Protein 5DKV (pdb70)

Foldseek 3Di:
DVPADEFEEEEEELADPALLVVLLVVLLVVLNVVRHYHYHYDYDHANDQVRGLVRLVVVLVVVGQEYEYAHSAQASCLVSVVVSVVVVHAYEYEAFHHDVLDEPPPDDRRRRHQAYEHAPLLVVLLVLLVQLCVLLVLADEEEEAEADPRGGRLVSSPNSNVVNNVVRVRYHYDYYHHQNLALCSLLVVLVVVCVVPVRAAEYEYSADSNQNSNLVNCVVVVNQQRHEYEYEAAAPCVQVCQQSRSYFKYKFWQSSVRSNVRNVCSSCVSVPHRDDRYDHGYIQIDHNPCCPVVVRVVRHGDD/DPEFEEEEEELADPALLVVLLVVLLVVLSVVVRYHYHYDYHHARDCVRRLVRLVVVLVVVGQAYEYARSFQASCLVSVVVSVVVVHAYEYFAFHHFLLDEPPPDDSRRRHQAYEHAPQLVLLLVLLVQLCVLLVLAFEEEEAEADPGTGRLVSSRVSVVVNNVVRVRYHYDYYHHQNLALCSLLVVLLVVCVVPVRAAEYEYSAQSNQNSNLVNCVVVVNQQRHEYEYEAAAPCVQVCQQSNSYFKYKFWQSSVRSNVRNVCSVCVSVPHRDDRYHHGYIDIDHNPCCPVVVRVVRRGDD/DFEEEEEELADVDLLVVLLVVLLVVLCVVVPYHYHYWYHHARDLVGGLVRLVVVLVVVGQAYEYARSFQASCLVSVVVSVVVVHAYEYFAFHHFLLAEPPPDDSRRRHQAYEHAPLLVLLLVLQVQLCVLLVLAFEEEEAFADPGTGRLVSSRVSVVVNNVVRVRYDYDYYHHQNLALCSLLVVLVVVCVVPVRAAEYEYSAASNQNSNLVNCVVVVNQQRHEYEYEAAAPCVQVCQQRNSYFKYKHWQSSVRSNVRNVQSVCVSVPHRDDRYHHGYIQIDHSVCCPPCVRVVRHGDD/DAEEEEEELADVDLLVVLLVVLLVVLCVVVPYHYHYWYHHARDCVGGLVRLVVVLVVPGQAYEYARSFQASCLVSVVVSVVVVHAYEYFAFHHWLLDEPPPDTSRRRHQAYEHAPQLVLLLVLLVQLCVLQVLAFEEEEAEADPGTGRLVSSRVSVVVNNVVRVRYDYDYYHHQNLALCSLLVVLVVVCVVPVGAAEYEYSADSNQNSNLVNCVVVVNQQRHEYEYEAAAPCVQVCQQSRSYFKYKHWQSSVRSNVRNVQSVCVSVPHRDDRYDHGYIQIDHNVCCPPCVRVVRHGDD

Radius of gyration: 38.74 Å; Cα contacts (8 Å, |Δi|>4): 2913; chains: 4; bounding box: 72×79×130 Å

Solvent-accessible surface area: 44404 Å² total; per-residue (Å²): 43,68,30,9,40,122,8,86,0,0,0,0,2,1,12,37,101,14,10,8,7,49,15,1,41,134,1,0,76,48,0,2,77,17,0,19,15,116,17,24,64,59,18,4,101,56,26,39,27,117,48,1,33,79,18,0,62,40,0,34,80,94,166,6,35,3,0,0,0,0,2,7,42,31,72,110,0,6,117,19,0,77,137,0,31,104,70,63,18,28,3,2,0,0,7,2,26,0,27,100,2,66,4,92,87,74,76,65,103,4,20,46,0,29,0,26,0,3,8,74,3,55,65,0,0,48,33,0,0,109,13,0,4,134,21,21,54,76,145,26,57,0,1,0,1,0,6,60,93,43,10,9,6,4,49,55,6,16,117,0,0,78,60,17,3,89,158,32,109,29,2,23,46,42,109,11,32,74,2,100,28,71,20,122,104,0,18,55,23,0,57,38,5,50,82,161,19,104,91,7,18,0,0,0,0,0,18,12,35,0,1,53,0,0,1,67,0,0,96,147,26,60,37,40,30,89,1,54,0,0,7,1,4,0,19,43,46,5,49,105,26,1,78,76,22,6,5,39,32,0,0,0,3,20,3,25,1,0,0,5,0,0,0,0,0,2,4,0,59,14,32,35,24,18,19,2,49,98,3,43,4,30,37,19,51,0,43,116,94,40,5,107,67,106,53,16,37,140,32,36,9,20,174,125,134,161,10,77,0,0,0,0,1,1,10,37,95,11,5,8,6,52,14,1,41,134,5,0,75,55,0,2,85,70,25,34,16,105,18,12,64,68,18,3,104,55,43,40,23,117,48,0,34,78,15,0,60,42,0,30,77,100,166,7,42,4,0,0,0,0,2,3,22,10,101,109,0,16,107,20,0,80,122,0,35,106,64,62,15,32,3,2,0,0,6,0,2,0,20,56,2,46,3,93,88,72,75,64,119,6,20,51,0,30,0,22,0,2,6,73,3,17,64,0,0,14,31,0,0,100,11,0,4,141,22,21,54,75,145,24,58,0,1,0,2,0,7,106,82,20,7,1,6,3,26,23,7,18,56,0,0,68,7,16,3,51,136,38,111,26,14,29,52,40,117,12,28,73,2,100,23,66,24,118,103,1,8,60,22,0,62,41,3,54,79,154,19,105,89,7,19,0,0,0,0,0,19,12,34,0,0,52,0,0,0,54,0,0,89,123,28,62,38,41,32,88,1,54,0,0,7,1,4,0,13,36,46,5,43,105,25,1,90,73,23,5,6,41,43,0,0,0,4,23,3,38,60,0,0,83,102,0,0,52,7,2,37,19,63,47,72,74,106,96,30,74,52,100,40,64,5,32,39,19,52,0,45,121,93,39,4,94,63,110,52,17,36,174,47,38,10,34,161,170,56,73,0,0,0,0,1,1,12,35,105,10,18,8,4,63,19,0,44,94,2,0,74,52,0,3,79,7,14,48,13,87,24,29,59,52,16,1,106,57,39,42,21,111,47,1,35,78,20,0,59,44,0,28,78,100,162,6,50,4,0,0,0,0,1,3,14,26,102,97,0,14,111,22,0,83,120,0,36,104,66,60,16,32,4,3,0,0,7,0,20,0,33,101,1,66,4,91,87,76,74,64,121,6,21,51,0,33,0,21,0,1,5,71,3,37,65,0,0,43,29,0,0,98,9,0,3,138,20,23,61,74,132,18,56,0,1,0,2,0,6,116,85,20,8,3,6,3,51,51,6,22,92,0,0,84,48,17,6,88,150,32,134,18,16,69,51,31,117,20,27,71,1,103,21,69,21,121,104,0,16,52,23,0,62,40,4,51,81,150,22,102,90,8,18,0,0,0,0,0,20,11,41,0,0,53,0,0,1,68,0,0,100,144,33,61,41,44,28,90,0,55,0,0,8,1,4,0,21,13,47,4,47,107,26,0,98,77,23,10,6,39,34,0,0,0,4,19,3,25,1,0,0,5,0,0,0,1,0,2,35,0,64,45,66,59,24,21,22,2,50,94,4,41,5,30,37,19,51,0,41,134,100,38,4,93,68,41,55,19,31,121,34,32,4,25,198,160,62,74,0,0,0,0,1,1,11,34,103,10,17,8,5,59,19,1,43,89,5,0,75,53,0,2,88,69,50,39,8,84,24,38,60,47,20,4,104,59,38,46,20,115,46,2,35,76,24,0,56,47,0,21,85,98,97,4,47,3,0,0,0,0,1,2,16,26,100,100,0,11,106,18,0,88,119,0,35,110,45,61,5,31,4,2,0,0,6,0,20,0,31,98,1,64,4,91,89,72,76,69,114,5,21,48,0,32,0,21,0,2,6,74,3,39,64,0,0,43,29,0,0,104,12,0,3,139,20,24,59,73,129,18,54,0,0,0,2,0,8,105,82,19,7,3,5,3,53,42,6,23,105,0,0,85,58,17,6,86,152,36,135,18,15,69,53,41,142,10,33,68,0,84,21,67,22,117,91,0,6,71,28,0,59,38,3,54,81,150,22,106,88,9,19,0,0,0,0,0,19,12,42,0,0,50,0,0,0,54,0,0,107,107,29,63,38,56,30,86,1,54,0,0,4,1,5,0,19,15,47,3,37,104,23,1,104,82,23,13,5,39,32,0,0,0,3,21,2,43,61,0,0,83,99,0,0,52,6,3,66,18,65,45,74,75,105,99,29,75,50,106,38,64,5,32,40,19,52,0,41,135,107,36,4,96,65,35,59,18,29,109,72,33,3,24,194

Organism: Allorhizobium ampelinum (strain ATCC BAA-846 / DSM 112012 / S4) (NCBI:txid311402)

Sequence (1199 aa):
SMENKKFRIALIPGLTTDAFYITMHKGAEAAAAAIGAQIIFQGAPDFNPVTQVPVLDAVIAKKPDAILIAPTDTTQLVQPLKKAADAGIPMITVDTFIGTGDYQTGAGDGDFPLSYIASDNVLGGEIAARSLALAIGDKGKVYVSNVKPGVSTTDQREQGFKSEMAKHPGITVLETQFNDNDANKAASQLQAVYARNPDLAGVFGANLFSGLGSANGVQQAGQSGTIKVVAFDAPGSVVDNLKKSGLIDFAIAQHPAEIGYYGVISAYAHLTGQSIPTKIGTGFTVINKSNVTDPAVARFIYAENKKFRIALIPGLTTDAFYITMHKGAEAAAAAIGAQIIFQGAPDFNPVTQVPVLDAVIAKKPDAILIAPTDTTQLVQPLKKAADAGIPMITVDTFIGTGDYQTGAGDGDFPLSYIASDNVLGGEIAARSLALAIGDKGKVYVSNVKPGVSTTDQREQGFKSEMAKHPGITVLETQFNDNDANKAASQLQAVYARNPDLAGVFGANLFSGLGSANGVQQQAGQSGTIKVVAFDAPGSVVDNLKSGLIDFAIAQHPAEIGYYGVISAYAHLTGQSIPTKIGTGFTVINKSNVTDPAVARFIYAEKFRIALIPGLTTDAFYITMHKGAEAAAAAIGAQIIFQQGAPDFNPVTQVPVLDAVIAKKPDAILIAPTDTTQLVQPLKKAADAGIPMITVDTFIGTGDYQTGAGDGDFPLSYIASDNVLGGEIAARSLALAIGDKGKVYVSNVKPGVSTTDQREQGFKSEMAKHPGITVLETQFNDNDANKAASQLQAVYARNPDLAGVFGANLFSGLGSANGVQQAGQSGTIKVVAFDAPGSVVDNLKSGLIDFAIAQHPAEIGYYGVISAYAHLTGQSIPTKIGTGFTVINKSNVTDPAVARFIYAEKFRIALIPGLTTDAFYITMHKGAEAAAAAIGAQIIFQGAPDFNPVTQVPVLDAVIAKKKPDAILIAPTDTTQLVQPLKKAADAGIPMITVDTFIGTGDYQTGAGDGDFPLSYIASDNVLGGEIAARSLALAIGDKKGKVYVSNVKPGVSTTDQREQGFKSEMAKHPGITVLETQFNDNDANKAASQLQAVYARNPDLAGVFGANLFSGLGSANGVQQAGQSGTIKVVAFDAPGSVVDNLKSGLIDFAIAQHPAEIGYYGVISAYAHLTGQSIPTKIGTGFTVINKSNVTDPAVARRFIYAE

B-factor: mean 18.14, std 10.36, range [5.8, 79.11]

Structure (mmCIF, N/CA/C/O backbone):
data_5DKV
#
_entry.id   5DKV
#
_cell.length_a   56.181
_cell.length_b   65.887
_cell.length_c   79.660
_cell.angle_alpha   87.410
_cell.angle_beta   90.260
_cell.angle_gamma   82.230
#
_symmetry.space_group_name_H-M   'P 1'
#
loop_
_entity.id
_entity.type
_entity.pdbx_description
1 polymer 'ABC transporter substrate binding protein (Ribose)'
2 non-polymer alpha-D-tagatopyranose
3 water water
#
loop_
_atom_site.group_PDB
_atom_site.id
_atom_site.type_symbol
_atom_site.label_atom_id
_atom_site.label_alt_id
_atom_site.label_comp_id
_atom_site.label_asym_id
_atom_site.label_entity_id
_atom_site.label_seq_id
_atom_site.pdbx_PDB_ins_code
_atom_site.Cartn_x
_atom_site.Cartn_y
_atom_site.Cartn_z
_atom_site.occupancy
_atom_site.B_iso_or_equiv
_atom_site.auth_seq_id
_atom_site.auth_comp_id
_atom_site.auth_asym_id
_atom_site.auth_atom_id
_atom_site.pdbx_PDB_model_num
ATOM 1 N N . SER A 1 22 ? 52.140 29.765 64.117 1.00 53.42 27 SER A N 1
ATOM 2 C CA . SER A 1 22 ? 53.440 29.805 64.756 1.00 48.73 27 SER A CA 1
ATOM 3 C C . SER A 1 22 ? 53.268 30.374 66.141 1.00 61.70 27 SER A C 1
ATOM 4 O O . SER A 1 22 ? 53.366 29.657 67.136 1.00 68.07 27 SER A O 1
ATOM 7 N N . MET A 1 23 ? 53.012 31.676 66.203 1.00 59.94 28 MET A N 1
ATOM 8 C CA . MET A 1 23 ? 52.578 32.270 67.446 1.00 59.34 28 MET A CA 1
ATOM 9 C C . MET A 1 23 ? 51.074 32.089 67.569 1.00 54.14 28 MET A C 1
ATOM 10 O O . MET A 1 23 ? 50.620 31.131 68.182 1.00 52.17 28 MET A O 1
ATOM 15 N N . GLU A 1 24 ? 50.302 32.992 66.968 1.00 51.88 29 GLU A N 1
ATOM 16 C CA . GLU A 1 24 ? 48.845 32.939 67.106 1.00 55.44 29 GLU A CA 1
ATOM 17 C C . GLU A 1 24 ? 48.162 32.172 65.964 1.00 35.43 29 GLU A C 1
ATOM 18 O O . GLU A 1 24 ? 46.911 32.096 65.910 1.00 25.57 29 GLU A O 1
ATOM 24 N N . ASN A 1 25 ? 48.978 31.613 65.060 1.00 22.53 30 ASN A N 1
ATOM 25 C CA . ASN A 1 25 ? 48.464 30.814 63.960 1.00 19.44 30 ASN A CA 1
ATOM 26 C C . ASN A 1 25 ? 47.838 29.518 64.443 1.00 22.93 30 ASN A C 1
ATOM 27 O O . ASN A 1 25 ? 48.361 28.868 65.348 1.00 23.83 30 ASN A O 1
ATOM 32 N N . LYS A 1 26 ? 46.748 29.125 63.796 1.00 23.74 31 LYS A N 1
ATOM 33 C CA . LYS A 1 26 ? 46.315 27.737 63.840 1.00 24.33 31 LYS A CA 1
ATOM 34 C C . LYS A 1 26 ? 47.466 26.852 63.349 1.00 27.33 31 LYS A C 1
ATOM 35 O O . LYS A 1 26 ? 48.093 27.151 62.324 1.00 22.87 31 LYS A O 1
ATOM 41 N N . LYS A 1 27 ? 47.760 25.785 64.093 1.00 22.06 32 LYS A N 1
ATOM 42 C CA . LYS A 1 27 ? 48.848 24.874 63.741 1.00 23.88 32 LYS A CA 1
ATOM 43 C C . LYS A 1 27 ? 48.325 23.701 62.922 1.00 16.32 32 LYS A C 1
ATOM 44 O O . LYS A 1 27 ? 47.480 22.920 63.379 1.00 19.44 32 LYS A O 1
ATOM 63 N N . PHE A 1 28 ? 48.854 23.596 61.715 1.00 15.42 33 PHE A N 1
ATOM 64 C CA . PHE A 1 28 ? 48.366 22.653 60.725 1.00 14.68 33 PHE A CA 1
ATOM 65 C C . PHE A 1 28 ? 49.274 21.453 60.573 1.00 16.11 33 PHE A C 1
ATOM 66 O O . PHE A 1 28 ? 50.460 21.516 60.890 1.00 16.91 33 PHE A O 1
ATOM 83 N N . ARG A 1 29 ? 48.693 20.365 60.088 1.00 13.76 34 ARG A N 1
ATOM 84 C CA . ARG A 1 29 ? 49.447 19.186 59.681 1.00 13.22 34 ARG A CA 1
ATOM 85 C C . ARG A 1 29 ? 49.365 19.053 58.166 1.00 12.42 34 ARG A C 1
ATOM 86 O O . ARG A 1 29 ? 48.302 18.805 57.612 1.00 13.18 34 ARG A O 1
ATOM 107 N N . ILE A 1 30 ? 50.495 19.269 57.504 1.00 11.98 35 ILE A N 1
ATOM 108 C CA . ILE A 1 30 ? 50.555 19.284 56.046 1.00 11.30 35 ILE A CA 1
ATOM 109 C C . ILE A 1 30 ? 51.394 18.108 55.574 1.00 12.47 35 ILE A C 1
ATOM 110 O O . ILE A 1 30 ? 52.542 17.948 55.990 1.00 12.57 35 ILE A O 1
ATOM 126 N N . ALA A 1 31 ? 50.812 17.258 54.736 1.00 10.52 36 ALA A N 1
ATOM 127 C CA . ALA A 1 31 ? 51.508 16.073 54.256 1.00 11.41 36 ALA A CA 1
ATOM 128 C C . ALA A 1 31 ? 52.332 16.381 53.015 1.00 9.71 36 ALA A C 1
ATOM 129 O O . ALA A 1 31 ? 51.947 17.228 52.210 1.00 10.05 36 ALA A O 1
ATOM 136 N N . LEU A 1 32 ? 53.469 15.711 52.890 1.00 9.61 37 LEU A N 1
ATOM 137 C CA . LEU A 1 32 ? 54.312 15.799 51.699 1.00 9.23 37 LEU A CA 1
ATOM 138 C C . LEU A 1 32 ? 54.647 14.392 51.257 1.00 9.94 37 LEU A C 1
ATOM 139 O O . LEU A 1 32 ? 55.238 13.630 52.005 1.00 9.35 37 LEU A O 1
ATOM 155 N N . ILE A 1 33 ? 54.218 14.062 50.040 1.00 8.79 38 ILE A N 1
ATOM 156 C CA . ILE A 1 33 ? 54.430 12.769 49.431 1.00 8.70 38 ILE A CA 1
ATOM 157 C C . ILE A 1 33 ? 55.338 12.950 48.196 1.00 10.94 38 ILE A C 1
ATOM 158 O O . ILE A 1 33 ? 54.910 13.455 47.169 1.00 10.58 38 ILE A O 1
ATOM 174 N N . PRO A 1 34 ? 56.609 12.563 48.307 1.00 9.18 39 PRO A N 1
ATOM 175 C CA . PRO A 1 34 ? 57.547 12.768 47.188 1.00 9.81 39 PRO A CA 1
ATOM 176 C C . PRO A 1 34 ? 57.316 11.740 46.089 1.00 12.05 39 PRO A C 1
ATOM 177 O O . PRO A 1 34 ? 56.557 10.782 46.276 1.00 11.01 39 PRO A O 1
ATOM 188 N N . GLY A 1 35 ? 57.992 11.920 44.965 1.00 9.48 40 GLY A N 1
ATOM 189 C CA . GLY A 1 35 ? 57.968 10.908 43.932 1.00 10.91 40 GLY A CA 1
ATOM 190 C C . GLY A 1 35 ? 58.792 9.676 44.280 1.00 11.80 40 GLY A C 1
ATOM 191 O O . GLY A 1 35 ? 58.488 8.572 43.818 1.00 13.30 40 GLY A O 1
ATOM 195 N N . LEU A 1 36 ? 59.842 9.882 45.069 1.00 8.95 41 LEU A N 1
ATOM 196 C CA . LEU A 1 36 ? 60.826 8.867 45.418 1.00 9.78 41 LEU A CA 1
ATOM 197 C C . LEU A 1 36 ? 61.534 9.366 46.672 1.00 13.14 41 LEU A C 1
ATOM 198 O O . LEU A 1 36 ? 61.960 10.509 46.706 1.00 13.36 41 LEU A O 1
ATOM 214 N N . THR A 1 37 ? 61.681 8.529 47.693 1.00 10.84 42 THR A N 1
ATOM 215 C CA . THR A 1 37 ? 62.296 8.966 48.950 1.00 10.16 42 THR A CA 1
ATOM 216 C C . THR A 1 37 ? 63.800 9.205 48.873 1.00 12.22 42 THR A C 1
ATOM 217 O O . THR A 1 37 ? 64.298 10.155 49.475 1.00 14.15 42 THR A O 1
ATOM 228 N N . THR A 1 38 ? 64.511 8.319 48.169 1.00 11.10 43 THR A N 1
ATOM 229 C CA . THR A 1 38 ? 65.970 8.330 48.075 1.00 11.77 43 THR A CA 1
ATOM 230 C C . THR A 1 38 ? 66.431 9.054 46.815 1.00 21.10 43 THR A C 1
ATOM 231 O O . THR A 1 38 ? 67.036 8.474 45.886 1.00 23.38 43 THR A O 1
ATOM 242 N N . ASP A 1 39 ? 66.083 10.321 46.769 1.00 15.23 44 ASP A N 1
ATOM 243 C CA . ASP A 1 39 ? 66.265 11.140 45.590 1.00 11.01 44 ASP A CA 1
ATOM 244 C C . ASP A 1 39 ? 66.557 12.521 46.142 1.00 10.98 44 ASP A C 1
ATOM 245 O O . ASP A 1 39 ? 65.736 13.107 46.833 1.00 12.16 44 ASP A O 1
ATOM 254 N N . ALA A 1 40 ? 67.753 13.020 45.865 1.00 8.50 45 ALA A N 1
ATOM 255 C CA . ALA A 1 40 ? 68.211 14.279 46.435 1.00 9.15 45 ALA A CA 1
ATOM 256 C C . ALA A 1 40 ? 67.284 15.446 46.086 1.00 8.03 45 ALA A C 1
ATOM 257 O O . ALA A 1 40 ? 67.166 16.389 46.860 1.00 10.93 45 ALA A O 1
ATOM 264 N N . PHE A 1 41 ? 66.598 15.356 44.956 1.00 8.03 46 PHE A N 1
ATOM 265 C CA . PHE A 1 41 ? 65.641 16.392 44.584 1.00 7.94 46 PHE A CA 1
ATOM 266 C C . PHE A 1 41 ? 64.518 16.464 45.613 1.00 8.96 46 PHE A C 1
ATOM 267 O O . PHE A 1 41 ? 64.185 17.538 46.138 1.00 9.41 46 PHE A O 1
ATOM 284 N N . TYR A 1 42 ? 63.934 15.316 45.922 1.00 8.57 47 TYR A N 1
ATOM 285 C CA . TYR A 1 42 ? 62.811 15.307 46.852 1.00 9.35 47 TYR A CA 1
ATOM 286 C C . TYR A 1 42 ? 63.284 15.534 48.288 1.00 10.57 47 TYR A C 1
ATOM 287 O O . TYR A 1 42 ? 62.556 16.077 49.117 1.00 9.82 47 TYR A O 1
ATOM 305 N N . ILE A 1 43 ? 64.494 15.098 48.591 1.00 9.74 48 ILE A N 1
ATOM 306 C CA . ILE A 1 43 ? 65.048 15.314 49.925 1.00 9.21 48 ILE A CA 1
ATOM 307 C C . ILE A 1 43 ? 65.217 16.797 50.158 1.00 9.28 48 ILE A C 1
ATOM 308 O O . ILE A 1 43 ? 64.909 17.301 51.242 1.00 12.43 48 ILE A O 1
ATOM 324 N N . THR A 1 44 ? 65.694 17.509 49.141 1.00 8.77 49 THR A N 1
ATOM 325 C CA . THR A 1 44 ? 65.889 18.952 49.241 1.00 8.93 49 THR A CA 1
ATOM 326 C C . THR A 1 44 ? 64.548 19.692 49.236 1.00 8.32 49 THR A C 1
ATOM 327 O O . THR A 1 44 ? 64.381 20.664 49.967 1.00 10.46 49 THR A O 1
ATOM 338 N N . MET A 1 45 ? 63.571 19.196 48.472 1.00 8.81 50 MET A N 1
ATOM 339 C CA . MET A 1 45 ? 62.211 19.749 48.518 1.00 11.10 50 MET A CA 1
ATOM 340 C C . MET A 1 45 ? 61.635 19.634 49.925 1.00 9.46 50 MET A C 1
ATOM 341 O O . MET A 1 45 ? 61.065 20.566 50.462 1.00 9.42 50 MET A O 1
ATOM 355 N N . HIS A 1 46 ? 61.839 18.489 50.536 1.00 7.43 51 HIS A N 1
ATOM 356 C CA . HIS A 1 46 ? 61.410 18.281 51.903 1.00 8.62 51 HIS A CA 1
ATOM 357 C C . HIS A 1 46 ? 62.080 19.280 52.868 1.00 9.47 51 HIS A C 1
ATOM 358 O O . HIS A 1 46 ? 61.443 19.818 53.777 1.00 10.80 51 HIS A O 1
ATOM 372 N N . LYS A 1 47 ? 63.367 19.553 52.662 1.00 8.61 52 LYS A N 1
ATOM 373 C CA . LYS A 1 47 ? 64.065 20.520 53.500 1.00 10.84 52 LYS A CA 1
ATOM 374 C C . LYS A 1 47 ? 63.383 21.899 53.433 1.00 11.28 52 LYS A C 1
ATOM 375 O O . LYS A 1 47 ? 63.129 22.551 54.458 1.00 10.23 52 LYS A O 1
ATOM 394 N N . GLY A 1 48 ? 63.082 22.331 52.216 1.00 8.59 53 GLY A N 1
ATOM 395 C CA . GLY A 1 48 ? 62.373 23.588 52.006 1.00 7.77 53 GLY A CA 1
ATOM 396 C C . GLY A 1 48 ? 61.004 23.585 52.669 1.00 7.44 53 GLY A C 1
ATOM 397 O O . GLY A 1 48 ? 60.579 24.545 53.282 1.00 8.68 53 GLY A O 1
ATOM 401 N N . ALA A 1 49 ? 60.300 22.474 52.542 1.00 8.44 54 ALA A N 1
ATOM 402 C CA . ALA A 1 49 ? 58.993 22.348 53.168 1.00 7.96 54 ALA A CA 1
ATOM 403 C C . ALA A 1 49 ? 59.095 22.452 54.706 1.00 8.84 54 ALA A C 1
ATOM 404 O O . ALA A 1 49 ? 58.245 23.060 55.347 1.00 8.72 54 ALA A O 1
ATOM 411 N N . GLU A 1 50 ? 60.115 21.839 55.312 1.00 9.68 55 GLU A N 1
ATOM 412 C CA . GLU A 1 50 ? 60.254 21.922 56.779 1.00 9.67 55 GLU A CA 1
ATOM 413 C C . GLU A 1 50 ? 60.581 23.347 57.202 1.00 12.12 55 GLU A C 1
ATOM 414 O O . GLU A 1 50 ? 60.141 23.809 58.261 1.00 12.26 55 GLU A O 1
ATOM 426 N N . ALA A 1 51 ? 61.334 24.062 56.385 1.00 10.06 56 ALA A N 1
ATOM 427 C CA . ALA A 1 51 ? 61.691 25.431 56.717 1.00 9.22 56 ALA A CA 1
ATOM 428 C C . ALA A 1 51 ? 60.433 26.317 56.698 1.00 9.33 56 ALA A C 1
ATOM 429 O O . ALA A 1 51 ? 60.232 27.137 57.611 1.00 10.72 56 ALA A O 1
ATOM 436 N N . ALA A 1 52 ? 59.593 26.154 55.681 1.00 11.69 57 ALA A N 1
ATOM 437 C CA . ALA A 1 52 ? 58.342 26.911 55.606 1.00 11.17 57 ALA A CA 1
ATOM 438 C C . ALA A 1 52 ? 57.416 26.507 56.755 1.00 9.06 57 ALA A C 1
ATOM 439 O O . ALA A 1 52 ? 56.774 27.353 57.370 1.00 10.59 57 ALA A O 1
ATOM 446 N N . ALA A 1 53 ? 57.385 25.213 57.080 1.00 8.31 58 ALA A N 1
ATOM 447 C CA . ALA A 1 53 ? 56.504 24.747 58.144 1.00 12.88 58 ALA A CA 1
ATOM 448 C C . ALA A 1 53 ? 56.891 25.392 59.478 1.00 16.26 58 ALA A C 1
ATOM 449 O O . ALA A 1 53 ? 56.027 25.815 60.262 1.00 13.97 58 ALA A O 1
ATOM 456 N N . ALA A 1 54 ? 58.191 25.470 59.738 1.00 11.48 59 ALA A N 1
ATOM 457 C CA . ALA A 1 54 ? 58.660 26.094 60.978 1.00 10.06 59 ALA A CA 1
ATOM 458 C C . ALA A 1 54 ? 58.245 27.561 61.026 1.00 10.96 59 ALA A C 1
ATOM 459 O O . ALA A 1 54 ? 57.934 28.096 62.101 1.00 14.18 59 ALA A O 1
ATOM 466 N N . ALA A 1 55 ? 58.221 28.202 59.873 1.00 11.67 60 ALA A N 1
ATOM 467 C CA . ALA A 1 55 ? 57.937 29.620 59.804 1.00 12.68 60 ALA A CA 1
ATOM 468 C C . ALA A 1 55 ? 56.478 29.953 60.109 1.00 16.69 60 ALA A C 1
ATOM 469 O O . ALA A 1 55 ? 56.203 31.006 60.694 1.00 18.87 60 ALA A O 1
ATOM 476 N N . ILE A 1 56 ? 55.546 29.075 59.738 1.00 12.90 61 ILE A N 1
ATOM 477 C CA . ILE A 1 56 ? 54.127 29.364 59.960 1.00 13.48 61 ILE A CA 1
ATOM 478 C C . ILE A 1 56 ? 53.475 28.402 60.948 1.00 14.76 61 ILE A C 1
ATOM 479 O O . ILE A 1 56 ? 52.254 28.424 61.124 1.00 19.80 61 ILE A O 1
ATOM 495 N N . GLY A 1 57 ? 54.289 27.605 61.638 1.00 13.53 62 GLY A N 1
ATOM 496 C CA . GLY A 1 57 ? 53.832 26.844 62.788 1.00 14.63 62 GLY A CA 1
ATOM 497 C C . GLY A 1 57 ? 53.222 25.478 62.518 1.00 19.85 62 GLY A C 1
ATOM 498 O O . GLY A 1 57 ? 52.526 24.936 63.384 1.00 16.89 62 GLY A O 1
ATOM 502 N N . ALA A 1 58 ? 53.508 24.912 61.341 1.00 15.17 63 ALA A N 1
ATOM 503 C CA . ALA A 1 58 ? 52.917 23.655 60.930 1.00 13.68 63 ALA A CA 1
ATOM 504 C C . ALA A 1 58 ? 53.860 22.477 61.172 1.00 11.84 63 ALA A C 1
ATOM 505 O O . ALA A 1 58 ? 55.042 22.661 61.444 1.00 14.21 63 ALA A O 1
ATOM 512 N N . GLN A 1 59 ? 53.295 21.281 61.127 1.00 13.33 64 GLN A N 1
ATOM 513 C CA . GLN A 1 59 ? 54.079 20.048 61.141 1.00 14.61 64 GLN A CA 1
ATOM 514 C C . GLN A 1 59 ? 53.959 19.382 59.789 1.00 16.65 64 GLN A C 1
ATOM 515 O O . GLN A 1 59 ? 52.872 19.370 59.195 1.00 13.78 64 GLN A O 1
ATOM 529 N N . ILE A 1 60 ? 55.072 18.839 59.307 1.00 11.52 65 ILE A N 1
ATOM 530 C CA . ILE A 1 60 ? 55.057 18.083 58.054 1.00 9.06 65 ILE A CA 1
ATOM 531 C C . ILE A 1 60 ? 54.890 16.612 58.347 1.00 10.50 65 ILE A C 1
ATOM 532 O O . ILE A 1 60 ? 55.615 16.028 59.188 1.00 10.84 65 ILE A O 1
ATOM 548 N N . ILE A 1 61 ? 53.923 16.007 57.654 1.00 10.74 66 ILE A N 1
ATOM 549 C CA . ILE A 1 61 ? 53.777 14.557 57.619 1.00 12.71 66 ILE A CA 1
ATOM 550 C C . ILE A 1 61 ? 54.409 14.093 56.311 1.00 13.14 66 ILE A C 1
ATOM 551 O O . ILE A 1 61 ? 53.863 14.355 55.246 1.00 14.44 66 ILE A O 1
ATOM 567 N N . PHE A 1 62 ? 55.550 13.422 56.393 1.00 10.18 67 PHE A N 1
ATOM 568 C CA . PHE A 1 62 ? 56.300 13.050 55.196 1.00 9.00 67 PHE A CA 1
ATOM 569 C C . PHE A 1 62 ? 56.327 11.550 55.023 1.00 10.68 67 PHE A C 1
ATOM 570 O O . PHE A 1 62 ? 56.692 10.811 55.931 1.00 11.98 67 PHE A O 1
ATOM 587 N N . GLN A 1 63 ? 55.913 11.085 53.847 1.00 9.83 68 GLN A N 1
ATOM 588 C CA . GLN A 1 63 ? 55.944 9.644 53.576 1.00 8.78 68 GLN A CA 1
ATOM 589 C C . GLN A 1 63 ? 55.996 9.433 52.083 1.00 8.62 68 GLN A C 1
ATOM 590 O O . GLN A 1 63 ? 55.277 10.085 51.336 1.00 8.49 68 GLN A O 1
ATOM 604 N N . GLY A 1 64 ? 56.872 8.539 51.659 1.00 8.70 69 GLY A N 1
ATOM 605 C CA . GLY A 1 64 ? 57.017 8.229 50.250 1.00 12.53 69 GLY A CA 1
ATOM 606 C C . GLY A 1 64 ? 57.354 6.774 50.014 1.00 13.81 69 GLY A C 1
ATOM 607 O O . GLY A 1 64 ? 57.671 6.019 50.955 1.00 13.48 69 GLY A O 1
ATOM 611 N N . ALA A 1 65 ? 57.278 6.375 48.748 1.00 8.96 70 ALA A N 1
ATOM 612 C CA . ALA A 1 65 ? 57.722 5.052 48.320 1.00 10.57 70 ALA A CA 1
ATOM 613 C C . ALA A 1 65 ? 59.179 5.090 47.848 1.00 11.62 70 ALA A C 1
ATOM 614 O O . ALA A 1 65 ? 59.707 6.166 47.542 1.00 11.31 70 ALA A O 1
ATOM 621 N N . PRO A 1 66 ? 59.841 3.919 47.795 1.00 16.51 71 PRO A N 1
ATOM 622 C CA . PRO A 1 66 ? 61.255 3.848 47.413 1.00 16.53 71 PRO A CA 1
ATOM 623 C C . PRO A 1 66 ? 61.486 3.787 45.911 1.00 15.85 71 PRO A C 1
ATOM 624 O O . PRO A 1 66 ? 62.648 3.721 45.511 1.00 20.28 71 PRO A O 1
ATOM 635 N N . ASP A 1 67 ? 60.419 3.772 45.109 1.00 11.06 72 ASP A N 1
ATOM 636 C CA . ASP A 1 67 ? 60.529 3.861 43.654 1.00 14.03 72 ASP A CA 1
ATOM 637 C C . ASP A 1 67 ? 59.465 4.810 43.088 1.00 16.65 72 ASP A C 1
ATOM 638 O O . ASP A 1 67 ? 58.397 4.986 43.671 1.00 16.49 72 ASP A O 1
ATOM 647 N N . PHE A 1 68 ? 59.799 5.441 41.966 1.00 11.55 73 PHE A N 1
ATOM 648 C CA . PHE A 1 68 ? 58.921 6.374 41.249 1.00 12.20 73 PHE A CA 1
ATOM 649 C C . PHE A 1 68 ? 57.935 5.522 40.469 1.00 14.61 73 PHE A C 1
ATOM 650 O O . PHE A 1 68 ? 58.223 5.062 39.357 1.00 15.16 73 PHE A O 1
ATOM 667 N N . ASN A 1 69 ? 56.794 5.250 41.090 1.00 9.97 74 ASN A N 1
ATOM 668 C CA . ASN A 1 69 ? 55.926 4.186 40.637 1.00 12.31 74 ASN A CA 1
ATOM 669 C C . ASN A 1 69 ? 54.541 4.348 41.233 1.00 10.96 74 ASN A C 1
ATOM 670 O O . ASN A 1 69 ? 54.401 4.314 42.457 1.00 12.47 74 ASN A O 1
ATOM 681 N N . PRO A 1 70 ? 53.509 4.543 40.391 1.00 14.61 75 PRO A N 1
ATOM 682 C CA . PRO A 1 70 ? 52.184 4.718 40.996 1.00 9.49 75 PRO A CA 1
ATOM 683 C C . PRO A 1 70 ? 51.670 3.516 41.778 1.00 13.30 75 PRO A C 1
ATOM 684 O O . PRO A 1 70 ? 50.833 3.704 42.656 1.00 11.81 75 PRO A O 1
ATOM 695 N N . VAL A 1 71 ? 52.142 2.312 41.473 1.00 14.32 76 VAL A N 1
ATOM 696 C CA . VAL A 1 71 ? 51.664 1.138 42.182 1.00 14.97 76 VAL A CA 1
ATOM 697 C C . VAL A 1 71 ? 52.062 1.217 43.661 1.00 12.09 76 VAL A C 1
ATOM 698 O O . VAL A 1 71 ? 51.268 0.855 44.538 1.00 11.97 76 VAL A O 1
ATOM 711 N N . THR A 1 72 ? 53.271 1.704 43.947 1.00 9.52 77 THR A N 1
ATOM 712 C CA . THR A 1 72 ? 53.708 1.830 45.343 1.00 9.41 77 THR A CA 1
ATOM 713 C C . THR A 1 72 ? 53.359 3.199 45.946 1.00 9.29 77 THR A C 1
ATOM 714 O O . THR A 1 72 ? 53.178 3.310 47.166 1.00 11.89 77 THR A O 1
ATOM 725 N N . GLN A 1 73 ? 53.220 4.237 45.125 1.00 10.07 78 GLN A N 1
ATOM 726 C CA . GLN A 1 73 ? 52.865 5.541 45.689 1.00 14.85 78 GLN A CA 1
ATOM 727 C C . GLN A 1 73 ? 51.413 5.581 46.199 1.00 8.96 78 GLN A C 1
ATOM 728 O O . GLN A 1 73 ? 51.135 6.216 47.223 1.00 8.99 78 GLN A O 1
ATOM 742 N N . VAL A 1 74 ? 50.480 4.917 45.523 1.00 9.20 79 VAL A N 1
ATOM 743 C CA . VAL A 1 74 ? 49.086 5.046 45.930 1.00 12.69 79 VAL A CA 1
ATOM 744 C C . VAL A 1 74 ? 48.819 4.472 47.339 1.00 12.23 79 VAL A C 1
ATOM 745 O O . VAL A 1 74 ? 48.102 5.105 48.128 1.00 12.37 79 VAL A O 1
ATOM 758 N N . PRO A 1 75 ? 49.410 3.307 47.693 1.00 9.41 80 PRO A N 1
ATOM 759 C CA . PRO A 1 75 ? 49.231 2.867 49.083 1.00 12.45 80 PRO A CA 1
ATOM 760 C C . PRO A 1 75 ? 49.783 3.836 50.132 1.00 9.39 80 PRO A C 1
ATOM 761 O O . PRO A 1 75 ? 49.232 3.931 51.244 1.00 12.74 80 PRO A O 1
ATOM 772 N N . VAL A 1 76 ? 50.876 4.509 49.805 1.00 10.59 81 VAL A N 1
ATOM 773 C CA . VAL A 1 76 ? 51.389 5.535 50.691 1.00 10.64 81 VAL A CA 1
ATOM 774 C C . VAL A 1 76 ? 50.391 6.674 50.813 1.00 9.01 81 VAL A C 1
ATOM 775 O O . VAL A 1 76 ? 50.104 7.148 51.920 1.00 12.00 81 VAL A O 1
ATOM 788 N N . LEU A 1 77 ? 49.884 7.131 49.672 1.00 9.18 82 LEU A N 1
ATOM 789 C CA . LEU A 1 77 ? 48.870 8.175 49.669 1.00 9.59 82 LEU A CA 1
ATOM 790 C C . LEU A 1 77 ? 47.681 7.755 50.528 1.00 14.18 82 LEU A C 1
ATOM 791 O O . LEU A 1 77 ? 47.193 8.541 51.340 1.00 10.61 82 LEU A O 1
ATOM 807 N N . ASP A 1 78 ? 47.232 6.519 50.379 1.00 11.55 83 ASP A N 1
ATOM 808 C CA . ASP A 1 78 ? 46.111 6.072 51.204 1.00 9.87 83 ASP A CA 1
ATOM 809 C C . ASP A 1 78 ? 46.458 6.098 52.695 1.00 14.09 83 ASP A C 1
ATOM 810 O O . ASP A 1 78 ? 45.606 6.469 53.510 1.00 14.43 83 ASP A O 1
ATOM 819 N N . ALA A 1 79 ? 47.688 5.726 53.052 1.00 14.75 84 ALA A N 1
ATOM 820 C CA . ALA A 1 79 ? 48.088 5.735 54.462 1.00 15.20 84 ALA A CA 1
ATOM 821 C C . ALA A 1 79 ? 48.103 7.154 54.987 1.00 15.47 84 ALA A C 1
ATOM 822 O O . ALA A 1 79 ? 47.747 7.416 56.145 1.00 14.15 84 ALA A O 1
ATOM 829 N N . VAL A 1 80 ? 48.505 8.085 54.132 1.00 10.93 85 VAL A N 1
ATOM 830 C CA . VAL A 1 80 ? 48.506 9.489 54.513 1.00 9.35 85 VAL A CA 1
ATOM 831 C C . VAL A 1 80 ? 47.077 10.025 54.667 1.00 12.10 85 VAL A C 1
ATOM 832 O O . VAL A 1 80 ? 46.793 10.725 55.623 1.00 12.87 85 VAL A O 1
ATOM 845 N N . ILE A 1 81 ? 46.186 9.699 53.735 1.00 11.02 86 ILE A N 1
ATOM 846 C CA . ILE A 1 81 ? 44.790 10.123 53.836 1.00 12.22 86 ILE A CA 1
ATOM 847 C C . ILE A 1 81 ? 44.182 9.717 55.179 1.00 13.88 86 ILE A C 1
ATOM 848 O O . ILE A 1 81 ? 43.425 10.476 55.791 1.00 14.65 86 ILE A O 1
ATOM 864 N N . ALA A 1 82 ? 44.566 8.546 55.666 1.00 16.08 87 ALA A N 1
ATOM 865 C CA . ALA A 1 82 ? 43.962 7.998 56.869 1.00 15.47 87 ALA A CA 1
ATOM 866 C C . ALA A 1 82 ? 44.453 8.745 58.113 1.00 17.80 87 ALA A C 1
ATOM 867 O O . ALA A 1 82 ? 43.857 8.641 59.177 1.00 18.10 87 ALA A O 1
ATOM 874 N N . LYS A 1 83 ? 45.548 9.492 57.971 1.00 14.32 88 LYS A N 1
ATOM 875 C CA . LYS A 1 83 ? 46.059 10.333 59.058 1.00 12.33 88 LYS A CA 1
ATOM 876 C C . LYS A 1 83 ? 45.344 11.696 59.126 1.00 16.46 88 LYS A C 1
ATOM 877 O O . LYS A 1 83 ? 45.658 12.528 59.981 1.00 19.16 88 LYS A O 1
ATOM 896 N N . LYS A 1 84 ? 44.364 11.884 58.253 1.00 16.50 89 LYS A N 1
ATOM 897 C CA . LYS A 1 84 ? 43.553 13.106 58.202 1.00 16.02 89 LYS A CA 1
ATOM 898 C C . LYS A 1 84 ? 44.397 14.380 58.228 1.00 15.29 89 LYS A C 1
ATOM 899 O O . LYS A 1 84 ? 44.201 15.251 59.077 1.00 14.11 89 LYS A O 1
ATOM 918 N N . PRO A 1 85 ? 45.332 14.513 57.277 1.00 13.59 90 PRO A N 1
ATOM 919 C CA . PRO A 1 85 ? 46.105 15.748 57.253 1.00 10.24 90 PRO A CA 1
ATOM 920 C C . PRO A 1 85 ? 45.234 16.917 56.852 1.00 12.91 90 PRO A C 1
ATOM 921 O O . PRO A 1 85 ? 44.189 16.705 56.228 1.00 12.24 90 PRO A O 1
ATOM 932 N N . ASP A 1 86 ? 45.649 18.130 57.211 1.00 10.38 91 ASP A N 1
ATOM 933 C CA . ASP A 1 86 ? 44.890 19.329 56.836 1.00 10.21 91 ASP A CA 1
ATOM 934 C C . ASP A 1 86 ? 45.019 19.663 55.344 1.00 10.14 91 ASP A C 1
ATOM 935 O O . ASP A 1 86 ? 44.109 20.265 54.741 1.00 12.27 91 ASP A O 1
ATOM 944 N N . ALA A 1 87 ? 46.163 19.302 54.768 1.00 10.10 92 ALA A N 1
ATOM 945 C CA . ALA A 1 87 ? 46.402 19.451 53.330 1.00 11.32 92 ALA A CA 1
ATOM 946 C C . ALA A 1 87 ? 47.435 18.443 52.859 1.00 9.87 92 ALA A C 1
ATOM 947 O O . ALA A 1 87 ? 48.187 17.902 53.684 1.00 10.38 92 ALA A O 1
ATOM 954 N N . ILE A 1 88 ? 47.444 18.161 51.546 1.00 9.79 93 ILE A N 1
ATOM 955 C CA . ILE A 1 88 ? 48.429 17.251 50.944 1.00 11.58 93 ILE A CA 1
ATOM 956 C C . ILE A 1 88 ? 49.196 17.947 49.839 1.00 6.76 93 ILE A C 1
ATOM 957 O O . ILE A 1 88 ? 48.603 18.540 48.928 1.00 10.00 93 ILE A O 1
ATOM 973 N N . LEU A 1 89 ? 50.519 17.902 49.949 1.00 8.32 94 LEU A N 1
ATOM 974 C CA . LEU A 1 89 ? 51.421 18.192 48.852 1.00 9.15 94 LEU A CA 1
ATOM 975 C C . LEU A 1 89 ? 51.898 16.856 48.275 1.00 7.49 94 LEU A C 1
ATOM 976 O O . LEU A 1 89 ? 52.353 15.990 49.025 1.00 9.15 94 LEU A O 1
ATOM 992 N N . ILE A 1 90 ? 51.794 16.667 46.965 1.00 5.90 95 ILE A N 1
ATOM 993 C CA . ILE A 1 90 ? 52.233 15.413 46.383 1.00 7.63 95 ILE A CA 1
ATOM 994 C C . ILE A 1 90 ? 52.871 15.621 45.009 1.00 5.99 95 ILE A C 1
ATOM 995 O O . ILE A 1 90 ? 52.466 16.476 44.218 1.00 6.13 95 ILE A O 1
ATOM 1011 N N . ALA A 1 91 ? 53.900 14.832 44.742 1.00 6.90 96 ALA A N 1
ATOM 1012 C CA . ALA A 1 91 ? 54.461 14.740 43.418 1.00 7.56 96 ALA A CA 1
ATOM 1013 C C . ALA A 1 91 ? 53.940 13.441 42.762 1.00 8.92 96 ALA A C 1
ATOM 1014 O O . ALA A 1 91 ? 54.516 12.354 42.973 1.00 8.21 96 ALA A O 1
ATOM 1021 N N . PRO A 1 92 ? 52.815 13.523 42.028 1.00 10.19 97 PRO A N 1
ATOM 1022 C CA . PRO A 1 92 ? 52.206 12.296 41.480 1.00 9.87 97 PRO A CA 1
ATOM 1023 C C . PRO A 1 92 ? 53.127 11.625 40.499 1.00 12.84 97 PRO A C 1
ATOM 1024 O O . PRO A 1 92 ? 53.738 12.315 39.696 1.00 11.03 97 PRO A O 1
ATOM 1035 N N . THR A 1 93 ? 53.225 10.305 40.577 1.00 10.25 98 THR A N 1
ATOM 1036 C CA . THR A 1 93 ? 54.111 9.558 39.708 1.00 9.24 98 THR A CA 1
ATOM 1037 C C . THR A 1 93 ? 53.471 9.133 38.398 1.00 13.95 98 THR A C 1
ATOM 1038 O O . THR A 1 93 ? 54.092 8.433 37.613 1.00 17.83 98 THR A O 1
ATOM 1049 N N . ASP A 1 94 ? 52.231 9.543 38.160 1.00 11.89 99 ASP A N 1
ATOM 1050 C CA . ASP A 1 94 ? 51.574 9.262 36.894 1.00 11.37 99 ASP A CA 1
ATOM 1051 C C . ASP A 1 94 ? 50.482 10.294 36.705 1.00 18.70 99 ASP A C 1
ATOM 1052 O O . ASP A 1 94 ? 49.745 10.576 37.645 1.00 17.06 99 ASP A O 1
ATOM 1061 N N . THR A 1 95 ? 50.357 10.839 35.499 1.00 15.70 100 THR A N 1
ATOM 1062 C CA . THR A 1 95 ? 49.405 11.921 35.268 1.00 14.76 100 THR A CA 1
ATOM 1063 C C . THR A 1 95 ? 47.948 11.453 35.258 1.00 15.62 100 THR A C 1
ATOM 1064 O O . THR A 1 95 ? 47.048 12.269 35.461 1.00 16.88 100 THR A O 1
ATOM 1075 N N . THR A 1 96 ? 47.726 10.161 35.001 1.00 15.92 101 THR A N 1
ATOM 1076 C CA . THR A 1 96 ? 46.371 9.604 34.937 1.00 18.74 101 THR A CA 1
ATOM 1077 C C . THR A 1 96 ? 46.066 8.694 36.115 1.00 18.50 101 THR A C 1
ATOM 1078 O O . THR A 1 96 ? 44.962 8.739 36.663 1.00 21.58 101 THR A O 1
ATOM 1089 N N . GLN A 1 97 ? 47.035 7.877 36.526 1.00 17.73 102 GLN A N 1
ATOM 1090 C CA . GLN A 1 97 ? 46.741 6.849 37.514 1.00 19.73 102 GLN A CA 1
ATOM 1091 C C . GLN A 1 97 ? 46.623 7.428 38.931 1.00 12.57 102 GLN A C 1
ATOM 1092 O O . GLN A 1 97 ? 46.100 6.771 39.814 1.00 18.40 102 GLN A O 1
ATOM 1106 N N . LEU A 1 98 ? 47.094 8.649 39.138 1.00 14.03 103 LEU A N 1
ATOM 1107 C CA . LEU A 1 98 ? 46.945 9.306 40.450 1.00 12.97 103 LEU A CA 1
ATOM 1108 C C . LEU A 1 98 ? 45.673 10.139 40.544 1.00 13.04 103 LEU A C 1
ATOM 1109 O O . LEU A 1 98 ? 45.332 10.633 41.614 1.00 15.79 103 LEU A O 1
ATOM 1125 N N . VAL A 1 99 ? 44.937 10.256 39.445 1.00 13.87 104 VAL A N 1
ATOM 1126 C CA . VAL A 1 99 ? 43.745 11.103 39.449 1.00 12.52 104 VAL A CA 1
ATOM 1127 C C . VAL A 1 99 ? 42.678 10.571 40.400 1.00 14.58 104 VAL A C 1
ATOM 1128 O O . VAL A 1 99 ? 42.268 11.297 41.308 1.00 15.63 104 VAL A O 1
ATOM 1141 N N . GLN A 1 100 ? 42.217 9.333 40.213 1.00 17.15 105 GLN A N 1
ATOM 1142 C CA . GLN A 1 100 ? 41.132 8.844 41.064 1.00 15.36 105 GLN A CA 1
ATOM 1143 C C . GLN A 1 100 ? 41.551 8.666 42.544 1.00 17.41 105 GLN A C 1
ATOM 1144 O O . GLN A 1 100 ? 40.765 8.976 43.454 1.00 17.48 105 GLN A O 1
ATOM 1158 N N . PRO A 1 101 ? 42.778 8.182 42.801 1.00 18.13 106 PRO A N 1
ATOM 1159 C CA . PRO A 1 101 ? 43.223 8.108 44.193 1.00 18.66 106 PRO A CA 1
ATOM 1160 C C . PRO A 1 101 ? 43.249 9.465 44.882 1.00 13.74 106 PRO A C 1
ATOM 1161 O O . PRO A 1 101 ? 42.847 9.546 46.043 1.00 17.67 106 PRO A O 1
ATOM 1172 N N . LEU A 1 102 ? 43.694 10.515 44.194 1.00 14.44 107 LEU A N 1
ATOM 1173 C CA . LEU A 1 102 ? 43.676 11.855 44.788 1.00 13.14 107 LEU A CA 1
ATOM 1174 C C . LEU A 1 102 ? 42.262 12.420 44.872 1.00 14.61 107 LEU A C 1
ATOM 1175 O O . LEU A 1 102 ? 41.949 13.165 45.795 1.00 15.97 107 LEU A O 1
ATOM 1191 N N . LYS A 1 103 ? 41.402 12.033 43.932 1.00 16.48 108 LYS A N 1
ATOM 1192 C CA . LYS A 1 103 ? 40.009 12.447 43.932 1.00 17.51 108 LYS A CA 1
ATOM 1193 C C . LYS A 1 103 ? 39.306 12.004 45.219 1.00 17.09 108 LYS A C 1
ATOM 1194 O O . LYS A 1 103 ? 38.459 12.717 45.764 1.00 19.84 108 LYS A O 1
ATOM 1213 N N . LYS A 1 104 ? 39.681 10.829 45.717 1.00 24.44 109 LYS A N 1
ATOM 1214 C CA . LYS A 1 104 ? 39.147 10.349 46.990 1.00 27.26 109 LYS A CA 1
ATOM 1215 C C . LYS A 1 104 ? 39.474 11.294 48.149 1.00 21.06 109 LYS A C 1
ATOM 1216 O O . LYS A 1 104 ? 38.634 11.499 49.038 1.00 25.59 109 LYS A O 1
ATOM 1235 N N . ALA A 1 105 ? 40.686 11.852 48.135 1.00 14.64 110 ALA A N 1
ATOM 1236 C CA . ALA A 1 105 ? 41.119 12.796 49.155 1.00 15.10 110 ALA A CA 1
ATOM 1237 C C . ALA A 1 105 ? 40.325 14.089 48.989 1.00 18.10 110 ALA A C 1
ATOM 1238 O O . ALA A 1 105 ? 39.887 14.697 49.969 1.00 18.71 110 ALA A O 1
ATOM 1245 N N . ALA A 1 106 ? 40.154 14.499 47.735 1.00 13.11 111 ALA A N 1
ATOM 1246 C CA . ALA A 1 106 ? 39.389 15.709 47.405 1.00 18.87 111 ALA A CA 1
ATOM 1247 C C . ALA A 1 106 ? 37.949 15.585 47.911 1.00 25.53 111 ALA A C 1
ATOM 1248 O O . ALA A 1 106 ? 37.408 16.502 48.537 1.00 26.78 111 ALA A O 1
ATOM 1255 N N . ASP A 1 107 ? 37.342 14.429 47.672 1.00 25.97 112 ASP A N 1
ATOM 1256 C CA . ASP A 1 107 ? 35.948 14.213 48.064 1.00 34.43 112 ASP A CA 1
ATOM 1257 C C . ASP A 1 107 ? 35.779 14.110 49.589 1.00 34.89 112 ASP A C 1
ATOM 1258 O O . ASP A 1 107 ? 34.678 14.333 50.118 1.00 33.66 112 ASP A O 1
ATOM 1267 N N . ALA A 1 108 ? 36.865 13.757 50.272 1.00 27.86 113 ALA A N 1
ATOM 1268 C CA . ALA A 1 108 ? 36.936 13.714 51.735 1.00 29.88 113 ALA A CA 1
ATOM 1269 C C . ALA A 1 108 ? 37.272 15.079 52.340 1.00 35.60 113 ALA A C 1
ATOM 1270 O O . ALA A 1 108 ? 37.572 15.173 53.537 1.00 34.93 113 ALA A O 1
ATOM 1277 N N . GLY A 1 109 ? 37.273 16.119 51.506 1.00 25.49 114 GLY A N 1
ATOM 1278 C CA . GLY A 1 109 ? 37.502 17.480 51.970 1.00 26.58 114 GLY A CA 1
ATOM 1279 C C . GLY A 1 109 ? 38.953 17.915 52.132 1.00 27.32 114 GLY A C 1
ATOM 1280 O O . GLY A 1 109 ? 39.218 19.004 52.650 1.00 23.92 114 GLY A O 1
ATOM 1284 N N . ILE A 1 110 ? 39.899 17.099 51.675 1.00 15.46 115 ILE A N 1
ATOM 1285 C CA . ILE A 1 110 ? 41.320 17.407 51.873 1.00 13.50 115 ILE A CA 1
ATOM 1286 C C . ILE A 1 110 ? 41.911 18.211 50.702 1.00 17.08 115 ILE A C 1
ATOM 1287 O O . ILE A 1 110 ? 42.003 17.697 49.584 1.00 15.33 115 ILE A O 1
ATOM 1303 N N . PRO A 1 111 ? 42.322 19.472 50.947 1.00 13.56 116 PRO A N 1
ATOM 1304 C CA . PRO A 1 111 ? 42.877 20.248 49.834 1.00 11.14 116 PRO A CA 1
ATOM 1305 C C . PRO A 1 111 ? 44.261 19.767 49.451 1.00 12.66 116 PRO A C 1
ATOM 1306 O O . PRO A 1 111 ? 44.986 19.235 50.301 1.00 12.05 116 PRO A O 1
ATOM 1317 N N . MET A 1 112 ? 44.638 19.963 48.197 1.00 11.80 117 MET A N 1
ATOM 1318 C CA . MET A 1 112 ? 45.932 19.483 47.732 1.00 11.15 117 MET A CA 1
ATOM 1319 C C . MET A 1 112 ? 46.558 20.364 46.681 1.00 8.78 117 MET A C 1
ATOM 1320 O O . MET A 1 112 ? 45.892 21.137 45.978 1.00 11.38 117 MET A O 1
ATOM 1334 N N . ILE A 1 113 ? 47.878 20.244 46.628 1.00 8.29 118 ILE A N 1
ATOM 1335 C CA . ILE A 1 113 ? 48.737 20.928 45.692 1.00 9.95 118 ILE A CA 1
ATOM 1336 C C . ILE A 1 113 ? 49.671 19.885 45.092 1.00 8.95 118 ILE A C 1
ATOM 1337 O O . ILE A 1 113 ? 50.169 19.025 45.840 1.00 9.01 118 ILE A O 1
ATOM 1353 N N . THR A 1 114 ? 49.917 19.915 43.782 1.00 9.46 119 THR A N 1
ATOM 1354 C CA . THR A 1 114 ? 50.935 19.008 43.248 1.00 9.32 119 THR A CA 1
ATOM 1355 C C . THR A 1 114 ? 52.234 19.815 43.051 1.00 8.71 119 THR A C 1
ATOM 1356 O O . THR A 1 114 ? 52.252 20.986 42.644 1.00 7.34 119 THR A O 1
ATOM 1367 N N . VAL A 1 115 ? 53.312 19.177 43.459 1.00 7.08 120 VAL A N 1
ATOM 1368 C CA . VAL A 1 115 ? 54.647 19.737 43.406 1.00 6.88 120 VAL A CA 1
ATOM 1369 C C . VAL A 1 115 ? 55.459 18.879 42.452 1.00 8.45 120 VAL A C 1
ATOM 1370 O O . VAL A 1 115 ? 55.331 17.653 42.453 1.00 7.28 120 VAL A O 1
ATOM 1383 N N . ASP A 1 116 ? 56.274 19.544 41.627 1.00 8.76 121 ASP A N 1
ATOM 1384 C CA . ASP A 1 116 ? 57.166 18.919 40.628 1.00 7.31 121 ASP A CA 1
ATOM 1385 C C . ASP A 1 116 ? 56.406 18.399 39.408 1.00 10.07 121 ASP A C 1
ATOM 1386 O O . ASP A 1 116 ? 56.565 18.920 38.293 1.00 9.79 121 ASP A O 1
ATOM 1395 N N . THR A 1 117 ? 55.564 17.398 39.639 1.00 10.08 122 THR A N 1
ATOM 1396 C CA . THR A 1 117 ? 54.761 16.753 38.612 1.00 9.61 122 THR A CA 1
ATOM 1397 C C . THR A 1 117 ? 53.283 17.111 38.768 1.00 11.62 122 THR A C 1
ATOM 1398 O O . THR A 1 117 ? 52.889 17.677 39.789 1.00 8.53 122 THR A O 1
ATOM 1409 N N . PHE A 1 118 ? 52.476 16.767 37.764 1.00 11.68 123 PHE A N 1
ATOM 1410 C CA . PHE A 1 118 ? 51.059 17.090 37.785 1.00 9.16 123 PHE A CA 1
ATOM 1411 C C . PHE A 1 118 ? 50.176 15.907 37.433 1.00 12.12 123 PHE A C 1
ATOM 1412 O O . PHE A 1 118 ? 50.655 14.870 36.968 1.00 14.72 123 PHE A O 1
ATOM 1429 N N . ILE A 1 119 ? 48.895 16.041 37.759 1.00 13.45 124 ILE A N 1
ATOM 1430 C CA . ILE A 1 119 ? 47.854 15.172 37.207 1.00 14.16 124 ILE A CA 1
ATOM 1431 C C . ILE A 1 119 ? 47.011 15.956 36.202 1.00 15.90 124 ILE A C 1
ATOM 1432 O O . ILE A 1 119 ? 47.059 17.185 36.151 1.00 14.66 124 ILE A O 1
ATOM 1448 N N . GLY A 1 120 ? 46.264 15.234 35.378 1.00 16.16 125 GLY A N 1
ATOM 1449 C CA . GLY A 1 120 ? 45.546 15.865 34.279 1.00 13.63 125 GLY A CA 1
ATOM 1450 C C . GLY A 1 120 ? 46.521 16.529 33.335 1.00 14.00 125 GLY A C 1
ATOM 1451 O O . GLY A 1 120 ? 47.427 15.883 32.809 1.00 18.14 125 GLY A O 1
ATOM 1455 N N . THR A 1 121 ? 46.297 17.822 33.110 1.00 18.37 126 THR A N 1
ATOM 1456 C CA . THR A 1 121 ? 47.166 18.674 32.295 1.00 17.05 126 THR A CA 1
ATOM 1457 C C . THR A 1 121 ? 48.069 19.558 33.147 1.00 16.32 126 THR A C 1
ATOM 1458 O O . THR A 1 121 ? 48.968 20.250 32.642 1.00 16.67 126 THR A O 1
ATOM 1469 N N . GLY A 1 122 ? 47.800 19.579 34.442 1.00 14.98 127 GLY A N 1
ATOM 1470 C CA . GLY A 1 122 ? 48.482 20.496 35.330 1.00 14.31 127 GLY A CA 1
ATOM 1471 C C . GLY A 1 122 ? 47.839 21.879 35.347 1.00 13.93 127 GLY A C 1
ATOM 1472 O O . GLY A 1 122 ? 48.328 22.771 36.034 1.00 12.70 127 GLY A O 1
ATOM 1476 N N . ASP A 1 123 ? 46.738 22.034 34.621 1.00 14.55 128 ASP A N 1
ATOM 1477 C CA . ASP A 1 123 ? 45.904 23.237 34.688 1.00 15.11 128 ASP A CA 1
ATOM 1478 C C . ASP A 1 123 ? 44.778 22.970 35.668 1.00 15.74 128 ASP A C 1
ATOM 1479 O O . ASP A 1 123 ? 43.893 22.116 35.420 1.00 16.57 128 ASP A O 1
ATOM 1488 N N . TYR A 1 124 ? 44.822 23.668 36.795 1.00 11.40 129 TYR A N 1
ATOM 1489 C CA . TYR A 1 124 ? 43.890 23.394 37.884 1.00 14.25 129 TYR A CA 1
ATOM 1490 C C . TYR A 1 124 ? 42.904 24.532 38.142 1.00 15.00 129 TYR A C 1
ATOM 1491 O O . TYR A 1 124 ? 43.147 25.671 37.765 1.00 13.30 129 TYR A O 1
ATOM 1509 N N . GLN A 1 125 ? 41.803 24.203 38.822 1.00 15.80 130 GLN A N 1
ATOM 1510 C CA . GLN A 1 125 ? 40.771 25.171 39.186 1.00 19.26 130 GLN A CA 1
ATOM 1511 C C . GLN A 1 125 ? 40.239 25.909 37.966 1.00 24.11 130 GLN A C 1
ATOM 1512 O O . GLN A 1 125 ? 39.866 27.074 38.059 1.00 20.23 130 GLN A O 1
ATOM 1526 N N . THR A 1 126 ? 40.202 25.230 36.827 1.00 15.59 131 THR A N 1
ATOM 1527 C CA . THR A 1 126 ? 39.652 25.819 35.610 1.00 21.07 131 THR A CA 1
ATOM 1528 C C . THR A 1 126 ? 38.138 25.644 35.523 1.00 23.45 131 THR A C 1
ATOM 1529 O O . THR A 1 126 ? 37.467 26.346 34.761 1.00 24.04 131 THR A O 1
ATOM 1540 N N . GLY A 1 127 ? 37.609 24.693 36.282 1.00 23.07 132 GLY A N 1
ATOM 1541 C CA . GLY A 1 127 ? 36.187 24.399 36.273 1.00 28.54 132 GLY A CA 1
ATOM 1542 C C . GLY A 1 127 ? 35.806 23.215 35.397 1.00 26.77 132 GLY A C 1
ATOM 1543 O O . GLY A 1 127 ? 34.630 22.836 35.343 1.00 34.03 132 GLY A O 1
ATOM 1547 N N . ALA A 1 128 ? 36.788 22.623 34.719 1.00 22.13 133 ALA A N 1
ATOM 1548 C CA . ALA A 1 128 ? 36.548 21.464 33.852 1.00 22.87 133 ALA A CA 1
ATOM 1549 C C . ALA A 1 128 ? 37.763 20.531 33.764 1.00 28.67 133 ALA A C 1
ATOM 1550 O O . ALA A 1 128 ? 38.891 20.939 34.038 1.00 27.95 133 ALA A O 1
ATOM 1557 N N . GLY A 1 129 ? 37.518 19.283 33.362 1.00 30.16 134 GLY A N 1
ATOM 1558 C CA . GLY A 1 129 ? 38.564 18.275 33.285 1.00 32.22 134 GLY A CA 1
ATOM 1559 C C . GLY A 1 129 ? 38.539 17.366 34.503 1.00 35.54 134 GLY A C 1
ATOM 1560 O O . GLY A 1 129 ? 37.974 17.733 35.540 1.00 38.47 134 GLY A O 1
ATOM 1564 N N . ASP A 1 130 ? 39.159 16.191 34.387 1.00 36.01 135 ASP A N 1
ATOM 1565 C CA . ASP A 1 130 ? 39.049 15.156 35.425 1.00 44.39 135 ASP A CA 1
ATOM 1566 C C . ASP A 1 130 ? 40.059 15.307 36.572 1.00 35.39 135 ASP A C 1
ATOM 1567 O O . ASP A 1 130 ? 39.828 14.791 37.672 1.00 35.39 135 ASP A O 1
ATOM 1576 N N . GLY A 1 131 ? 41.165 15.998 36.306 1.00 22.72 136 GLY A N 1
ATOM 1577 C CA . GLY A 1 131 ? 42.199 16.245 37.303 1.00 21.56 136 GLY A CA 1
ATOM 1578 C C . GLY A 1 131 ? 42.349 17.728 37.599 1.00 22.31 136 GLY A C 1
ATOM 1579 O O . GLY A 1 131 ? 43.476 18.262 37.647 1.00 19.17 136 GLY A O 1
ATOM 1583 N N . ASP A 1 132 ? 41.206 18.374 37.815 1.00 14.80 137 ASP A N 1
ATOM 1584 C CA . ASP A 1 132 ? 41.099 19.827 37.957 1.00 13.58 137 ASP A CA 1
ATOM 1585 C C . ASP A 1 132 ? 41.080 20.265 39.419 1.00 16.98 137 ASP A C 1
ATOM 1586 O O . ASP A 1 132 ? 41.195 21.451 39.715 1.00 17.16 137 ASP A O 1
ATOM 1595 N N . PHE A 1 133 ? 40.985 19.310 40.338 1.00 16.32 138 PHE A N 1
ATOM 1596 C CA . PHE A 1 133 ? 40.696 19.663 41.725 1.00 15.37 138 PHE A CA 1
ATOM 1597 C C . PHE A 1 133 ? 41.871 20.087 42.623 1.00 14.04 138 PHE A C 1
ATOM 1598 O O . PHE A 1 133 ? 41.610 20.687 43.665 1.00 13.65 138 PHE A O 1
ATOM 1615 N N . PRO A 1 134 ? 43.145 19.791 42.258 1.00 13.92 139 PRO A N 1
ATOM 1616 C CA . PRO A 1 134 ? 44.215 20.380 43.073 1.00 11.97 139 PRO A CA 1
ATOM 1617 C C . PRO A 1 134 ? 44.142 21.913 43.006 1.00 11.35 139 PRO A C 1
ATOM 1618 O O . PRO A 1 134 ? 43.524 22.466 42.093 1.00 12.08 139 PRO A O 1
ATOM 1629 N N . LEU A 1 135 ? 44.746 22.607 43.969 1.00 10.74 140 LEU A N 1
ATOM 1630 C CA . LEU A 1 135 ? 44.646 24.055 44.021 1.00 10.77 140 LEU A CA 1
ATOM 1631 C C . LEU A 1 135 ? 45.730 24.747 43.226 1.00 9.70 140 LEU A C 1
ATOM 1632 O O . LEU A 1 135 ? 45.537 25.870 42.773 1.00 9.94 140 LEU A O 1
ATOM 1648 N N . SER A 1 136 ? 46.866 24.069 43.068 1.00 9.28 141 SER A N 1
ATOM 1649 C CA . SER A 1 136 ? 48.039 24.665 42.449 1.00 8.97 141 SER A CA 1
ATOM 1650 C C . SER A 1 136 ? 49.015 23.620 41.986 1.00 10.09 141 SER A C 1
ATOM 1651 O O . SER A 1 136 ? 49.037 22.518 42.514 1.00 8.68 141 SER A O 1
ATOM 1659 N N . TYR A 1 137 ? 49.833 24.000 41.003 1.00 10.53 142 TYR A N 1
ATOM 1660 C CA . TYR A 1 137 ? 50.925 23.205 40.484 1.00 8.37 142 TYR A CA 1
ATOM 1661 C C . TYR A 1 137 ? 52.197 24.032 40.625 1.00 8.02 142 TYR A C 1
ATOM 1662 O O . TYR A 1 137 ? 52.299 25.111 40.023 1.00 9.88 142 TYR A O 1
ATOM 1680 N N . ILE A 1 138 ? 53.118 23.552 41.441 1.00 7.75 143 ILE A N 1
ATOM 1681 C CA . ILE A 1 138 ? 54.343 24.288 41.765 1.00 7.51 143 ILE A CA 1
ATOM 1682 C C . ILE A 1 138 ? 55.523 23.441 41.311 1.00 9.58 143 ILE A C 1
ATOM 1683 O O . ILE A 1 138 ? 55.718 22.317 41.816 1.00 9.10 143 ILE A O 1
ATOM 1699 N N . ALA A 1 139 ? 56.299 23.966 40.366 1.00 11.68 144 ALA A N 1
ATOM 1700 C CA . ALA A 1 139 ? 57.351 23.176 39.725 1.00 7.34 144 ALA A CA 1
ATOM 1701 C C . ALA A 1 139 ? 58.270 24.039 38.900 1.00 12.60 144 ALA A C 1
ATOM 1702 O O . ALA A 1 139 ? 57.983 25.218 38.685 1.00 10.75 144 ALA A O 1
ATOM 1709 N N . SER A 1 140 ? 59.349 23.464 38.382 1.00 10.27 145 SER A N 1
ATOM 1710 C CA . SER A 1 140 ? 60.150 24.182 37.383 1.00 10.10 145 SER A CA 1
ATOM 1711 C C . SER A 1 140 ? 59.375 24.367 36.082 1.00 14.91 145 SER A C 1
ATOM 1712 O O . SER A 1 140 ? 58.403 23.668 35.834 1.00 11.81 145 SER A O 1
ATOM 1720 N N . ASP A 1 141 ? 59.829 25.288 35.245 1.00 10.68 146 ASP A N 1
ATOM 1721 C CA . ASP A 1 141 ? 59.349 25.383 33.886 1.00 9.09 146 ASP A CA 1
ATOM 1722 C C . ASP A 1 141 ? 60.104 24.303 33.107 1.00 13.93 146 ASP A C 1
ATOM 1723 O O . ASP A 1 141 ? 61.195 24.557 32.598 1.00 11.96 146 ASP A O 1
ATOM 1732 N N . ASN A 1 142 ? 59.567 23.089 33.035 1.00 10.60 147 ASN A N 1
ATOM 1733 C CA . ASN A 1 142 ? 60.378 21.980 32.554 1.00 9.94 147 ASN A CA 1
ATOM 1734 C C . ASN A 1 142 ? 60.639 21.958 31.057 1.00 9.70 147 ASN A C 1
ATOM 1735 O O . ASN A 1 142 ? 61.674 21.447 30.607 1.00 9.61 147 ASN A O 1
ATOM 1746 N N . VAL A 1 143 ? 59.746 22.563 30.274 1.00 10.64 148 VAL A N 1
ATOM 1747 C CA . VAL A 1 143 ? 60.056 22.719 28.858 1.00 10.03 148 VAL A CA 1
ATOM 1748 C C . VAL A 1 143 ? 61.262 23.644 28.683 1.00 10.28 148 VAL A C 1
ATOM 1749 O O . VAL A 1 143 ? 62.182 23.321 27.914 1.00 11.74 148 VAL A O 1
ATOM 1762 N N . LEU A 1 144 ? 61.257 24.780 29.390 1.00 12.06 149 LEU A N 1
ATOM 1763 C CA . LEU A 1 144 ? 62.395 25.690 29.389 1.00 10.38 149 LEU A CA 1
ATOM 1764 C C . LEU A 1 144 ? 63.654 24.979 29.821 1.00 10.11 149 LEU A C 1
ATOM 1765 O O . LEU A 1 144 ? 64.711 25.209 29.250 1.00 12.96 149 LEU A O 1
ATOM 1781 N N . GLY A 1 145 ? 63.549 24.140 30.848 1.00 9.94 150 GLY A N 1
ATOM 1782 C CA . GLY A 1 145 ? 64.689 23.372 31.327 1.00 12.26 150 GLY A CA 1
ATOM 1783 C C . GLY A 1 145 ? 65.355 22.585 30.206 1.00 10.46 150 GLY A C 1
ATOM 1784 O O . GLY A 1 145 ? 66.589 22.541 30.074 1.00 10.06 150 GLY A O 1
ATOM 1788 N N . GLY A 1 146 ? 64.517 21.967 29.388 1.00 8.79 151 GLY A N 1
ATOM 1789 C CA . GLY A 1 146 ? 64.992 21.230 28.228 1.00 8.71 151 GLY A CA 1
ATOM 1790 C C . GLY A 1 146 ? 65.660 22.107 27.181 1.00 9.51 151 GLY A C 1
ATOM 1791 O O . GLY A 1 146 ? 66.667 21.726 26.565 1.00 12.30 151 GLY A O 1
ATOM 1795 N N . GLU A 1 147 ? 65.072 23.277 26.939 1.00 10.43 152 GLU A N 1
ATOM 1796 C CA . GLU A 1 147 ? 65.608 24.193 25.946 1.00 10.96 152 GLU A CA 1
ATOM 1797 C C . GLU A 1 147 ? 66.971 24.698 26.397 1.00 11.89 152 GLU A C 1
ATOM 1798 O O . GLU A 1 147 ? 67.915 24.790 25.597 1.00 12.14 152 GLU A O 1
ATOM 1810 N N . ILE A 1 148 ? 67.081 25.002 27.687 1.00 10.95 153 ILE A N 1
ATOM 1811 C CA . ILE A 1 148 ? 68.364 25.405 28.291 1.00 11.44 153 ILE A CA 1
ATOM 1812 C C . ILE A 1 148 ? 69.421 24.308 28.192 1.00 12.66 153 ILE A C 1
ATOM 1813 O O . ILE A 1 148 ? 70.573 24.565 27.810 1.00 12.65 153 ILE A O 1
ATOM 1829 N N . ALA A 1 149 ? 69.040 23.082 28.521 1.00 13.49 154 ALA A N 1
ATOM 1830 C CA . ALA A 1 149 ? 69.939 21.953 28.355 1.00 10.90 154 ALA A CA 1
ATOM 1831 C C . ALA A 1 149 ? 70.437 21.831 26.920 1.00 10.15 154 ALA A C 1
ATOM 1832 O O . ALA A 1 149 ? 71.604 21.557 26.690 1.00 13.39 154 ALA A O 1
ATOM 1839 N N . ALA A 1 150 ? 69.554 22.039 25.947 1.00 9.34 155 ALA A N 1
ATOM 1840 C CA . ALA A 1 150 ? 69.952 21.920 24.544 1.00 11.75 155 ALA A CA 1
ATOM 1841 C C . ALA A 1 150 ? 70.953 23.000 24.145 1.00 10.19 155 ALA A C 1
ATOM 1842 O O . ALA A 1 150 ? 71.955 22.719 23.456 1.00 13.08 155 ALA A O 1
ATOM 1849 N N . ARG A 1 151 ? 70.673 24.240 24.548 1.00 13.42 156 ARG A N 1
ATOM 1850 C CA . ARG A 1 151 ? 71.570 25.340 24.231 1.00 13.83 156 ARG A CA 1
ATOM 1851 C C . ARG A 1 151 ? 72.932 25.137 24.883 1.00 12.63 156 ARG A C 1
ATOM 1852 O O . ARG A 1 151 ? 73.969 25.424 24.264 1.00 12.52 156 ARG A O 1
ATOM 1873 N N . SER A 1 152 ? 72.933 24.622 26.113 1.00 11.61 157 SER A N 1
ATOM 1874 C CA . SER A 1 152 ? 74.174 24.330 26.833 1.00 10.98 157 SER A CA 1
ATOM 1875 C C . SER A 1 152 ? 74.975 23.230 26.132 1.00 11.68 157 SER A C 1
ATOM 1876 O O . SER A 1 152 ? 76.183 23.357 25.943 1.00 14.61 157 SER A O 1
ATOM 1884 N N . LEU A 1 153 ? 74.299 22.150 25.756 1.00 10.73 158 LEU A N 1
ATOM 1885 C CA . LEU A 1 153 ? 74.964 21.048 25.070 1.00 11.29 158 LEU A CA 1
ATOM 1886 C C . LEU A 1 153 ? 75.430 21.479 23.700 1.00 13.74 158 LEU A C 1
ATOM 1887 O O . LEU A 1 153 ? 76.512 21.088 23.269 1.00 13.37 158 LEU A O 1
ATOM 1903 N N . ALA A 1 154 ? 74.636 22.289 22.999 1.00 13.79 159 ALA A N 1
ATOM 1904 C CA . ALA A 1 154 ? 75.055 22.742 21.681 1.00 16.06 159 ALA A CA 1
ATOM 1905 C C . ALA A 1 154 ? 76.343 23.543 21.802 1.00 15.30 159 ALA A C 1
ATOM 1906 O O . ALA A 1 154 ? 77.230 23.459 20.951 1.00 15.00 159 ALA A O 1
ATOM 1913 N N . LEU A 1 155 ? 76.434 24.341 22.861 1.00 14.49 160 LEU A N 1
ATOM 1914 C CA . LEU A 1 155 ? 77.647 25.130 23.107 1.00 19.22 160 LEU A CA 1
ATOM 1915 C C . LEU A 1 155 ? 78.837 24.208 23.354 1.00 13.65 160 LEU A C 1
ATOM 1916 O O . LEU A 1 155 ? 79.938 24.400 22.808 1.00 16.90 160 LEU A O 1
ATOM 1932 N N . ALA A 1 156 ? 78.608 23.192 24.171 1.00 13.17 161 ALA A N 1
ATOM 1933 C CA . ALA A 1 156 ? 79.672 22.293 24.586 1.00 16.77 161 ALA A CA 1
ATOM 1934 C C . ALA A 1 156 ? 80.259 21.518 23.400 1.00 16.87 161 ALA A C 1
ATOM 1935 O O . ALA A 1 156 ? 81.467 21.268 23.374 1.00 14.93 161 ALA A O 1
ATOM 1942 N N . ILE A 1 157 ? 79.422 21.178 22.416 1.00 11.63 162 ILE A N 1
ATOM 1943 C CA . ILE A 1 157 ? 79.864 20.372 21.270 1.00 12.06 162 ILE A CA 1
ATOM 1944 C C . ILE A 1 157 ? 80.190 21.234 20.044 1.00 20.04 162 ILE A C 1
ATOM 1945 O O . ILE A 1 157 ? 80.457 20.712 18.964 1.00 17.84 162 ILE A O 1
ATOM 1961 N N . GLY A 1 158 ? 80.200 22.553 20.213 1.00 19.35 163 GLY A N 1
ATOM 1962 C CA . GLY A 1 158 ? 80.578 23.438 19.117 1.00 20.21 163 GLY A CA 1
ATOM 1963 C C . GLY A 1 158 ? 79.533 23.467 18.020 1.00 18.74 163 GLY A C 1
ATOM 1964 O O . GLY A 1 158 ? 79.838 23.673 16.847 1.00 17.66 163 GLY A O 1
ATOM 1968 N N . ASP A 1 159 ? 78.291 23.225 18.417 1.00 14.11 164 ASP A N 1
ATOM 1969 C CA . ASP A 1 159 ? 77.131 23.401 17.561 1.00 13.60 164 ASP A CA 1
ATOM 1970 C C . ASP A 1 159 ? 77.076 22.436 16.379 1.00 14.68 164 ASP A C 1
ATOM 1971 O O . ASP A 1 159 ? 76.420 22.701 15.384 1.00 17.85 164 ASP A O 1
ATOM 1980 N N . LYS A 1 160 ? 77.703 21.276 16.529 1.00 15.27 165 LYS A N 1
ATOM 1981 C CA . LYS A 1 160 ? 77.557 20.202 15.542 1.00 14.45 165 LYS A CA 1
ATOM 1982 C C . LYS A 1 160 ? 77.817 18.848 16.179 1.00 16.82 165 LYS A C 1
ATOM 1983 O O . LYS A 1 160 ? 78.538 18.741 17.180 1.00 19.93 165 LYS A O 1
ATOM 2002 N N . GLY A 1 161 ? 77.227 17.816 15.584 1.00 14.22 166 GLY A N 1
ATOM 2003 C CA . GLY A 1 161 ? 77.540 16.451 15.951 1.00 14.74 166 GLY A CA 1
ATOM 2004 C C . GLY A 1 161 ? 76.352 15.697 16.509 1.00 14.38 166 GLY A C 1
ATOM 2005 O O . GLY A 1 161 ? 75.260 16.268 16.675 1.00 13.80 166 GLY A O 1
ATOM 2009 N N . LYS A 1 162 ? 76.578 14.421 16.818 1.00 16.11 167 LYS A N 1
ATOM 2010 C CA . LYS A 1 162 ? 75.525 13.524 17.276 1.00 12.16 167 LYS A CA 1
ATOM 2011 C C . LYS A 1 162 ? 75.321 13.602 18.788 1.00 14.67 167 LYS A C 1
ATOM 2012 O O . LYS A 1 162 ? 76.274 13.509 19.554 1.00 12.70 167 LYS A O 1
ATOM 2031 N N . VAL A 1 163 ? 74.069 13.704 19.203 1.00 10.35 168 VAL A N 1
ATOM 2032 C CA . VAL A 1 163 ? 73.714 13.711 20.633 1.00 11.36 168 VAL A CA 1
ATOM 2033 C C . VAL A 1 163 ? 72.486 12.837 20.845 1.00 13.36 168 VAL A C 1
ATOM 2034 O O . VAL A 1 163 ? 71.837 12.436 19.892 1.00 12.83 168 VAL A O 1
ATOM 2047 N N . TYR A 1 164 ? 72.159 12.558 22.103 1.00 11.72 169 TYR A N 1
ATOM 2048 C CA . TYR A 1 164 ? 70.890 11.931 22.422 1.00 10.26 169 TYR A CA 1
ATOM 2049 C C . TYR A 1 164 ? 70.482 12.311 23.832 1.00 10.31 169 TYR A C 1
ATOM 2050 O O . TYR A 1 164 ? 71.303 12.769 24.624 1.00 8.78 169 TYR A O 1
ATOM 2068 N N . VAL A 1 165 ? 69.198 12.117 24.116 1.00 8.62 170 VAL A N 1
ATOM 2069 C CA . VAL A 1 165 ? 68.637 12.320 25.433 1.00 8.65 170 VAL A CA 1
ATOM 2070 C C . VAL A 1 165 ? 68.577 10.981 26.187 1.00 12.60 170 VAL A C 1
ATOM 2071 O O . VAL A 1 165 ? 68.030 9.981 25.689 1.00 11.68 170 VAL A O 1
ATOM 2084 N N . SER A 1 166 ? 69.152 10.979 27.379 1.00 8.52 171 SER A N 1
ATOM 2085 C CA . SER A 1 166 ? 69.022 9.889 28.308 1.00 8.74 171 SER A CA 1
ATOM 2086 C C . SER A 1 166 ? 67.868 10.279 29.217 1.00 10.93 171 SER A C 1
ATOM 2087 O O . SER A 1 166 ? 67.925 11.311 29.875 1.00 10.92 171 SER A O 1
ATOM 2095 N N . ASN A 1 167 ? 66.800 9.493 29.200 1.00 9.06 172 ASN A N 1
ATOM 2096 C CA . ASN A 1 167 ? 65.582 9.840 29.918 1.00 8.74 172 ASN A CA 1
ATOM 2097 C C . ASN A 1 167 ? 65.021 8.678 30.712 1.00 13.25 172 ASN A C 1
ATOM 2098 O O . ASN A 1 167 ? 65.542 7.553 30.661 1.00 12.62 172 ASN A O 1
ATOM 2109 N N . VAL A 1 168 ? 63.967 8.954 31.469 1.00 12.03 173 VAL A N 1
ATOM 2110 C CA . VAL A 1 168 ? 63.446 7.986 32.424 1.00 12.29 173 VAL A CA 1
ATOM 2111 C C . VAL A 1 168 ? 62.508 6.981 31.761 1.00 14.02 173 VAL A C 1
ATOM 2112 O O . VAL A 1 168 ? 62.860 5.809 31.574 1.00 13.91 173 VAL A O 1
ATOM 2125 N N . LYS A 1 169 ? 61.328 7.460 31.386 1.00 12.15 174 LYS A N 1
ATOM 2126 C CA . LYS A 1 169 ? 60.267 6.611 30.860 1.00 14.16 174 LYS A CA 1
ATOM 2127 C C . LYS A 1 169 ? 59.244 7.524 30.203 1.00 14.05 174 LYS A C 1
ATOM 2128 O O . LYS A 1 169 ? 58.958 8.579 30.754 1.00 16.94 174 LYS A O 1
ATOM 2147 N N . PRO A 1 170 ? 58.698 7.138 29.032 1.00 13.78 175 PRO A N 1
ATOM 2148 C CA . PRO A 1 170 ? 57.620 7.970 28.471 1.00 17.75 175 PRO A CA 1
ATOM 2149 C C . PRO A 1 170 ? 56.492 8.195 29.469 1.00 21.44 175 PRO A C 1
ATOM 2150 O O . PRO A 1 170 ? 56.145 7.284 30.222 1.00 18.31 175 PRO A O 1
ATOM 2161 N N . GLY A 1 171 ? 55.922 9.398 29.464 1.00 22.50 176 GLY A N 1
ATOM 2162 C CA . GLY A 1 171 ? 54.768 9.681 30.291 1.00 18.26 176 GLY A CA 1
ATOM 2163 C C . GLY A 1 171 ? 55.020 10.376 31.615 1.00 23.18 176 GLY A C 1
ATOM 2164 O O . GLY A 1 171 ? 54.071 10.825 32.265 1.00 24.06 176 GLY A O 1
ATOM 2168 N N . VAL A 1 172 ? 56.277 10.469 32.036 1.00 16.57 177 VAL A N 1
ATOM 2169 C CA . VAL A 1 172 ? 56.599 11.213 33.240 1.00 17.34 177 VAL A CA 1
ATOM 2170 C C . VAL A 1 172 ? 56.506 12.686 32.868 1.00 13.77 177 VAL A C 1
ATOM 2171 O O . VAL A 1 172 ? 57.178 13.108 31.958 1.00 12.68 177 VAL A O 1
ATOM 2184 N N . SER A 1 173 ? 55.659 13.458 33.547 1.00 17.20 178 SER A N 1
ATOM 2185 C CA . SER A 1 173 ? 55.279 14.763 33.014 1.00 18.24 178 SER A CA 1
ATOM 2186 C C . SER A 1 173 ? 56.483 15.707 32.873 1.00 13.17 178 SER A C 1
ATOM 2187 O O . SER A 1 173 ? 56.630 16.396 31.878 1.00 12.53 178 SER A O 1
ATOM 2195 N N . THR A 1 174 ? 57.329 15.707 33.871 1.00 10.77 179 THR A N 1
ATOM 2196 C CA . THR A 1 174 ? 58.469 16.624 33.918 1.00 9.35 179 THR A CA 1
ATOM 2197 C C . THR A 1 174 ? 59.511 16.285 32.849 1.00 9.26 179 THR A C 1
ATOM 2198 O O . THR A 1 174 ? 59.954 17.150 32.097 1.00 11.64 179 THR A O 1
ATOM 2209 N N . THR A 1 175 ? 59.933 15.027 32.821 1.00 9.23 180 THR A N 1
ATOM 2210 C CA . THR A 1 175 ? 60.970 14.622 31.890 1.00 9.17 180 THR A CA 1
ATOM 2211 C C . THR A 1 175 ? 60.456 14.523 30.447 1.00 10.04 180 THR A C 1
ATOM 2212 O O . THR A 1 175 ? 61.231 14.704 29.513 1.00 13.13 180 THR A O 1
ATOM 2223 N N . ASP A 1 176 ? 59.157 14.285 30.260 1.00 13.31 181 ASP A N 1
ATOM 2224 C CA . ASP A 1 176 ? 58.544 14.426 28.934 1.00 17.29 181 ASP A CA 1
ATOM 2225 C C . ASP A 1 176 ? 58.714 15.868 28.442 1.00 12.66 181 ASP A C 1
ATOM 2226 O O . ASP A 1 176 ? 59.079 16.111 27.293 1.00 13.11 181 ASP A O 1
ATOM 2235 N N . GLN A 1 177 ? 58.464 16.834 29.329 1.00 11.05 182 GLN A N 1
ATOM 2236 C CA . GLN A 1 177 ? 58.542 18.239 28.957 1.00 9.95 182 GLN A CA 1
ATOM 2237 C C . GLN A 1 177 ? 59.998 18.621 28.663 1.00 10.30 182 GLN A C 1
ATOM 2238 O O . GLN A 1 177 ? 60.262 19.381 27.734 1.00 11.32 182 GLN A O 1
ATOM 2252 N N . ARG A 1 178 ? 60.943 18.096 29.452 1.00 9.48 183 ARG A N 1
ATOM 2253 C CA . ARG A 1 178 ? 62.344 18.408 29.223 1.00 9.35 183 ARG A CA 1
ATOM 2254 C C . ARG A 1 178 ? 62.801 17.859 27.884 1.00 10.47 183 ARG A C 1
ATOM 2255 O O . ARG A 1 178 ? 63.526 18.521 27.159 1.00 9.59 183 ARG A O 1
ATOM 2276 N N . GLU A 1 179 ? 62.383 16.646 27.558 1.00 10.51 184 GLU A N 1
ATOM 2277 C CA . GLU A 1 179 ? 62.752 16.078 26.268 1.00 11.39 184 GLU A CA 1
ATOM 2278 C C . GLU A 1 179 ? 62.136 16.885 25.111 1.00 11.53 184 GLU A C 1
ATOM 2279 O O . GLU A 1 179 ? 62.792 17.131 24.098 1.00 13.42 184 GLU A O 1
ATOM 2291 N N . GLN A 1 180 ? 60.879 17.291 25.244 1.00 10.31 185 GLN A N 1
ATOM 2292 C CA . GLN A 1 180 ? 60.241 18.100 24.198 1.00 14.48 185 GLN A CA 1
ATOM 2293 C C . GLN A 1 180 ? 60.970 19.428 23.999 1.00 15.52 185 GLN A C 1
ATOM 2294 O O . GLN A 1 180 ? 61.169 19.868 22.865 1.00 16.23 185 GLN A O 1
ATOM 2308 N N . GLY A 1 181 ? 61.370 20.068 25.093 1.00 12.70 186 GLY A N 1
ATOM 2309 C CA . GLY A 1 181 ? 62.025 21.365 24.993 1.00 14.28 186 GLY A CA 1
ATOM 2310 C C . GLY A 1 181 ? 63.394 21.196 24.376 1.00 11.78 186 GLY A C 1
ATOM 2311 O O . GLY A 1 181 ? 63.837 21.993 23.547 1.00 12.65 186 GLY A O 1
ATOM 2315 N N . PHE A 1 182 ? 64.078 20.129 24.770 1.00 11.62 187 PHE A N 1
ATOM 2316 C CA . PHE A 1 182 ? 65.388 19.845 24.218 1.00 10.80 187 PHE A CA 1
ATOM 2317 C C . PHE A 1 182 ? 65.290 19.637 22.709 1.00 10.58 187 PHE A C 1
ATOM 2318 O O . PHE A 1 182 ? 66.071 20.199 21.948 1.00 13.11 187 PHE A O 1
ATOM 2335 N N . LYS A 1 183 ? 64.340 18.811 22.278 1.00 11.34 188 LYS A N 1
ATOM 2336 C CA . LYS A 1 183 ? 64.236 18.477 20.858 1.00 12.81 188 LYS A CA 1
ATOM 2337 C C . LYS A 1 183 ? 63.757 19.656 20.012 1.00 14.57 188 LYS A C 1
ATOM 2338 O O . LYS A 1 183 ? 64.220 19.839 18.872 1.00 14.38 188 LYS A O 1
ATOM 2357 N N . SER A 1 184 ? 62.846 20.454 20.554 1.00 12.95 189 SER A N 1
ATOM 2358 C CA . SER A 1 184 ? 62.386 21.622 19.812 1.00 15.08 189 SER A CA 1
ATOM 2359 C C . SER A 1 184 ? 63.519 22.649 19.646 1.00 13.06 189 SER A C 1
ATOM 2360 O O . SER A 1 184 ? 63.669 23.274 18.582 1.00 13.87 189 SER A O 1
ATOM 2368 N N . GLU A 1 185 ? 64.328 22.831 20.681 1.00 13.63 190 GLU A N 1
ATOM 2369 C CA . GLU A 1 185 ? 65.483 23.724 20.572 1.00 11.82 190 GLU A CA 1
ATOM 2370 C C . GLU A 1 185 ? 66.505 23.151 19.587 1.00 12.63 190 GLU A C 1
ATOM 2371 O O . GLU A 1 185 ? 66.981 23.861 18.708 1.00 14.33 190 GLU A O 1
ATOM 2383 N N . MET A 1 186 ? 66.823 21.860 19.703 1.00 13.30 191 MET A N 1
ATOM 2384 C CA . MET A 1 186 ? 67.841 21.285 18.822 1.00 14.57 191 MET A CA 1
ATOM 2385 C C . MET A 1 186 ? 67.391 21.340 17.362 1.00 15.04 191 MET A C 1
ATOM 2386 O O . MET A 1 186 ? 68.226 21.396 16.455 1.00 14.70 191 MET A O 1
ATOM 2400 N N . ALA A 1 187 ? 66.088 21.335 17.105 1.00 14.88 192 ALA A N 1
ATOM 2401 C CA . ALA A 1 187 ? 65.612 21.435 15.708 1.00 13.27 192 ALA A CA 1
ATOM 2402 C C . ALA A 1 187 ? 66.081 22.718 15.025 1.00 18.57 192 ALA A C 1
ATOM 2403 O O . ALA A 1 187 ? 66.064 22.817 13.789 1.00 19.08 192 ALA A O 1
ATOM 2410 N N . LYS A 1 188 ? 66.507 23.693 15.820 1.00 14.75 193 LYS A N 1
ATOM 2411 C CA . LYS A 1 188 ? 66.983 24.960 15.288 1.00 14.23 193 LYS A CA 1
ATOM 2412 C C . LYS A 1 188 ? 68.478 24.910 14.982 1.00 22.24 193 LYS A C 1
ATOM 2413 O O . LYS A 1 188 ? 69.052 25.899 14.545 1.00 20.75 193 LYS A O 1
ATOM 2432 N N . HIS A 1 189 ? 69.104 23.766 15.248 1.00 16.60 194 HIS A N 1
ATOM 2433 C CA . HIS A 1 189 ? 70.542 23.622 15.071 1.00 13.73 194 HIS A CA 1
ATOM 2434 C C . HIS A 1 189 ? 70.842 22.579 13.989 1.00 13.98 194 HIS A C 1
ATOM 2435 O O . HIS A 1 189 ? 70.927 21.402 14.284 1.00 15.34 194 HIS A O 1
ATOM 2449 N N . PRO A 1 190 ? 71.026 23.011 12.734 1.00 18.24 195 PRO A N 1
ATOM 2450 C CA . PRO A 1 190 ? 71.052 22.032 11.637 1.00 22.18 195 PRO A CA 1
ATOM 2451 C C . PRO A 1 190 ? 72.264 21.095 11.622 1.00 21.44 195 PRO A C 1
ATOM 2452 O O . PRO A 1 190 ? 72.189 20.027 10.998 1.00 20.84 195 PRO A O 1
ATOM 2463 N N . GLY A 1 191 ? 73.353 21.476 12.279 1.00 17.70 196 GLY A N 1
ATOM 2464 C CA . GLY A 1 191 ? 74.549 20.646 12.300 1.00 19.96 196 GLY A CA 1
ATOM 2465 C C . GLY A 1 191 ? 74.485 19.551 13.353 1.00 16.85 196 GLY A C 1
ATOM 2466 O O . GLY A 1 191 ? 75.345 18.679 13.410 1.00 17.55 196 GLY A O 1
ATOM 2470 N N . ILE A 1 192 ? 73.451 19.594 14.191 1.00 15.11 197 ILE A N 1
ATOM 2471 C CA . ILE A 1 192 ? 73.309 18.620 15.275 1.00 12.83 197 ILE A CA 1
ATOM 2472 C C . ILE A 1 192 ? 72.303 17.540 14.910 1.00 12.78 197 ILE A C 1
ATOM 2473 O O . ILE A 1 192 ? 71.214 17.818 14.410 1.00 18.48 197 ILE A O 1
ATOM 2489 N N . THR A 1 193 ? 72.694 16.302 15.157 1.00 14.48 198 THR A N 1
ATOM 2490 C CA . THR A 1 193 ? 71.840 15.147 14.944 1.00 18.88 198 THR A CA 1
ATOM 2491 C C . THR A 1 193 ? 71.375 14.619 16.288 1.00 15.69 198 THR A C 1
ATOM 2492 O O . THR A 1 193 ? 72.199 14.312 17.147 1.00 15.76 198 THR A O 1
ATOM 2503 N N . VAL A 1 194 ? 70.064 14.514 16.472 1.00 15.39 199 VAL A N 1
ATOM 2504 C CA . VAL A 1 194 ? 69.530 13.948 17.699 1.00 13.15 199 VAL A CA 1
ATOM 2505 C C . VAL A 1 194 ? 69.179 12.492 17.457 1.00 15.62 199 VAL A C 1
ATOM 2506 O O . VAL A 1 194 ? 68.237 12.171 16.721 1.00 16.65 199 VAL A O 1
ATOM 2519 N N . LEU A 1 195 ? 69.951 11.609 18.086 1.00 13.23 200 LEU A N 1
ATOM 2520 C CA . LEU A 1 195 ? 69.725 10.175 17.987 1.00 13.89 200 LEU A CA 1
ATOM 2521 C C . LEU A 1 195 ? 68.542 9.776 18.885 1.00 13.45 200 LEU A C 1
ATOM 2522 O O . LEU A 1 195 ? 68.031 10.595 19.653 1.00 16.02 200 LEU A O 1
ATOM 2538 N N . GLU A 1 196 ? 68.138 8.507 18.816 1.00 15.68 201 GLU A N 1
ATOM 2539 C CA . GLU A 1 196 ? 66.988 8.043 19.582 1.00 15.94 201 GLU A CA 1
ATOM 2540 C C . GLU A 1 196 ? 67.207 8.164 21.086 1.00 13.80 201 GLU A C 1
ATOM 2541 O O . GLU A 1 196 ? 68.256 7.802 21.626 1.00 14.91 201 GLU A O 1
ATOM 2553 N N . THR A 1 197 ? 66.187 8.666 21.764 1.00 14.45 202 THR A N 1
ATOM 2554 C CA . THR A 1 197 ? 66.168 8.718 23.214 1.00 13.19 202 THR A CA 1
ATOM 2555 C C . THR A 1 197 ? 66.333 7.328 23.815 1.00 11.02 202 THR A C 1
ATOM 2556 O O . THR A 1 197 ? 65.729 6.366 23.348 1.00 12.86 202 THR A O 1
ATOM 2567 N N . GLN A 1 198 ? 67.150 7.250 24.853 1.00 10.12 203 GLN A N 1
ATOM 2568 C CA . GLN A 1 198 ? 67.353 6.021 25.619 1.00 10.13 203 GLN A CA 1
ATOM 2569 C C . GLN A 1 198 ? 66.650 6.131 26.964 1.00 11.95 203 GLN A C 1
ATOM 2570 O O . GLN A 1 198 ? 66.931 7.045 27.736 1.00 12.32 203 GLN A O 1
ATOM 2584 N N . PHE A 1 199 ? 65.747 5.198 27.250 1.00 11.47 204 PHE A N 1
ATOM 2585 C CA . PHE A 1 199 ? 64.965 5.248 28.478 1.00 10.10 204 PHE A CA 1
ATOM 2586 C C . PHE A 1 199 ? 65.507 4.262 29.484 1.00 10.53 204 PHE A C 1
ATOM 2587 O O . PHE A 1 199 ? 65.665 3.095 29.173 1.00 11.43 204 PHE A O 1
ATOM 2604 N N . ASN A 1 200 ? 65.816 4.742 30.684 1.00 10.84 205 ASN A N 1
ATOM 2605 C CA . ASN A 1 200 ? 66.502 3.913 31.682 1.00 10.39 205 ASN A CA 1
ATOM 2606 C C . ASN A 1 200 ? 65.640 3.501 32.876 1.00 10.80 205 ASN A C 1
ATOM 2607 O O . ASN A 1 200 ? 66.124 2.822 33.780 1.00 16.02 205 ASN A O 1
ATOM 2618 N N . ASP A 1 201 ? 64.372 3.890 32.868 1.00 13.20 206 ASP A N 1
ATOM 2619 C CA . ASP A 1 201 ? 63.446 3.574 33.960 1.00 14.72 206 ASP A CA 1
ATOM 2620 C C . ASP A 1 201 ? 63.929 4.066 35.345 1.00 14.58 206 ASP A C 1
ATOM 2621 O O . ASP A 1 201 ? 63.659 3.445 36.387 1.00 15.20 206 ASP A O 1
ATOM 2630 N N . ASN A 1 202 ? 64.639 5.187 35.322 1.00 9.67 207 ASN A N 1
ATOM 2631 C CA . ASN A 1 202 ? 65.197 5.869 36.487 1.00 9.48 207 ASN A CA 1
ATOM 2632 C C . ASN A 1 202 ? 66.403 5.173 37.116 1.00 14.74 207 ASN A C 1
ATOM 2633 O O . ASN A 1 202 ? 66.764 5.465 38.247 1.00 16.89 207 ASN A O 1
ATOM 2644 N N . ASP A 1 203 ? 67.062 4.307 36.352 1.00 13.52 208 ASP A N 1
ATOM 2645 C CA . ASP A 1 203 ? 68.179 3.521 36.868 1.00 11.31 208 ASP A CA 1
ATOM 2646 C C . ASP A 1 203 ? 69.478 4.009 36.252 1.00 11.83 208 ASP A C 1
ATOM 2647 O O . ASP A 1 203 ? 69.685 3.900 35.030 1.00 12.05 208 ASP A O 1
ATOM 2656 N N . ALA A 1 204 ? 70.350 4.560 37.083 1.00 10.02 209 ALA A N 1
ATOM 2657 C CA . ALA A 1 204 ? 71.596 5.123 36.586 1.00 9.60 209 ALA A CA 1
ATOM 2658 C C . ALA A 1 204 ? 72.471 4.073 35.894 1.00 9.83 209 ALA A C 1
ATOM 2659 O O . ALA A 1 204 ? 73.090 4.360 34.869 1.00 12.82 209 ALA A O 1
ATOM 2666 N N . ASN A 1 205 ? 72.535 2.857 36.446 1.00 13.41 210 ASN A N 1
ATOM 2667 C CA . ASN A 1 205 ? 73.343 1.805 35.846 1.00 11.26 210 ASN A CA 1
ATOM 2668 C C . ASN A 1 205 ? 72.835 1.447 34.463 1.00 12.40 210 ASN A C 1
ATOM 2669 O O . ASN A 1 205 ? 73.620 1.181 33.567 1.00 12.99 210 ASN A O 1
ATOM 2680 N N . LYS A 1 206 ? 71.521 1.471 34.265 1.00 10.82 211 LYS A N 1
ATOM 2681 C CA . LYS A 1 206 ? 70.973 1.237 32.927 1.00 11.39 211 LYS A CA 1
ATOM 2682 C C . LYS A 1 206 ? 71.380 2.374 31.986 1.00 11.93 211 LYS A C 1
ATOM 2683 O O . LYS A 1 206 ? 71.758 2.143 30.837 1.00 9.89 211 LYS A O 1
ATOM 2702 N N . ALA A 1 207 ? 71.287 3.607 32.467 1.00 9.86 212 ALA A N 1
ATOM 2703 C CA . ALA A 1 207 ? 71.684 4.747 31.657 1.00 9.32 212 ALA A CA 1
ATOM 2704 C C . ALA A 1 207 ? 73.152 4.633 31.234 1.00 10.43 212 ALA A C 1
ATOM 2705 O O . ALA A 1 207 ? 73.503 4.945 30.097 1.00 9.38 212 ALA A O 1
ATOM 2712 N N . ALA A 1 208 ? 74.008 4.176 32.134 1.00 9.93 213 ALA A N 1
ATOM 2713 C CA . ALA A 1 208 ? 75.426 4.018 31.817 1.00 10.52 213 ALA A CA 1
ATOM 2714 C C . ALA A 1 208 ? 75.601 2.967 30.725 1.00 10.08 213 ALA A C 1
ATOM 2715 O O . ALA A 1 208 ? 76.411 3.131 29.799 1.00 12.65 213 ALA A O 1
ATOM 2722 N N . SER A 1 209 ? 74.871 1.862 30.844 1.00 10.74 214 SER A N 1
ATOM 2723 C CA . SER A 1 209 ? 75.001 0.780 29.862 1.00 11.65 214 SER A CA 1
ATOM 2724 C C . SER A 1 209 ? 74.484 1.246 28.494 1.00 12.06 214 SER A C 1
ATOM 2725 O O . SER A 1 209 ? 74.990 0.834 27.436 1.00 12.50 214 SER A O 1
ATOM 2733 N N . GLN A 1 210 ? 73.467 2.103 28.500 1.00 11.02 215 GLN A N 1
ATOM 2734 C CA . GLN A 1 210 ? 72.927 2.629 27.247 1.00 12.74 215 GLN A CA 1
ATOM 2735 C C . GLN A 1 210 ? 73.913 3.598 26.564 1.00 12.85 215 GLN A C 1
ATOM 2736 O O . GLN A 1 210 ? 74.037 3.595 25.331 1.00 11.53 215 GLN A O 1
ATOM 2750 N N . LEU A 1 211 ? 74.630 4.390 27.359 1.00 10.70 216 LEU A N 1
ATOM 2751 C CA . LEU A 1 211 ? 75.695 5.240 26.831 1.00 9.71 216 LEU A CA 1
ATOM 2752 C C . LEU A 1 211 ? 76.701 4.359 26.120 1.00 11.70 216 LEU A C 1
ATOM 2753 O O . LEU A 1 211 ? 77.115 4.658 24.999 1.00 12.40 216 LEU A O 1
ATOM 2769 N N . GLN A 1 212 ? 77.092 3.263 26.767 1.00 11.89 217 GLN A N 1
ATOM 2770 C CA . GLN A 1 212 ? 78.059 2.355 26.175 1.00 10.35 217 GLN A CA 1
ATOM 2771 C C . GLN A 1 212 ? 77.569 1.802 24.845 1.00 11.89 217 GLN A C 1
ATOM 2772 O O . GLN A 1 212 ? 78.343 1.706 23.890 1.00 11.36 217 GLN A O 1
ATOM 2786 N N . ALA A 1 213 ? 76.293 1.433 24.761 1.00 10.69 218 ALA A N 1
ATOM 2787 C CA . ALA A 1 213 ? 75.745 0.926 23.504 1.00 11.02 218 ALA A CA 1
ATOM 2788 C C . ALA A 1 213 ? 75.752 1.999 22.399 1.00 11.04 218 ALA A C 1
ATOM 2789 O O . ALA A 1 213 ? 76.134 1.743 21.257 1.00 11.35 218 ALA A O 1
ATOM 2796 N N . VAL A 1 214 ? 75.306 3.198 22.739 1.00 13.90 219 VAL A N 1
ATOM 2797 C CA . VAL A 1 214 ? 75.231 4.263 21.754 1.00 12.04 219 VAL A CA 1
ATOM 2798 C C . VAL A 1 214 ? 76.637 4.613 21.268 1.00 10.88 219 VAL A C 1
ATOM 2799 O O . VAL A 1 214 ? 76.864 4.761 20.059 1.00 12.29 219 VAL A O 1
ATOM 2812 N N . TYR A 1 215 ? 77.584 4.707 22.190 1.00 10.68 220 TYR A N 1
ATOM 2813 C CA . TYR A 1 215 ? 78.952 5.023 21.826 1.00 11.91 220 TYR A CA 1
ATOM 2814 C C . TYR A 1 215 ? 79.572 3.915 20.974 1.00 12.85 220 TYR A C 1
ATOM 2815 O O . TYR A 1 215 ? 80.347 4.194 20.060 1.00 14.01 220 TYR A O 1
ATOM 2833 N N . ALA A 1 216 ? 79.240 2.660 21.248 1.00 11.27 221 ALA A N 1
ATOM 2834 C CA . ALA A 1 216 ? 79.824 1.583 20.465 1.00 11.67 221 ALA A CA 1
ATOM 2835 C C . ALA A 1 216 ? 79.285 1.609 19.038 1.00 13.91 221 ALA A C 1
ATOM 2836 O O . ALA A 1 216 ? 80.011 1.288 18.100 1.00 15.27 221 ALA A O 1
ATOM 2843 N N . ARG A 1 217 ? 78.014 1.964 18.867 1.00 14.07 222 ARG A N 1
ATOM 2844 C CA . ARG A 1 217 ? 77.442 2.075 17.517 1.00 13.58 222 ARG A CA 1
ATOM 2845 C C . ARG A 1 217 ? 77.842 3.389 16.852 1.00 16.42 222 ARG A C 1
ATOM 2846 O O . ARG A 1 217 ? 77.781 3.498 15.610 1.00 15.11 222 ARG A O 1
ATOM 2867 N N . ASN A 1 218 ? 78.231 4.374 17.670 1.00 12.83 223 ASN A N 1
ATOM 2868 C CA . ASN A 1 218 ? 78.575 5.725 17.209 1.00 16.42 223 ASN A CA 1
ATOM 2869 C C . ASN A 1 218 ? 79.851 6.274 17.848 1.00 10.91 223 ASN A C 1
ATOM 2870 O O . ASN A 1 218 ? 79.768 7.100 18.775 1.00 11.03 223 ASN A O 1
ATOM 2881 N N . PRO A 1 219 ? 81.033 5.827 17.376 1.00 14.13 224 PRO A N 1
ATOM 2882 C CA . PRO A 1 219 ? 82.311 6.289 17.937 1.00 11.08 224 PRO A CA 1
ATOM 2883 C C . PRO A 1 219 ? 82.489 7.791 17.830 1.00 11.94 224 PRO A C 1
ATOM 2884 O O . PRO A 1 219 ? 83.310 8.334 18.555 1.00 18.15 224 PRO A O 1
ATOM 2895 N N . ASP A 1 220 ? 81.705 8.442 16.974 1.00 13.60 225 ASP A N 1
ATOM 2896 C CA . ASP A 1 220 ? 81.773 9.887 16.799 1.00 15.89 225 ASP A CA 1
ATOM 2897 C C . ASP A 1 220 ? 80.755 10.650 17.679 1.00 16.68 225 ASP A C 1
ATOM 2898 O O . ASP A 1 220 ? 80.572 11.853 17.490 1.00 15.18 225 ASP A O 1
ATOM 2907 N N . LEU A 1 221 ? 80.101 9.945 18.606 1.00 13.85 226 LEU A N 1
ATOM 2908 C CA . LEU A 1 221 ? 79.121 10.559 19.516 1.00 13.72 226 LEU A CA 1
ATOM 2909 C C . LEU A 1 221 ? 79.726 11.794 20.168 1.00 13.50 226 LEU A C 1
ATOM 2910 O O . LEU A 1 221 ? 80.816 11.737 20.727 1.00 14.13 226 LEU A O 1
ATOM 2926 N N . ALA A 1 222 ? 79.016 12.918 20.080 1.00 11.85 227 ALA A N 1
ATOM 2927 C CA . ALA A 1 222 ? 79.506 14.182 20.599 1.00 13.49 227 ALA A CA 1
ATOM 2928 C C . ALA A 1 222 ? 79.015 14.526 22.008 1.00 12.61 227 ALA A C 1
ATOM 2929 O O . ALA A 1 222 ? 79.758 15.131 22.771 1.00 11.63 227 ALA A O 1
ATOM 2936 N N . GLY A 1 223 ? 77.786 14.165 22.357 1.00 11.35 228 GLY A N 1
ATOM 2937 C CA . GLY A 1 223 ? 77.281 14.506 23.680 1.00 9.81 228 GLY A CA 1
ATOM 2938 C C . GLY A 1 223 ? 75.981 13.830 24.053 1.00 8.14 228 GLY A C 1
ATOM 2939 O O . GLY A 1 223 ? 75.356 13.136 23.248 1.00 11.64 228 GLY A O 1
ATOM 2943 N N . VAL A 1 224 ? 75.586 14.031 25.309 1.00 8.67 229 VAL A N 1
ATOM 2944 C CA . VAL A 1 224 ? 74.388 13.422 25.864 1.00 7.56 229 VAL A CA 1
ATOM 2945 C C . VAL A 1 224 ? 73.789 14.364 26.880 1.00 12.88 229 VAL A C 1
ATOM 2946 O O . VAL A 1 224 ? 74.509 15.039 27.612 1.00 12.03 229 VAL A O 1
ATOM 2959 N N . PHE A 1 225 ? 72.461 14.390 26.917 1.00 10.33 230 PHE A N 1
ATOM 2960 C CA . PHE A 1 225 ? 71.705 15.164 27.898 1.00 10.58 230 PHE A CA 1
ATOM 2961 C C . PHE A 1 225 ? 70.950 14.188 28.763 1.00 10.06 230 PHE A C 1
ATOM 2962 O O . PHE A 1 225 ? 70.098 13.465 28.266 1.00 10.82 230 PHE A O 1
ATOM 2979 N N . GLY A 1 226 ? 71.275 14.151 30.057 1.00 8.14 231 GLY A N 1
ATOM 2980 C CA . GLY A 1 226 ? 70.530 13.335 31.004 1.00 7.92 231 GLY A CA 1
ATOM 2981 C C . GLY A 1 226 ? 69.412 14.159 31.606 1.00 8.98 231 GLY A C 1
ATOM 2982 O O . GLY A 1 226 ? 69.661 15.167 32.292 1.00 8.53 231 GLY A O 1
ATOM 2986 N N . ALA A 1 227 ? 68.178 13.729 31.382 1.00 8.30 232 ALA A N 1
ATOM 2987 C CA . ALA A 1 227 ? 67.055 14.606 31.601 1.00 8.82 232 ALA A CA 1
ATOM 2988 C C . ALA A 1 227 ? 66.567 14.615 33.053 1.00 8.54 232 ALA A C 1
ATOM 2989 O O . ALA A 1 227 ? 65.661 15.368 33.358 1.00 9.97 232 ALA A O 1
ATOM 2996 N N . ASN A 1 228 ? 67.184 13.828 33.936 1.00 8.47 233 ASN A N 1
ATOM 2997 C CA . ASN A 1 228 ? 66.959 13.959 35.375 1.00 8.74 233 ASN A CA 1
ATOM 2998 C C . ASN A 1 228 ? 68.200 13.453 36.097 1.00 9.56 233 ASN A C 1
ATOM 2999 O O . ASN A 1 228 ? 69.168 13.011 35.470 1.00 9.99 233 ASN A O 1
ATOM 3010 N N . LEU A 1 229 ? 68.173 13.577 37.417 1.00 9.22 234 LEU A N 1
ATOM 3011 C CA . LEU A 1 229 ? 69.326 13.230 38.244 1.00 8.94 234 LEU A CA 1
ATOM 3012 C C . LEU A 1 229 ? 69.973 11.909 37.847 1.00 9.03 234 LEU A C 1
ATOM 3013 O O . LEU A 1 229 ? 71.180 11.853 37.521 1.00 9.28 234 LEU A O 1
ATOM 3029 N N . PHE A 1 230 ? 69.161 10.860 37.834 1.00 10.72 235 PHE A N 1
ATOM 3030 C CA . PHE A 1 230 ? 69.675 9.501 37.634 1.00 9.03 235 PHE A CA 1
ATOM 3031 C C . PHE A 1 230 ? 70.170 9.314 36.200 1.00 8.76 235 PHE A C 1
ATOM 3032 O O . PHE A 1 230 ? 71.185 8.670 35.971 1.00 11.19 235 PHE A O 1
ATOM 3049 N N . SER A 1 231 ? 69.492 9.932 35.241 1.00 9.01 236 SER A N 1
ATOM 3050 C CA . SER A 1 231 ? 69.864 9.817 33.839 1.00 8.25 236 SER A CA 1
ATOM 3051 C C . SER A 1 231 ? 71.217 10.482 33.613 1.00 11.64 236 SER A C 1
ATOM 3052 O O . SER A 1 231 ? 72.090 9.951 32.944 1.00 10.76 236 SER A O 1
ATOM 3060 N N . GLY A 1 232 ? 71.364 11.681 34.165 1.00 7.39 237 GLY A N 1
ATOM 3061 C CA . GLY A 1 232 ? 72.613 12.401 34.042 1.00 8.71 237 GLY A CA 1
ATOM 3062 C C . GLY A 1 232 ? 73.782 11.730 34.752 1.00 11.02 237 GLY A C 1
ATOM 3063 O O . GLY A 1 232 ? 74.898 11.687 34.224 1.00 11.39 237 GLY A O 1
ATOM 3067 N N . LEU A 1 233 ? 73.539 11.232 35.956 1.00 11.97 238 LEU A N 1
ATOM 3068 C CA . LEU A 1 233 ? 74.561 10.531 36.723 1.00 8.79 238 LEU A CA 1
ATOM 3069 C C . LEU A 1 233 ? 75.015 9.269 35.993 1.00 11.95 238 LEU A C 1
ATOM 3070 O O . LEU A 1 233 ? 76.216 9.045 35.805 1.00 11.58 238 LEU A O 1
ATOM 3086 N N . GLY A 1 234 ? 74.058 8.452 35.571 1.00 12.76 239 GLY A N 1
ATOM 3087 C CA . GLY A 1 234 ? 74.380 7.224 34.861 1.00 9.43 239 GLY A CA 1
ATOM 3088 C C . GLY A 1 234 ? 75.095 7.479 33.554 1.00 13.08 239 GLY A C 1
ATOM 3089 O O . GLY A 1 234 ? 76.054 6.789 33.204 1.00 10.22 239 GLY A O 1
ATOM 3093 N N . SER A 1 235 ? 74.627 8.477 32.815 1.00 12.35 240 SER A N 1
ATOM 3094 C CA . SER A 1 235 ? 75.231 8.802 31.531 1.00 8.46 240 SER A CA 1
ATOM 3095 C C . SER A 1 235 ? 76.665 9.253 31.730 1.00 12.08 240 SER A C 1
ATOM 3096 O O . SER A 1 235 ? 77.558 8.841 31.002 1.00 11.78 240 SER A O 1
ATOM 3104 N N . ALA A 1 236 ? 76.887 10.105 32.725 1.00 10.47 241 ALA A N 1
ATOM 3105 C CA . ALA A 1 236 ? 78.239 10.560 33.055 1.00 10.07 241 ALA A CA 1
ATOM 3106 C C . ALA A 1 236 ? 79.106 9.378 33.477 1.00 9.01 241 ALA A C 1
ATOM 3107 O O . ALA A 1 236 ? 80.239 9.254 33.033 1.00 11.53 241 ALA A O 1
ATOM 3114 N N . ASN A 1 237 ? 78.569 8.499 34.317 1.00 10.49 242 ASN A N 1
ATOM 3115 C CA . ASN A 1 237 ? 79.321 7.300 34.725 1.00 11.30 242 ASN A CA 1
ATOM 3116 C C . ASN A 1 237 ? 79.685 6.405 33.550 1.00 10.20 242 ASN A C 1
ATOM 3117 O O . ASN A 1 237 ? 80.765 5.832 33.509 1.00 13.07 242 ASN A O 1
ATOM 3128 N N . GLY A 1 238 ? 78.781 6.287 32.590 1.00 12.54 243 GLY A N 1
ATOM 3129 C CA . GLY A 1 238 ? 79.063 5.522 31.391 1.00 11.21 243 GLY A CA 1
ATOM 3130 C C . GLY A 1 238 ? 80.187 6.128 30.561 1.00 11.64 243 GLY A C 1
ATOM 3131 O O . GLY A 1 238 ? 81.074 5.416 30.090 1.00 12.61 243 GLY A O 1
ATOM 3135 N N . VAL A 1 239 ? 80.152 7.445 30.383 1.00 11.58 244 VAL A N 1
ATOM 3136 C CA . VAL A 1 239 ? 81.196 8.141 29.652 1.00 13.65 244 VAL A CA 1
ATOM 3137 C C . VAL A 1 239 ? 82.560 7.937 30.329 1.00 13.57 244 VAL A C 1
ATOM 3138 O O . VAL A 1 239 ? 83.557 7.661 29.661 1.00 13.73 244 VAL A O 1
ATOM 3151 N N . GLN A 1 240 ? 82.602 8.070 31.649 1.00 11.78 245 GLN A N 1
ATOM 3152 C CA . GLN A 1 240 ? 83.845 7.864 32.391 1.00 12.22 245 GLN A CA 1
ATOM 3153 C C . GLN A 1 240 ? 84.360 6.415 32.201 1.00 13.96 245 GLN A C 1
ATOM 3154 O O . GLN A 1 240 ? 85.540 6.199 31.917 1.00 14.76 245 GLN A O 1
ATOM 3168 N N . GLN A 1 241 ? 83.461 5.439 32.284 1.00 14.01 246 GLN A N 1
ATOM 3169 C CA . GLN A 1 241 ? 83.853 4.025 32.221 1.00 12.73 246 GLN A CA 1
ATOM 3170 C C . GLN A 1 241 ? 84.342 3.669 30.817 1.00 14.36 246 GLN A C 1
ATOM 3171 O O . GLN A 1 241 ? 85.190 2.781 30.641 1.00 17.14 246 GLN A O 1
ATOM 3185 N N . ALA A 1 242 ? 83.813 4.377 29.824 1.00 15.78 247 ALA A N 1
ATOM 3186 C CA . ALA A 1 242 ? 84.226 4.198 28.439 1.00 13.73 247 ALA A CA 1
ATOM 3187 C C . ALA A 1 242 ? 85.559 4.865 28.125 1.00 17.25 247 ALA A C 1
ATOM 3188 O O . ALA A 1 242 ? 86.062 4.744 27.011 1.00 19.94 247 ALA A O 1
ATOM 3195 N N . GLY A 1 243 ? 86.104 5.607 29.082 1.00 14.87 248 GLY A N 1
ATOM 3196 C CA . GLY A 1 243 ? 87.323 6.370 28.847 1.00 15.60 248 GLY A CA 1
ATOM 3197 C C . GLY A 1 243 ? 87.172 7.673 28.071 1.00 19.55 248 GLY A C 1
ATOM 3198 O O . GLY A 1 243 ? 88.161 8.206 27.556 1.00 19.51 248 GLY A O 1
ATOM 3202 N N . GLN A 1 244 ? 85.956 8.201 27.992 1.00 13.38 249 GLN A N 1
ATOM 3203 C CA . GLN A 1 244 ? 85.699 9.341 27.128 1.00 17.12 249 GLN A CA 1
ATOM 3204 C C . GLN A 1 244 ? 85.401 10.643 27.872 1.00 17.04 249 GLN A C 1
ATOM 3205 O O . GLN A 1 244 ? 84.832 11.567 27.292 1.00 15.38 249 GLN A O 1
ATOM 3219 N N . SER A 1 245 ? 85.822 10.733 29.123 1.00 14.21 250 SER A N 1
ATOM 3220 C CA . SER A 1 245 ? 85.572 11.939 29.896 1.00 10.84 250 SER A CA 1
ATOM 3221 C C . SER A 1 245 ? 86.153 13.144 29.183 1.00 12.09 250 SER A C 1
ATOM 3222 O O . SER A 1 245 ? 87.321 13.124 28.766 1.00 16.16 250 SER A O 1
ATOM 3230 N N . GLY A 1 246 ? 85.330 14.172 29.010 1.00 15.40 251 GLY A N 1
ATOM 3231 C CA . GLY A 1 246 ? 85.731 15.392 28.331 1.00 19.17 251 GLY A CA 1
ATOM 3232 C C . GLY A 1 246 ? 85.610 15.359 26.811 1.00 21.01 251 GLY A C 1
ATOM 3233 O O . GLY A 1 246 ? 85.640 16.395 26.150 1.00 27.79 251 GLY A O 1
ATOM 3237 N N . THR A 1 247 ? 85.509 14.165 26.252 1.00 14.69 252 THR A N 1
ATOM 3238 C CA . THR A 1 247 ? 85.339 13.992 24.808 1.00 13.20 252 THR A CA 1
ATOM 3239 C C . THR A 1 247 ? 83.862 13.907 24.432 1.00 19.17 252 THR A C 1
ATOM 3240 O O . THR A 1 247 ? 83.397 14.600 23.527 1.00 22.00 252 THR A O 1
ATOM 3251 N N . ILE A 1 248 ? 83.131 13.039 25.115 1.00 15.76 253 ILE A N 1
ATOM 3252 C CA . ILE A 1 248 ? 81.677 13.023 24.998 1.00 11.91 253 ILE A CA 1
ATOM 3253 C C . ILE A 1 248 ? 81.165 14.007 26.031 1.00 13.50 253 ILE A C 1
ATOM 3254 O O . ILE A 1 248 ? 81.336 13.778 27.215 1.00 16.39 253 ILE A O 1
ATOM 3270 N N . LYS A 1 249 ? 80.519 15.082 25.573 1.00 10.48 254 LYS A N 1
ATOM 3271 C CA . LYS A 1 249 ? 80.125 16.168 26.466 1.00 11.56 254 LYS A CA 1
ATOM 3272 C C . LYS A 1 249 ? 78.851 15.735 27.165 1.00 12.32 254 LYS A C 1
ATOM 3273 O O . LYS A 1 249 ? 77.991 15.084 26.564 1.00 14.27 254 LYS A O 1
ATOM 3292 N N . VAL A 1 250 ? 78.715 16.113 28.430 1.00 8.57 255 VAL A N 1
ATOM 3293 C CA . VAL A 1 250 ? 77.529 15.765 29.195 1.00 9.71 255 VAL A CA 1
ATOM 3294 C C . VAL A 1 250 ? 76.891 16.996 29.793 1.00 11.32 255 VAL A C 1
ATOM 3295 O O . VAL A 1 250 ? 77.565 17.833 30.410 1.00 12.67 255 VAL A O 1
ATOM 3308 N N . VAL A 1 251 ? 75.579 17.111 29.582 1.00 9.06 256 VAL A N 1
ATOM 3309 C CA . VAL A 1 251 ? 74.760 18.079 30.284 1.00 9.50 256 VAL A CA 1
ATOM 3310 C C . VAL A 1 251 ? 73.801 17.257 31.112 1.00 10.07 256 VAL A C 1
ATOM 3311 O O . VAL A 1 251 ? 73.086 16.408 30.602 1.00 10.54 256 VAL A O 1
ATOM 3324 N N . ALA A 1 252 ? 73.821 17.519 32.413 1.00 9.12 257 ALA A N 1
ATOM 3325 C CA . ALA A 1 252 ? 73.057 16.750 33.364 1.00 9.36 257 ALA A CA 1
ATOM 3326 C C . ALA A 1 252 ? 72.050 17.624 34.055 1.00 12.24 257 ALA A C 1
ATOM 3327 O O . ALA A 1 252 ? 72.393 18.671 34.593 1.00 9.42 257 ALA A O 1
ATOM 3334 N N . PHE A 1 253 ? 70.803 17.180 34.052 1.00 9.26 258 PHE A N 1
ATOM 3335 C CA . PHE A 1 253 ? 69.766 17.828 34.831 1.00 8.83 258 PHE A CA 1
ATOM 3336 C C . PHE A 1 253 ? 69.911 17.442 36.285 1.00 8.18 258 PHE A C 1
ATOM 3337 O O . PHE A 1 253 ? 70.333 16.334 36.591 1.00 9.98 258 PHE A O 1
ATOM 3354 N N . ASP A 1 254 ? 69.544 18.370 37.166 1.00 6.95 259 ASP A N 1
ATOM 3355 C CA . ASP A 1 254 ? 69.637 18.239 38.623 1.00 9.56 259 ASP A CA 1
ATOM 3356 C C . ASP A 1 254 ? 71.083 18.370 39.093 1.00 12.30 259 ASP A C 1
ATOM 3357 O O . ASP A 1 254 ? 72.011 18.452 38.280 1.00 11.35 259 ASP A O 1
ATOM 3366 N N . ALA A 1 255 ? 71.256 18.492 40.403 1.00 11.55 260 ALA A N 1
ATOM 3367 C CA . ALA A 1 255 ? 72.569 18.841 40.965 1.00 8.06 260 ALA A CA 1
ATOM 3368 C C . ALA A 1 255 ? 72.855 18.084 42.261 1.00 10.57 260 ALA A C 1
ATOM 3369 O O . ALA A 1 255 ? 72.946 18.678 43.343 1.00 13.80 260 ALA A O 1
ATOM 3376 N N . PRO A 1 256 ? 73.026 16.764 42.162 1.00 12.20 261 PRO A N 1
ATOM 3377 C CA . PRO A 1 256 ? 73.482 16.042 43.348 1.00 21.77 261 PRO A CA 1
ATOM 3378 C C . PRO A 1 256 ? 74.915 16.439 43.700 1.00 18.56 261 PRO A C 1
ATOM 3379 O O . PRO A 1 256 ? 75.613 17.035 42.876 1.00 13.67 261 PRO A O 1
ATOM 3390 N N . GLY A 1 257 ? 75.349 16.083 44.897 1.00 17.38 262 GLY A N 1
ATOM 3391 C CA . GLY A 1 257 ? 76.671 16.444 45.374 1.00 16.37 262 GLY A CA 1
ATOM 3392 C C . GLY A 1 257 ? 77.798 16.070 44.436 1.00 18.02 262 GLY A C 1
ATOM 3393 O O . GLY A 1 257 ? 78.817 16.756 44.388 1.00 17.45 262 GLY A O 1
ATOM 3397 N N . SER A 1 258 ? 77.620 14.972 43.706 1.00 16.34 263 SER A N 1
ATOM 3398 C CA . SER A 1 258 ? 78.630 14.493 42.772 1.00 16.80 263 SER A CA 1
ATOM 3399 C C . SER A 1 258 ? 78.970 15.503 41.663 1.00 15.72 263 SER A C 1
ATOM 3400 O O . SER A 1 258 ? 80.003 15.359 41.010 1.00 15.24 263 SER A O 1
ATOM 3408 N N . VAL A 1 259 ? 78.135 16.517 41.435 1.00 14.13 264 VAL A N 1
ATOM 3409 C CA . VAL A 1 259 ? 78.435 17.430 40.327 1.00 15.80 264 VAL A CA 1
ATOM 3410 C C . VAL A 1 259 ? 79.699 18.244 40.603 1.00 19.21 264 VAL A C 1
ATOM 3411 O O . VAL A 1 259 ? 80.327 18.730 39.678 1.00 16.64 264 VAL A O 1
ATOM 3424 N N . VAL A 1 260 ? 80.062 18.429 41.868 1.00 15.15 265 VAL A N 1
ATOM 3425 C CA . VAL A 1 260 ? 81.283 19.158 42.173 1.00 17.52 265 VAL A CA 1
ATOM 3426 C C . VAL A 1 260 ? 82.506 18.455 41.580 1.00 18.20 265 VAL A C 1
ATOM 3427 O O . VAL A 1 260 ? 83.225 19.058 40.785 1.00 16.34 265 VAL A O 1
ATOM 3440 N N . ASP A 1 261 ? 82.738 17.188 41.934 1.00 15.42 266 ASP A N 1
ATOM 3441 C CA . ASP A 1 261 ? 83.852 16.447 41.352 1.00 20.39 266 ASP A CA 1
ATOM 3442 C C . ASP A 1 261 ? 83.680 16.270 39.847 1.00 11.85 266 ASP A C 1
ATOM 3443 O O . ASP A 1 261 ? 84.651 16.374 39.114 1.00 14.24 266 ASP A O 1
ATOM 3452 N N . ASN A 1 262 ? 82.452 16.048 39.370 1.00 12.25 267 ASN A N 1
ATOM 3453 C CA . ASN A 1 262 ? 82.295 15.734 37.941 1.00 12.40 267 ASN A CA 1
ATOM 3454 C C . ASN A 1 262 ? 82.462 16.982 37.060 1.00 13.55 267 ASN A C 1
ATOM 3455 O O . ASN A 1 262 ? 82.963 16.888 35.946 1.00 13.16 267 ASN A O 1
ATOM 3466 N N . LEU A 1 263 ? 82.085 18.157 37.558 1.00 14.97 268 LEU A N 1
ATOM 3467 C CA . LEU A 1 263 ? 82.425 19.384 36.847 1.00 10.49 268 LEU A CA 1
ATOM 3468 C C . LEU A 1 263 ? 83.929 19.635 36.866 1.00 14.79 268 LEU A C 1
ATOM 3469 O O . LEU A 1 263 ? 84.517 19.992 35.850 1.00 14.58 268 LEU A O 1
ATOM 3485 N N A LYS A 1 264 ? 84.545 19.457 38.033 0.51 13.44 269 LYS A N 1
ATOM 3486 N N B LYS A 1 264 ? 84.564 19.445 38.016 0.49 14.06 269 LYS A N 1
ATOM 3487 C CA A LYS A 1 264 ? 85.980 19.732 38.186 0.51 15.33 269 LYS A CA 1
ATOM 3488 C CA B LYS A 1 264 ? 85.983 19.790 38.132 0.49 14.65 269 LYS A CA 1
ATOM 3489 C C A LYS A 1 264 ? 86.835 18.899 37.244 0.51 16.48 269 LYS A C 1
ATOM 3490 C C B LYS A 1 264 ? 86.892 18.872 37.316 0.49 16.41 269 LYS A C 1
ATOM 3491 O O A LYS A 1 264 ? 87.801 19.397 36.661 0.51 17.03 269 LYS A O 1
ATOM 3492 O O B LYS A 1 264 ? 87.974 19.289 36.899 0.49 18.20 269 LYS A O 1
ATOM 3529 N N . SER A 1 265 ? 86.464 17.635 37.083 1.00 16.20 270 SER A N 1
ATOM 3530 C CA . SER A 1 265 ? 87.250 16.689 36.300 1.00 17.78 270 SER A CA 1
ATOM 3531 C C . SER A 1 265 ? 86.962 16.773 34.806 1.00 17.62 270 SER A C 1
ATOM 3532 O O . SER A 1 265 ? 87.637 16.142 34.001 1.00 17.93 270 SER A O 1
ATOM 3540 N N . GLY A 1 266 ? 85.926 17.510 34.437 1.00 14.45 271 GLY A N 1
ATOM 3541 C CA . GLY A 1 266 ? 85.588 17.674 33.035 1.00 16.47 271 GLY A CA 1
ATOM 3542 C C . GLY A 1 266 ? 84.595 16.633 32.538 1.00 17.65 271 GLY A C 1
ATOM 3543 O O . GLY A 1 266 ? 84.210 16.650 31.365 1.00 15.11 271 GLY A O 1
ATOM 3547 N N . LEU A 1 267 ? 84.147 15.756 33.434 1.00 13.10 272 LEU A N 1
ATOM 3548 C CA . LEU A 1 267 ? 83.245 14.681 33.038 1.00 12.70 272 LEU A CA 1
ATOM 3549 C C . LEU A 1 267 ? 81.888 15.222 32.615 1.00 17.05 272 LEU A C 1
ATOM 3550 O O . LEU A 1 267 ? 81.281 14.690 31.695 1.00 13.40 272 LEU A O 1
ATOM 3566 N N . ILE A 1 268 ? 81.411 16.268 33.285 1.00 13.75 273 ILE A N 1
ATOM 3567 C CA . ILE A 1 268 ? 80.180 16.943 32.872 1.00 11.45 273 ILE A CA 1
ATOM 3568 C C . ILE A 1 268 ? 80.522 18.404 32.671 1.00 13.34 273 ILE A C 1
ATOM 3569 O O . ILE A 1 268 ? 81.409 18.930 33.359 1.00 15.34 273 ILE A O 1
ATOM 3585 N N . ASP A 1 269 ? 79.862 19.036 31.694 1.00 13.78 274 ASP A N 1
ATOM 3586 C CA . ASP A 1 269 ? 80.099 20.435 31.374 1.00 13.31 274 ASP A CA 1
ATOM 3587 C C . ASP A 1 269 ? 79.130 21.377 32.095 1.00 9.30 274 ASP A C 1
ATOM 3588 O O . ASP A 1 269 ? 79.527 22.476 32.487 1.00 11.89 274 ASP A O 1
ATOM 3597 N N . PHE A 1 270 ? 77.868 20.959 32.245 1.00 12.32 275 PHE A N 1
ATOM 3598 C CA . PHE A 1 270 ? 76.860 21.757 32.922 1.00 10.93 275 PHE A CA 1
ATOM 3599 C C . PHE A 1 270 ? 75.936 20.869 33.726 1.00 9.52 275 PHE A C 1
ATOM 3600 O O . PHE A 1 270 ? 75.561 19.790 33.275 1.00 12.83 275 PHE A O 1
ATOM 3617 N N . ALA A 1 271 ? 75.565 21.349 34.897 1.00 8.82 276 ALA A N 1
ATOM 3618 C CA . ALA A 1 271 ? 74.476 20.767 35.662 1.00 13.22 276 ALA A CA 1
ATOM 3619 C C . ALA A 1 271 ? 73.374 21.798 35.749 1.00 13.31 276 ALA A C 1
ATOM 3620 O O . ALA A 1 271 ? 73.614 22.940 36.127 1.00 12.69 276 ALA A O 1
ATOM 3627 N N . ILE A 1 272 ? 72.166 21.402 35.366 1.00 9.21 277 ILE A N 1
ATOM 3628 C CA . ILE A 1 272 ? 71.006 22.285 35.438 1.00 9.73 277 ILE A CA 1
ATOM 3629 C C . ILE A 1 272 ? 70.246 22.025 36.755 1.00 10.41 277 ILE A C 1
ATOM 3630 O O . ILE A 1 272 ? 69.447 21.106 36.851 1.00 11.44 277 ILE A O 1
ATOM 3646 N N . ALA A 1 273 ? 70.557 22.811 37.787 1.00 11.84 278 ALA A N 1
ATOM 3647 C CA . ALA A 1 273 ? 69.923 22.686 39.108 1.00 8.80 278 ALA A CA 1
ATOM 3648 C C . ALA A 1 273 ? 68.502 23.233 39.065 1.00 6.83 278 ALA A C 1
ATOM 3649 O O . ALA A 1 273 ? 68.272 24.357 38.661 1.00 9.15 278 ALA A O 1
ATOM 3656 N N . GLN A 1 274 ? 67.526 22.435 39.469 1.00 8.51 279 GLN A N 1
ATOM 3657 C CA . GLN A 1 274 ? 66.249 22.985 39.831 1.00 7.33 279 GLN A CA 1
ATOM 3658 C C . GLN A 1 274 ? 66.399 23.636 41.193 1.00 8.36 279 GLN A C 1
ATOM 3659 O O . GLN A 1 274 ? 67.485 23.638 41.771 1.00 10.42 279 GLN A O 1
ATOM 3673 N N . HIS A 1 275 ? 65.285 24.152 41.693 1.00 9.06 280 HIS A N 1
ATOM 3674 C CA . HIS A 1 275 ? 65.191 24.763 43.030 1.00 6.86 280 HIS A CA 1
ATOM 3675 C C . HIS A 1 275 ? 64.191 23.995 43.884 1.00 7.02 280 HIS A C 1
ATOM 3676 O O . HIS A 1 275 ? 63.135 24.508 44.209 1.00 8.12 280 HIS A O 1
ATOM 3690 N N . PRO A 1 276 ? 64.504 22.742 44.223 1.00 6.69 281 PRO A N 1
ATOM 3691 C CA . PRO A 1 276 ? 63.512 21.956 44.980 1.00 6.63 281 PRO A CA 1
ATOM 3692 C C . PRO A 1 276 ? 63.112 22.564 46.315 1.00 6.83 281 PRO A C 1
ATOM 3693 O O . PRO A 1 276 ? 61.961 22.395 46.720 1.00 6.80 281 PRO A O 1
ATOM 3704 N N . ALA A 1 277 ? 64.031 23.199 47.032 1.00 7.13 282 ALA A N 1
ATOM 3705 C CA . ALA A 1 277 ? 63.646 23.742 48.328 1.00 8.86 282 ALA A CA 1
ATOM 3706 C C . ALA A 1 277 ? 62.591 24.826 48.142 1.00 9.11 282 ALA A C 1
ATOM 3707 O O . ALA A 1 277 ? 61.642 24.925 48.921 1.00 8.90 282 ALA A O 1
ATOM 3714 N N . GLU A 1 278 ? 62.758 25.625 47.093 1.00 9.29 283 GLU A N 1
ATOM 3715 C CA . GLU A 1 278 ? 61.778 26.656 46.723 1.00 7.69 283 GLU A CA 1
ATOM 3716 C C . GLU A 1 278 ? 60.389 26.036 46.457 1.00 9.71 283 GLU A C 1
ATOM 3717 O O . GLU A 1 278 ? 59.353 26.547 46.878 1.00 9.45 283 GLU A O 1
ATOM 3729 N N . ILE A 1 279 ? 60.374 24.909 45.751 1.00 7.86 284 ILE A N 1
ATOM 3730 C CA . ILE A 1 279 ? 59.134 24.202 45.480 1.00 6.71 284 ILE A CA 1
ATOM 3731 C C . ILE A 1 279 ? 58.467 23.748 46.757 1.00 7.39 284 ILE A C 1
ATOM 3732 O O . ILE A 1 279 ? 57.263 23.962 46.943 1.00 7.79 284 ILE A O 1
ATOM 3748 N N . GLY A 1 280 ? 59.232 23.118 47.651 1.00 7.95 285 GLY A N 1
ATOM 3749 C CA . GLY A 1 280 ? 58.718 22.702 48.915 1.00 8.84 285 GLY A CA 1
ATOM 3750 C C . GLY A 1 280 ? 58.205 23.836 49.773 1.00 7.31 285 GLY A C 1
ATOM 3751 O O . GLY A 1 280 ? 57.151 23.713 50.410 1.00 8.34 285 GLY A O 1
ATOM 3755 N N . TYR A 1 281 ? 58.987 24.903 49.817 1.00 8.37 286 TYR A N 1
ATOM 3756 C CA . TYR A 1 281 ? 58.715 26.072 50.646 1.00 7.84 286 TYR A CA 1
ATOM 3757 C C . TYR A 1 281 ? 57.404 26.706 50.212 1.00 8.18 286 TYR A C 1
ATOM 3758 O O . TYR A 1 281 ? 56.512 26.936 51.030 1.00 8.80 286 TYR A O 1
ATOM 3776 N N . TYR A 1 282 ? 57.282 26.977 48.915 1.00 9.04 287 TYR A N 1
ATOM 3777 C CA . TYR A 1 282 ? 56.074 27.625 48.413 1.00 9.32 287 TYR A CA 1
ATOM 3778 C C . TYR A 1 282 ? 54.893 26.681 48.461 1.00 7.49 287 TYR A C 1
ATOM 3779 O O . TYR A 1 282 ? 53.766 27.108 48.655 1.00 8.86 287 TYR A O 1
ATOM 3797 N N . GLY A 1 283 ? 55.135 25.380 48.351 1.00 7.31 288 GLY A N 1
ATOM 3798 C CA . GLY A 1 283 ? 54.047 24.439 48.578 1.00 7.32 288 GLY A CA 1
ATOM 3799 C C . GLY A 1 283 ? 53.448 24.540 49.972 1.00 7.59 288 GLY A C 1
ATOM 3800 O O . GLY A 1 283 ? 52.231 24.581 50.116 1.00 9.30 288 GLY A O 1
ATOM 3804 N N . VAL A 1 284 ? 54.282 24.543 51.009 1.00 7.72 289 VAL A N 1
ATOM 3805 C CA . VAL A 1 284 ? 53.777 24.636 52.374 1.00 10.24 289 VAL A CA 1
ATOM 3806 C C . VAL A 1 284 ? 53.131 25.988 52.641 1.00 9.37 289 VAL A C 1
ATOM 3807 O O . VAL A 1 284 ? 52.050 26.042 53.233 1.00 8.75 289 VAL A O 1
ATOM 3820 N N . ILE A 1 285 ? 53.778 27.083 52.240 1.00 8.24 290 ILE A N 1
ATOM 3821 C CA . ILE A 1 285 ? 53.163 28.395 52.459 1.00 10.77 290 ILE A CA 1
ATOM 3822 C C . ILE A 1 285 ? 51.813 28.522 51.745 1.00 8.50 290 ILE A C 1
ATOM 3823 O O . ILE A 1 285 ? 50.874 29.072 52.290 1.00 11.24 290 ILE A O 1
ATOM 3839 N N . SER A 1 286 ? 51.722 28.023 50.510 1.00 8.98 291 SER A N 1
ATOM 3840 C CA . SER A 1 286 ? 50.469 28.075 49.770 1.00 9.01 291 SER A CA 1
ATOM 3841 C C . SER A 1 286 ? 49.389 27.231 50.452 1.00 8.41 291 SER A C 1
ATOM 3842 O O . SER A 1 286 ? 48.223 27.598 50.502 1.00 9.72 291 SER A O 1
ATOM 3850 N N . ALA A 1 287 ? 49.769 26.071 50.983 1.00 8.32 292 ALA A N 1
ATOM 3851 C CA . ALA A 1 287 ? 48.783 25.279 51.723 1.00 8.52 292 ALA A CA 1
ATOM 3852 C C . ALA A 1 287 ? 48.294 26.042 52.943 1.00 8.90 292 ALA A C 1
ATOM 3853 O O . ALA A 1 287 ? 47.101 26.071 53.214 1.00 9.16 292 ALA A O 1
ATOM 3860 N N . TYR A 1 288 ? 49.225 26.689 53.641 1.00 9.01 293 TYR A N 1
ATOM 3861 C CA . TYR A 1 288 ? 48.863 27.445 54.837 1.00 9.81 293 TYR A CA 1
ATOM 3862 C C . TYR A 1 288 ? 47.890 28.590 54.487 1.00 9.71 293 TYR A C 1
ATOM 3863 O O . TYR A 1 288 ? 46.869 28.811 55.166 1.00 13.23 293 TYR A O 1
ATOM 3881 N N . ALA A 1 289 ? 48.228 29.299 53.418 1.00 9.38 294 ALA A N 1
ATOM 3882 C CA . ALA A 1 289 ? 47.433 30.418 52.933 1.00 9.59 294 ALA A CA 1
ATOM 3883 C C . ALA A 1 289 ? 46.023 29.924 52.612 1.00 9.98 294 ALA A C 1
ATOM 3884 O O . ALA A 1 289 ? 45.044 30.485 53.065 1.00 12.98 294 ALA A O 1
ATOM 3891 N N . HIS A 1 290 ? 45.935 28.835 51.867 1.00 10.17 295 HIS A N 1
ATOM 3892 C CA . HIS A 1 290 ? 44.626 28.267 51.584 1.00 10.74 295 HIS A CA 1
ATOM 3893 C C . HIS A 1 290 ? 43.827 27.928 52.847 1.00 10.65 295 HIS A C 1
ATOM 3894 O O . HIS A 1 290 ? 42.630 28.226 52.957 1.00 10.84 295 HIS A O 1
ATOM 3908 N N . LEU A 1 291 ? 44.480 27.269 53.780 1.00 10.57 296 LEU A N 1
ATOM 3909 C CA . LEU A 1 291 ? 43.827 26.821 55.000 1.00 12.39 296 LEU A CA 1
ATOM 3910 C C . LEU A 1 291 ? 43.356 27.966 55.880 1.00 12.81 296 LEU A C 1
ATOM 3911 O O . LEU A 1 291 ? 42.483 27.766 56.729 1.00 13.74 296 LEU A O 1
ATOM 3927 N N . THR A 1 292 ? 43.896 29.165 55.662 1.00 13.01 297 THR A N 1
ATOM 3928 C CA . THR A 1 292 ? 43.469 30.339 56.434 1.00 13.70 297 THR A CA 1
ATOM 3929 C C . THR A 1 292 ? 42.629 31.270 55.557 1.00 15.49 297 THR A C 1
ATOM 3930 O O . THR A 1 292 ? 42.435 32.445 55.890 1.00 19.20 297 THR A O 1
ATOM 3941 N N . GLY A 1 293 ? 42.137 30.753 54.434 1.00 12.05 298 GLY A N 1
ATOM 3942 C CA . GLY A 1 293 ? 41.123 31.463 53.659 1.00 11.42 298 GLY A CA 1
ATOM 3943 C C . GLY A 1 293 ? 41.636 32.406 52.589 1.00 21.49 298 GLY A C 1
ATOM 3944 O O . GLY A 1 293 ? 40.864 33.190 52.027 1.00 20.40 298 GLY A O 1
ATOM 3948 N N . GLN A 1 294 ? 42.929 32.331 52.301 1.00 13.61 299 GLN A N 1
ATOM 3949 C CA . GLN A 1 294 ? 43.555 33.152 51.262 1.00 11.72 299 GLN A CA 1
ATOM 3950 C C . GLN A 1 294 ? 43.627 32.393 49.931 1.00 11.58 299 GLN A C 1
ATOM 3951 O O . GLN A 1 294 ? 44.002 31.221 49.890 1.00 12.50 299 GLN A O 1
ATOM 3965 N N . SER A 1 295 ? 43.235 33.060 48.861 1.00 9.59 300 SER A N 1
ATOM 3966 C CA . SER A 1 295 ? 43.359 32.507 47.526 1.00 9.19 300 SER A CA 1
ATOM 3967 C C . SER A 1 295 ? 44.826 32.381 47.172 1.00 10.10 300 SER A C 1
ATOM 3968 O O . SER A 1 295 ? 45.650 33.203 47.636 1.00 10.17 300 SER A O 1
ATOM 3976 N N . ILE A 1 296 ? 45.154 31.365 46.358 1.00 9.93 301 ILE A N 1
ATOM 3977 C CA . ILE A 1 296 ? 46.526 31.120 45.959 1.00 8.54 301 ILE A CA 1
ATOM 3978 C C . ILE A 1 296 ? 46.620 30.930 44.439 1.00 10.54 301 ILE A C 1
ATOM 3979 O O . ILE A 1 296 ? 45.641 30.536 43.786 1.00 11.62 301 ILE A O 1
ATOM 3995 N N . PRO A 1 297 ? 47.794 31.216 43.857 1.00 9.36 302 PRO A N 1
ATOM 3996 C CA . PRO A 1 297 ? 47.968 31.026 42.404 1.00 9.99 302 PRO A CA 1
ATOM 3997 C C . PRO A 1 297 ? 47.795 29.565 41.991 1.00 7.55 302 PRO A C 1
ATOM 3998 O O . PRO A 1 297 ? 48.169 28.676 42.743 1.00 9.85 302 PRO A O 1
ATOM 4009 N N . THR A 1 298 ? 47.248 29.304 40.808 1.00 10.60 303 THR A N 1
ATOM 4010 C CA . THR A 1 298 ? 47.101 27.921 40.361 1.00 6.59 303 THR A CA 1
ATOM 4011 C C . THR A 1 298 ? 48.400 27.390 39.799 1.00 9.95 303 THR A C 1
ATOM 4012 O O . THR A 1 298 ? 48.533 26.180 39.558 1.00 9.88 303 THR A O 1
ATOM 4023 N N . LYS A 1 299 ? 49.350 28.293 39.570 1.00 11.78 304 LYS A N 1
ATOM 4024 C CA . LYS A 1 299 ? 50.707 27.915 39.146 1.00 14.00 304 LYS A CA 1
ATOM 4025 C C . LYS A 1 299 ? 51.798 28.768 39.768 1.00 10.08 304 LYS A C 1
ATOM 4026 O O . LYS A 1 299 ? 51.683 29.983 39.817 1.00 12.74 304 LYS A O 1
ATOM 4045 N N . ILE A 1 300 ? 52.859 28.126 40.244 1.00 8.05 305 ILE A N 1
ATOM 4046 C CA . ILE A 1 300 ? 54.076 28.849 40.592 1.00 9.47 305 ILE A CA 1
ATOM 4047 C C . ILE A 1 300 ? 55.231 28.124 39.943 1.00 8.46 305 ILE A C 1
ATOM 4048 O O . ILE A 1 300 ? 55.423 26.917 40.178 1.00 9.87 305 ILE A O 1
ATOM 4064 N N . GLY A 1 301 ? 55.970 28.863 39.124 1.00 10.35 306 GLY A N 1
ATOM 4065 C CA . GLY A 1 301 ? 57.096 28.335 38.375 1.00 9.12 306 GLY A CA 1
ATOM 4066 C C . GLY A 1 301 ? 58.391 28.721 39.063 1.00 14.42 306 GLY A C 1
ATOM 4067 O O . GLY A 1 301 ? 58.632 29.890 39.298 1.00 18.07 306 GLY A O 1
ATOM 4071 N N . THR A 1 302 ? 59.220 27.736 39.389 1.00 11.38 307 THR A N 1
ATOM 4072 C CA . THR A 1 302 ? 60.469 27.991 40.103 1.00 11.15 307 THR A CA 1
ATOM 4073 C C . THR A 1 302 ? 61.602 27.890 39.088 1.00 12.67 307 THR A C 1
ATOM 4074 O O . THR A 1 302 ? 61.430 27.283 38.045 1.00 13.00 307 THR A O 1
ATOM 4085 N N . GLY A 1 303 ? 62.745 28.483 39.395 1.00 13.23 308 GLY A N 1
ATOM 4086 C CA . GLY A 1 303 ? 63.793 28.682 38.401 1.00 16.36 308 GLY A CA 1
ATOM 4087 C C . GLY A 1 303 ? 64.895 27.648 38.347 1.00 11.20 308 GLY A C 1
ATOM 4088 O O . GLY A 1 303 ? 64.829 26.621 39.010 1.00 12.93 308 GLY A O 1
ATOM 4092 N N . PHE A 1 304 ? 65.904 27.946 37.532 1.00 11.13 309 PHE A N 1
ATOM 4093 C CA . PHE A 1 304 ? 67.069 27.092 37.386 1.00 10.17 309 PHE A CA 1
ATOM 4094 C C . PHE A 1 304 ? 68.323 27.862 37.765 1.00 13.88 309 PHE A C 1
ATOM 4095 O O . PHE A 1 304 ? 68.385 29.094 37.665 1.00 15.92 309 PHE A O 1
ATOM 4112 N N . THR A 1 305 ? 69.316 27.109 38.215 1.00 10.43 310 THR A N 1
ATOM 4113 C CA . THR A 1 305 ? 70.672 27.602 38.392 1.00 11.78 310 THR A CA 1
ATOM 4114 C C . THR A 1 305 ? 71.574 26.725 37.538 1.00 12.26 310 THR A C 1
ATOM 4115 O O . THR A 1 305 ? 71.666 25.521 37.776 1.00 12.68 310 THR A O 1
ATOM 4126 N N . VAL A 1 306 ? 72.222 27.327 36.545 1.00 13.18 311 VAL A N 1
ATOM 4127 C CA . VAL A 1 306 ? 73.146 26.595 35.673 1.00 13.20 311 VAL A CA 1
ATOM 4128 C C . VAL A 1 306 ? 74.536 26.607 36.312 1.00 17.08 311 VAL A C 1
ATOM 4129 O O . VAL A 1 306 ? 75.111 27.662 36.548 1.00 20.17 311 VAL A O 1
ATOM 4142 N N . ILE A 1 307 ? 75.036 25.414 36.629 1.00 11.04 312 ILE A N 1
ATOM 4143 C CA . ILE A 1 307 ? 76.292 25.238 37.338 1.00 11.78 312 ILE A CA 1
ATOM 4144 C C . ILE A 1 307 ? 77.344 24.724 36.361 1.00 14.22 312 ILE A C 1
ATOM 4145 O O . ILE A 1 307 ? 77.107 23.772 35.605 1.00 12.85 312 ILE A O 1
ATOM 4161 N N . ASN A 1 308 ? 78.498 25.383 36.346 1.00 16.17 313 ASN A N 1
ATOM 4162 C CA . ASN A 1 308 ? 79.607 24.965 35.503 1.00 14.00 313 ASN A CA 1
ATOM 4163 C C . ASN A 1 308 ? 80.880 24.827 36.338 1.00 15.57 313 ASN A C 1
ATOM 4164 O O . ASN A 1 308 ? 80.854 25.039 37.546 1.00 14.46 313 ASN A O 1
ATOM 4175 N N . LYS A 1 309 ? 81.990 24.493 35.690 1.00 14.23 314 LYS A N 1
ATOM 4176 C CA . LYS A 1 309 ? 83.269 24.282 36.353 1.00 17.05 314 LYS A CA 1
ATOM 4177 C C . LYS A 1 309 ? 83.737 25.493 37.154 1.00 15.29 314 LYS A C 1
ATOM 4178 O O . LYS A 1 309 ? 84.381 25.347 38.183 1.00 18.31 314 LYS A O 1
ATOM 4197 N N . SER A 1 310 ? 83.403 26.685 36.668 1.00 17.92 315 SER A N 1
ATOM 4198 C CA . SER A 1 310 ? 83.902 27.914 37.259 1.00 21.92 315 SER A CA 1
ATOM 4199 C C . SER A 1 310 ? 83.041 28.383 38.398 1.00 19.43 315 SER A C 1
ATOM 4200 O O . SER A 1 310 ? 83.564 28.745 39.446 1.00 22.40 315 SER A O 1
ATOM 4208 N N . ASN A 1 311 ? 81.727 28.383 38.193 1.00 14.96 316 ASN A N 1
ATOM 4209 C CA . ASN A 1 311 ? 80.852 29.051 39.162 1.00 16.77 316 ASN A CA 1
ATOM 4210 C C . ASN A 1 311 ? 80.386 28.137 40.272 1.00 18.98 316 ASN A C 1
ATOM 4211 O O . ASN A 1 311 ? 79.712 28.590 41.189 1.00 19.77 316 ASN A O 1
ATOM 4222 N N . VAL A 1 312 ? 80.790 26.871 40.232 1.00 19.25 317 VAL A N 1
ATOM 4223 C CA . VAL A 1 312 ? 80.341 25.923 41.246 1.00 22.54 317 VAL A CA 1
ATOM 4224 C C . VAL A 1 312 ? 80.949 26.310 42.598 1.00 29.56 317 VAL A C 1
ATOM 4225 O O . VAL A 1 312 ? 80.507 25.828 43.635 1.00 27.18 317 VAL A O 1
ATOM 4238 N N . THR A 1 313 ? 81.947 27.197 42.581 1.00 28.08 318 THR A N 1
ATOM 4239 C CA . THR A 1 313 ? 82.519 27.739 43.826 1.00 21.99 318 THR A CA 1
ATOM 4240 C C . THR A 1 313 ? 82.019 29.170 44.127 1.00 23.20 318 THR A C 1
ATOM 4241 O O . THR A 1 313 ? 82.438 29.807 45.099 1.00 28.98 318 THR A O 1
ATOM 4252 N N . ASP A 1 314 ? 81.108 29.688 43.317 1.00 25.10 319 ASP A N 1
ATOM 4253 C CA . ASP A 1 314 ? 80.431 30.911 43.676 1.00 20.20 319 ASP A CA 1
ATOM 4254 C C . ASP A 1 314 ? 79.453 30.564 44.814 1.00 33.01 319 ASP A C 1
ATOM 4255 O O . ASP A 1 314 ? 78.705 29.592 44.707 1.00 24.52 319 ASP A O 1
ATOM 4264 N N . PRO A 1 315 ? 79.471 31.325 45.917 1.00 25.42 320 PRO A N 1
ATOM 4265 C CA . PRO A 1 315 ? 78.588 30.901 47.022 1.00 21.20 320 PRO A CA 1
ATOM 4266 C C . PRO A 1 315 ? 77.110 30.912 46.712 1.00 22.58 320 PRO A C 1
ATOM 4267 O O . PRO A 1 315 ? 76.383 30.019 47.162 1.00 28.11 320 PRO A O 1
ATOM 4278 N N . ALA A 1 316 ? 76.664 31.941 45.999 1.00 26.14 321 ALA A N 1
ATOM 4279 C CA . ALA A 1 316 ? 75.281 32.032 45.579 1.00 29.98 321 ALA A CA 1
ATOM 4280 C C . ALA A 1 316 ? 74.886 30.828 44.726 1.00 18.71 321 ALA A C 1
ATOM 4281 O O . ALA A 1 316 ? 73.707 30.546 44.586 1.00 27.10 321 ALA A O 1
ATOM 4288 N N . VAL A 1 317 ? 75.870 30.143 44.137 1.00 25.09 322 VAL A N 1
ATOM 4289 C CA . VAL A 1 317 ? 75.589 28.995 43.253 1.00 16.19 322 VAL A CA 1
ATOM 4290 C C . VAL A 1 317 ? 75.651 27.672 43.995 1.00 16.13 322 VAL A C 1
ATOM 4291 O O . VAL A 1 317 ? 74.742 26.846 43.865 1.00 12.43 322 VAL A O 1
ATOM 4304 N N . ALA A 1 318 ? 76.711 27.459 44.773 1.00 20.03 323 ALA A N 1
ATOM 4305 C CA . ALA A 1 318 ? 76.915 26.176 45.452 1.00 15.52 323 ALA A CA 1
ATOM 4306 C C . ALA A 1 318 ? 75.787 25.829 46.425 1.00 13.50 323 ALA A C 1
ATOM 4307 O O . ALA A 1 318 ? 75.541 24.665 46.710 1.00 19.36 323 ALA A O 1
ATOM 4314 N N . ARG A 1 319 ? 75.116 26.849 46.926 1.00 15.12 324 ARG A N 1
ATOM 4315 C CA . ARG A 1 319 ? 74.001 26.640 47.842 1.00 17.65 324 ARG A CA 1
ATOM 4316 C C . ARG A 1 319 ? 72.826 25.946 47.171 1.00 17.22 324 ARG A C 1
ATOM 4317 O O . ARG A 1 319 ? 71.898 25.507 47.860 1.00 15.12 324 ARG A O 1
ATOM 4338 N N . PHE A 1 320 ? 72.848 25.855 45.835 1.00 16.68 325 PHE A N 1
ATOM 4339 C CA . PHE A 1 320 ? 71.765 25.184 45.083 1.00 13.54 325 PHE A CA 1
ATOM 4340 C C . PHE A 1 320 ? 72.079 23.703 44.825 1.00 10.84 325 PHE A C 1
ATOM 4341 O O . PHE A 1 320 ? 71.222 22.940 44.334 1.00 12.81 325 PHE A O 1
ATOM 4358 N N . ILE A 1 321 ? 73.288 23.279 45.167 1.00 11.62 326 ILE A N 1
ATOM 4359 C CA . ILE A 1 321 ? 73.603 21.864 45.087 1.00 12.92 326 ILE A CA 1
ATOM 4360 C C . ILE A 1 321 ? 72.670 21.146 46.079 1.00 15.13 326 ILE A C 1
ATOM 4361 O O . ILE A 1 321 ? 72.447 21.621 47.205 1.00 12.88 326 ILE A O 1
ATOM 4377 N N . TYR A 1 322 ? 72.096 20.029 45.647 1.00 12.04 327 TYR A N 1
ATOM 4378 C CA . TYR A 1 322 ? 71.056 19.368 46.436 1.00 10.77 327 TYR A CA 1
ATOM 4379 C C . TYR A 1 322 ? 71.612 18.710 47.695 1.00 12.57 327 TYR A C 1
ATOM 4380 O O . TYR A 1 322 ? 72.757 18.238 47.726 1.00 13.76 327 TYR A O 1
ATOM 4398 N N . ALA A 1 323 ? 70.772 18.705 48.728 1.00 14.81 328 ALA A N 1
ATOM 4399 C CA . ALA A 1 323 ? 71.028 18.005 49.965 1.00 21.65 328 ALA A CA 1
ATOM 4400 C C . ALA A 1 323 ? 71.001 16.502 49.778 1.00 35.78 328 ALA A C 1
ATOM 4401 O O . ALA A 1 323 ? 70.149 15.963 49.040 1.00 28.98 328 ALA A O 1
ATOM 4408 N N . GLU A 1 324 ? 71.938 15.861 50.478 1.00 43.30 329 GLU A N 1
ATOM 4409 C CA . GLU A 1 324 ? 72.013 14.419 50.683 1.00 56.53 329 GLU A CA 1
ATOM 4410 C C . GLU A 1 324 ? 72.261 13.633 49.402 1.00 72.81 329 GLU A C 1
ATOM 4411 O O . GLU A 1 324 ? 72.748 12.503 49.454 1.00 78.77 329 GLU A O 1
ATOM 4418 N N . ASN B 1 25 ? 52.917 22.660 105.399 1.00 24.85 30 ASN B N 1
ATOM 4419 C CA . ASN B 1 25 ? 53.539 23.303 104.241 1.00 23.72 30 ASN B CA 1
ATOM 4420 C C . ASN B 1 25 ? 54.155 24.651 104.584 1.00 21.55 30 ASN B C 1
ATOM 4421 O O . ASN B 1 25 ? 53.669 25.351 105.465 1.00 27.04 30 ASN B O 1
ATOM 4426 N N . LYS B 1 26 ? 55.191 25.050 103.853 1.00 17.95 31 LYS B N 1
ATOM 4427 C CA . LYS B 1 26 ? 55.569 26.458 103.898 1.00 20.39 31 LYS B CA 1
ATOM 4428 C C . LYS B 1 26 ? 54.398 27.267 103.368 1.00 22.04 31 LYS B C 1
ATOM 4429 O O . LYS B 1 26 ? 53.753 26.860 102.402 1.00 21.64 31 LYS B O 1
ATOM 4435 N N . LYS B 1 27 ? 54.115 28.394 104.020 1.00 21.58 32 LYS B N 1
ATOM 4436 C CA . LYS B 1 27 ? 53.052 29.294 103.572 1.00 20.66 32 LYS B CA 1
ATOM 4437 C C . LYS B 1 27 ? 53.603 30.330 102.594 1.00 18.63 32 LYS B C 1
ATOM 4438 O O . LYS B 1 27 ? 54.383 31.197 102.972 1.00 20.25 32 LYS B O 1
ATOM 4457 N N . PHE B 1 28 ? 53.150 30.254 101.349 1.00 15.44 33 PHE B N 1
ATOM 4458 C CA . PHE B 1 28 ? 53.653 31.105 100.283 1.00 12.50 33 PHE B CA 1
ATOM 4459 C C . PHE B 1 28 ? 52.701 32.250 100.027 1.00 14.61 33 PHE B C 1
ATOM 4460 O O . PHE B 1 28 ? 51.512 32.178 100.348 1.00 15.12 33 PHE B O 1
ATOM 4477 N N . ARG B 1 29 ? 53.260 33.316 99.492 1.00 11.19 34 ARG B N 1
ATOM 4478 C CA . ARG B 1 29 ? 52.489 34.447 99.001 1.00 11.66 34 ARG B CA 1
ATOM 4479 C C . ARG B 1 29 ? 52.569 34.430 97.482 1.00 13.60 34 ARG B C 1
ATOM 4480 O O . ARG B 1 29 ? 53.634 34.634 96.898 1.00 12.31 34 ARG B O 1
ATOM 4501 N N . ILE B 1 30 ? 51.432 34.174 96.849 1.00 10.16 35 ILE B N 1
ATOM 4502 C CA . ILE B 1 30 ? 51.380 34.001 95.403 1.00 9.69 35 ILE B CA 1
ATOM 4503 C C . ILE B 1 30 ? 50.538 35.141 94.833 1.00 10.65 35 ILE B C 1
ATOM 4504 O O . ILE B 1 30 ? 49.397 35.317 95.230 1.00 13.19 35 ILE B O 1
ATOM 4520 N N . ALA B 1 31 ? 51.110 35.942 93.942 1.00 8.47 36 ALA B N 1
ATOM 4521 C CA . ALA B 1 31 ? 50.353 37.057 93.374 1.00 8.23 36 ALA B CA 1
ATOM 4522 C C . ALA B 1 31 ? 49.519 36.619 92.181 1.00 11.04 36 ALA B C 1
ATOM 4523 O O . ALA B 1 31 ? 49.921 35.741 91.440 1.00 10.60 36 ALA B O 1
ATOM 4530 N N . LEU B 1 32 ? 48.366 37.261 91.984 1.00 10.38 37 LEU B N 1
ATOM 4531 C CA . LEU B 1 32 ? 47.540 37.025 90.802 1.00 9.05 37 LEU B CA 1
ATOM 4532 C C . LEU B 1 32 ? 47.182 38.381 90.251 1.00 8.62 37 LEU B C 1
ATOM 4533 O O . LEU B 1 32 ? 46.575 39.191 90.941 1.00 9.52 37 LEU B O 1
ATOM 4549 N N . ILE B 1 33 ? 47.600 38.620 89.018 1.00 7.37 38 ILE B N 1
ATOM 4550 C CA . ILE B 1 33 ? 47.331 39.871 88.315 1.00 7.52 38 ILE B CA 1
ATOM 4551 C C . ILE B 1 33 ? 46.442 39.545 87.116 1.00 9.80 38 ILE B C 1
ATOM 4552 O O . ILE B 1 33 ? 46.904 38.993 86.112 1.00 7.56 38 ILE B O 1
ATOM 4568 N N . PRO B 1 34 ? 45.147 39.869 87.204 1.00 9.94 39 PRO B N 1
ATOM 4569 C CA . PRO B 1 34 ? 44.215 39.625 86.097 1.00 10.39 39 PRO B CA 1
ATOM 4570 C C . PRO B 1 34 ? 44.404 40.598 84.942 1.00 9.18 39 PRO B C 1
ATOM 4571 O O . PRO B 1 34 ? 45.128 41.589 85.066 1.00 9.50 39 PRO B O 1
ATOM 4582 N N . GLY B 1 35 ? 43.768 40.307 83.809 1.00 11.49 40 GLY B N 1
ATOM 4583 C CA . GLY B 1 35 ? 43.765 41.260 82.713 1.00 10.93 40 GLY B CA 1
ATOM 4584 C C . GLY B 1 35 ? 42.878 42.460 83.001 1.00 8.94 40 GLY B C 1
ATOM 4585 O O . GLY B 1 35 ? 43.102 43.549 82.483 1.00 10.67 40 GLY B O 1
ATOM 4589 N N . LEU B 1 36 ? 41.837 42.237 83.803 1.00 11.52 41 LEU B N 1
ATOM 4590 C CA . LEU B 1 36 ? 40.818 43.243 84.096 1.00 11.38 41 LEU B CA 1
ATOM 4591 C C . LEU B 1 36 ? 40.115 42.826 85.367 1.00 11.34 41 LEU B C 1
ATOM 4592 O O . LEU B 1 36 ? 39.731 41.672 85.503 1.00 12.46 41 LEU B O 1
ATOM 4608 N N . THR B 1 37 ? 39.956 43.748 86.310 1.00 11.87 42 THR B N 1
ATOM 4609 C CA . THR B 1 37 ? 39.345 43.386 87.579 1.00 8.25 42 THR B CA 1
ATOM 4610 C C . THR B 1 37 ? 37.842 43.157 87.492 1.00 9.16 42 THR B C 1
ATOM 4611 O O . THR B 1 37 ? 37.339 42.253 88.123 1.00 13.43 42 THR B O 1
ATOM 4622 N N . THR B 1 38 ? 37.151 43.976 86.709 1.00 9.70 43 THR B N 1
ATOM 4623 C CA . THR B 1 38 ? 35.697 43.922 86.593 1.00 10.33 43 THR B CA 1
ATOM 4624 C C . THR B 1 38 ? 35.311 43.092 85.389 1.00 16.37 43 THR B C 1
ATOM 4625 O O . THR B 1 38 ? 34.745 43.588 84.398 1.00 21.39 43 THR B O 1
ATOM 4636 N N . ASP B 1 39 ? 35.652 41.829 85.469 1.00 9.14 44 ASP B N 1
ATOM 4637 C CA . ASP B 1 39 ? 35.480 40.909 84.341 1.00 8.93 44 ASP B CA 1
ATOM 4638 C C . ASP B 1 39 ? 35.192 39.564 84.988 1.00 9.94 44 ASP B C 1
ATOM 4639 O O . ASP B 1 39 ? 36.050 39.039 85.692 1.00 9.85 44 ASP B O 1
ATOM 4648 N N . ALA B 1 40 ? 33.970 39.053 84.823 1.00 9.55 45 ALA B N 1
ATOM 4649 C CA . ALA B 1 40 ? 33.573 37.798 85.447 1.00 9.30 45 ALA B CA 1
ATOM 4650 C C . ALA B 1 40 ? 34.548 36.643 85.198 1.00 9.94 45 ALA B C 1
ATOM 4651 O O . ALA B 1 40 ? 34.693 35.754 86.053 1.00 10.65 45 ALA B O 1
ATOM 4658 N N . PHE B 1 41 ? 35.223 36.658 84.050 1.00 8.06 46 PHE B N 1
ATOM 4659 C CA . PHE B 1 41 ? 36.222 35.635 83.776 1.00 10.31 46 PHE B CA 1
ATOM 4660 C C . PHE B 1 41 ? 37.338 35.690 84.806 1.00 9.84 46 PHE B C 1
ATOM 4661 O O . PHE B 1 41 ? 37.683 34.651 85.411 1.00 9.04 46 PHE B O 1
ATOM 4678 N N . TYR B 1 42 ? 37.910 36.872 85.037 1.00 8.19 47 TYR B N 1
ATOM 4679 C CA . TYR B 1 42 ? 39.005 36.948 86.009 1.00 8.55 47 TYR B CA 1
ATOM 4680 C C . TYR B 1 42 ? 38.529 36.863 87.448 1.00 9.62 47 TYR B C 1
ATOM 4681 O O . TYR B 1 42 ? 39.266 36.381 88.320 1.00 10.34 47 TYR B O 1
ATOM 4699 N N . ILE B 1 43 ? 37.309 37.301 87.711 1.00 9.60 48 ILE B N 1
ATOM 4700 C CA . ILE B 1 43 ? 36.736 37.148 89.049 1.00 11.02 48 ILE B CA 1
ATOM 4701 C C . ILE B 1 43 ? 36.622 35.665 89.393 1.00 9.15 48 ILE B C 1
ATOM 4702 O O . ILE B 1 43 ? 36.931 35.240 90.514 1.00 10.88 48 ILE B O 1
ATOM 4718 N N . THR B 1 44 ? 36.177 34.874 88.423 1.00 9.29 49 THR B N 1
ATOM 4719 C CA . THR B 1 44 ? 36.012 33.447 88.631 1.00 10.32 49 THR B CA 1
ATOM 4720 C C . THR B 1 44 ? 37.361 32.750 88.701 1.00 10.14 49 THR B C 1
ATOM 4721 O O . THR B 1 44 ? 37.527 31.810 89.489 1.00 9.01 49 THR B O 1
ATOM 4732 N N . MET B 1 45 ? 38.331 33.211 87.909 1.00 10.26 50 MET B N 1
ATOM 4733 C CA . MET B 1 45 ? 39.689 32.683 87.996 1.00 6.86 50 MET B CA 1
ATOM 4734 C C . MET B 1 45 ? 40.233 32.903 89.412 1.00 6.89 50 MET B C 1
ATOM 4735 O O . MET B 1 45 ? 40.874 32.019 90.002 1.00 9.07 50 MET B O 1
ATOM 4749 N N . HIS B 1 46 ? 39.986 34.087 89.944 1.00 9.53 51 HIS B N 1
ATOM 4750 C CA . HIS B 1 46 ? 40.417 34.444 91.277 1.00 9.37 51 HIS B CA 1
ATOM 4751 C C . HIS B 1 46 ? 39.787 33.515 92.326 1.00 10.22 51 HIS B C 1
ATOM 4752 O O . HIS B 1 46 ? 40.490 33.027 93.213 1.00 10.01 51 HIS B O 1
ATOM 4766 N N . LYS B 1 47 ? 38.489 33.229 92.198 1.00 7.57 52 LYS B N 1
ATOM 4767 C CA . LYS B 1 47 ? 37.819 32.282 93.070 1.00 9.00 52 LYS B CA 1
ATOM 4768 C C . LYS B 1 47 ? 38.543 30.923 93.073 1.00 12.24 52 LYS B C 1
ATOM 4769 O O . LYS B 1 47 ? 38.783 30.349 94.135 1.00 10.42 52 LYS B O 1
ATOM 4788 N N . GLY B 1 48 ? 38.891 30.399 91.897 1.00 9.60 53 GLY B N 1
ATOM 4789 C CA . GLY B 1 48 ? 39.598 29.139 91.849 1.00 9.82 53 GLY B CA 1
ATOM 4790 C C . GLY B 1 48 ? 40.981 29.237 92.452 1.00 9.22 53 GLY B C 1
ATOM 4791 O O . GLY B 1 48 ? 41.442 28.299 93.112 1.00 8.88 53 GLY B O 1
ATOM 4795 N N . ALA B 1 49 ? 41.668 30.355 92.219 1.00 7.80 54 ALA B N 1
ATOM 4796 C CA . ALA B 1 49 ? 42.979 30.529 92.822 1.00 10.86 54 ALA B CA 1
ATOM 4797 C C . ALA B 1 49 ? 42.877 30.523 94.363 1.00 11.04 54 ALA B C 1
ATOM 4798 O O . ALA B 1 49 ? 43.749 29.948 95.044 1.00 8.92 54 ALA B O 1
ATOM 4805 N N . GLU B 1 50 ? 41.843 31.156 94.912 1.00 9.96 55 GLU B N 1
ATOM 4806 C CA . GLU B 1 50 ? 41.721 31.256 96.361 1.00 9.55 55 GLU B CA 1
ATOM 4807 C C . GLU B 1 50 ? 41.439 29.869 96.923 1.00 11.37 55 GLU B C 1
ATOM 4808 O O . GLU B 1 50 ? 41.915 29.506 98.006 1.00 11.93 55 GLU B O 1
ATOM 4820 N N . ALA B 1 51 ? 40.674 29.082 96.178 1.00 11.70 56 ALA B N 1
ATOM 4821 C CA . ALA B 1 51 ? 40.361 27.738 96.623 1.00 13.57 56 ALA B CA 1
ATOM 4822 C C . ALA B 1 51 ? 41.618 26.875 96.675 1.00 13.54 56 ALA B C 1
ATOM 4823 O O . ALA B 1 51 ? 41.822 26.115 97.624 1.00 12.18 56 ALA B O 1
ATOM 4830 N N . ALA B 1 52 ? 42.465 26.972 95.659 1.00 8.48 57 ALA B N 1
ATOM 4831 C CA . ALA B 1 52 ? 43.709 26.221 95.682 1.00 11.02 57 ALA B CA 1
ATOM 4832 C C . ALA B 1 52 ? 44.633 26.729 96.791 1.00 13.50 57 ALA B C 1
ATOM 4833 O O . ALA B 1 52 ? 45.295 25.942 97.462 1.00 11.58 57 ALA B O 1
ATOM 4840 N N . ALA B 1 53 ? 44.681 28.042 96.976 1.00 10.98 58 ALA B N 1
ATOM 4841 C CA . ALA B 1 53 ? 45.542 28.618 97.998 1.00 11.81 58 ALA B CA 1
ATOM 4842 C C . ALA B 1 53 ? 45.136 28.109 99.383 1.00 12.63 58 ALA B C 1
ATOM 4843 O O . ALA B 1 53 ? 45.981 27.788 100.234 1.00 13.40 58 ALA B O 1
ATOM 4850 N N . ALA B 1 54 ? 43.839 27.998 99.618 1.00 14.48 59 ALA B N 1
ATOM 4851 C CA . ALA B 1 54 ? 43.394 27.539 100.921 1.00 13.68 59 ALA B CA 1
ATOM 4852 C C . ALA B 1 54 ? 43.776 26.072 101.083 1.00 16.33 59 ALA B C 1
ATOM 4853 O O . ALA B 1 54 ? 44.065 25.612 102.189 1.00 18.39 59 ALA B O 1
ATOM 4860 N N . ALA B 1 55 ? 43.799 25.329 99.983 1.00 11.94 60 ALA B N 1
ATOM 4861 C CA . ALA B 1 55 ? 44.127 23.905 100.076 1.00 12.96 60 ALA B CA 1
ATOM 4862 C C . ALA B 1 55 ? 45.600 23.637 100.404 1.00 15.80 60 ALA B C 1
ATOM 4863 O O . ALA B 1 55 ? 45.893 22.677 101.083 1.00 17.69 60 ALA B O 1
ATOM 4870 N N . ILE B 1 56 ? 46.519 24.467 99.930 1.00 13.71 61 ILE B N 1
ATOM 4871 C CA . ILE B 1 56 ? 47.944 24.232 100.201 1.00 16.47 61 ILE B CA 1
ATOM 4872 C C . ILE B 1 56 ? 48.549 25.276 101.148 1.00 18.49 61 ILE B C 1
ATOM 4873 O O . ILE B 1 56 ? 49.753 25.281 101.372 1.00 19.50 61 ILE B O 1
ATOM 4889 N N . GLY B 1 57 ? 47.720 26.147 101.721 1.00 15.91 62 GLY B N 1
ATOM 4890 C CA . GLY B 1 57 ? 48.168 27.008 102.804 1.00 15.27 62 GLY B CA 1
ATOM 4891 C C . GLY B 1 57 ? 48.770 28.337 102.389 1.00 18.10 62 GLY B C 1
ATOM 4892 O O . GLY B 1 57 ? 49.463 28.980 103.185 1.00 21.84 62 GLY B O 1
ATOM 4896 N N . ALA B 1 58 ? 48.471 28.774 101.166 1.00 14.60 63 ALA B N 1
ATOM 4897 C CA . ALA B 1 58 ? 49.044 29.973 100.614 1.00 11.16 63 ALA B CA 1
ATOM 4898 C C . ALA B 1 58 ? 48.081 31.149 100.755 1.00 15.26 63 ALA B C 1
ATOM 4899 O O . ALA B 1 58 ? 46.897 30.976 101.062 1.00 15.81 63 ALA B O 1
ATOM 4906 N N . GLN B 1 59 ? 48.624 32.343 100.591 1.00 12.95 64 GLN B N 1
ATOM 4907 C CA . GLN B 1 59 ? 47.843 33.580 100.504 1.00 12.79 64 GLN B CA 1
ATOM 4908 C C . GLN B 1 59 ? 47.966 34.132 99.096 1.00 11.81 64 GLN B C 1
ATOM 4909 O O . GLN B 1 59 ? 49.058 34.121 98.520 1.00 13.38 64 GLN B O 1
ATOM 4923 N N . ILE B 1 60 ? 46.854 34.629 98.552 1.00 13.78 65 ILE B N 1
ATOM 4924 C CA . ILE B 1 60 ? 46.843 35.284 97.251 1.00 14.46 65 ILE B CA 1
ATOM 4925 C C . ILE B 1 60 ? 46.936 36.804 97.414 1.00 14.36 65 ILE B C 1
ATOM 4926 O O . ILE B 1 60 ? 46.173 37.417 98.164 1.00 13.40 65 ILE B O 1
ATOM 4942 N N . ILE B 1 61 ? 47.913 37.383 96.729 1.00 10.66 66 ILE B N 1
ATOM 4943 C CA . ILE B 1 61 ? 48.039 38.825 96.594 1.00 10.72 66 ILE B CA 1
ATOM 4944 C C . ILE B 1 61 ? 47.401 39.151 95.251 1.00 10.64 66 ILE B C 1
ATOM 4945 O O . ILE B 1 61 ? 47.980 38.881 94.191 1.00 13.66 66 ILE B O 1
ATOM 4961 N N . PHE B 1 62 ? 46.203 39.710 95.293 1.00 11.66 67 PHE B N 1
ATOM 4962 C CA . PHE B 1 62 ? 45.432 39.962 94.083 1.00 9.77 67 PHE B CA 1
ATOM 4963 C C . PHE B 1 62 ? 45.421 41.444 93.810 1.00 12.16 67 PHE B C 1
ATOM 4964 O O . PHE B 1 62 ? 45.087 42.234 94.677 1.00 12.95 67 PHE B O 1
ATOM 4981 N N . GLN B 1 63 ? 45.803 41.824 92.597 1.00 10.77 68 GLN B N 1
ATOM 4982 C CA . GLN B 1 63 ? 45.765 43.234 92.207 1.00 10.38 68 GLN B CA 1
ATOM 4983 C C . GLN B 1 63 ? 45.702 43.331 90.710 1.00 9.33 68 GLN B C 1
ATOM 4984 O O . GLN B 1 63 ? 46.458 42.676 90.019 1.00 8.85 68 GLN B O 1
ATOM 4998 N N . GLY B 1 64 ? 44.799 44.167 90.213 1.00 11.14 69 GLY B N 1
ATOM 4999 C CA . GLY B 1 64 ? 44.693 44.376 88.786 1.00 11.96 69 GLY B CA 1
ATOM 5000 C C . GLY B 1 64 ? 44.215 45.778 88.492 1.00 9.99 69 GLY B C 1
ATOM 5001 O O . GLY B 1 64 ? 43.925 46.579 89.424 1.00 11.13 69 GLY B O 1
ATOM 5005 N N . ALA B 1 65 ? 44.150 46.093 87.199 1.00 9.52 70 ALA B N 1
ATOM 5006 C CA . ALA B 1 65 ? 43.665 47.380 86.711 1.00 9.91 70 ALA B CA 1
ATOM 5007 C C . ALA B 1 65 ? 42.213 47.288 86.252 1.00 10.75 70 ALA B C 1
ATOM 5008 O O . ALA B 1 65 ? 41.751 46.206 85.898 1.00 13.30 70 ALA B O 1
ATOM 5015 N N . PRO B 1 66 ? 41.501 48.429 86.217 1.00 11.57 71 PRO B N 1
ATOM 5016 C CA . PRO B 1 66 ? 40.085 48.436 85.828 1.00 12.71 71 PRO B CA 1
ATOM 5017 C C . PRO B 1 66 ? 39.861 48.520 84.316 1.00 17.53 71 PRO B C 1
ATOM 5018 O O . PRO B 1 66 ? 38.703 48.641 83.876 1.00 17.25 71 PRO B O 1
ATOM 5029 N N . ASP B 1 67 ? 40.940 48.460 83.541 1.00 12.41 72 ASP B N 1
ATOM 5030 C CA . ASP B 1 67 ? 40.847 48.313 82.083 1.00 12.67 72 ASP B CA 1
ATOM 5031 C C . ASP B 1 67 ? 41.898 47.330 81.586 1.00 12.64 72 ASP B C 1
ATOM 5032 O O . ASP B 1 67 ? 42.998 47.204 82.138 1.00 15.98 72 ASP B O 1
ATOM 5041 N N . PHE B 1 68 ? 41.528 46.615 80.532 1.00 14.63 73 PHE B N 1
ATOM 5042 C CA . PHE B 1 68 ? 42.390 45.634 79.911 1.00 14.41 73 PHE B CA 1
ATOM 5043 C C . PHE B 1 68 ? 43.388 46.355 79.001 1.00 20.81 73 PHE B C 1
ATOM 5044 O O . PHE B 1 68 ? 43.080 46.645 77.839 1.00 14.12 73 PHE B O 1
ATOM 5061 N N . ASN B 1 69 ? 44.575 46.639 79.542 1.00 12.09 74 ASN B N 1
ATOM 5062 C CA . ASN B 1 69 ? 45.440 47.652 78.975 1.00 17.24 74 ASN B CA 1
ATOM 5063 C C . ASN B 1 69 ? 46.845 47.634 79.567 1.00 15.82 74 ASN B C 1
ATOM 5064 O O . ASN B 1 69 ? 47.024 47.842 80.761 1.00 13.14 74 ASN B O 1
ATOM 5075 N N . PRO B 1 70 ? 47.866 47.428 78.724 1.00 14.18 75 PRO B N 1
ATOM 5076 C CA . PRO B 1 70 ? 49.214 47.383 79.280 1.00 11.83 75 PRO B CA 1
ATOM 5077 C C . PRO B 1 70 ? 49.611 48.651 80.045 1.00 14.45 75 PRO B C 1
ATOM 5078 O O . PRO B 1 70 ? 50.404 48.611 80.985 1.00 13.05 75 PRO B O 1
ATOM 5089 N N . VAL B 1 71 ? 49.086 49.791 79.619 1.00 14.02 76 VAL B N 1
ATOM 5090 C CA . VAL B 1 71 ? 49.471 51.045 80.225 1.00 11.97 76 VAL B CA 1
ATOM 5091 C C . VAL B 1 71 ? 49.109 51.091 81.702 1.00 14.62 76 VAL B C 1
ATOM 5092 O O . VAL B 1 71 ? 49.837 51.690 82.501 1.00 14.57 76 VAL B O 1
ATOM 5105 N N . THR B 1 72 ? 47.990 50.474 82.072 1.00 11.35 77 THR B N 1
ATOM 5106 C CA . THR B 1 72 ? 47.613 50.424 83.489 1.00 11.10 77 THR B CA 1
ATOM 5107 C C . THR B 1 72 ? 48.011 49.101 84.159 1.00 10.62 77 THR B C 1
ATOM 5108 O O . THR B 1 72 ? 48.245 49.071 85.360 1.00 11.76 77 THR B O 1
ATOM 5119 N N . GLN B 1 73 ? 48.118 48.033 83.387 1.00 10.94 78 GLN B N 1
ATOM 5120 C CA . GLN B 1 73 ? 48.561 46.772 83.975 1.00 10.01 78 GLN B CA 1
ATOM 5121 C C . GLN B 1 73 ? 50.028 46.840 84.436 1.00 11.24 78 GLN B C 1
ATOM 5122 O O . GLN B 1 73 ? 50.416 46.236 85.436 1.00 11.36 78 GLN B O 1
ATOM 5136 N N . VAL B 1 74 ? 50.881 47.547 83.710 1.00 10.43 79 VAL B N 1
ATOM 5137 C CA . VAL B 1 74 ? 52.302 47.504 84.057 1.00 10.54 79 VAL B CA 1
ATOM 5138 C C . VAL B 1 74 ? 52.580 48.165 85.436 1.00 10.63 79 VAL B C 1
ATOM 5139 O O . VAL B 1 74 ? 53.292 47.590 86.260 1.00 10.99 79 VAL B O 1
ATOM 5152 N N . PRO B 1 75 ? 51.990 49.336 85.726 1.00 10.85 80 PRO B N 1
ATOM 5153 C CA . PRO B 1 75 ? 52.228 49.852 87.087 1.00 17.82 80 PRO B CA 1
ATOM 5154 C C . PRO B 1 75 ? 51.664 48.962 88.204 1.00 13.38 80 PRO B C 1
ATOM 5155 O O . PRO B 1 75 ? 52.216 48.957 89.314 1.00 12.3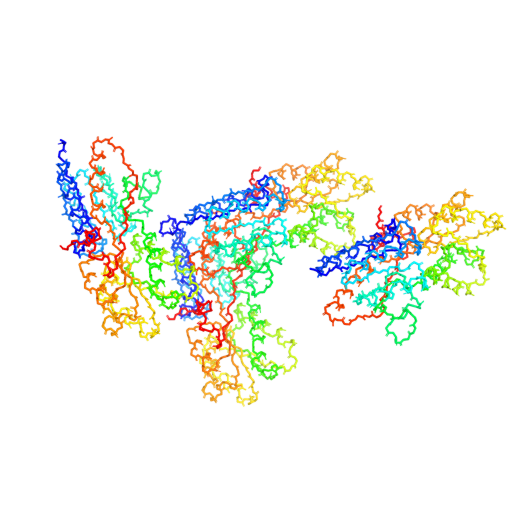5 80 PRO B O 1
ATOM 5166 N N . VAL B 1 76 ? 50.591 48.208 87.924 1.00 10.35 81 VAL B N 1
ATOM 5167 C CA . VAL B 1 76 ? 50.140 47.192 88.871 1.00 16.30 81 VAL B CA 1
ATOM 5168 C C . VAL B 1 76 ? 51.217 46.150 89.100 1.00 9.96 81 VAL B C 1
ATOM 5169 O O . VAL B 1 76 ? 51.519 45.782 90.239 1.00 10.71 81 VAL B O 1
ATOM 5182 N N . LEU B 1 77 ? 51.782 45.642 88.005 1.00 12.27 82 LEU B N 1
ATOM 5183 C CA . LEU B 1 77 ? 52.849 44.653 88.109 1.00 11.71 82 LEU B CA 1
ATOM 5184 C C . LEU B 1 77 ? 54.026 45.226 88.911 1.00 10.21 82 LEU B C 1
ATOM 5185 O O . LEU B 1 77 ? 54.597 44.533 89.750 1.00 10.71 82 LEU B O 1
ATOM 5201 N N . ASP B 1 78 ? 54.367 46.501 88.698 1.00 11.31 83 ASP B N 1
ATOM 5202 C CA . ASP B 1 78 ? 55.461 47.090 89.444 1.00 12.84 83 ASP B CA 1
ATOM 5203 C C . ASP B 1 78 ? 55.140 47.116 90.946 1.00 13.57 83 ASP B C 1
ATOM 5204 O O . ASP B 1 78 ? 55.996 46.818 91.780 1.00 13.65 83 ASP B O 1
ATOM 5213 N N . ALA B 1 79 ? 53.896 47.433 91.291 1.00 11.34 84 ALA B N 1
ATOM 5214 C CA . ALA B 1 79 ? 53.507 47.461 92.689 1.00 12.61 84 ALA B CA 1
ATOM 5215 C C . ALA B 1 79 ? 53.598 46.063 93.289 1.00 11.43 84 ALA B C 1
ATOM 5216 O O . ALA B 1 79 ? 54.005 45.905 94.440 1.00 13.86 84 ALA B O 1
ATOM 5223 N N . VAL B 1 80 ? 53.274 45.051 92.483 1.00 11.62 85 VAL B N 1
ATOM 5224 C CA . VAL B 1 80 ? 53.274 43.669 92.967 1.00 10.64 85 VAL B CA 1
ATOM 5225 C C . VAL B 1 80 ? 54.708 43.187 93.180 1.00 11.51 85 VAL B C 1
ATOM 5226 O O . VAL B 1 80 ? 55.020 42.551 94.192 1.00 14.72 85 VAL B O 1
ATOM 5239 N N . ILE B 1 81 ? 55.589 43.514 92.245 1.00 13.50 86 ILE B N 1
ATOM 5240 C CA . ILE B 1 81 ? 57.007 43.173 92.354 1.00 13.28 86 ILE B CA 1
ATOM 5241 C C . ILE B 1 81 ? 57.563 43.705 93.668 1.00 15.88 86 ILE B C 1
ATOM 5242 O O . ILE B 1 81 ? 58.301 43.024 94.370 1.00 13.98 86 ILE B O 1
ATOM 5258 N N . ALA B 1 82 ? 57.163 44.912 94.023 1.00 12.58 87 ALA B N 1
ATOM 5259 C CA . ALA B 1 82 ? 57.687 45.537 95.224 1.00 14.72 87 ALA B CA 1
ATOM 5260 C C . ALA B 1 82 ? 57.219 44.857 96.518 1.00 17.77 87 ALA B C 1
ATOM 5261 O O . ALA B 1 82 ? 57.835 45.019 97.581 1.00 18.30 87 ALA B O 1
ATOM 5268 N N . LYS B 1 83 ? 56.129 44.108 96.438 1.00 16.80 88 LYS B N 1
ATOM 5269 C CA . LYS B 1 83 ? 55.668 43.323 97.565 1.00 12.62 88 LYS B CA 1
ATOM 5270 C C . LYS B 1 83 ? 56.436 42.009 97.722 1.00 18.50 88 LYS B C 1
ATOM 5271 O O . LYS B 1 83 ? 56.181 41.274 98.671 1.00 17.91 88 LYS B O 1
ATOM 5290 N N . LYS B 1 84 ? 57.358 41.724 96.795 1.00 16.22 89 LYS B N 1
ATOM 5291 C CA . LYS B 1 84 ? 58.226 40.541 96.858 1.00 17.68 89 LYS B CA 1
ATOM 5292 C C . LYS B 1 84 ? 57.414 39.256 97.072 1.00 16.41 89 LYS B C 1
ATOM 5293 O O . LYS B 1 84 ? 57.645 38.507 98.035 1.00 15.17 89 LYS B O 1
ATOM 5312 N N . PRO B 1 85 ? 56.452 38.989 96.177 1.00 14.17 90 PRO B N 1
ATOM 5313 C CA . PRO B 1 85 ? 55.744 37.707 96.288 1.00 12.46 90 PRO B CA 1
ATOM 5314 C C . PRO B 1 85 ? 56.656 36.526 95.995 1.00 11.85 90 PRO B C 1
ATOM 5315 O O . PRO B 1 85 ? 57.695 36.680 95.349 1.00 13.95 90 PRO B O 1
ATOM 5326 N N . ASP B 1 86 ? 56.262 35.346 96.439 1.00 12.04 91 ASP B N 1
ATOM 5327 C CA . ASP B 1 86 ? 57.065 34.163 96.164 1.00 10.37 91 ASP B CA 1
ATOM 5328 C C . ASP B 1 86 ? 56.926 33.740 94.703 1.00 12.06 91 ASP B C 1
ATOM 5329 O O . ASP B 1 86 ? 57.829 33.118 94.160 1.00 11.78 91 ASP B O 1
ATOM 5338 N N . ALA B 1 87 ? 55.807 34.096 94.074 1.00 11.03 92 ALA B N 1
ATOM 5339 C CA . ALA B 1 87 ? 55.528 33.743 92.666 1.00 9.22 92 ALA B CA 1
ATOM 5340 C C . ALA B 1 87 ? 54.496 34.710 92.126 1.00 11.92 92 ALA B C 1
ATOM 5341 O O . ALA B 1 87 ? 53.725 35.294 92.899 1.00 10.66 92 ALA B O 1
ATOM 5348 N N . ILE B 1 88 ? 54.481 34.868 90.808 1.00 11.11 93 ILE B N 1
ATOM 5349 C CA . ILE B 1 88 ? 53.477 35.694 90.135 1.00 10.22 93 ILE B CA 1
ATOM 5350 C C . ILE B 1 88 ? 52.700 34.893 89.110 1.00 8.55 93 ILE B C 1
ATOM 5351 O O . ILE B 1 88 ? 53.282 34.258 88.258 1.00 11.06 93 ILE B O 1
ATOM 5367 N N . LEU B 1 89 ? 51.377 34.964 89.207 1.00 8.24 94 LEU B N 1
ATOM 5368 C CA . LEU B 1 89 ? 50.461 34.537 88.152 1.00 7.68 94 LEU B CA 1
ATOM 5369 C C . LEU B 1 89 ? 49.941 35.787 87.483 1.00 7.63 94 LEU B C 1
ATOM 5370 O O . LEU B 1 89 ? 49.488 36.707 88.169 1.00 9.07 94 LEU B O 1
ATOM 5386 N N . ILE B 1 90 ? 50.012 35.833 86.162 1.00 6.68 95 ILE B N 1
ATOM 5387 C CA . ILE B 1 90 ? 49.549 37.021 85.443 1.00 6.83 95 ILE B CA 1
ATOM 5388 C C . ILE B 1 90 ? 48.935 36.672 84.111 1.00 9.30 95 ILE B C 1
ATOM 5389 O O . ILE B 1 90 ? 49.382 35.761 83.417 1.00 10.13 95 ILE B O 1
ATOM 5405 N N . ALA B 1 91 ? 47.878 37.410 83.780 1.00 8.38 96 ALA B N 1
ATOM 5406 C CA . ALA B 1 91 ? 47.293 37.406 82.443 1.00 7.08 96 ALA B CA 1
ATOM 5407 C C . ALA B 1 91 ? 47.804 38.646 81.690 1.00 7.56 96 ALA B C 1
ATOM 5408 O O . ALA B 1 91 ? 47.199 39.719 81.787 1.00 10.94 96 ALA B O 1
ATOM 5415 N N . PRO B 1 92 ? 48.926 38.513 80.948 1.00 8.00 97 PRO B N 1
ATOM 5416 C CA . PRO B 1 92 ? 49.448 39.698 80.251 1.00 10.04 97 PRO B CA 1
ATOM 5417 C C . PRO B 1 92 ? 48.461 40.262 79.228 1.00 11.58 97 PRO B C 1
ATOM 5418 O O . PRO B 1 92 ? 47.902 39.485 78.452 1.00 12.73 97 PRO B O 1
ATOM 5429 N N . THR B 1 93 ? 48.261 41.581 79.202 1.00 9.78 98 THR B N 1
ATOM 5430 C CA . THR B 1 93 ? 47.245 42.185 78.342 1.00 11.87 98 THR B CA 1
ATOM 5431 C C . THR B 1 93 ? 47.692 42.431 76.904 1.00 14.76 98 THR B C 1
ATOM 5432 O O . THR B 1 93 ? 46.915 42.907 76.069 1.00 15.66 98 THR B O 1
ATOM 5443 N N . ASP B 1 94 ? 48.951 42.133 76.628 1.00 13.04 99 ASP B N 1
ATOM 5444 C CA . ASP B 1 94 ? 49.501 42.219 75.274 1.00 15.36 99 ASP B CA 1
ATOM 5445 C C . ASP B 1 94 ? 50.697 41.279 75.179 1.00 12.74 99 ASP B C 1
ATOM 5446 O O . ASP B 1 94 ? 51.499 41.158 76.123 1.00 17.45 99 ASP B O 1
ATOM 5455 N N . THR B 1 95 ? 50.857 40.629 74.039 1.00 12.23 100 THR B N 1
ATOM 5456 C CA . THR B 1 95 ? 51.863 39.577 73.949 1.00 11.50 100 THR B CA 1
ATOM 5457 C C . THR B 1 95 ? 53.254 40.165 73.897 1.00 14.64 100 THR B C 1
ATOM 5458 O O . THR B 1 95 ? 54.225 39.508 74.275 1.00 18.84 100 THR B O 1
ATOM 5469 N N . THR B 1 96 ? 53.340 41.381 73.377 1.00 14.16 101 THR B N 1
ATOM 5470 C CA . THR B 1 96 ? 54.625 42.044 73.184 1.00 16.54 101 THR B CA 1
ATOM 5471 C C . THR B 1 96 ? 54.933 43.035 74.309 1.00 17.19 101 THR B C 1
ATOM 5472 O O . THR B 1 96 ? 56.039 43.076 74.847 1.00 18.48 101 THR B O 1
ATOM 5483 N N . GLN B 1 97 ? 53.955 43.850 74.663 1.00 16.72 102 GLN B N 1
ATOM 5484 C CA . GLN B 1 97 ? 54.238 44.944 75.596 1.00 19.04 102 GLN B CA 1
ATOM 5485 C C . GLN B 1 97 ? 54.424 44.533 77.056 1.00 14.98 102 GLN B C 1
ATOM 5486 O O . GLN B 1 97 ? 54.858 45.348 77.864 1.00 17.00 102 GLN B O 1
ATOM 5500 N N . LEU B 1 98 ? 54.108 43.288 77.406 1.00 12.71 103 LEU B N 1
ATOM 5501 C CA . LEU B 1 98 ? 54.343 42.795 78.755 1.00 13.58 103 LEU B CA 1
ATOM 5502 C C . LEU B 1 98 ? 55.663 42.031 78.899 1.00 12.87 103 LEU B C 1
ATOM 5503 O O . LEU B 1 98 ? 56.031 41.631 80.016 1.00 16.30 103 LEU B O 1
ATOM 5519 N N . VAL B 1 99 ? 56.405 41.849 77.809 1.00 15.30 104 VAL B N 1
ATOM 5520 C CA . VAL B 1 99 ? 57.635 41.066 77.902 1.00 14.65 104 VAL B CA 1
ATOM 5521 C C . VAL B 1 99 ? 58.668 41.759 78.801 1.00 15.99 104 VAL B C 1
ATOM 5522 O O . VAL B 1 99 ? 59.164 41.163 79.772 1.00 19.33 104 VAL B O 1
ATOM 5535 N N . GLN B 1 100 ? 59.006 43.005 78.497 1.00 14.46 105 GLN B N 1
ATOM 5536 C CA . GLN B 1 100 ? 60.093 43.649 79.238 1.00 14.37 105 GLN B CA 1
ATOM 5537 C C . GLN B 1 100 ? 59.631 43.980 80.667 1.00 13.82 105 GLN B C 1
ATOM 5538 O O . GLN B 1 100 ? 60.399 43.824 81.604 1.00 15.76 105 GLN B O 1
ATOM 5552 N N . PRO B 1 101 ? 58.369 44.399 80.842 1.00 15.11 106 PRO B N 1
ATOM 5553 C CA . PRO B 1 101 ? 57.903 44.572 82.229 1.00 14.63 106 PRO B CA 1
ATOM 5554 C C . PRO B 1 101 ? 58.016 43.308 83.086 1.00 15.62 106 PRO B C 1
ATOM 5555 O O . PRO B 1 101 ? 58.433 43.378 84.237 1.00 14.31 106 PRO B O 1
ATOM 5566 N N . LEU B 1 102 ? 57.697 42.159 82.513 1.00 12.99 107 LEU B N 1
ATOM 5567 C CA . LEU B 1 102 ? 57.743 40.908 83.263 1.00 14.44 107 LEU B CA 1
ATOM 5568 C C . LEU B 1 102 ? 59.177 40.457 83.426 1.00 14.15 107 LEU B C 1
ATOM 5569 O O . LEU B 1 102 ? 59.521 39.832 84.418 1.00 13.78 107 LEU B O 1
ATOM 5585 N N . LYS B 1 103 ? 60.036 40.807 82.471 1.00 19.38 108 LYS B N 1
ATOM 5586 C CA . LYS B 1 103 ? 61.440 40.469 82.619 1.00 19.80 108 LYS B CA 1
ATOM 5587 C C . LYS B 1 103 ? 62.030 41.117 83.880 1.00 17.83 108 LYS B C 1
ATOM 5588 O O . LYS B 1 103 ? 62.906 40.549 84.513 1.00 18.22 108 LYS B O 1
ATOM 5607 N N . LYS B 1 104 ? 61.543 42.292 84.260 1.00 17.13 109 LYS B N 1
ATOM 5608 C CA . LYS B 1 104 ? 61.982 42.897 85.514 1.00 16.11 109 LYS B CA 1
ATOM 5609 C C . LYS B 1 104 ? 61.685 41.986 86.720 1.00 16.54 109 LYS B C 1
ATOM 5610 O O . LYS B 1 104 ? 62.495 41.890 87.642 1.00 18.92 109 LYS B O 1
ATOM 5629 N N . ALA B 1 105 ? 60.522 41.338 86.734 1.00 15.41 110 ALA B N 1
ATOM 5630 C CA . ALA B 1 105 ? 60.217 40.394 87.795 1.00 17.01 110 ALA B CA 1
ATOM 5631 C C . ALA B 1 105 ? 61.153 39.198 87.727 1.00 18.47 110 ALA B C 1
ATOM 5632 O O . ALA B 1 105 ? 61.617 38.717 88.766 1.00 16.49 110 ALA B O 1
ATOM 5639 N N . ALA B 1 106 ? 61.462 38.719 86.521 1.00 15.20 111 ALA B N 1
ATOM 5640 C CA . ALA B 1 106 ? 62.394 37.590 86.401 1.00 15.07 111 ALA B CA 1
ATOM 5641 C C . ALA B 1 106 ? 63.797 37.989 86.872 1.00 21.23 111 ALA B C 1
ATOM 5642 O O . ALA B 1 106 ? 64.480 37.228 87.553 1.00 20.35 111 ALA B O 1
ATOM 5649 N N . ASP B 1 107 ? 64.220 39.198 86.535 1.00 20.67 112 ASP B N 1
ATOM 5650 C CA . ASP B 1 107 ? 65.512 39.701 87.015 1.00 24.56 112 ASP B CA 1
ATOM 5651 C C . ASP B 1 107 ? 65.521 39.862 88.539 1.00 28.97 112 ASP B C 1
ATOM 5652 O O . ASP B 1 107 ? 66.583 39.848 89.166 1.00 29.63 112 ASP B O 1
ATOM 5661 N N . ALA B 1 108 ? 64.341 40.031 89.127 1.00 26.22 113 ALA B N 1
ATOM 5662 C CA . ALA B 1 108 ? 64.194 40.126 90.578 1.00 21.22 113 ALA B CA 1
ATOM 5663 C C . ALA B 1 108 ? 64.156 38.743 91.225 1.00 26.60 113 ALA B C 1
ATOM 5664 O O . ALA B 1 108 ? 64.043 38.628 92.444 1.00 25.88 113 ALA B O 1
ATOM 5671 N N . GLY B 1 109 ? 64.223 37.699 90.406 1.00 21.35 114 GLY B N 1
ATOM 5672 C CA . GLY B 1 109 ? 64.257 36.332 90.899 1.00 24.33 114 GLY B CA 1
ATOM 5673 C C . GLY B 1 109 ? 62.885 35.768 91.247 1.00 19.59 114 GLY B C 1
ATOM 5674 O O . GLY B 1 109 ? 62.779 34.763 91.967 1.00 22.37 114 GLY B O 1
ATOM 5678 N N . ILE B 1 110 ? 61.837 36.406 90.739 1.00 13.62 115 ILE B N 1
ATOM 5679 C CA . ILE B 1 110 ? 60.479 35.958 91.007 1.00 11.36 115 ILE B CA 1
ATOM 5680 C C . ILE B 1 110 ? 59.970 35.011 89.914 1.00 12.80 115 ILE B C 1
ATOM 5681 O O . ILE B 1 110 ? 59.824 35.412 88.767 1.00 16.99 115 ILE B O 1
ATOM 5697 N N . PRO B 1 111 ? 59.692 33.746 90.267 1.00 12.71 116 PRO B N 1
ATOM 5698 C CA . PRO B 1 111 ? 59.147 32.832 89.260 1.00 14.29 116 PRO B CA 1
ATOM 5699 C C . PRO B 1 111 ? 57.733 33.219 88.877 1.00 13.40 116 PRO B C 1
ATOM 5700 O O . PRO B 1 111 ? 56.996 33.748 89.703 1.00 12.92 116 PRO B O 1
ATOM 5711 N N . MET B 1 112 ? 57.340 32.935 87.644 1.00 10.42 117 MET B N 1
ATOM 5712 C CA . MET B 1 112 ? 56.001 33.307 87.198 1.00 8.47 117 MET B CA 1
ATOM 5713 C C . MET B 1 112 ? 55.402 32.288 86.249 1.00 9.69 117 MET B C 1
ATOM 5714 O O . MET B 1 112 ? 56.120 31.497 85.617 1.00 10.19 117 MET B O 1
ATOM 5728 N N . ILE B 1 113 ? 54.078 32.346 86.162 1.00 10.56 118 ILE B N 1
ATOM 5729 C CA . ILE B 1 113 ? 53.263 31.534 85.265 1.00 7.81 118 ILE B CA 1
ATOM 5730 C C . ILE B 1 113 ? 52.315 32.508 84.582 1.00 7.37 118 ILE B C 1
ATOM 5731 O O . ILE B 1 113 ? 51.777 33.395 85.277 1.00 11.18 118 ILE B O 1
ATOM 5747 N N . THR B 1 114 ? 52.082 32.378 83.277 1.00 7.69 119 THR B N 1
ATOM 5748 C CA . THR B 1 114 ? 51.046 33.215 82.693 1.00 7.62 119 THR B CA 1
ATOM 5749 C C . THR B 1 114 ? 49.779 32.362 82.596 1.00 7.75 119 THR B C 1
ATOM 5750 O O . THR B 1 114 ? 49.790 31.160 82.240 1.00 7.87 119 THR B O 1
ATOM 5761 N N . VAL B 1 115 ? 48.699 33.007 82.991 1.00 9.42 120 VAL B N 1
ATOM 5762 C CA . VAL B 1 115 ? 47.376 32.409 82.983 1.00 9.34 120 VAL B CA 1
ATOM 5763 C C . VAL B 1 115 ? 46.522 33.137 81.940 1.00 11.69 120 VAL B C 1
ATOM 5764 O O . VAL B 1 115 ? 46.669 34.340 81.767 1.00 8.72 120 VAL B O 1
ATOM 5777 N N . ASP B 1 116 ? 45.673 32.377 81.248 1.00 7.88 121 ASP B N 1
ATOM 5778 C CA . ASP B 1 116 ? 44.763 32.868 80.188 1.00 9.28 121 ASP B CA 1
ATOM 5779 C C . ASP B 1 116 ? 45.491 33.280 78.908 1.00 7.59 121 ASP B C 1
ATOM 5780 O O . ASP B 1 116 ? 45.336 32.648 77.841 1.00 8.78 121 ASP B O 1
ATOM 5789 N N . THR B 1 117 ? 46.305 34.320 79.030 1.00 7.59 122 THR B N 1
ATOM 5790 C CA . THR B 1 117 ? 47.075 34.876 77.933 1.00 9.64 122 THR B CA 1
ATOM 5791 C C . THR B 1 117 ? 48.560 34.583 78.077 1.00 9.79 122 THR B C 1
ATOM 5792 O O . THR B 1 117 ? 49.023 34.167 79.153 1.00 8.04 122 THR B O 1
ATOM 5803 N N . PHE B 1 118 ? 49.295 34.785 76.987 1.00 9.87 123 PHE B N 1
ATOM 5804 C CA . PHE B 1 118 ? 50.738 34.604 77.000 1.00 10.73 123 PHE B CA 1
ATOM 5805 C C . PHE B 1 118 ? 51.498 35.801 76.511 1.00 10.03 123 PHE B C 1
ATOM 5806 O O . PHE B 1 118 ? 50.949 36.728 75.900 1.00 11.80 123 PHE B O 1
ATOM 5823 N N . ILE B 1 119 ? 52.784 35.796 76.853 1.00 11.59 124 ILE B N 1
ATOM 5824 C CA . ILE B 1 119 ? 53.770 36.627 76.173 1.00 10.84 124 ILE B CA 1
ATOM 5825 C C . ILE B 1 119 ? 54.602 35.792 75.210 1.00 16.92 124 ILE B C 1
ATOM 5826 O O . ILE B 1 119 ? 54.675 34.567 75.324 1.00 12.09 124 ILE B O 1
ATOM 5842 N N . GLY B 1 120 ? 55.283 36.453 74.283 1.00 18.68 125 GLY B N 1
ATOM 5843 C CA . GLY B 1 120 ? 56.086 35.742 73.303 1.00 19.85 125 GLY B CA 1
ATOM 5844 C C . GLY B 1 120 ? 55.188 34.865 72.454 1.00 16.32 125 GLY B C 1
ATOM 5845 O O . GLY B 1 120 ? 54.223 35.345 71.878 1.00 18.54 125 GLY B O 1
ATOM 5849 N N . THR B 1 121 ? 55.499 33.577 72.416 1.00 13.93 126 THR B N 1
ATOM 5850 C CA . THR B 1 121 ? 54.692 32.588 71.705 1.00 13.86 126 THR B CA 1
ATOM 5851 C C . THR B 1 121 ? 53.846 31.750 72.657 1.00 16.86 126 THR B C 1
ATOM 5852 O O . THR B 1 121 ? 53.002 30.959 72.218 1.00 15.67 126 THR B O 1
ATOM 5863 N N . GLY B 1 122 ? 54.074 31.895 73.958 1.00 13.49 127 GLY B N 1
ATOM 5864 C CA . GLY B 1 122 ? 53.433 31.019 74.913 1.00 12.01 127 GLY B CA 1
ATOM 5865 C C . GLY B 1 122 ? 54.134 29.685 75.070 1.00 12.59 127 GLY B C 1
ATOM 5866 O O . GLY B 1 122 ? 53.699 28.850 75.867 1.00 14.23 127 GLY B O 1
ATOM 5870 N N . ASP B 1 123 ? 55.219 29.488 74.320 1.00 14.47 128 ASP B N 1
ATOM 5871 C CA . ASP B 1 123 ? 56.123 28.360 74.518 1.00 15.11 128 ASP B CA 1
ATOM 5872 C C . ASP B 1 123 ? 57.265 28.781 75.406 1.00 16.80 128 ASP B C 1
ATOM 5873 O O . ASP B 1 123 ? 58.139 29.581 75.014 1.00 20.81 128 ASP B O 1
ATOM 5882 N N . TYR B 1 124 ? 57.246 28.245 76.618 1.00 16.27 129 TYR B N 1
ATOM 5883 C CA . TYR B 1 124 ? 58.155 28.667 77.655 1.00 12.08 129 TYR B CA 1
ATOM 5884 C C . TYR B 1 124 ? 59.161 27.580 78.021 1.00 12.79 129 TYR B C 1
ATOM 5885 O O . TYR B 1 124 ? 58.942 26.381 77.771 1.00 13.23 129 TYR B O 1
ATOM 5903 N N . GLN B 1 125 ? 60.260 28.014 78.625 1.00 13.60 130 GLN B N 1
ATOM 5904 C CA . GLN B 1 125 ? 61.325 27.119 79.058 1.00 13.23 130 GLN B CA 1
ATOM 5905 C C . GLN B 1 125 ? 61.905 26.317 77.893 1.00 16.94 130 GLN B C 1
ATOM 5906 O O . GLN B 1 125 ? 62.388 25.193 78.080 1.00 21.77 130 GLN B O 1
ATOM 5920 N N . THR B 1 126 ? 61.863 26.898 76.700 1.00 15.03 131 THR B N 1
ATOM 5921 C CA . THR B 1 126 ? 62.433 26.246 75.520 1.00 14.51 131 THR B CA 1
ATOM 5922 C C . THR B 1 126 ? 63.918 26.532 75.398 1.00 27.00 131 THR B C 1
ATOM 5923 O O . THR B 1 126 ? 64.642 25.801 74.722 1.00 28.79 131 THR B O 1
ATOM 5934 N N . GLY B 1 127 ? 64.368 27.613 76.017 1.00 21.78 132 GLY B N 1
ATOM 5935 C CA . GLY B 1 127 ? 65.775 27.984 75.951 1.00 25.95 132 GLY B CA 1
ATOM 5936 C C . GLY B 1 127 ? 66.094 29.055 74.925 1.00 28.48 132 GLY B C 1
ATOM 5937 O O . GLY B 1 127 ? 67.263 29.433 74.752 1.00 33.88 132 GLY B O 1
ATOM 5941 N N . ALA B 1 128 ? 65.069 29.542 74.233 1.00 29.31 133 ALA B N 1
ATOM 5942 C CA . ALA B 1 128 ? 65.249 30.624 73.271 1.00 30.50 133 ALA B CA 1
ATOM 5943 C C . ALA B 1 128 ? 64.013 31.502 73.197 1.00 29.79 133 ALA B C 1
ATOM 5944 O O . ALA B 1 128 ? 62.938 31.096 73.622 1.00 26.20 133 ALA B O 1
ATOM 5951 N N . GLY B 1 129 ? 64.174 32.698 72.639 1.00 27.72 134 GLY B N 1
ATOM 5952 C CA . GLY B 1 129 ? 63.076 33.641 72.511 1.00 32.94 134 GLY B CA 1
ATOM 5953 C C . GLY B 1 129 ? 63.141 34.627 73.661 1.00 30.42 134 GLY B C 1
ATOM 5954 O O . GLY B 1 129 ? 63.734 34.327 74.696 1.00 34.29 134 GLY B O 1
ATOM 5958 N N . ASP B 1 130 ? 62.539 35.801 73.489 1.00 33.42 135 ASP B N 1
ATOM 5959 C CA . ASP B 1 130 ? 62.648 36.860 74.493 1.00 37.57 135 ASP B CA 1
ATOM 5960 C C . ASP B 1 130 ? 61.566 36.815 75.576 1.00 31.98 135 ASP B C 1
ATOM 5961 O O . ASP B 1 130 ? 61.660 37.556 76.564 1.00 27.16 135 ASP B O 1
ATOM 5970 N N . GLY B 1 131 ? 60.559 35.961 75.380 1.00 24.40 136 GLY B N 1
ATOM 5971 C CA . GLY B 1 131 ? 59.489 35.759 76.358 1.00 20.11 136 GLY B CA 1
ATOM 5972 C C . GLY B 1 131 ? 59.437 34.320 76.831 1.00 18.35 136 GLY B C 1
ATOM 5973 O O . GLY B 1 131 ? 58.361 33.747 76.986 1.00 16.68 136 GLY B O 1
ATOM 5977 N N . ASP B 1 132 ? 60.614 33.754 77.073 1.00 14.32 137 ASP B N 1
ATOM 5978 C CA . ASP B 1 132 ? 60.777 32.338 77.367 1.00 16.62 137 ASP B CA 1
ATOM 5979 C C . ASP B 1 132 ? 60.778 32.015 78.870 1.00 16.12 137 ASP B C 1
ATOM 5980 O O . ASP B 1 132 ? 60.715 30.848 79.260 1.00 15.16 137 ASP B O 1
ATOM 5989 N N . PHE B 1 133 ? 60.888 33.050 79.700 1.00 13.18 138 PHE B N 1
ATOM 5990 C CA . PHE B 1 133 ? 61.203 32.870 81.116 1.00 12.03 138 PHE B CA 1
ATOM 5991 C C . PHE B 1 133 ? 60.053 32.440 82.041 1.00 12.78 138 PHE B C 1
ATOM 5992 O O . PHE B 1 133 ? 60.340 31.886 83.092 1.00 11.41 138 PHE B O 1
ATOM 6009 N N . PRO B 1 134 ? 58.773 32.646 81.661 1.00 10.86 139 PRO B N 1
ATOM 6010 C CA . PRO B 1 134 ? 57.751 32.054 82.542 1.00 9.63 139 PRO B CA 1
ATOM 6011 C C . PRO B 1 134 ? 57.871 30.524 82.610 1.00 14.15 139 PRO B C 1
ATOM 6012 O O . PRO B 1 134 ? 58.463 29.922 81.719 1.00 10.78 139 PRO B O 1
ATOM 6023 N N . LEU B 1 135 ? 57.310 29.915 83.647 1.00 9.23 140 LEU B N 1
ATOM 6024 C CA . LEU B 1 135 ? 57.442 28.472 83.848 1.00 10.32 140 LEU B CA 1
ATOM 6025 C C . LEU B 1 135 ? 56.387 27.654 83.122 1.00 11.21 140 LEU B C 1
ATOM 6026 O O . LEU B 1 135 ? 56.615 26.493 82.807 1.00 10.36 140 LEU B O 1
ATOM 6042 N N . SER B 1 136 ? 55.220 28.256 82.909 1.00 8.08 141 SER B N 1
ATOM 6043 C CA . SER B 1 136 ? 54.075 27.563 82.373 1.00 9.10 141 SER B CA 1
ATOM 6044 C C . SER B 1 136 ? 53.076 28.553 81.800 1.00 8.36 141 SER B C 1
ATOM 6045 O O . SER B 1 136 ? 53.027 29.729 82.202 1.00 8.54 141 SER B O 1
ATOM 6053 N N . TYR B 1 137 ? 52.269 28.033 80.874 1.00 8.21 142 TYR B N 1
ATOM 6054 C CA . TYR B 1 137 ? 51.137 28.737 80.278 1.00 7.60 142 TYR B CA 1
ATOM 6055 C C . TYR B 1 137 ? 49.898 27.913 80.521 1.00 8.91 142 TYR B C 1
ATOM 6056 O O . TYR B 1 137 ? 49.822 26.806 80.041 1.00 8.65 142 TYR B O 1
ATOM 6074 N N . ILE B 1 138 ? 48.972 28.432 81.319 1.00 7.15 143 ILE B N 1
ATOM 6075 C CA . ILE B 1 138 ? 47.786 27.674 81.727 1.00 7.07 143 ILE B CA 1
ATOM 6076 C C . ILE B 1 138 ? 46.570 28.435 81.220 1.00 11.10 143 ILE B C 1
ATOM 6077 O O . ILE B 1 138 ? 46.342 29.586 81.603 1.00 10.61 143 ILE B O 1
ATOM 6093 N N . ALA B 1 139 ? 45.812 27.813 80.329 1.00 7.30 144 ALA B N 1
ATOM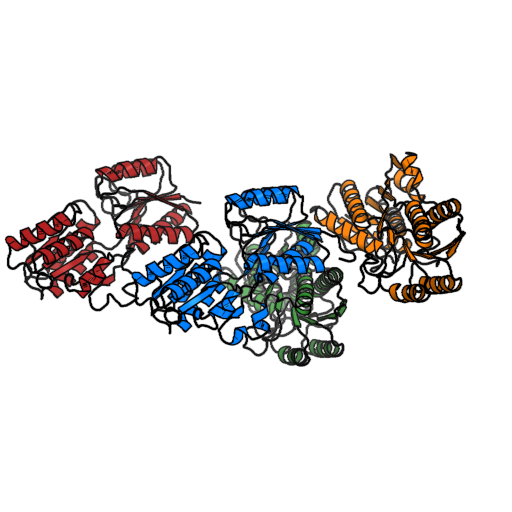 6094 C CA . ALA B 1 139 ? 44.744 28.536 79.628 1.00 8.62 144 ALA B CA 1
ATOM 6095 C C . ALA B 1 139 ? 43.894 27.580 78.805 1.00 9.24 144 ALA B C 1
ATOM 6096 O O . ALA B 1 139 ? 44.220 26.397 78.683 1.00 10.89 144 ALA B O 1
ATOM 6103 N N . SER B 1 140 ? 42.809 28.092 78.251 1.00 9.41 145 SER B N 1
ATOM 6104 C CA . SER B 1 140 ? 42.076 27.376 77.218 1.00 8.53 145 SER B CA 1
ATOM 6105 C C . SER B 1 140 ? 42.939 27.131 75.984 1.00 11.51 145 SER B C 1
ATOM 6106 O O . SER B 1 140 ? 43.944 27.817 75.748 1.00 11.04 145 SER B O 1
ATOM 6114 N N . ASP B 1 141 ? 42.525 26.162 75.180 1.00 13.26 146 ASP B N 1
ATOM 6115 C CA . ASP B 1 141 ? 43.036 25.998 73.828 1.00 15.21 146 ASP B CA 1
ATOM 6116 C C . ASP B 1 141 ? 42.273 27.000 72.963 1.00 14.18 146 ASP B C 1
ATOM 6117 O O . ASP B 1 141 ? 41.188 26.699 72.468 1.00 11.69 146 ASP B O 1
ATOM 6126 N N . ASN B 1 142 ? 42.817 28.205 72.794 1.00 9.44 147 ASN B N 1
ATOM 6127 C CA . ASN B 1 142 ? 42.008 29.269 72.217 1.00 9.37 147 ASN B CA 1
ATOM 6128 C C . ASN B 1 142 ? 41.770 29.186 70.706 1.00 9.52 147 ASN B C 1
ATOM 6129 O O . ASN B 1 142 ? 40.755 29.662 70.216 1.00 10.25 147 ASN B O 1
ATOM 6140 N N . VAL B 1 143 ? 42.679 28.571 69.965 1.00 9.46 148 VAL B N 1
ATOM 6141 C CA . VAL B 1 143 ? 42.410 28.295 68.562 1.00 9.70 148 VAL B CA 1
ATOM 6142 C C . VAL B 1 143 ? 41.207 27.353 68.457 1.00 9.65 148 VAL B C 1
ATOM 6143 O O . VAL B 1 143 ? 40.273 27.614 67.701 1.00 10.75 148 VAL B O 1
ATOM 6156 N N . LEU B 1 144 ? 41.227 26.268 69.216 1.00 9.98 149 LEU B N 1
ATOM 6157 C CA . LEU B 1 144 ? 40.079 25.358 69.263 1.00 10.08 149 LEU B CA 1
ATOM 6158 C C . LEU B 1 144 ? 38.787 26.068 69.639 1.00 11.97 149 LEU B C 1
ATOM 6159 O O . LEU B 1 144 ? 37.737 25.802 69.059 1.00 10.47 149 LEU B O 1
ATOM 6175 N N . GLY B 1 145 ? 38.860 26.996 70.588 1.00 11.69 150 GLY B N 1
ATOM 6176 C CA . GLY B 1 145 ? 37.697 27.773 70.974 1.00 12.53 150 GLY B CA 1
ATOM 6177 C C . GLY B 1 145 ? 37.076 28.492 69.799 1.00 8.19 150 GLY B C 1
ATOM 6178 O O . GLY B 1 145 ? 35.853 28.490 69.623 1.00 12.44 150 GLY B O 1
ATOM 6182 N N . GLY B 1 146 ? 37.912 29.087 68.968 1.00 8.21 151 GLY B N 1
ATOM 6183 C CA . GLY B 1 146 ? 37.431 29.735 67.754 1.00 9.83 151 GLY B CA 1
ATOM 6184 C C . GLY B 1 146 ? 36.821 28.742 66.763 1.00 10.61 151 GLY B C 1
ATOM 6185 O O . GLY B 1 146 ? 35.855 29.060 66.086 1.00 11.12 151 GLY B O 1
ATOM 6189 N N . GLU B 1 147 ? 37.408 27.550 66.657 1.00 9.89 152 GLU B N 1
ATOM 6190 C CA . GLU B 1 147 ? 36.904 26.530 65.730 1.00 9.56 152 GLU B CA 1
ATOM 6191 C C . GLU B 1 147 ? 35.523 26.040 66.179 1.00 9.70 152 GLU B C 1
ATOM 6192 O O . GLU B 1 147 ? 34.606 25.887 65.362 1.00 10.76 152 GLU B O 1
ATOM 6204 N N . ILE B 1 148 ? 35.387 25.812 67.477 1.00 10.59 153 ILE B N 1
ATOM 6205 C CA . ILE B 1 148 ? 34.099 25.432 68.080 1.00 12.10 153 ILE B CA 1
ATOM 6206 C C . ILE B 1 148 ? 33.052 26.519 67.843 1.00 12.43 153 ILE B C 1
ATOM 6207 O O . ILE B 1 148 ? 31.908 26.216 67.482 1.00 12.62 153 ILE B O 1
ATOM 6223 N N . ALA B 1 149 ? 33.427 27.780 68.067 1.00 11.30 154 ALA B N 1
ATOM 6224 C CA . ALA B 1 149 ? 32.513 28.891 67.823 1.00 10.70 154 ALA B CA 1
ATOM 6225 C C . ALA B 1 149 ? 32.067 28.915 66.373 1.00 11.41 154 ALA B C 1
ATOM 6226 O O . ALA B 1 149 ? 30.897 29.171 66.089 1.00 11.07 154 ALA B O 1
ATOM 6233 N N . ALA B 1 150 ? 32.978 28.631 65.446 1.00 11.74 155 ALA B N 1
ATOM 6234 C CA . ALA B 1 150 ? 32.605 28.639 64.041 1.00 10.20 155 ALA B CA 1
ATOM 6235 C C . ALA B 1 150 ? 31.638 27.502 63.718 1.00 12.26 155 ALA B C 1
ATOM 6236 O O . ALA B 1 150 ? 30.676 27.710 63.006 1.00 13.37 155 ALA B O 1
ATOM 6243 N N . ARG B 1 151 ? 31.912 26.298 64.205 1.00 11.05 156 ARG B N 1
ATOM 6244 C CA . ARG B 1 151 ? 30.999 25.185 63.980 1.00 10.62 156 ARG B CA 1
ATOM 6245 C C . ARG B 1 151 ? 29.618 25.456 64.588 1.00 13.08 156 ARG B C 1
ATOM 6246 O O . ARG B 1 151 ? 28.592 25.079 64.004 1.00 14.15 156 ARG B O 1
ATOM 6267 N N . SER B 1 152 ? 29.593 26.145 65.731 1.00 10.78 157 SER B N 1
ATOM 6268 C CA . SER B 1 152 ? 28.344 26.457 66.421 1.00 11.65 157 SER B CA 1
ATOM 6269 C C . SER B 1 152 ? 27.533 27.463 65.627 1.00 9.53 157 SER B C 1
ATOM 6270 O O . SER B 1 152 ? 26.317 27.332 65.478 1.00 12.00 157 SER B O 1
ATOM 6278 N N . LEU B 1 153 ? 28.223 28.477 65.141 1.00 9.71 158 LEU B N 1
ATOM 6279 C CA . LEU B 1 153 ? 27.563 29.538 64.385 1.00 9.65 158 LEU B CA 1
ATOM 6280 C C . LEU B 1 153 ? 27.108 28.994 63.044 1.00 11.29 158 LEU B C 1
ATOM 6281 O O . LEU B 1 153 ? 26.025 29.344 62.589 1.00 13.24 158 LEU B O 1
ATOM 6297 N N . ALA B 1 154 ? 27.913 28.136 62.421 1.00 11.54 159 ALA B N 1
ATOM 6298 C CA . ALA B 1 154 ? 27.525 27.556 61.140 1.00 13.78 159 ALA B CA 1
ATOM 6299 C C . ALA B 1 154 ? 26.247 26.732 61.313 1.00 18.27 159 ALA B C 1
ATOM 6300 O O . ALA B 1 154 ? 25.357 26.779 60.467 1.00 15.54 159 ALA B O 1
ATOM 6307 N N . LEU B 1 155 ? 26.160 25.979 62.403 1.00 11.81 160 LEU B N 1
ATOM 6308 C CA . LEU B 1 155 ? 24.940 25.236 62.715 1.00 16.98 160 LEU B CA 1
ATOM 6309 C C . LEU B 1 155 ? 23.743 26.180 62.844 1.00 17.15 160 LEU B C 1
ATOM 6310 O O . LEU B 1 155 ? 22.687 25.982 62.209 1.00 16.28 160 LEU B O 1
ATOM 6326 N N . ALA B 1 156 ? 23.921 27.213 63.661 1.00 14.34 161 ALA B N 1
ATOM 6327 C CA . ALA B 1 156 ? 22.854 28.183 63.928 1.00 15.26 161 ALA B CA 1
ATOM 6328 C C . ALA B 1 156 ? 22.314 28.865 62.682 1.00 14.79 161 ALA B C 1
ATOM 6329 O O . ALA B 1 156 ? 21.110 29.134 62.620 1.00 14.00 161 ALA B O 1
ATOM 6336 N N . ILE B 1 157 ? 23.186 29.160 61.712 1.00 10.72 162 ILE B N 1
ATOM 6337 C CA . ILE B 1 157 ? 22.757 29.881 60.499 1.00 11.07 162 ILE B CA 1
ATOM 6338 C C . ILE B 1 157 ? 22.449 28.945 59.323 1.00 15.97 162 ILE B C 1
ATOM 6339 O O . ILE B 1 157 ? 22.184 29.408 58.222 1.00 16.55 162 ILE B O 1
ATOM 6355 N N . GLY B 1 158 ? 22.445 27.635 59.559 1.00 16.33 163 GLY B N 1
ATOM 6356 C CA . GLY B 1 158 ? 22.118 26.671 58.509 1.00 15.93 163 GLY B CA 1
ATOM 6357 C C . GLY B 1 158 ? 23.173 26.565 57.419 1.00 14.94 163 GLY B C 1
ATOM 6358 O O . GLY B 1 158 ? 22.885 26.237 56.256 1.00 17.06 163 GLY B O 1
ATOM 6362 N N . ASP B 1 159 ? 24.403 26.860 57.817 1.00 13.55 164 ASP B N 1
ATOM 6363 C CA . ASP B 1 159 ? 25.603 26.623 57.011 1.00 16.35 164 ASP B CA 1
ATOM 6364 C C . ASP B 1 159 ? 25.708 27.485 55.759 1.00 18.74 164 ASP B C 1
ATOM 6365 O O . ASP B 1 159 ? 26.384 27.114 54.789 1.00 18.56 164 ASP B O 1
ATOM 6374 N N . LYS B 1 160 ? 25.068 28.645 55.790 1.00 14.07 165 LYS B N 1
ATOM 6375 C CA . LYS B 1 160 ? 25.231 29.651 54.752 1.00 13.46 165 LYS B CA 1
ATOM 6376 C C . LYS B 1 160 ? 24.952 31.037 55.316 1.00 14.99 165 LYS B C 1
ATOM 6377 O O . LYS B 1 160 ? 24.251 31.179 56.315 1.00 15.89 165 LYS B O 1
ATOM 6396 N N . GLY B 1 161 ? 25.525 32.053 54.679 1.00 15.91 166 GLY B N 1
ATOM 6397 C CA . GLY B 1 161 ? 25.220 33.434 55.013 1.00 16.78 166 GLY B CA 1
ATOM 6398 C C . GLY B 1 161 ? 26.409 34.224 55.502 1.00 18.91 166 GLY B C 1
ATOM 6399 O O . GLY B 1 161 ? 27.502 33.671 55.704 1.00 14.00 166 GLY B O 1
ATOM 6403 N N . LYS B 1 162 ? 26.173 35.514 55.723 1.00 14.62 167 LYS B N 1
ATOM 6404 C CA . LYS B 1 162 ? 27.214 36.450 56.117 1.00 12.22 167 LYS B CA 1
ATOM 6405 C C . LYS B 1 162 ? 27.387 36.474 57.638 1.00 14.52 167 LYS B C 1
ATOM 6406 O O . LYS B 1 162 ? 26.394 36.533 58.370 1.00 17.94 167 LYS B O 1
ATOM 6425 N N . VAL B 1 163 ? 28.637 36.394 58.091 1.00 16.23 168 VAL B N 1
ATOM 6426 C CA . VAL B 1 163 ? 28.970 36.483 59.517 1.00 11.39 168 VAL B CA 1
ATOM 6427 C C . VAL B 1 163 ? 30.192 37.363 59.676 1.00 13.88 168 VAL B C 1
ATOM 6428 O O . VAL B 1 163 ? 30.846 37.690 58.704 1.00 12.57 168 VAL B O 1
ATOM 6441 N N . TYR B 1 164 ? 30.499 37.746 60.911 1.00 12.31 169 TYR B N 1
ATOM 6442 C CA . TYR B 1 164 ? 31.770 38.382 61.198 1.00 12.00 169 TYR B CA 1
ATOM 6443 C C . TYR B 1 164 ? 32.142 38.127 62.650 1.00 10.86 169 TYR B C 1
ATOM 6444 O O . TYR B 1 164 ? 31.307 37.731 63.468 1.00 11.00 169 TYR B O 1
ATOM 6462 N N . VAL B 1 165 ? 33.409 38.362 62.936 1.00 12.40 170 VAL B N 1
ATOM 6463 C CA . VAL B 1 165 ? 33.922 38.296 64.287 1.00 12.80 170 VAL B CA 1
ATOM 6464 C C . VAL B 1 165 ? 33.917 39.673 64.927 1.00 10.88 170 VAL B C 1
ATOM 6465 O O . VAL B 1 165 ? 34.506 40.621 64.412 1.00 13.05 170 VAL B O 1
ATOM 6478 N N . SER B 1 166 ? 33.246 39.766 66.065 1.00 8.66 171 SER B N 1
ATOM 6479 C CA . SER B 1 166 ? 33.371 40.898 66.967 1.00 9.44 171 SER B CA 1
ATOM 6480 C C . SER B 1 166 ? 34.514 40.604 67.935 1.00 10.86 171 SER B C 1
ATOM 6481 O O . SER B 1 166 ? 34.442 39.641 68.665 1.00 10.69 171 SER B O 1
ATOM 6489 N N . ASN B 1 167 ? 35.578 41.398 67.897 1.00 12.24 172 ASN B N 1
ATOM 6490 C CA . ASN B 1 167 ? 36.787 41.088 68.655 1.00 10.74 172 ASN B CA 1
ATOM 6491 C C . ASN B 1 167 ? 37.286 42.324 69.396 1.00 9.48 172 ASN B C 1
ATOM 6492 O O . ASN B 1 167 ? 36.783 43.451 69.202 1.00 10.34 172 ASN B O 1
ATOM 6503 N N . VAL B 1 168 ? 38.313 42.115 70.199 1.00 9.45 173 VAL B N 1
ATOM 6504 C CA . VAL B 1 168 ? 38.790 43.137 71.126 1.00 12.24 173 VAL B CA 1
ATOM 6505 C C . VAL B 1 168 ? 39.792 44.092 70.474 1.00 14.03 173 VAL B C 1
ATOM 6506 O O . VAL B 1 168 ? 39.470 45.254 70.191 1.00 11.42 173 VAL B O 1
ATOM 6519 N N . LYS B 1 169 ? 41.008 43.597 70.259 1.00 10.75 174 LYS B N 1
ATOM 6520 C CA . LYS B 1 169 ? 42.117 44.397 69.750 1.00 16.15 174 LYS B CA 1
ATOM 6521 C C . LYS B 1 169 ? 43.194 43.452 69.280 1.00 14.35 174 LYS B C 1
ATOM 6522 O O . LYS B 1 169 ? 43.425 42.438 69.931 1.00 16.38 174 LYS B O 1
ATOM 6541 N N . PRO B 1 170 ? 43.853 43.755 68.152 1.00 14.07 175 PRO B N 1
ATOM 6542 C CA . PRO B 1 170 ? 45.026 42.941 67.814 1.00 14.67 175 PRO B CA 1
ATOM 6543 C C . PRO B 1 170 ? 46.075 42.917 68.919 1.00 17.89 175 PRO B C 1
ATOM 6544 O O . PRO B 1 170 ? 46.309 43.927 69.605 1.00 15.71 175 PRO B O 1
ATOM 6555 N N . GLY B 1 171 ? 46.719 41.762 69.082 1.00 16.10 176 GLY B N 1
ATOM 6556 C CA . GLY B 1 171 ? 47.841 41.631 69.992 1.00 19.76 176 GLY B CA 1
ATOM 6557 C C . GLY B 1 171 ? 47.555 41.022 71.347 1.00 18.31 176 GLY B C 1
ATOM 6558 O O . GLY B 1 171 ? 48.470 40.865 72.159 1.00 19.33 176 GLY B O 1
ATOM 6562 N N . VAL B 1 172 ? 46.289 40.704 71.598 1.00 14.06 177 VAL B N 1
ATOM 6563 C CA . VAL B 1 172 ? 45.885 39.930 72.759 1.00 12.00 177 VAL B CA 1
ATOM 6564 C C . VAL B 1 172 ? 45.922 38.459 72.329 1.00 11.16 177 VAL B C 1
ATOM 6565 O O . VAL B 1 172 ? 45.291 38.102 71.347 1.00 10.30 177 VAL B O 1
ATOM 6578 N N . SER B 1 173 ? 46.702 37.621 73.017 1.00 15.90 178 SER B N 1
ATOM 6579 C CA . SER B 1 173 ? 46.999 36.292 72.491 1.00 12.81 178 SER B CA 1
ATOM 6580 C C . SER B 1 173 ? 45.740 35.447 72.312 1.00 9.08 178 SER B C 1
ATOM 6581 O O . SER B 1 173 ? 45.562 34.780 71.301 1.00 9.18 178 SER B O 1
ATOM 6589 N N . THR B 1 174 ? 44.874 35.507 73.292 1.00 8.77 179 THR B N 1
ATOM 6590 C CA . THR B 1 174 ? 43.667 34.700 73.305 1.00 8.48 179 THR B CA 1
ATOM 6591 C C . THR B 1 174 ? 42.701 35.021 72.173 1.00 8.48 179 THR B C 1
ATOM 6592 O O . THR B 1 174 ? 42.286 34.139 71.411 1.00 9.82 179 THR B O 1
ATOM 6603 N N . THR B 1 175 ? 42.344 36.280 72.049 1.00 8.56 180 THR B N 1
ATOM 6604 C CA . THR B 1 175 ? 41.359 36.643 71.057 1.00 12.24 180 THR B CA 1
ATOM 6605 C C . THR B 1 175 ? 41.961 36.628 69.645 1.00 12.23 180 THR B C 1
ATOM 6606 O O . THR B 1 175 ? 41.237 36.419 68.665 1.00 13.02 180 THR B O 1
ATOM 6617 N N . ASP B 1 176 ? 43.277 36.811 69.529 1.00 10.48 181 ASP B N 1
ATOM 6618 C CA . ASP B 1 176 ? 43.915 36.634 68.233 1.00 10.44 181 ASP B CA 1
ATOM 6619 C C . ASP B 1 176 ? 43.735 35.161 67.814 1.00 13.37 181 ASP B C 1
ATOM 6620 O O . ASP B 1 176 ? 43.371 34.862 66.668 1.00 14.90 181 ASP B O 1
ATOM 6629 N N . GLN B 1 177 ? 43.960 34.229 68.744 1.00 10.98 182 GLN B N 1
ATOM 6630 C CA . GLN B 1 177 ? 43.860 32.813 68.404 1.00 11.64 182 GLN B CA 1
ATOM 6631 C C . GLN B 1 177 ? 42.426 32.405 68.095 1.00 8.96 182 GLN B C 1
ATOM 6632 O O . GLN B 1 177 ? 42.176 31.620 67.171 1.00 11.07 182 GLN B O 1
ATOM 6646 N N . ARG B 1 178 ? 41.476 32.943 68.847 1.00 9.56 183 ARG B N 1
ATOM 6647 C CA . ARG B 1 178 ? 40.068 32.616 68.600 1.00 10.54 183 ARG B CA 1
ATOM 6648 C C . ARG B 1 178 ? 39.634 33.046 67.190 1.00 10.25 183 ARG B C 1
ATOM 6649 O O . ARG B 1 178 ? 38.940 32.310 66.482 1.00 11.87 183 ARG B O 1
ATOM 6670 N N . GLU B 1 179 ? 40.049 34.233 66.785 1.00 10.41 184 GLU B N 1
ATOM 6671 C CA . GLU B 1 179 ? 39.752 34.713 65.449 1.00 9.28 184 GLU B CA 1
ATOM 6672 C C . GLU B 1 179 ? 40.420 33.820 64.396 1.00 10.88 184 GLU B C 1
ATOM 6673 O O . GLU B 1 179 ? 39.808 33.497 63.393 1.00 13.14 184 GLU B O 1
ATOM 6685 N N . GLN B 1 180 ? 41.669 33.409 64.628 1.00 13.86 185 GLN B N 1
ATOM 6686 C CA . GLN B 1 180 ? 42.355 32.541 63.659 1.00 14.29 185 GLN B CA 1
ATOM 6687 C C . GLN B 1 180 ? 41.626 31.195 63.528 1.00 11.28 185 GLN B C 1
ATOM 6688 O O . GLN B 1 180 ? 41.426 30.700 62.424 1.00 13.31 185 GLN B O 1
ATOM 6702 N N . GLY B 1 181 ? 41.218 30.623 64.659 1.00 11.84 186 GLY B N 1
ATOM 6703 C CA . GLY B 1 181 ? 40.498 29.356 64.664 1.00 11.99 186 GLY B CA 1
ATOM 6704 C C . GLY B 1 181 ? 39.138 29.455 63.990 1.00 11.96 186 GLY B C 1
ATOM 6705 O O . GLY B 1 181 ? 38.716 28.585 63.219 1.00 12.12 186 GLY B O 1
ATOM 6709 N N . PHE B 1 182 ? 38.448 30.545 64.265 1.00 9.27 187 PHE B N 1
ATOM 6710 C CA . PHE B 1 182 ? 37.149 30.794 63.646 1.00 9.87 187 PHE B CA 1
ATOM 6711 C C . PHE B 1 182 ? 37.294 30.905 62.119 1.00 11.70 187 PHE B C 1
ATOM 6712 O O . PHE B 1 182 ? 36.531 30.295 61.380 1.00 13.44 187 PHE B O 1
ATOM 6729 N N . LYS B 1 183 ? 38.298 31.650 61.657 1.00 13.03 188 LYS B N 1
ATOM 6730 C CA . LYS B 1 183 ? 38.446 31.904 60.223 1.00 12.91 188 LYS B CA 1
ATOM 6731 C C . LYS B 1 183 ? 38.913 30.649 59.492 1.00 14.09 188 LYS B C 1
ATOM 6732 O O . LYS B 1 183 ? 38.456 30.386 58.371 1.00 15.87 188 LYS B O 1
ATOM 6751 N N . SER B 1 184 ? 39.774 29.854 60.120 1.00 13.11 189 SER B N 1
ATOM 6752 C CA . SER B 1 184 ? 40.237 28.635 59.464 1.00 11.07 189 SER B CA 1
ATOM 6753 C C . SER B 1 184 ? 39.102 27.613 59.414 1.00 10.97 189 SER B C 1
ATOM 6754 O O . SER B 1 184 ? 38.930 26.898 58.400 1.00 11.38 189 SER B O 1
ATOM 6762 N N . GLU B 1 185 ? 38.291 27.549 60.462 1.00 13.43 190 GLU B N 1
ATOM 6763 C CA . GLU B 1 185 ? 37.169 26.628 60.424 1.00 12.33 190 GLU B CA 1
ATOM 6764 C C . GLU B 1 185 ? 36.158 27.080 59.374 1.00 12.84 190 GLU B C 1
ATOM 6765 O O . GLU B 1 185 ? 35.677 26.264 58.579 1.00 12.87 190 GLU B O 1
ATOM 6777 N N . MET B 1 186 ? 35.857 28.378 59.337 1.00 10.82 191 MET B N 1
ATOM 6778 C CA . MET B 1 186 ? 34.858 28.882 58.385 1.00 11.55 191 MET B CA 1
ATOM 6779 C C . MET B 1 186 ? 35.290 28.734 56.931 1.00 14.07 191 MET B C 1
ATOM 6780 O O . MET B 1 186 ? 34.446 28.655 56.037 1.00 13.71 191 MET B O 1
ATOM 6794 N N . ALA B 1 187 ? 36.592 28.720 56.677 1.00 11.83 192 ALA B N 1
ATOM 6795 C CA . ALA B 1 187 ? 37.076 28.512 55.326 1.00 14.25 192 ALA B CA 1
ATOM 6796 C C . ALA B 1 187 ? 36.592 27.173 54.769 1.00 15.86 192 ALA B C 1
ATOM 6797 O O . ALA B 1 187 ? 36.541 26.998 53.557 1.00 18.01 192 ALA B O 1
ATOM 6804 N N . LYS B 1 188 ? 36.219 26.236 55.641 1.00 12.46 193 LYS B N 1
ATOM 6805 C CA . LYS B 1 188 ? 35.748 24.933 55.164 1.00 14.10 193 LYS B CA 1
ATOM 6806 C C . LYS B 1 188 ? 34.262 24.964 54.778 1.00 19.23 193 LYS B C 1
ATOM 6807 O O . LYS B 1 188 ? 33.744 23.974 54.288 1.00 20.25 193 LYS B O 1
ATOM 6826 N N . HIS B 1 189 ? 33.605 26.109 54.983 1.00 15.28 194 HIS B N 1
ATOM 6827 C CA . HIS B 1 189 ? 32.171 26.264 54.730 1.00 14.07 194 HIS B CA 1
ATOM 6828 C C . HIS B 1 189 ? 31.943 27.251 53.592 1.00 12.67 194 HIS B C 1
ATOM 6829 O O . HIS B 1 189 ? 31.843 28.440 53.834 1.00 19.52 194 HIS B O 1
ATOM 6843 N N . PRO B 1 190 ? 31.871 26.762 52.331 1.00 14.48 195 PRO B N 1
ATOM 6844 C CA . PRO B 1 190 ? 31.879 27.708 51.209 1.00 15.44 195 PRO B CA 1
ATOM 6845 C C . PRO B 1 190 ? 30.627 28.580 51.079 1.00 17.98 195 PRO B C 1
ATOM 6846 O O . PRO B 1 190 ? 30.660 29.582 50.364 1.00 18.01 195 PRO B O 1
ATOM 6857 N N . GLY B 1 191 ? 29.539 28.209 51.738 1.00 16.82 196 GLY B N 1
ATOM 6858 C CA . GLY B 1 191 ? 28.320 29.005 51.670 1.00 16.52 196 GLY B CA 1
ATOM 6859 C C . GLY B 1 191 ? 28.334 30.197 52.626 1.00 15.62 196 GLY B C 1
ATOM 6860 O O . GLY B 1 191 ? 27.504 31.105 52.534 1.00 16.42 196 GLY B O 1
ATOM 6864 N N . ILE B 1 192 ? 29.324 30.217 53.509 1.00 18.37 197 ILE B N 1
ATOM 6865 C CA . ILE B 1 192 ? 29.427 31.252 54.532 1.00 18.04 197 ILE B CA 1
ATOM 6866 C C . ILE B 1 192 ? 30.414 32.335 54.096 1.00 16.74 197 ILE B C 1
ATOM 6867 O O . ILE B 1 192 ? 31.472 32.040 53.550 1.00 16.32 197 ILE B O 1
ATOM 6883 N N . THR B 1 193 ? 30.041 33.588 54.328 1.00 14.28 198 THR B N 1
ATOM 6884 C CA . THR B 1 193 ? 30.889 34.720 54.006 1.00 14.13 198 THR B CA 1
ATOM 6885 C C . THR B 1 193 ? 31.342 35.370 55.299 1.00 14.99 198 THR B C 1
ATOM 6886 O O . THR B 1 193 ? 30.511 35.765 56.114 1.00 18.08 198 THR B O 1
ATOM 6897 N N . VAL B 1 194 ? 32.652 35.458 55.500 1.00 15.81 199 VAL B N 1
ATOM 6898 C CA . VAL B 1 194 ? 33.177 36.091 56.697 1.00 14.05 199 VAL B CA 1
ATOM 6899 C C . VAL B 1 194 ? 33.530 37.521 56.368 1.00 14.60 199 VAL B C 1
ATOM 6900 O O . VAL B 1 194 ? 34.491 37.787 55.652 1.00 18.76 199 VAL B O 1
ATOM 6913 N N . LEU B 1 195 ? 32.740 38.445 56.902 1.00 14.95 200 LEU B N 1
ATOM 6914 C CA . LEU B 1 195 ? 32.980 39.875 56.722 1.00 14.45 200 LEU B CA 1
ATOM 6915 C C . LEU B 1 195 ? 34.122 40.349 57.605 1.00 13.70 200 LEU B C 1
ATOM 6916 O O . LEU B 1 195 ? 34.648 39.589 58.431 1.00 15.84 200 LEU B O 1
ATOM 6932 N N . GLU B 1 196 ? 34.498 41.611 57.456 1.00 19.37 201 GLU B N 1
ATOM 6933 C CA . GLU B 1 196 ? 35.663 42.131 58.159 1.00 20.97 201 GLU B CA 1
ATOM 6934 C C . GLU B 1 196 ? 35.437 42.132 59.664 1.00 16.09 201 GLU B C 1
ATOM 6935 O O . GLU B 1 196 ? 34.362 42.503 60.132 1.00 17.68 201 GLU B O 1
ATOM 6947 N N . THR B 1 197 ? 36.452 41.697 60.409 1.00 14.63 202 THR B N 1
ATOM 6948 C CA . THR B 1 197 ? 36.429 41.735 61.867 1.00 13.42 202 THR B CA 1
ATOM 6949 C C . THR B 1 197 ? 36.249 43.160 62.375 1.00 12.11 202 THR B C 1
ATOM 6950 O O . THR B 1 197 ? 36.845 44.104 61.842 1.00 15.09 202 THR B O 1
ATOM 6961 N N . GLN B 1 198 ? 35.411 43.298 63.401 1.00 14.68 203 GLN B N 1
ATOM 6962 C CA . GLN B 1 198 ? 35.129 44.592 64.034 1.00 14.78 203 GLN B CA 1
ATOM 6963 C C . GLN B 1 198 ? 35.774 44.583 65.404 1.00 13.27 203 GLN B C 1
ATOM 6964 O O . GLN B 1 198 ? 35.511 43.677 66.196 1.00 13.98 203 GLN B O 1
ATOM 6978 N N . PHE B 1 199 ? 36.645 45.558 65.661 1.00 15.56 204 PHE B N 1
ATOM 6979 C CA . PHE B 1 199 ? 37.400 45.592 66.914 1.00 12.60 204 PHE B CA 1
ATOM 6980 C C . PHE B 1 199 ? 36.799 46.646 67.826 1.00 13.57 204 PHE B C 1
ATOM 6981 O O . PHE B 1 199 ? 36.652 47.807 67.421 1.00 14.63 204 PHE B O 1
ATOM 6998 N N . ASN B 1 200 ? 36.412 46.226 69.023 1.00 13.24 205 ASN B N 1
ATOM 6999 C CA . ASN B 1 200 ? 35.701 47.095 69.955 1.00 11.58 205 ASN B CA 1
ATOM 7000 C C . ASN B 1 200 ? 36.527 47.618 71.132 1.00 13.37 205 ASN B C 1
ATOM 7001 O O . ASN B 1 200 ? 36.011 48.367 71.969 1.00 11.93 205 ASN B O 1
ATOM 7012 N N . ASP B 1 201 ? 37.805 47.240 71.207 1.00 13.47 206 ASP B N 1
ATOM 7013 C CA . ASP B 1 201 ? 38.672 47.656 72.317 1.00 11.67 206 ASP B CA 1
ATOM 7014 C C . ASP B 1 201 ? 38.118 47.261 73.697 1.00 11.33 206 ASP B C 1
ATOM 7015 O O . ASP B 1 201 ? 38.356 47.929 74.718 1.00 13.08 206 ASP B O 1
ATOM 7024 N N . ASN B 1 202 ? 37.416 46.129 73.713 1.00 10.30 207 ASN B N 1
ATOM 7025 C CA . ASN B 1 202 ? 36.802 45.539 74.899 1.00 13.41 207 ASN B CA 1
ATOM 7026 C C . ASN B 1 202 ? 35.599 46.306 75.446 1.00 13.65 207 ASN B C 1
ATOM 7027 O O . ASN B 1 202 ? 35.177 46.070 76.588 1.00 15.65 207 ASN B O 1
ATOM 7038 N N . ASP B 1 203 ? 35.030 47.183 74.630 1.00 11.73 208 ASP B N 1
ATOM 7039 C CA . ASP B 1 203 ? 33.906 48.011 75.024 1.00 14.39 208 ASP B CA 1
ATOM 7040 C C . ASP B 1 203 ? 32.607 47.455 74.451 1.00 12.53 208 ASP B C 1
ATOM 7041 O O . ASP B 1 203 ? 32.413 47.455 73.249 1.00 12.45 208 ASP B O 1
ATOM 7050 N N . ALA B 1 204 ? 31.724 46.973 75.319 1.00 13.90 209 ALA B N 1
ATOM 7051 C CA . ALA B 1 204 ? 30.475 46.389 74.848 1.00 11.49 209 ALA B CA 1
ATOM 7052 C C . ALA B 1 204 ? 29.566 47.405 74.138 1.00 11.78 209 ALA B C 1
ATOM 7053 O O . ALA B 1 204 ? 28.762 47.010 73.291 1.00 12.96 209 ALA B O 1
ATOM 7060 N N . ASN B 1 205 ? 29.676 48.695 74.475 1.00 13.18 210 ASN B N 1
ATOM 7061 C CA . ASN B 1 205 ? 28.928 49.704 73.749 1.00 12.17 210 ASN B CA 1
ATOM 7062 C C . ASN B 1 205 ? 29.362 49.768 72.291 1.00 15.71 210 ASN B C 1
ATOM 7063 O O . ASN B 1 205 ? 28.538 49.904 71.381 1.00 15.15 210 ASN B O 1
ATOM 7074 N N . LYS B 1 206 ? 30.672 49.742 72.077 1.00 14.27 211 LYS B N 1
ATOM 7075 C CA . LYS B 1 206 ? 31.214 49.817 70.749 1.00 12.68 211 LYS B CA 1
ATOM 7076 C C . LYS B 1 206 ? 30.850 48.568 69.947 1.00 12.52 211 LYS B C 1
ATOM 7077 O O . LYS B 1 206 ? 30.558 48.654 68.745 1.00 12.41 211 LYS B O 1
ATOM 7096 N N . ALA B 1 207 ? 30.851 47.410 70.604 1.00 12.27 212 ALA B N 1
ATOM 7097 C CA . ALA B 1 207 ? 30.447 46.187 69.923 1.00 10.87 212 ALA B CA 1
ATOM 7098 C C . ALA B 1 207 ? 29.005 46.266 69.472 1.00 12.45 212 ALA B C 1
ATOM 7099 O O . ALA B 1 207 ? 28.679 45.887 68.347 1.00 12.90 212 ALA B O 1
ATOM 7106 N N . ALA B 1 208 ? 28.137 46.789 70.326 1.00 13.98 213 ALA B N 1
ATOM 7107 C CA . ALA B 1 208 ? 26.735 46.926 69.951 1.00 13.39 213 ALA B CA 1
ATOM 7108 C C . ALA B 1 208 ? 26.576 47.892 68.772 1.00 16.89 213 ALA B C 1
ATOM 7109 O O . ALA B 1 208 ? 25.762 47.663 67.864 1.00 13.89 213 ALA B O 1
ATOM 7116 N N . SER B 1 209 ? 27.335 48.987 68.808 1.00 12.70 214 SER B N 1
ATOM 7117 C CA . SER B 1 209 ? 27.323 49.954 67.712 1.00 13.63 214 SER B CA 1
ATOM 7118 C C . SER B 1 209 ? 27.778 49.315 66.419 1.00 13.00 214 SER B C 1
ATOM 7119 O O . SER B 1 209 ? 27.210 49.538 65.358 1.00 15.64 214 SER B O 1
ATOM 7127 N N . GLN B 1 210 ? 28.844 48.536 66.510 1.00 16.57 215 GLN B N 1
ATOM 7128 C CA . GLN B 1 210 ? 29.435 47.967 65.320 1.00 13.02 215 GLN B CA 1
ATOM 7129 C C . GLN B 1 210 ? 28.521 46.943 64.683 1.00 14.47 215 GLN B C 1
ATOM 7130 O O . GLN B 1 210 ? 28.432 46.853 63.465 1.00 14.75 215 GLN B O 1
ATOM 7144 N N . LEU B 1 211 ? 27.808 46.183 65.502 1.00 13.64 216 LEU B N 1
ATOM 7145 C CA . LEU B 1 211 ? 26.781 45.275 64.982 1.00 14.80 216 LEU B CA 1
ATOM 7146 C C . LEU B 1 211 ? 25.782 46.037 64.130 1.00 16.71 216 LEU B C 1
ATOM 7147 O O . LEU B 1 211 ? 25.440 45.636 63.015 1.00 14.17 216 LEU B O 1
ATOM 7163 N N . GLN B 1 212 ? 25.301 47.153 64.652 1.00 16.34 217 GLN B N 1
ATOM 7164 C CA . GLN B 1 212 ? 24.298 47.911 63.950 1.00 16.79 217 GLN B CA 1
ATOM 7165 C C . GLN B 1 212 ? 24.818 48.535 62.673 1.00 14.55 217 GLN B C 1
ATOM 7166 O O . GLN B 1 212 ? 24.077 48.662 61.706 1.00 15.49 217 GLN B O 1
ATOM 7180 N N . ALA B 1 213 ? 26.099 48.897 62.662 1.00 14.77 218 ALA B N 1
ATOM 7181 C CA . ALA B 1 213 ? 26.715 49.394 61.438 1.00 14.36 218 ALA B CA 1
ATOM 7182 C C . ALA B 1 213 ? 26.840 48.289 60.401 1.00 14.15 218 ALA B C 1
ATOM 7183 O O . ALA B 1 213 ? 26.574 48.520 59.227 1.00 16.98 218 ALA B O 1
ATOM 7190 N N . VAL B 1 214 ? 27.286 47.104 60.819 1.00 13.78 219 VAL B N 1
ATOM 7191 C CA . VAL B 1 214 ? 27.397 46.003 59.876 1.00 14.36 219 VAL B CA 1
ATOM 7192 C C .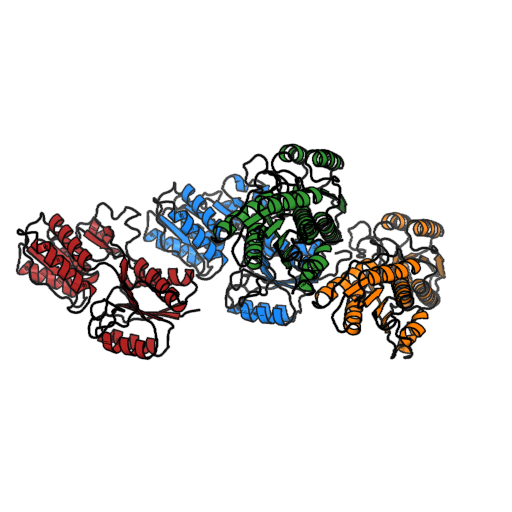 VAL B 1 214 ? 26.009 45.639 59.331 1.00 14.82 219 VAL B C 1
ATOM 7193 O O . VAL B 1 214 ? 25.847 45.381 58.146 1.00 15.99 219 VAL B O 1
ATOM 7206 N N . TYR B 1 215 ? 25.013 45.620 60.204 1.00 14.80 220 TYR B N 1
ATOM 7207 C CA . TYR B 1 215 ? 23.655 45.275 59.813 1.00 13.97 220 TYR B CA 1
ATOM 7208 C C . TYR B 1 215 ? 23.073 46.303 58.834 1.00 18.09 220 TYR B C 1
ATOM 7209 O O . TYR B 1 215 ? 22.357 45.954 57.909 1.00 18.13 220 TYR B O 1
ATOM 7227 N N . ALA B 1 216 ? 23.429 47.563 59.008 1.00 14.75 221 ALA B N 1
ATOM 7228 C CA . ALA B 1 216 ? 22.942 48.604 58.102 1.00 15.59 221 ALA B CA 1
ATOM 7229 C C . ALA B 1 216 ? 23.541 48.423 56.702 1.00 16.79 221 ALA B C 1
ATOM 7230 O O . ALA B 1 216 ? 22.847 48.630 55.694 1.00 19.10 221 ALA B O 1
ATOM 7237 N N . ARG B 1 217 ? 24.812 48.034 56.625 1.00 19.43 222 ARG B N 1
ATOM 7238 C CA . ARG B 1 217 ? 25.439 47.780 55.323 1.00 20.15 222 ARG B CA 1
ATOM 7239 C C . ARG B 1 217 ? 25.043 46.403 54.784 1.00 22.47 222 ARG B C 1
ATOM 7240 O O . ARG B 1 217 ? 25.178 46.143 53.585 1.00 20.26 222 ARG B O 1
ATOM 7261 N N . ASN B 1 218 ? 24.526 45.543 55.662 1.00 19.38 223 ASN B N 1
ATOM 7262 C CA . ASN B 1 218 ? 24.226 44.154 55.326 1.00 19.60 223 ASN B CA 1
ATOM 7263 C C . ASN B 1 218 ? 22.911 43.697 55.955 1.00 20.86 223 ASN B C 1
ATOM 7264 O O . ASN B 1 218 ? 22.923 42.967 56.937 1.00 18.96 223 ASN B O 1
ATOM 7275 N N . PRO B 1 219 ? 21.773 44.128 55.397 1.00 16.52 224 PRO B N 1
ATOM 7276 C CA . PRO B 1 219 ? 20.462 43.743 55.921 1.00 20.74 224 PRO B CA 1
ATOM 7277 C C . PRO B 1 219 ? 20.264 42.227 55.981 1.00 24.65 224 PRO B C 1
ATOM 7278 O O . PRO B 1 219 ? 19.415 41.748 56.734 1.00 21.29 224 PRO B O 1
ATOM 7289 N N . ASP B 1 220 ? 21.042 41.490 55.192 1.00 18.82 225 ASP B N 1
ATOM 7290 C CA . ASP B 1 220 ? 20.980 40.036 55.182 1.00 14.12 225 ASP B CA 1
ATOM 7291 C C . ASP B 1 220 ? 21.979 39.358 56.128 1.00 16.68 225 ASP B C 1
ATOM 7292 O O . ASP B 1 220 ? 22.142 38.147 56.058 1.00 17.74 225 ASP B O 1
ATOM 7301 N N . LEU B 1 221 ? 22.632 40.123 57.004 1.00 15.89 226 LEU B N 1
ATOM 7302 C CA . LEU B 1 221 ? 23.566 39.547 57.984 1.00 15.05 226 LEU B CA 1
ATOM 7303 C C . LEU B 1 221 ? 22.966 38.345 58.695 1.00 14.49 226 LEU B C 1
ATOM 7304 O O . LEU B 1 221 ? 21.848 38.430 59.198 1.00 18.04 226 LEU B O 1
ATOM 7320 N N . ALA B 1 222 ? 23.703 37.230 58.747 1.00 15.30 227 ALA B N 1
ATOM 7321 C CA . ALA B 1 222 ? 23.166 35.976 59.284 1.00 17.53 227 ALA B CA 1
ATOM 7322 C C . ALA B 1 222 ? 23.608 35.733 60.724 1.00 15.17 227 ALA B C 1
ATOM 7323 O O . ALA B 1 222 ? 22.848 35.169 61.520 1.00 13.91 227 ALA B O 1
ATOM 7330 N N . GLY B 1 223 ? 24.826 36.139 61.065 1.00 10.92 228 GLY B N 1
ATOM 7331 C CA . GLY B 1 223 ? 25.330 35.860 62.403 1.00 12.46 228 GLY B CA 1
ATOM 7332 C C . GLY B 1 223 ? 26.563 36.616 62.826 1.00 13.14 228 GLY B C 1
ATOM 7333 O O . GLY B 1 223 ? 27.224 37.271 62.018 1.00 13.33 228 GLY B O 1
ATOM 7337 N N . VAL B 1 224 ? 26.873 36.521 64.118 1.00 12.36 229 VAL B N 1
ATOM 7338 C CA . VAL B 1 224 ? 28.057 37.165 64.660 1.00 12.74 229 VAL B CA 1
ATOM 7339 C C . VAL B 1 224 ? 28.672 36.278 65.729 1.00 11.06 229 VAL B C 1
ATOM 7340 O O . VAL B 1 224 ? 27.966 35.653 66.510 1.00 9.19 229 VAL B O 1
ATOM 7353 N N . PHE B 1 225 ? 29.994 36.258 65.763 1.00 9.15 230 PHE B N 1
ATOM 7354 C CA . PHE B 1 225 ? 30.755 35.594 66.821 1.00 8.83 230 PHE B CA 1
ATOM 7355 C C . PHE B 1 225 ? 31.432 36.654 67.673 1.00 10.96 230 PHE B C 1
ATOM 7356 O O . PHE B 1 225 ? 32.299 37.372 67.171 1.00 11.32 230 PHE B O 1
ATOM 7373 N N . GLY B 1 226 ? 31.073 36.739 68.957 1.00 9.90 231 GLY B N 1
ATOM 7374 C CA . GLY B 1 226 ? 31.774 37.616 69.878 1.00 10.13 231 GLY B CA 1
ATOM 7375 C C . GLY B 1 226 ? 32.919 36.866 70.543 1.00 9.88 231 GLY B C 1
ATOM 7376 O O . GLY B 1 226 ? 32.681 35.945 71.300 1.00 8.69 231 GLY B O 1
ATOM 7380 N N . ALA B 1 227 ? 34.159 37.271 70.278 1.00 8.38 232 ALA B N 1
ATOM 7381 C CA . ALA B 1 227 ? 35.295 36.442 70.652 1.00 8.22 232 ALA B CA 1
ATOM 7382 C C . ALA B 1 227 ? 35.715 36.554 72.122 1.00 8.09 232 ALA B C 1
ATOM 7383 O O . ALA B 1 227 ? 36.648 35.870 72.542 1.00 10.09 232 ALA B O 1
ATOM 7390 N N . ASN B 1 228 ? 35.048 37.399 72.906 1.00 9.36 233 ASN B N 1
ATOM 7391 C CA . ASN B 1 228 ? 35.200 37.373 74.363 1.00 11.06 233 ASN B CA 1
ATOM 7392 C C . ASN B 1 228 ? 33.924 37.880 74.991 1.00 8.74 233 ASN B C 1
ATOM 7393 O O . ASN B 1 228 ? 33.012 38.280 74.271 1.00 10.61 233 ASN B O 1
ATOM 7404 N N . LEU B 1 229 ? 33.872 37.864 76.322 1.00 10.07 234 LEU B N 1
ATOM 7405 C CA . LEU B 1 229 ? 32.691 38.247 77.087 1.00 8.35 234 LEU B CA 1
ATOM 7406 C C . LEU B 1 229 ? 32.081 39.555 76.588 1.00 8.87 234 LEU B C 1
ATOM 7407 O O . LEU B 1 229 ? 30.905 39.616 76.218 1.00 9.50 234 LEU B O 1
ATOM 7423 N N . PHE B 1 230 ? 32.895 40.594 76.527 1.00 8.72 235 PHE B N 1
ATOM 7424 C CA . PHE B 1 230 ? 32.353 41.906 76.197 1.00 10.24 235 PHE B CA 1
ATOM 7425 C C . PHE B 1 230 ? 31.933 42.018 74.737 1.00 10.17 235 PHE B C 1
ATOM 7426 O O . PHE B 1 230 ? 30.943 42.698 74.427 1.00 11.43 235 PHE B O 1
ATOM 7443 N N . SER B 1 231 ? 32.645 41.334 73.848 1.00 10.46 236 SER B N 1
ATOM 7444 C CA . SER B 1 231 ? 32.327 41.353 72.436 1.00 10.54 236 SER B CA 1
ATOM 7445 C C . SER B 1 231 ? 30.998 40.643 72.212 1.00 12.18 236 SER B C 1
ATOM 7446 O O . SER B 1 231 ? 30.132 41.085 71.449 1.00 11.00 236 SER B O 1
ATOM 7454 N N . GLY B 1 232 ? 30.854 39.513 72.878 1.00 11.62 237 GLY B N 1
ATOM 7455 C CA . GLY B 1 232 ? 29.615 38.763 72.801 1.00 9.82 237 GLY B CA 1
ATOM 7456 C C . GLY B 1 232 ? 28.431 39.500 73.384 1.00 9.62 237 GLY B C 1
ATOM 7457 O O . GLY B 1 232 ? 27.347 39.481 72.816 1.00 11.67 237 GLY B O 1
ATOM 7461 N N . LEU B 1 233 ? 28.626 40.095 74.552 1.00 12.63 238 LEU B N 1
ATOM 7462 C CA . LEU B 1 233 ? 27.553 40.773 75.267 1.00 10.82 238 LEU B CA 1
ATOM 7463 C C . LEU B 1 233 ? 27.092 41.979 74.454 1.00 10.75 238 LEU B C 1
ATOM 7464 O O . LEU B 1 233 ? 25.897 42.212 74.237 1.00 12.72 238 LEU B O 1
ATOM 7480 N N . GLY B 1 234 ? 28.060 42.749 73.992 1.00 9.85 239 GLY B N 1
ATOM 7481 C CA . GLY B 1 234 ? 27.741 43.925 73.201 1.00 10.24 239 GLY B CA 1
ATOM 7482 C C . GLY B 1 234 ? 27.113 43.584 71.865 1.00 10.31 239 GLY B C 1
ATOM 7483 O O . GLY B 1 234 ? 26.156 44.246 71.428 1.00 10.71 239 GLY B O 1
ATOM 7487 N N . SER B 1 235 ? 27.613 42.544 71.201 1.00 10.62 240 SER B N 1
ATOM 7488 C CA . SER B 1 235 ? 27.016 42.153 69.924 1.00 12.50 240 SER B CA 1
ATOM 7489 C C . SER B 1 235 ? 25.566 41.730 70.152 1.00 14.02 240 SER B C 1
ATOM 7490 O O . SER B 1 235 ? 24.674 42.158 69.403 1.00 10.59 240 SER B O 1
ATOM 7498 N N . ALA B 1 236 ? 25.323 40.924 71.186 1.00 12.94 241 ALA B N 1
ATOM 7499 C CA . ALA B 1 236 ? 23.949 40.512 71.514 1.00 10.27 241 ALA B CA 1
ATOM 7500 C C . ALA B 1 236 ? 23.076 41.727 71.759 1.00 11.70 241 ALA B C 1
ATOM 7501 O O . ALA B 1 236 ? 21.947 41.790 71.273 1.00 13.32 241 ALA B O 1
ATOM 7508 N N . ASN B 1 237 ? 23.581 42.681 72.545 1.00 12.02 242 ASN B N 1
ATOM 7509 C CA . ASN B 1 237 ? 22.792 43.870 72.827 1.00 13.95 242 ASN B CA 1
ATOM 7510 C C . ASN B 1 237 ? 22.492 44.664 71.559 1.00 14.73 242 ASN B C 1
ATOM 7511 O O . ASN B 1 237 ? 21.392 45.201 71.422 1.00 18.18 242 ASN B O 1
ATOM 7522 N N . GLY B 1 238 ? 23.452 44.743 70.634 1.00 12.16 243 GLY B N 1
ATOM 7523 C CA . GLY B 1 238 ? 23.213 45.394 69.351 1.00 14.38 243 GLY B CA 1
ATOM 7524 C C . GLY B 1 238 ? 22.134 44.704 68.532 1.00 15.64 243 GLY B C 1
ATOM 7525 O O . GLY B 1 238 ? 21.268 45.364 67.948 1.00 14.83 243 GLY B O 1
ATOM 7529 N N . VAL B 1 239 ? 22.181 43.374 68.485 1.00 12.66 244 VAL B N 1
ATOM 7530 C CA . VAL B 1 239 ? 21.150 42.607 67.815 1.00 12.38 244 VAL B CA 1
ATOM 7531 C C . VAL B 1 239 ? 19.788 42.912 68.415 1.00 12.89 244 VAL B C 1
ATOM 7532 O O . VAL B 1 239 ? 18.823 43.103 67.675 1.00 15.14 244 VAL B O 1
ATOM 7545 N N . GLN B 1 240 ? 19.706 42.967 69.744 1.00 13.29 245 GLN B N 1
ATOM 7546 C CA . GLN B 1 240 ? 18.450 43.252 70.425 1.00 14.49 245 GLN B CA 1
ATOM 7547 C C . GLN B 1 240 ? 17.941 44.644 70.042 1.00 15.63 245 GLN B C 1
ATOM 7548 O O . GLN B 1 240 ? 16.761 44.819 69.702 1.00 19.05 245 GLN B O 1
ATOM 7562 N N A GLN B 1 241 ? 18.845 45.616 70.070 0.55 17.05 246 GLN B N 1
ATOM 7563 N N B GLN B 1 241 ? 18.852 45.617 70.090 0.45 17.27 246 GLN B N 1
ATOM 7564 C CA A GLN B 1 241 ? 18.494 47.002 69.802 0.55 19.24 246 GLN B CA 1
ATOM 7565 C CA B GLN B 1 241 ? 18.565 47.011 69.748 0.45 18.77 246 GLN B CA 1
ATOM 7566 C C A GLN B 1 241 ? 18.058 47.195 68.345 0.55 21.42 246 GLN B C 1
ATOM 7567 C C B GLN B 1 241 ? 17.993 47.133 68.353 0.45 21.00 246 GLN B C 1
ATOM 7568 O O A GLN B 1 241 ? 17.268 48.101 68.049 0.55 20.58 246 GLN B O 1
ATOM 7569 O O B GLN B 1 241 ? 17.087 47.936 68.100 0.45 20.68 246 GLN B O 1
ATOM 7596 N N . ALA B 1 242 ? 18.542 46.334 67.447 1.00 17.12 247 ALA B N 1
ATOM 7597 C CA . ALA B 1 242 ? 18.167 46.381 66.043 1.00 18.28 247 ALA B CA 1
ATOM 7598 C C . ALA B 1 242 ? 16.849 45.674 65.754 1.00 16.08 247 ALA B C 1
ATOM 7599 O O . ALA B 1 242 ? 16.385 45.678 64.612 1.00 20.66 247 ALA B O 1
ATOM 7606 N N . GLY B 1 243 ? 16.256 45.072 66.777 1.00 15.92 248 GLY B N 1
ATOM 7607 C CA . GLY B 1 243 ? 15.016 44.327 66.631 1.00 19.24 248 GLY B CA 1
ATOM 7608 C C . GLY B 1 243 ? 15.185 42.946 66.009 1.00 17.90 248 GLY B C 1
ATOM 7609 O O . GLY B 1 243 ? 14.204 42.358 65.537 1.00 19.60 248 GLY B O 1
ATOM 7613 N N . GLN B 1 244 ? 16.406 42.411 66.030 1.00 15.70 249 GLN B N 1
ATOM 7614 C CA . GLN B 1 244 ? 16.707 41.216 65.254 1.00 14.97 249 GLN B CA 1
ATOM 7615 C C . GLN B 1 244 ? 17.025 39.986 66.108 1.00 17.07 249 GLN B C 1
ATOM 7616 O O . GLN B 1 244 ? 17.648 39.051 65.630 1.00 14.38 249 GLN B O 1
ATOM 7630 N N . SER B 1 245 ? 16.616 40.006 67.369 1.00 18.21 250 SER B N 1
ATOM 7631 C CA . SER B 1 245 ? 16.825 38.860 68.246 1.00 16.57 250 SER B CA 1
ATOM 7632 C C . SER B 1 245 ? 16.255 37.611 67.593 1.00 13.52 250 SER B C 1
ATOM 7633 O O . SER B 1 245 ? 15.109 37.633 67.127 1.00 14.77 250 SER B O 1
ATOM 7641 N N . GLY B 1 246 ? 17.037 36.532 67.555 1.00 14.16 251 GLY B N 1
ATOM 7642 C CA . GLY B 1 246 ? 16.591 35.276 66.972 1.00 15.41 251 GLY B CA 1
ATOM 7643 C C . GLY B 1 246 ? 16.788 35.194 65.473 1.00 17.48 251 GLY B C 1
ATOM 7644 O O . GLY B 1 246 ? 16.737 34.106 64.885 1.00 17.59 251 GLY B O 1
ATOM 7648 N N . THR B 1 247 ? 17.002 36.353 64.847 1.00 17.21 252 THR B N 1
ATOM 7649 C CA . THR B 1 247 ? 17.182 36.410 63.403 1.00 14.23 252 THR B CA 1
ATOM 7650 C C . THR B 1 247 ? 18.655 36.486 63.055 1.00 17.10 252 THR B C 1
ATOM 7651 O O . THR B 1 247 ? 19.134 35.689 62.244 1.00 19.90 252 THR B O 1
ATOM 7662 N N . ILE B 1 248 ? 19.371 37.441 63.642 1.00 13.03 253 ILE B N 1
ATOM 7663 C CA . ILE B 1 248 ? 20.825 37.463 63.537 1.00 11.74 253 ILE B CA 1
ATOM 7664 C C . ILE B 1 248 ? 21.323 36.575 64.665 1.00 13.63 253 ILE B C 1
ATOM 7665 O O . ILE B 1 248 ? 21.165 36.911 65.839 1.00 13.16 253 ILE B O 1
ATOM 7681 N N . LYS B 1 249 ? 21.908 35.441 64.310 1.00 12.26 254 LYS B N 1
ATOM 7682 C CA . LYS B 1 249 ? 22.369 34.480 65.309 1.00 14.40 254 LYS B CA 1
ATOM 7683 C C . LYS B 1 249 ? 23.642 34.953 65.999 1.00 12.32 254 LYS B C 1
ATOM 7684 O O . LYS B 1 249 ? 24.548 35.527 65.364 1.00 12.41 254 LYS B O 1
ATOM 7703 N N . VAL B 1 250 ? 23.720 34.704 67.310 1.00 11.17 255 VAL B N 1
ATOM 7704 C CA . VAL B 1 250 ? 24.878 35.069 68.101 1.00 11.02 255 VAL B CA 1
ATOM 7705 C C . VAL B 1 250 ? 25.498 33.850 68.781 1.00 10.98 255 VAL B C 1
ATOM 7706 O O . VAL B 1 250 ? 24.799 33.036 69.401 1.00 11.14 255 VAL B O 1
ATOM 7719 N N . VAL B 1 251 ? 26.807 33.737 68.630 1.00 8.70 256 VAL B N 1
ATOM 7720 C CA . VAL B 1 251 ? 27.608 32.785 69.379 1.00 9.55 256 VAL B CA 1
ATOM 7721 C C . VAL B 1 251 ? 28.552 33.661 70.188 1.00 14.73 256 VAL B C 1
ATOM 7722 O O . VAL B 1 251 ? 29.270 34.505 69.624 1.00 11.93 256 VAL B O 1
ATOM 7735 N N . ALA B 1 252 ? 28.488 33.513 71.507 1.00 9.94 257 ALA B N 1
ATOM 7736 C CA . ALA B 1 252 ? 29.224 34.370 72.420 1.00 7.94 257 ALA B CA 1
ATOM 7737 C C . ALA B 1 252 ? 30.265 33.598 73.211 1.00 7.84 257 ALA B C 1
ATOM 7738 O O . ALA B 1 252 ? 29.944 32.584 73.833 1.00 9.99 257 ALA B O 1
ATOM 7745 N N . PHE B 1 253 ? 31.521 34.039 73.165 1.00 8.92 258 PHE B N 1
ATOM 7746 C CA . PHE B 1 253 ? 32.528 33.470 74.051 1.00 7.35 258 PHE B CA 1
ATOM 7747 C C . PHE B 1 253 ? 32.273 33.948 75.466 1.00 8.82 258 PHE B C 1
ATOM 7748 O O . PHE B 1 253 ? 31.760 35.044 75.662 1.00 10.12 258 PHE B O 1
ATOM 7765 N N . ASP B 1 254 ? 32.627 33.090 76.431 1.00 8.46 259 ASP B N 1
ATOM 7766 C CA . ASP B 1 254 ? 32.476 33.291 77.879 1.00 8.91 259 ASP B CA 1
ATOM 7767 C C . ASP B 1 254 ? 31.009 33.186 78.334 1.00 14.25 259 ASP B C 1
ATOM 7768 O O . ASP B 1 254 ? 30.102 33.105 77.515 1.00 11.39 259 ASP B O 1
ATOM 7777 N N . ALA B 1 255 ? 30.793 33.142 79.645 1.00 12.21 260 ALA B N 1
ATOM 7778 C CA . ALA B 1 255 ? 29.480 32.833 80.212 1.00 8.30 260 ALA B CA 1
ATOM 7779 C C . ALA B 1 255 ? 29.189 33.652 81.455 1.00 10.75 260 ALA B C 1
ATOM 7780 O O . ALA B 1 255 ? 29.082 33.104 82.545 1.00 13.45 260 ALA B O 1
ATOM 7787 N N . PRO B 1 256 ? 29.042 34.970 81.290 1.00 13.27 261 PRO B N 1
ATOM 7788 C CA . PRO B 1 256 ? 28.561 35.779 82.409 1.00 15.42 261 PRO B CA 1
ATOM 7789 C C . PRO B 1 256 ? 27.131 35.368 82.734 1.00 14.53 261 PRO B C 1
ATOM 7790 O O . PRO B 1 256 ? 26.490 34.740 81.881 1.00 14.69 261 PRO B O 1
ATOM 7801 N N . GLY B 1 257 ? 26.626 35.736 83.904 1.00 14.52 262 GLY B N 1
ATOM 7802 C CA . GLY B 1 257 ? 25.283 35.354 84.304 1.00 15.83 262 GLY B CA 1
ATOM 7803 C C . GLY B 1 257 ? 24.191 35.728 83.323 1.00 14.60 262 GLY B C 1
ATOM 7804 O O . GLY B 1 257 ? 23.131 35.100 83.297 1.00 19.45 262 GLY B O 1
ATOM 7808 N N . SER B 1 258 ? 24.435 36.755 82.518 1.00 15.78 263 SER B N 1
ATOM 7809 C CA . SER B 1 258 ? 23.446 37.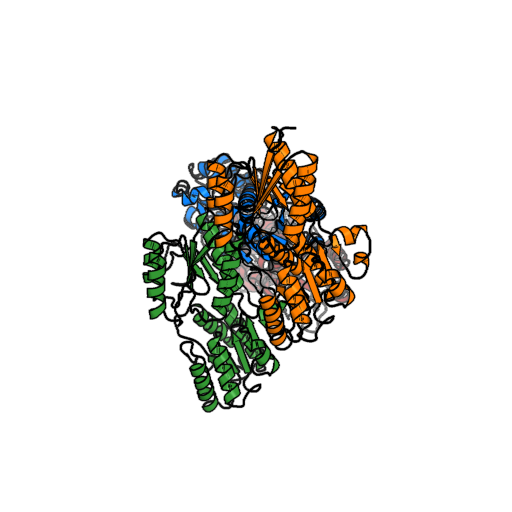218 81.559 1.00 18.26 263 SER B CA 1
ATOM 7810 C C . SER B 1 258 ? 23.164 36.154 80.497 1.00 16.95 263 SER B C 1
ATOM 7811 O O . SER B 1 258 ? 22.167 36.247 79.787 1.00 15.51 263 SER B O 1
ATOM 7819 N N . VAL B 1 259 ? 24.002 35.116 80.399 1.00 16.58 264 VAL B N 1
ATOM 7820 C CA . VAL B 1 259 ? 23.752 34.109 79.365 1.00 13.62 264 VAL B CA 1
ATOM 7821 C C . VAL B 1 259 ? 22.467 33.335 79.637 1.00 18.67 264 VAL B C 1
ATOM 7822 O O . VAL B 1 259 ? 21.869 32.815 78.707 1.00 18.30 264 VAL B O 1
ATOM 7835 N N . VAL B 1 260 ? 22.055 33.245 80.899 1.00 13.75 265 VAL B N 1
ATOM 7836 C CA . VAL B 1 260 ? 20.834 32.526 81.238 1.00 16.65 265 VAL B CA 1
ATOM 7837 C C . VAL B 1 260 ? 19.644 33.174 80.529 1.00 20.85 265 VAL B C 1
ATOM 7838 O O . VAL B 1 260 ? 18.931 32.515 79.766 1.00 23.44 265 VAL B O 1
ATOM 7851 N N . ASP B 1 261 ? 19.442 34.468 80.752 1.00 19.79 266 ASP B N 1
ATOM 7852 C CA . ASP B 1 261 ? 18.329 35.163 80.120 1.00 22.18 266 ASP B CA 1
ATOM 7853 C C . ASP B 1 261 ? 18.507 35.247 78.609 1.00 14.09 266 ASP B C 1
ATOM 7854 O O . ASP B 1 261 ? 17.523 35.136 77.861 1.00 15.90 266 ASP B O 1
ATOM 7863 N N . ASN B 1 262 ? 19.740 35.432 78.142 1.00 14.76 267 ASN B N 1
ATOM 7864 C CA . ASN B 1 262 ? 19.941 35.648 76.716 1.00 11.30 267 ASN B CA 1
ATOM 7865 C C . ASN B 1 262 ? 19.819 34.368 75.905 1.00 12.76 267 ASN B C 1
ATOM 7866 O O . ASN B 1 262 ? 19.358 34.397 74.764 1.00 15.04 267 ASN B O 1
ATOM 7877 N N . LEU B 1 263 ? 20.184 33.231 76.492 1.00 10.68 268 LEU B N 1
ATOM 7878 C CA . LEU B 1 263 ? 19.871 31.965 75.844 1.00 11.70 268 LEU B CA 1
ATOM 7879 C C . LEU B 1 263 ? 18.362 31.711 75.848 1.00 14.38 268 LEU B C 1
ATOM 7880 O O . LEU B 1 263 ? 17.810 31.229 74.872 1.00 17.34 268 LEU B O 1
ATOM 7896 N N . LYS B 1 264 ? 17.697 32.014 76.955 1.00 14.63 269 LYS B N 1
ATOM 7897 C CA . LYS B 1 264 ? 16.286 31.648 77.073 1.00 17.23 269 LYS B CA 1
ATOM 7898 C C . LYS B 1 264 ? 15.403 32.506 76.173 1.00 19.81 269 LYS B C 1
ATOM 7899 O O . LYS B 1 264 ? 14.399 32.037 75.666 1.00 17.52 269 LYS B O 1
ATOM 7918 N N . SER B 1 265 ? 15.808 33.743 75.929 1.00 15.72 270 SER B N 1
ATOM 7919 C CA . SER B 1 265 ? 15.041 34.634 75.045 1.00 16.56 270 SER B CA 1
ATOM 7920 C C . SER B 1 265 ? 15.312 34.373 73.563 1.00 20.05 270 SER B C 1
ATOM 7921 O O . SER B 1 265 ? 14.623 34.915 72.696 1.00 17.58 270 SER B O 1
ATOM 7929 N N . GLY B 1 266 ? 16.326 33.566 73.268 1.00 15.02 271 GLY B N 1
ATOM 7930 C CA . GLY B 1 266 ? 16.758 33.361 71.887 1.00 13.82 271 GLY B CA 1
ATOM 7931 C C . GLY B 1 266 ? 17.740 34.393 71.341 1.00 15.97 271 GLY B C 1
ATOM 7932 O O . GLY B 1 266 ? 18.169 34.301 70.199 1.00 16.11 271 GLY B O 1
ATOM 7936 N N . LEU B 1 267 ? 18.144 35.352 72.164 1.00 12.95 272 LEU B N 1
ATOM 7937 C CA . LEU B 1 267 ? 19.062 36.404 71.714 1.00 15.48 272 LEU B CA 1
ATOM 7938 C C . LEU B 1 267 ? 20.453 35.863 71.377 1.00 12.93 272 LEU B C 1
ATOM 7939 O O . LEU B 1 267 ? 21.075 36.337 70.418 1.00 13.78 272 LEU B O 1
ATOM 7955 N N . ILE B 1 268 ? 20.946 34.891 72.155 1.00 10.00 273 ILE B N 1
ATOM 7956 C CA . ILE B 1 268 ? 22.163 34.156 71.769 1.00 13.80 273 ILE B CA 1
ATOM 7957 C C . ILE B 1 268 ? 21.816 32.673 71.653 1.00 10.95 273 ILE B C 1
ATOM 7958 O O . ILE B 1 268 ? 20.894 32.181 72.324 1.00 14.34 273 ILE B O 1
ATOM 7974 N N . ASP B 1 269 ? 22.490 31.981 70.738 1.00 12.07 274 ASP B N 1
ATOM 7975 C CA . ASP B 1 269 ? 22.250 30.563 70.528 1.00 9.92 274 ASP B CA 1
ATOM 7976 C C . ASP B 1 269 ? 23.204 29.714 71.326 1.00 9.72 274 ASP B C 1
ATOM 7977 O O . ASP B 1 269 ? 22.818 28.633 71.811 1.00 11.04 274 ASP B O 1
ATOM 7986 N N . PHE B 1 270 ? 24.470 30.137 71.411 1.00 11.86 275 PHE B N 1
ATOM 7987 C CA . PHE B 1 270 ? 25.475 29.396 72.190 1.00 13.20 275 PHE B CA 1
ATOM 7988 C C . PHE B 1 270 ? 26.397 30.316 72.949 1.00 11.09 275 PHE B C 1
ATOM 7989 O O . PHE B 1 270 ? 26.777 31.377 72.456 1.00 14.71 275 PHE B O 1
ATOM 8006 N N . ALA B 1 271 ? 26.772 29.879 74.147 1.00 10.29 276 ALA B N 1
ATOM 8007 C CA . ALA B 1 271 ? 27.805 30.537 74.931 1.00 10.72 276 ALA B CA 1
ATOM 8008 C C . ALA B 1 271 ? 28.912 29.545 75.135 1.00 9.91 276 ALA B C 1
ATOM 8009 O O . ALA B 1 271 ? 28.664 28.445 75.555 1.00 11.90 276 ALA B O 1
ATOM 8016 N N . ILE B 1 272 ? 30.136 29.919 74.781 1.00 10.06 277 ILE B N 1
ATOM 8017 C CA . ILE B 1 272 ? 31.267 29.021 74.943 1.00 9.75 277 ILE B CA 1
ATOM 8018 C C . ILE B 1 272 ? 31.967 29.380 76.252 1.00 11.87 277 ILE B C 1
ATOM 8019 O O . ILE B 1 272 ? 32.774 30.332 76.312 1.00 9.45 277 ILE B O 1
ATOM 8035 N N . ALA B 1 273 ? 31.645 28.624 77.299 1.00 9.86 278 ALA B N 1
ATOM 8036 C CA . ALA B 1 273 ? 32.234 28.865 78.618 1.00 9.28 278 ALA B CA 1
ATOM 8037 C C . ALA B 1 273 ? 33.650 28.336 78.653 1.00 11.22 278 ALA B C 1
ATOM 8038 O O . ALA B 1 273 ? 33.893 27.184 78.318 1.00 11.10 278 ALA B O 1
ATOM 8045 N N . GLN B 1 274 ? 34.582 29.180 79.064 1.00 9.05 279 GLN B N 1
ATOM 8046 C CA . GLN B 1 274 ? 35.879 28.678 79.483 1.00 8.20 279 GLN B CA 1
ATOM 8047 C C . GLN B 1 274 ? 35.749 28.146 80.917 1.00 9.86 279 GLN B C 1
ATOM 8048 O O . GLN B 1 274 ? 34.664 28.214 81.493 1.00 9.63 279 GLN B O 1
ATOM 8062 N N . HIS B 1 275 ? 36.859 27.647 81.489 1.00 9.08 280 HIS B N 1
ATOM 8063 C CA . HIS B 1 275 ? 36.892 27.176 82.864 1.00 7.48 280 HIS B CA 1
ATOM 8064 C C . HIS B 1 275 ? 37.882 28.035 83.665 1.00 7.52 280 HIS B C 1
ATOM 8065 O O . HIS B 1 275 ? 38.977 27.569 84.023 1.00 7.53 280 HIS B O 1
ATOM 8079 N N . PRO B 1 276 ? 37.538 29.309 83.899 1.00 7.36 281 PRO B N 1
ATOM 8080 C CA . PRO B 1 276 ? 38.498 30.170 84.594 1.00 9.20 281 PRO B CA 1
ATOM 8081 C C . PRO B 1 276 ? 38.884 29.684 85.984 1.00 7.54 281 PRO B C 1
ATOM 8082 O O . PRO B 1 276 ? 40.023 29.880 86.374 1.00 8.24 281 PRO B O 1
ATOM 8093 N N . ALA B 1 277 ? 37.963 29.085 86.739 1.00 7.87 282 ALA B N 1
ATOM 8094 C CA . ALA B 1 277 ? 38.332 28.683 88.082 1.00 9.62 282 ALA B CA 1
ATOM 8095 C C . ALA B 1 277 ? 39.415 27.617 88.002 1.00 8.02 282 ALA B C 1
ATOM 8096 O O . ALA B 1 277 ? 40.337 27.601 88.808 1.00 10.07 282 ALA B O 1
ATOM 8103 N N . GLU B 1 278 ? 39.331 26.766 86.982 1.00 8.00 283 GLU B N 1
ATOM 8104 C CA . GLU B 1 278 ? 40.281 25.687 86.798 1.00 9.49 283 GLU B CA 1
ATOM 8105 C C . GLU B 1 278 ? 41.668 26.273 86.453 1.00 8.17 283 GLU B C 1
ATOM 8106 O O . GLU B 1 278 ? 42.702 25.780 86.879 1.00 10.20 283 GLU B O 1
ATOM 8118 N N . ILE B 1 279 ? 41.671 27.330 85.649 1.00 7.26 284 ILE B N 1
ATOM 8119 C CA . ILE B 1 279 ? 42.910 28.027 85.291 1.00 7.04 284 ILE B CA 1
ATOM 8120 C C . ILE B 1 279 ? 43.561 28.594 86.557 1.00 10.68 284 ILE B C 1
ATOM 8121 O O . ILE B 1 279 ? 44.769 28.450 86.780 1.00 8.35 284 ILE B O 1
ATOM 8137 N N . GLY B 1 280 ? 42.759 29.235 87.388 1.00 7.63 285 GLY B N 1
ATOM 8138 C CA . GLY B 1 280 ? 43.266 29.837 88.604 1.00 8.14 285 GLY B CA 1
ATOM 8139 C C . GLY B 1 280 ? 43.793 28.793 89.571 1.00 7.81 285 GLY B C 1
ATOM 8140 O O . GLY B 1 280 ? 44.835 28.965 90.198 1.00 8.03 285 GLY B O 1
ATOM 8144 N N . TYR B 1 281 ? 43.003 27.746 89.748 1.00 8.14 286 TYR B N 1
ATOM 8145 C CA . TYR B 1 281 ? 43.345 26.629 90.626 1.00 8.24 286 TYR B CA 1
ATOM 8146 C C . TYR B 1 281 ? 44.666 25.995 90.228 1.00 12.78 286 TYR B C 1
ATOM 8147 O O . TYR B 1 281 ? 45.572 25.851 91.059 1.00 8.69 286 TYR B O 1
ATOM 8165 N N . TYR B 1 282 ? 44.804 25.621 88.958 1.00 10.07 287 TYR B N 1
ATOM 8166 C CA . TYR B 1 282 ? 46.038 24.967 88.531 1.00 9.55 287 TYR B CA 1
ATOM 8167 C C . TYR B 1 282 ? 47.207 25.942 88.469 1.00 8.34 287 TYR B C 1
ATOM 8168 O O . TYR B 1 282 ? 48.369 25.545 88.645 1.00 9.28 287 TYR B O 1
ATOM 8186 N N . GLY B 1 283 ? 46.926 27.219 88.276 1.00 7.38 288 GLY B N 1
ATOM 8187 C CA . GLY B 1 283 ? 47.975 28.220 88.392 1.00 7.35 288 GLY B CA 1
ATOM 8188 C C . GLY B 1 283 ? 48.591 28.248 89.797 1.00 7.63 288 GLY B C 1
ATOM 8189 O O . GLY B 1 283 ? 49.829 28.244 89.968 1.00 8.26 288 GLY B O 1
ATOM 8193 N N . VAL B 1 284 ? 47.739 28.232 90.822 1.00 8.40 289 VAL B N 1
ATOM 8194 C CA . VAL B 1 284 ? 48.229 28.314 92.191 1.00 9.09 289 VAL B CA 1
ATOM 8195 C C . VAL B 1 284 ? 48.927 27.010 92.578 1.00 8.34 289 VAL B C 1
ATOM 8196 O O . VAL B 1 284 ? 50.028 27.040 93.145 1.00 8.47 289 VAL B O 1
ATOM 8209 N N . ILE B 1 285 ? 48.329 25.870 92.234 1.00 8.32 290 ILE B N 1
ATOM 8210 C CA . ILE B 1 285 ? 48.970 24.581 92.569 1.00 8.49 290 ILE B CA 1
ATOM 8211 C C . ILE B 1 285 ? 50.338 24.463 91.880 1.00 9.02 290 ILE B C 1
ATOM 8212 O O . ILE B 1 285 ? 51.314 23.996 92.474 1.00 10.35 290 ILE B O 1
ATOM 8228 N N . SER B 1 286 ? 50.407 24.831 90.606 1.00 8.02 291 SER B N 1
ATOM 8229 C CA . SER B 1 286 ? 51.667 24.750 89.877 1.00 7.85 291 SER B CA 1
ATOM 8230 C C . SER B 1 286 ? 52.728 25.666 90.481 1.00 8.12 291 SER B C 1
ATOM 8231 O O . SER B 1 286 ? 53.901 25.306 90.557 1.00 8.31 291 SER B O 1
ATOM 8239 N N . ALA B 1 287 ? 52.331 26.841 90.948 1.00 7.95 292 ALA B N 1
ATOM 8240 C CA . ALA B 1 287 ? 53.300 27.734 91.563 1.00 10.22 292 ALA B CA 1
ATOM 8241 C C . ALA B 1 287 ? 53.803 27.101 92.868 1.00 11.88 292 ALA B C 1
ATOM 8242 O O . ALA B 1 287 ? 55.014 27.097 93.131 1.00 10.60 292 ALA B O 1
ATOM 8249 N N . TYR B 1 288 ? 52.875 26.539 93.652 1.00 11.25 293 TYR B N 1
ATOM 8250 C CA . TYR B 1 288 ? 53.236 25.837 94.883 1.00 9.97 293 TYR B CA 1
ATOM 8251 C C . TYR B 1 288 ? 54.200 24.688 94.587 1.00 12.97 293 TYR B C 1
ATOM 8252 O O . TYR B 1 288 ? 55.232 24.525 95.259 1.00 11.05 293 TYR B O 1
ATOM 8270 N N . ALA B 1 289 ? 53.885 23.890 93.567 1.00 10.58 294 ALA B N 1
ATOM 8271 C CA . ALA B 1 289 ? 54.732 22.769 93.213 1.00 11.07 294 ALA B CA 1
ATOM 8272 C C . ALA B 1 289 ? 56.144 23.261 92.874 1.00 11.76 294 ALA B C 1
ATOM 8273 O O . ALA B 1 289 ? 57.142 22.748 93.389 1.00 11.55 294 ALA B O 1
ATOM 8280 N N . HIS B 1 290 ? 56.223 24.287 92.047 1.00 9.74 295 HIS B N 1
ATOM 8281 C CA . HIS B 1 290 ? 57.514 24.842 91.677 1.00 9.94 295 HIS B CA 1
ATOM 8282 C C . HIS B 1 290 ? 58.315 25.297 92.900 1.00 11.68 295 HIS B C 1
ATOM 8283 O O . HIS B 1 290 ? 59.543 25.050 93.022 1.00 12.02 295 HIS B O 1
ATOM 8297 N N . LEU B 1 291 ? 57.629 25.986 93.802 1.00 9.32 296 LEU B N 1
ATOM 8298 C CA . LEU B 1 291 ? 58.279 26.606 94.930 1.00 10.31 296 LEU B CA 1
ATOM 8299 C C . LEU B 1 291 ? 58.786 25.569 95.894 1.00 13.67 296 LEU B C 1
ATOM 8300 O O . LEU B 1 291 ? 59.622 25.874 96.739 1.00 14.54 296 LEU B O 1
ATOM 8316 N N . THR B 1 292 ? 58.249 24.359 95.791 1.00 10.43 297 THR B N 1
ATOM 8317 C CA . THR B 1 292 ? 58.712 23.261 96.644 1.00 13.45 297 THR B CA 1
ATOM 8318 C C . THR B 1 292 ? 59.602 22.275 95.892 1.00 22.49 297 THR B C 1
ATOM 8319 O O . THR B 1 292 ? 59.876 21.167 96.372 1.00 22.71 297 THR B O 1
ATOM 8330 N N . GLY B 1 293 ? 60.096 22.682 94.734 1.00 14.10 298 GLY B N 1
ATOM 8331 C CA . GLY B 1 293 ? 61.093 21.886 94.037 1.00 12.94 298 GLY B CA 1
ATOM 8332 C C . GLY B 1 293 ? 60.573 20.839 93.069 1.00 16.23 298 GLY B C 1
ATOM 8333 O O . GLY B 1 293 ? 61.338 20.019 92.573 1.00 17.92 298 GLY B O 1
ATOM 8337 N N . GLN B 1 294 ? 59.280 20.870 92.789 1.00 12.34 299 GLN B N 1
ATOM 8338 C CA . GLN B 1 294 ? 58.676 19.924 91.864 1.00 10.25 299 GLN B CA 1
ATOM 8339 C C . GLN B 1 294 ? 58.567 20.515 90.459 1.00 13.24 299 GLN B C 1
ATOM 8340 O O . GLN B 1 294 ? 58.084 21.642 90.280 1.00 13.45 299 GLN B O 1
ATOM 8354 N N . SER B 1 295 ? 59.006 19.749 89.464 1.00 9.96 300 SER B N 1
ATOM 8355 C CA . SER B 1 295 ? 58.839 20.151 88.081 1.00 8.96 300 SER B CA 1
ATOM 8356 C C . SER B 1 295 ? 57.351 20.285 87.717 1.00 8.99 300 SER B C 1
ATOM 8357 O O . SER B 1 295 ? 56.484 19.553 88.248 1.00 10.22 300 SER B O 1
ATOM 8365 N N . ILE B 1 296 ? 57.051 21.224 86.828 1.00 10.77 301 ILE B N 1
ATOM 8366 C CA . ILE B 1 296 ? 55.677 21.448 86.381 1.00 9.03 301 ILE B CA 1
ATOM 8367 C C . ILE B 1 296 ? 55.610 21.504 84.853 1.00 9.85 301 ILE B C 1
ATOM 8368 O O . ILE B 1 296 ? 56.626 21.791 84.174 1.00 9.31 301 ILE B O 1
ATOM 8384 N N . PRO B 1 297 ? 54.436 21.181 84.293 1.00 9.42 302 PRO B N 1
ATOM 8385 C CA . PRO B 1 297 ? 54.276 21.215 82.828 1.00 10.13 302 PRO B CA 1
ATOM 8386 C C . PRO B 1 297 ? 54.408 22.626 82.292 1.00 9.27 302 PRO B C 1
ATOM 8387 O O . PRO B 1 297 ? 54.007 23.557 82.970 1.00 11.65 302 PRO B O 1
ATOM 8398 N N . THR B 1 298 ? 54.980 22.794 81.107 1.00 10.86 303 THR B N 1
ATOM 8399 C CA . THR B 1 298 ? 55.081 24.133 80.557 1.00 8.87 303 THR B CA 1
ATOM 8400 C C . THR B 1 298 ? 53.757 24.616 79.953 1.00 9.97 303 THR B C 1
ATOM 8401 O O . THR B 1 298 ? 53.649 25.787 79.609 1.00 10.93 303 THR B O 1
ATOM 8412 N N . LYS B 1 299 ? 52.767 23.723 79.807 1.00 9.92 304 LYS B N 1
ATOM 8413 C CA . LYS B 1 299 ? 51.436 24.094 79.323 1.00 9.74 304 LYS B CA 1
ATOM 8414 C C . LYS B 1 299 ? 50.414 23.235 80.031 1.00 10.45 304 LYS B C 1
ATOM 8415 O O . LYS B 1 299 ? 50.647 22.035 80.214 1.00 13.35 304 LYS B O 1
ATOM 8434 N N . ILE B 1 300 ? 49.322 23.838 80.461 1.00 7.24 305 ILE B N 1
ATOM 8435 C CA . ILE B 1 300 ? 48.152 23.094 80.888 1.00 7.50 305 ILE B CA 1
ATOM 8436 C C . ILE B 1 300 ? 46.973 23.687 80.162 1.00 11.00 305 ILE B C 1
ATOM 8437 O O . ILE B 1 300 ? 46.744 24.892 80.234 1.00 11.52 305 ILE B O 1
ATOM 8453 N N . GLY B 1 301 ? 46.237 22.836 79.456 1.00 9.11 306 GLY B N 1
ATOM 8454 C CA . GLY B 1 301 ? 45.100 23.275 78.674 1.00 10.72 306 GLY B CA 1
ATOM 8455 C C . GLY B 1 301 ? 43.808 22.954 79.393 1.00 14.32 306 GLY B C 1
ATOM 8456 O O . GLY B 1 301 ? 43.539 21.807 79.720 1.00 17.72 306 GLY B O 1
ATOM 8460 N N . THR B 1 302 ? 43.031 23.987 79.684 1.00 9.61 307 THR B N 1
ATOM 8461 C CA . THR B 1 302 ? 41.740 23.821 80.340 1.00 10.24 307 THR B CA 1
ATOM 8462 C C . THR B 1 302 ? 40.613 23.818 79.303 1.00 13.35 307 THR B C 1
ATOM 8463 O O . THR B 1 302 ? 40.759 24.324 78.199 1.00 12.01 307 THR B O 1
ATOM 8474 N N . GLY B 1 303 ? 39.492 23.221 79.662 1.00 12.14 308 GLY B N 1
ATOM 8475 C CA . GLY B 1 303 ? 38.472 22.902 78.681 1.00 11.59 308 GLY B CA 1
ATOM 8476 C C . GLY B 1 303 ? 37.396 23.940 78.469 1.00 9.40 308 GLY B C 1
ATOM 8477 O O . GLY B 1 303 ? 37.422 25.022 79.063 1.00 12.90 308 GLY B O 1
ATOM 8481 N N . PHE B 1 304 ? 36.465 23.589 77.579 1.00 10.77 309 PHE B N 1
ATOM 8482 C CA . PHE B 1 304 ? 35.256 24.370 77.322 1.00 12.00 309 PHE B CA 1
ATOM 8483 C C . PHE B 1 304 ? 34.000 23.611 77.722 1.00 11.23 309 PHE B C 1
ATOM 8484 O O . PHE B 1 304 ? 33.937 22.371 77.723 1.00 11.68 309 PHE B O 1
ATOM 8501 N N . THR B 1 305 ? 32.982 24.402 78.019 1.00 8.26 310 THR B N 1
ATOM 8502 C CA . THR B 1 305 ? 31.624 23.917 78.208 1.00 8.68 310 THR B CA 1
ATOM 8503 C C . THR B 1 305 ? 30.723 24.738 77.311 1.00 10.25 310 THR B C 1
ATOM 8504 O O . THR B 1 305 ? 30.632 25.950 77.469 1.00 10.87 310 THR B O 1
ATOM 8515 N N . VAL B 1 306 ? 30.063 24.072 76.361 1.00 10.85 311 VAL B N 1
ATOM 8516 C CA . VAL B 1 306 ? 29.210 24.771 75.403 1.00 10.85 311 VAL B CA 1
ATOM 8517 C C . VAL B 1 306 ? 27.815 24.814 75.949 1.00 13.65 311 VAL B C 1
ATOM 8518 O O . VAL B 1 306 ? 27.213 23.767 76.172 1.00 12.97 311 VAL B O 1
ATOM 8531 N N . ILE B 1 307 ? 27.314 26.027 76.167 1.00 12.53 312 ILE B N 1
ATOM 8532 C CA . ILE B 1 307 ? 26.038 26.217 76.828 1.00 9.59 312 ILE B CA 1
ATOM 8533 C C . ILE B 1 307 ? 24.976 26.662 75.831 1.00 10.75 312 ILE B C 1
ATOM 8534 O O . ILE B 1 307 ? 25.186 27.597 75.068 1.00 12.20 312 ILE B O 1
ATOM 8550 N N . ASN B 1 308 ? 23.833 25.981 75.872 1.00 14.74 313 ASN B N 1
ATOM 8551 C CA . ASN B 1 308 ? 22.703 26.300 75.017 1.00 14.89 313 ASN B CA 1
ATOM 8552 C C . ASN B 1 308 ? 21.430 26.450 75.853 1.00 14.39 313 ASN B C 1
ATOM 8553 O O . ASN B 1 308 ? 21.465 26.309 77.063 1.00 14.01 313 ASN B O 1
ATOM 8564 N N . LYS B 1 309 ? 20.324 26.771 75.194 1.00 15.60 314 LYS B N 1
ATOM 8565 C CA . LYS B 1 309 ? 19.046 27.084 75.855 1.00 20.62 314 LYS B CA 1
ATOM 8566 C C . LYS B 1 309 ? 18.533 25.956 76.759 1.00 19.89 314 LYS B C 1
ATOM 8567 O O . LYS B 1 309 ? 17.859 26.188 77.777 1.00 19.07 314 LYS B O 1
ATOM 8586 N N . SER B 1 310 ? 18.874 24.736 76.382 1.00 17.38 315 SER B N 1
ATOM 8587 C CA . SER B 1 310 ? 18.436 23.553 77.098 1.00 18.13 315 SER B CA 1
ATOM 8588 C C . SER B 1 310 ? 19.356 23.151 78.249 1.00 25.32 315 SER B C 1
ATOM 8589 O O . SER B 1 310 ? 18.879 22.866 79.353 1.00 22.90 315 SER B O 1
ATOM 8597 N N . ASN B 1 311 ? 20.662 23.122 78.016 1.00 16.73 316 ASN B N 1
ATOM 8598 C CA . ASN B 1 311 ? 21.530 22.524 79.019 1.00 15.16 316 ASN B CA 1
ATOM 8599 C C . ASN B 1 311 ? 21.986 23.518 80.052 1.00 14.02 316 ASN B C 1
ATOM 8600 O O . ASN B 1 311 ? 22.689 23.140 80.981 1.00 15.74 316 ASN B O 1
ATOM 8611 N N . VAL B 1 312 ? 21.550 24.765 79.924 1.00 15.09 317 VAL B N 1
ATOM 8612 C CA . VAL B 1 312 ? 21.943 25.791 80.882 1.00 18.92 317 VAL B CA 1
ATOM 8613 C C . VAL B 1 312 ? 21.387 25.454 82.276 1.00 15.37 317 VAL B C 1
ATOM 8614 O O . VAL B 1 312 ? 21.909 25.930 83.286 1.00 19.59 317 VAL B O 1
ATOM 8627 N N . THR B 1 313 ? 20.338 24.635 82.345 1.00 19.23 318 THR B N 1
ATOM 8628 C CA . THR B 1 313 ? 19.815 24.196 83.639 1.00 18.03 318 THR B CA 1
ATOM 8629 C C . THR B 1 313 ? 20.267 22.783 84.065 1.00 20.77 318 THR B C 1
ATOM 8630 O O . THR B 1 313 ? 19.799 22.271 85.074 1.00 19.23 318 THR B O 1
ATOM 8641 N N . ASP B 1 314 ? 21.155 22.148 83.296 1.00 17.50 319 ASP B N 1
ATOM 8642 C CA . ASP B 1 314 ? 21.854 20.937 83.751 1.00 20.04 319 ASP B CA 1
ATOM 8643 C C . ASP B 1 314 ? 22.838 21.379 84.828 1.00 17.32 319 ASP B C 1
ATOM 8644 O O . ASP B 1 314 ? 23.699 22.209 84.553 1.00 16.84 319 ASP B O 1
ATOM 8653 N N . PRO B 1 315 ? 22.741 20.804 86.035 1.00 17.57 320 PRO B N 1
ATOM 8654 C CA . PRO B 1 315 ? 23.602 21.327 87.106 1.00 17.40 320 PRO B CA 1
ATOM 8655 C C . PRO B 1 315 ? 25.091 21.272 86.786 1.00 17.66 320 PRO B C 1
ATOM 8656 O O . PRO B 1 315 ? 25.830 22.170 87.207 1.00 19.63 320 PRO B O 1
ATOM 8667 N N . ALA B 1 316 ? 25.512 20.263 86.024 1.00 19.72 321 ALA B N 1
ATOM 8668 C CA . ALA B 1 316 ? 26.923 20.087 85.692 1.00 18.59 321 ALA B CA 1
ATOM 8669 C C . ALA B 1 316 ? 27.400 21.087 84.627 1.00 17.91 321 ALA B C 1
ATOM 8670 O O . ALA B 1 316 ? 28.609 21.217 84.406 1.00 20.52 321 ALA B O 1
ATOM 8677 N N . VAL B 1 317 ? 26.454 21.758 83.964 1.00 13.63 322 VAL B N 1
ATOM 8678 C CA . VAL B 1 317 ? 26.740 22.841 83.027 1.00 16.19 322 VAL B CA 1
ATOM 8679 C C . VAL B 1 317 ? 26.615 24.195 83.721 1.00 14.52 322 VAL B C 1
ATOM 8680 O O . VAL B 1 317 ? 27.494 25.040 83.595 1.00 13.48 322 VAL B O 1
ATOM 8693 N N . ALA B 1 318 ? 25.548 24.385 84.483 1.00 17.81 323 ALA B N 1
ATOM 8694 C CA . ALA B 1 318 ? 25.305 25.662 85.167 1.00 16.03 323 ALA B CA 1
ATOM 8695 C C . ALA B 1 318 ? 26.446 26.075 86.092 1.00 17.09 323 ALA B C 1
ATOM 8696 O O . ALA B 1 318 ? 26.663 27.253 86.324 1.00 14.86 323 ALA B O 1
ATOM 8703 N N . ARG B 1 319 ? 27.152 25.096 86.638 1.00 12.95 324 ARG B N 1
ATOM 8704 C CA . ARG B 1 319 ? 28.266 25.355 87.532 1.00 14.18 324 ARG B CA 1
ATOM 8705 C C . ARG B 1 319 ? 29.410 26.110 86.844 1.00 14.66 324 ARG B C 1
ATOM 8706 O O . ARG B 1 319 ? 30.279 26.658 87.517 1.00 16.08 324 ARG B O 1
ATOM 8727 N N . PHE B 1 320 ? 29.406 26.134 85.512 1.00 13.28 325 PHE B N 1
ATOM 8728 C CA . PHE B 1 320 ? 30.456 26.819 84.742 1.00 11.78 325 PHE B CA 1
ATOM 8729 C C . PHE B 1 320 ? 30.055 28.252 84.370 1.00 13.00 325 PHE B C 1
ATOM 8730 O O . PHE B 1 320 ? 30.863 29.012 83.826 1.00 12.49 325 PHE B O 1
ATOM 8747 N N . ILE B 1 321 ? 28.828 28.649 84.683 1.00 11.43 326 ILE B N 1
ATOM 8748 C CA . ILE B 1 321 ? 28.451 30.061 84.529 1.00 13.02 326 ILE B CA 1
ATOM 8749 C C . ILE B 1 321 ? 29.304 30.904 85.499 1.00 13.52 326 ILE B C 1
ATOM 8750 O O . ILE B 1 321 ? 29.482 30.549 86.667 1.00 14.24 326 ILE B O 1
ATOM 8766 N N . TYR B 1 322 ? 29.899 31.969 84.984 1.00 12.46 327 TYR B N 1
ATOM 8767 C CA . TYR B 1 322 ? 30.917 32.681 85.726 1.00 12.98 327 TYR B CA 1
ATOM 8768 C C . TYR B 1 322 ? 30.306 33.382 86.918 1.00 13.15 327 TYR B C 1
ATOM 8769 O O . TYR B 1 322 ? 29.144 33.805 86.883 1.00 14.19 327 TYR B O 1
ATOM 8787 N N . ALA B 1 323 ? 31.108 33.496 87.967 1.00 12.93 328 ALA B N 1
ATOM 8788 C CA . ALA B 1 323 ? 30.798 34.336 89.107 1.00 17.26 328 ALA B CA 1
ATOM 8789 C C . ALA B 1 323 ? 31.020 35.803 88.731 1.00 22.92 328 ALA B C 1
ATOM 8790 O O . ALA B 1 323 ? 31.881 36.106 87.914 1.00 26.21 328 ALA B O 1
ATOM 8797 N N . GLU B 1 324 ? 30.291 36.720 89.352 1.00 30.55 329 GLU B N 1
ATOM 8798 C CA . GLU B 1 324 ? 30.482 38.129 89.015 1.00 38.82 329 GLU B CA 1
ATOM 8799 C C . GLU B 1 324 ? 30.735 38.997 90.243 1.00 49.06 329 GLU B C 1
ATOM 8800 O O . GLU B 1 324 ? 30.826 38.503 91.366 1.00 47.76 329 GLU B O 1
ATOM 8807 N N . LYS C 1 27 ? 62.262 39.836 63.540 1.00 43.49 32 LYS C N 1
ATOM 8808 C CA . LYS C 1 27 ? 61.204 40.800 63.242 1.00 42.38 32 LYS C CA 1
ATOM 8809 C C . LYS C 1 27 ? 61.581 41.740 62.093 1.00 33.69 32 LYS C C 1
ATOM 8810 O O . LYS C 1 27 ? 61.998 42.882 62.298 1.00 33.99 32 LYS C O 1
ATOM 8817 N N . PHE C 1 28 ? 61.407 41.259 60.875 1.00 22.01 33 PHE C N 1
ATOM 8818 C CA . PHE C 1 28 ? 61.732 42.051 59.712 1.00 19.54 33 PHE C CA 1
ATOM 8819 C C . PHE C 1 28 ? 60.706 43.156 59.478 1.00 14.86 33 PHE C C 1
ATOM 8820 O O . PHE C 1 28 ? 59.517 43.000 59.751 1.00 18.40 33 PHE C O 1
ATOM 8837 N N . ARG C 1 29 ? 61.187 44.250 58.908 1.00 11.86 34 ARG C N 1
ATOM 8838 C CA . ARG C 1 29 ? 60.360 45.382 58.538 1.00 14.21 34 ARG C CA 1
ATOM 8839 C C . ARG C 1 29 ? 60.296 45.452 57.018 1.00 14.69 34 ARG C C 1
ATOM 8840 O O . ARG C 1 29 ? 61.304 45.739 56.355 1.00 14.19 34 ARG C O 1
ATOM 8861 N N . ILE C 1 30 ? 59.107 45.181 56.481 1.00 13.59 35 ILE C N 1
ATOM 8862 C CA . ILE C 1 30 ? 58.899 45.114 55.027 1.00 12.84 35 ILE C CA 1
ATOM 8863 C C . ILE C 1 30 ? 58.035 46.294 54.588 1.00 11.46 35 ILE C C 1
ATOM 8864 O O . ILE C 1 30 ? 56.897 46.416 55.004 1.00 11.63 35 ILE C O 1
ATOM 8880 N N . ALA C 1 31 ? 58.585 47.179 53.775 1.00 8.98 36 ALA C N 1
ATOM 8881 C CA . ALA C 1 31 ? 57.802 48.304 53.270 1.00 8.69 36 ALA C CA 1
ATOM 8882 C C . ALA C 1 31 ? 56.873 47.892 52.140 1.00 9.86 36 ALA C C 1
ATOM 8883 O O . ALA C 1 31 ? 57.198 47.033 51.320 1.00 11.15 36 ALA C O 1
ATOM 8890 N N . LEU C 1 32 ? 55.718 48.535 52.078 1.00 10.06 37 LEU C N 1
ATOM 8891 C CA . LEU C 1 32 ? 54.803 48.370 50.958 1.00 8.93 37 LEU C CA 1
ATOM 8892 C C . LEU C 1 32 ? 54.437 49.747 50.476 1.00 10.19 37 LEU C C 1
ATOM 8893 O O . LEU C 1 32 ? 53.858 50.516 51.208 1.00 10.00 37 LEU C O 1
ATOM 8909 N N . ILE C 1 33 ? 54.861 50.045 49.254 1.00 9.41 38 ILE C N 1
ATOM 8910 C CA . ILE C 1 33 ? 54.609 51.310 48.607 1.00 8.07 38 ILE C CA 1
ATOM 8911 C C . ILE C 1 33 ? 53.617 51.094 47.483 1.00 7.56 38 ILE C C 1
ATOM 8912 O O . ILE C 1 33 ? 53.991 50.571 46.414 1.00 9.24 38 ILE C O 1
ATOM 8928 N N . PRO C 1 34 ? 52.340 51.444 47.711 1.00 11.49 39 PRO C N 1
ATOM 8929 C CA . PRO C 1 34 ? 51.321 51.245 46.679 1.00 10.83 39 PRO C CA 1
ATOM 8930 C C . PRO C 1 34 ? 51.432 52.267 45.563 1.00 12.68 39 PRO C C 1
ATOM 8931 O O . PRO C 1 34 ? 52.165 53.253 45.689 1.00 9.81 39 PRO C O 1
ATOM 8942 N N . GLY C 1 35 ? 50.706 52.044 44.474 1.00 11.28 40 GLY C N 1
ATOM 8943 C CA . GLY C 1 35 ? 50.654 53.027 43.406 1.00 12.27 40 GLY C CA 1
ATOM 8944 C C . GLY C 1 35 ? 49.863 54.253 43.836 1.00 10.06 40 GLY C C 1
ATOM 8945 O O . GLY C 1 35 ? 50.102 55.381 43.385 1.00 9.55 40 GLY C O 1
ATOM 8949 N N . LEU C 1 36 ? 48.907 54.028 44.731 1.00 10.42 41 LEU C N 1
ATOM 8950 C CA . LEU C 1 36 ? 47.949 55.057 45.137 1.00 11.08 41 LEU C CA 1
ATOM 8951 C C . LEU C 1 36 ? 47.342 54.628 46.467 1.00 14.24 41 LEU C C 1
ATOM 8952 O O . LEU C 1 36 ? 46.791 53.541 46.559 1.00 14.40 41 LEU C O 1
ATOM 8968 N N . THR C 1 37 ? 47.409 55.467 47.495 1.00 10.79 42 THR C N 1
ATOM 8969 C CA . THR C 1 37 ? 46.972 55.027 48.827 1.00 10.89 42 THR C CA 1
ATOM 8970 C C . THR C 1 37 ? 45.478 54.792 48.996 1.00 11.67 42 THR C C 1
ATOM 8971 O O . THR C 1 37 ? 45.093 53.936 49.786 1.00 20.28 42 THR C O 1
ATOM 8982 N N . THR C 1 38 ? 44.649 55.558 48.292 1.00 13.74 43 THR C N 1
ATOM 8983 C CA . THR C 1 38 ? 43.204 55.577 48.554 1.00 19.63 43 THR C CA 1
ATOM 8984 C C . THR C 1 38 ? 42.408 54.597 47.656 1.00 15.63 43 THR C C 1
ATOM 8985 O O . THR C 1 38 ? 41.192 54.505 47.732 1.00 20.87 43 THR C O 1
ATOM 8996 N N . ASP C 1 39 ? 43.142 53.830 46.878 1.00 10.63 44 ASP C N 1
ATOM 8997 C CA . ASP C 1 39 ? 42.641 52.982 45.798 1.00 9.28 44 ASP C CA 1
ATOM 8998 C C . ASP C 1 39 ? 42.277 51.602 46.392 1.00 11.38 44 ASP C C 1
ATOM 8999 O O . ASP C 1 39 ? 43.097 50.998 47.058 1.00 10.29 44 ASP C O 1
ATOM 9008 N N . ALA C 1 40 ? 41.032 51.147 46.210 1.00 9.88 45 ALA C N 1
ATOM 9009 C CA . ALA C 1 40 ? 40.575 49.880 46.804 1.00 10.39 45 ALA C CA 1
ATOM 9010 C C . ALA C 1 40 ? 41.467 48.683 46.458 1.00 9.31 45 ALA C C 1
ATOM 9011 O O . ALA C 1 40 ? 41.632 47.759 47.280 1.00 9.17 45 ALA C O 1
ATOM 9018 N N . PHE C 1 41 ? 42.071 48.694 45.270 1.00 7.74 46 PHE C N 1
ATOM 9019 C CA . PHE C 1 41 ? 43.015 47.651 44.900 1.00 7.69 46 PHE C CA 1
ATOM 9020 C C . PHE C 1 41 ? 44.189 47.616 45.875 1.00 8.57 46 PHE C C 1
ATOM 9021 O O . PHE C 1 41 ? 44.535 46.544 46.402 1.00 8.48 46 PHE C O 1
ATOM 9038 N N . TYR C 1 42 ? 44.803 48.770 46.131 1.00 6.98 47 TYR C N 1
ATOM 9039 C CA . TYR C 1 42 ? 45.972 48.785 47.011 1.00 9.11 47 TYR C CA 1
ATOM 9040 C C . TYR C 1 42 ? 45.612 48.633 48.482 1.00 9.24 47 TYR C C 1
ATOM 9041 O O . TYR C 1 42 ? 46.379 48.049 49.242 1.00 9.13 47 TYR C O 1
ATOM 9059 N N . ILE C 1 43 ? 44.436 49.104 48.866 1.00 9.60 48 ILE C N 1
ATOM 9060 C CA . ILE C 1 43 ? 43.927 48.883 50.220 1.00 9.52 48 ILE C CA 1
ATOM 9061 C C . ILE C 1 43 ? 43.751 47.366 50.457 1.00 7.64 48 ILE C C 1
ATOM 9062 O O . ILE C 1 43 ? 44.124 46.818 51.498 1.00 11.04 48 ILE C O 1
ATOM 9078 N N . THR C 1 44 ? 43.186 46.674 49.480 1.00 7.71 49 THR C N 1
ATOM 9079 C CA . THR C 1 44 ? 43.001 45.229 49.607 1.00 11.55 49 THR C CA 1
ATOM 9080 C C . THR C 1 44 ? 44.351 44.509 49.605 1.00 10.12 49 THR C C 1
ATOM 9081 O O . THR C 1 44 ? 44.563 43.563 50.368 1.00 8.85 49 THR C O 1
ATOM 9092 N N . MET C 1 45 ? 45.288 45.004 48.807 1.00 10.24 50 MET C N 1
ATOM 9093 C CA . MET C 1 45 ? 46.630 44.453 48.779 1.00 8.95 50 MET C CA 1
ATOM 9094 C C . MET C 1 45 ? 47.277 44.581 50.150 1.00 7.68 50 MET C C 1
ATOM 9095 O O . MET C 1 45 ? 47.956 43.659 50.628 1.00 9.26 50 MET C O 1
ATOM 9109 N N . HIS C 1 46 ? 47.104 45.760 50.746 1.00 9.99 51 HIS C N 1
ATOM 9110 C CA . HIS C 1 46 ? 47.637 46.041 52.058 1.00 11.87 51 HIS C CA 1
ATOM 9111 C C . HIS C 1 46 ? 47.066 45.040 53.074 1.00 8.76 51 HIS C C 1
ATOM 9112 O O . HIS C 1 46 ? 47.803 44.536 53.922 1.00 11.06 51 HIS C O 1
ATOM 9126 N N . LYS C 1 47 ? 45.781 44.700 52.981 1.00 10.23 52 LYS C N 1
ATOM 9127 C CA . LYS C 1 47 ? 45.230 43.732 53.922 1.00 9.34 52 LYS C CA 1
ATOM 9128 C C . LYS C 1 47 ? 45.906 42.369 53.806 1.00 10.36 52 LYS C C 1
ATOM 9129 O O . LYS C 1 47 ? 46.182 41.705 54.812 1.00 12.84 52 LYS C O 1
ATOM 9148 N N . GLY C 1 48 ? 46.145 41.928 52.576 1.00 9.49 53 GLY C N 1
ATOM 9149 C CA . GLY C 1 48 ? 46.825 40.666 52.357 1.00 10.65 53 GLY C CA 1
ATOM 9150 C C . GLY C 1 48 ? 48.250 40.679 52.887 1.00 8.71 53 GLY C C 1
ATOM 9151 O O . GLY C 1 48 ? 48.718 39.721 53.495 1.00 10.54 53 GLY C O 1
ATOM 9155 N N . ALA C 1 49 ? 48.950 41.780 52.668 1.00 11.17 54 ALA C N 1
ATOM 9156 C CA . ALA C 1 49 ? 50.294 41.925 53.180 1.00 10.84 54 ALA C CA 1
ATOM 9157 C C . ALA C 1 49 ? 50.321 41.862 54.705 1.00 11.14 54 ALA C C 1
ATOM 9158 O O . ALA C 1 49 ? 51.220 41.226 55.276 1.00 11.69 54 ALA C O 1
ATOM 9165 N N . GLU C 1 50 ? 49.361 42.498 55.377 1.00 9.63 55 GLU C N 1
ATOM 9166 C CA . GLU C 1 50 ? 49.306 42.437 56.839 1.00 9.84 55 GLU C CA 1
ATOM 9167 C C . GLU C 1 50 ? 48.991 41.023 57.320 1.00 9.41 55 GLU C C 1
ATOM 9168 O O . GLU C 1 50 ? 49.523 40.573 58.349 1.00 11.88 55 GLU C O 1
ATOM 9180 N N . ALA C 1 51 ? 48.151 40.303 56.581 1.00 13.23 56 ALA C N 1
ATOM 9181 C CA . ALA C 1 51 ? 47.845 38.916 56.935 1.00 17.82 56 ALA C CA 1
ATOM 9182 C C . ALA C 1 51 ? 49.089 38.048 56.884 1.00 9.28 56 ALA C C 1
ATOM 9183 O O . ALA C 1 51 ? 49.347 37.275 57.823 1.00 13.52 56 ALA C O 1
ATOM 9190 N N . ALA C 1 52 ? 49.863 38.167 55.803 1.00 11.68 57 ALA C N 1
ATOM 9191 C CA . ALA C 1 52 ? 51.083 37.417 55.665 1.00 12.71 57 ALA C CA 1
ATOM 9192 C C . ALA C 1 52 ? 52.078 37.804 56.748 1.00 14.82 57 ALA C C 1
ATOM 9193 O O . ALA C 1 52 ? 52.736 36.954 57.318 1.00 13.25 57 ALA C O 1
ATOM 9200 N N . ALA C 1 53 ? 52.186 39.097 57.020 1.00 9.90 58 ALA C N 1
ATOM 9201 C CA . ALA C 1 53 ? 53.126 39.576 58.026 1.00 12.06 58 ALA C CA 1
ATOM 9202 C C . ALA C 1 53 ? 52.825 39.002 59.402 1.00 12.58 58 ALA C C 1
ATOM 9203 O O . ALA C 1 53 ? 53.733 38.599 60.135 1.00 14.06 58 ALA C O 1
ATOM 9210 N N . ALA C 1 54 ? 51.539 38.933 59.745 1.00 14.44 59 ALA C N 1
ATOM 9211 C CA . ALA C 1 54 ? 51.139 38.383 61.032 1.00 18.76 59 ALA C CA 1
ATOM 9212 C C . ALA C 1 54 ? 51.455 36.891 61.070 1.00 15.86 59 ALA C C 1
ATOM 9213 O O . ALA C 1 54 ? 51.836 36.365 62.127 1.00 18.42 59 ALA C O 1
ATOM 9220 N N . ALA C 1 55 ? 51.320 36.218 59.922 1.00 15.58 60 ALA C N 1
ATOM 9221 C CA . ALA C 1 55 ? 51.625 34.780 59.853 1.00 16.97 60 ALA C CA 1
ATOM 9222 C C . ALA C 1 55 ? 53.104 34.437 60.035 1.00 16.93 60 ALA C C 1
ATOM 9223 O O . ALA C 1 55 ? 53.398 33.406 60.661 1.00 16.16 60 ALA C O 1
ATOM 9230 N N . ILE C 1 56 ? 54.034 35.241 59.500 1.00 17.96 61 ILE C N 1
ATOM 9231 C CA . ILE C 1 56 ? 55.459 34.899 59.642 1.00 17.42 61 ILE C CA 1
ATOM 9232 C C . ILE C 1 56 ? 56.240 35.867 60.533 1.00 23.28 61 ILE C C 1
ATOM 9233 O O . ILE C 1 56 ? 57.473 35.785 60.635 1.00 22.31 61 ILE C O 1
ATOM 9249 N N . GLY C 1 57 ? 55.529 36.763 61.204 1.00 15.29 62 GLY C N 1
ATOM 9250 C CA . GLY C 1 57 ? 56.132 37.520 62.288 1.00 14.82 62 GLY C CA 1
ATOM 9251 C C . GLY C 1 57 ? 56.906 38.735 61.837 1.00 18.52 62 GLY C C 1
ATOM 9252 O O . GLY C 1 57 ? 57.886 39.112 62.488 1.00 24.86 62 GLY C O 1
ATOM 9256 N N . ALA C 1 58 ? 56.445 39.379 60.765 1.00 16.73 63 ALA C N 1
ATOM 9257 C CA . ALA C 1 58 ? 57.070 40.605 60.271 1.00 18.79 63 ALA C CA 1
ATOM 9258 C C . ALA C 1 58 ? 56.162 41.816 60.504 1.00 18.42 63 ALA C C 1
ATOM 9259 O O . ALA C 1 58 ? 55.022 41.673 60.941 1.00 17.82 63 ALA C O 1
ATOM 9266 N N . GLN C 1 59 ? 56.690 43.004 60.228 1.00 15.52 64 GLN C N 1
ATOM 9267 C CA . GLN C 1 59 ? 55.937 44.266 60.313 1.00 15.39 64 GLN C CA 1
ATOM 9268 C C . GLN C 1 59 ? 55.923 44.933 58.959 1.00 14.88 64 GLN C C 1
ATOM 9269 O O . GLN C 1 59 ? 56.928 44.909 58.241 1.00 19.38 64 GLN C O 1
ATOM 9283 N N . ILE C 1 60 ? 54.787 45.536 58.622 1.00 15.42 65 ILE C N 1
ATOM 9284 C CA . ILE C 1 60 ? 54.617 46.236 57.353 1.00 12.38 65 ILE C CA 1
ATOM 9285 C C . ILE C 1 60 ? 54.738 47.739 57.590 1.00 15.66 65 ILE C C 1
ATOM 9286 O O . ILE C 1 60 ? 54.160 48.261 58.536 1.00 16.64 65 ILE C O 1
ATOM 9302 N N . ILE C 1 61 ? 55.541 48.400 56.758 1.00 13.04 66 ILE C N 1
ATOM 9303 C CA . ILE C 1 61 ? 55.599 49.854 56.673 1.00 17.87 66 ILE C CA 1
ATOM 9304 C C . ILE C 1 61 ? 54.887 50.262 55.396 1.00 14.04 66 ILE C C 1
ATOM 9305 O O . ILE C 1 61 ? 55.430 50.106 54.298 1.00 15.48 66 ILE C O 1
ATOM 9321 N N . PHE C 1 62 ? 53.653 50.732 55.531 1.00 14.31 67 PHE C N 1
ATOM 9322 C CA . PHE C 1 62 ? 52.799 51.081 54.402 1.00 11.04 67 PHE C CA 1
ATOM 9323 C C . PHE C 1 62 ? 52.858 52.577 54.192 1.00 15.05 67 PHE C C 1
ATOM 9324 O O . PHE C 1 62 ? 52.474 53.349 55.088 1.00 16.80 67 PHE C O 1
ATOM 9341 N N A GLN C 1 63 ? 53.403 53.010 53.063 0.22 13.06 68 GLN C N 1
ATOM 9342 N N B GLN C 1 63 ? 53.273 52.986 52.998 0.78 11.66 68 GLN C N 1
ATOM 9343 C CA A GLN C 1 63 ? 53.435 54.432 52.759 0.22 12.50 68 GLN C CA 1
ATOM 9344 C CA B GLN C 1 63 ? 53.559 54.386 52.731 0.78 12.27 68 GLN C CA 1
ATOM 9345 C C A GLN C 1 63 ? 53.412 54.651 51.265 0.22 11.50 68 GLN C C 1
ATOM 9346 C C B GLN C 1 63 ? 53.440 54.651 51.239 0.78 12.13 68 GLN C C 1
ATOM 9347 O O A GLN C 1 63 ? 54.160 54.028 50.512 0.22 11.27 68 GLN C O 1
ATOM 9348 O O B GLN C 1 63 ? 54.153 54.035 50.446 0.78 10.32 68 GLN C O 1
ATOM 9375 N N . GLY C 1 64 ? 52.539 55.558 50.855 1.00 10.12 69 GLY C N 1
ATOM 9376 C CA . GLY C 1 64 ? 52.329 55.854 49.462 1.00 9.53 69 GLY C CA 1
ATOM 9377 C C . GLY C 1 64 ? 51.931 57.294 49.255 1.00 8.99 69 GLY C C 1
ATOM 9378 O O . GLY C 1 64 ? 51.776 58.062 50.228 1.00 12.52 69 GLY C O 1
ATOM 9382 N N . ALA C 1 65 ? 51.808 57.661 47.985 1.00 12.27 70 ALA C N 1
ATOM 9383 C CA . ALA C 1 65 ? 51.301 58.962 47.572 1.00 9.95 70 ALA C CA 1
ATOM 9384 C C . ALA C 1 65 ? 49.793 58.903 47.312 1.00 11.87 70 ALA C C 1
ATOM 9385 O O . ALA C 1 65 ? 49.264 57.849 46.979 1.00 14.20 70 ALA C O 1
ATOM 9392 N N . PRO C 1 66 ? 49.119 60.064 47.388 1.00 10.99 71 PRO C N 1
ATOM 9393 C CA . PRO C 1 66 ? 47.676 60.171 47.183 1.00 11.39 71 PRO C CA 1
ATOM 9394 C C . PRO C 1 66 ? 47.268 60.292 45.720 1.00 13.30 71 PRO C C 1
ATOM 9395 O O . PRO C 1 66 ? 46.079 60.428 45.449 1.00 16.08 71 PRO C O 1
ATOM 9406 N N . ASP C 1 67 ? 48.236 60.267 44.808 1.00 16.09 72 ASP C N 1
ATOM 9407 C CA . ASP C 1 67 ? 47.935 60.132 43.391 1.00 13.31 72 ASP C CA 1
ATOM 9408 C C . ASP C 1 67 ? 48.904 59.164 42.727 1.00 12.73 72 ASP C C 1
ATOM 9409 O O . ASP C 1 67 ? 50.041 58.971 43.171 1.00 15.60 72 ASP C O 1
ATOM 9418 N N . PHE C 1 68 ? 48.438 58.547 41.660 1.00 11.97 73 PHE C N 1
ATOM 9419 C CA . PHE C 1 68 ? 49.216 57.552 40.934 1.00 12.22 73 PHE C CA 1
ATOM 9420 C C . PHE C 1 68 ? 50.119 58.308 39.963 1.00 13.43 73 PHE C C 1
ATOM 9421 O O . PHE C 1 68 ? 49.709 58.660 38.849 1.00 13.66 73 PHE C O 1
ATOM 9438 N N . ASN C 1 69 ? 51.344 58.583 40.393 1.00 10.50 74 ASN C N 1
ATOM 9439 C CA . ASN C 1 69 ? 52.164 59.558 39.724 1.00 10.68 74 ASN C CA 1
ATOM 9440 C C . ASN C 1 69 ? 53.641 59.404 40.150 1.00 12.26 74 ASN C C 1
ATOM 9441 O O . ASN C 1 69 ? 53.941 59.519 41.326 1.00 10.26 74 ASN C O 1
ATOM 9452 N N . PRO C 1 70 ? 54.553 59.137 39.201 1.00 10.58 75 PRO C N 1
ATOM 9453 C CA . PRO C 1 70 ? 55.967 59.031 39.576 1.00 11.41 75 PRO C CA 1
ATOM 9454 C C . PRO C 1 70 ? 56.505 60.276 40.283 1.00 8.93 75 PRO C C 1
ATOM 9455 O O . PRO C 1 70 ? 57.386 60.194 41.134 1.00 10.81 75 PRO C O 1
ATOM 9466 N N . VAL C 1 71 ? 55.990 61.442 39.917 1.00 9.59 76 VAL C N 1
ATOM 9467 C CA . VAL C 1 71 ? 56.458 62.666 40.511 1.00 14.46 76 VAL C CA 1
ATOM 9468 C C . VAL C 1 71 ? 56.256 62.678 42.030 1.00 14.13 76 VAL C C 1
ATOM 9469 O O . VAL C 1 71 ? 57.099 63.198 42.763 1.00 11.36 76 VAL C O 1
ATOM 9482 N N . THR C 1 72 ? 55.146 62.110 42.504 1.00 8.97 77 THR C N 1
ATOM 9483 C CA . THR C 1 72 ? 54.873 62.084 43.943 1.00 8.36 77 THR C CA 1
ATOM 9484 C C . THR C 1 72 ? 55.277 60.755 44.600 1.00 8.12 77 THR C C 1
ATOM 9485 O O . THR C 1 72 ? 55.560 60.727 45.787 1.00 11.84 77 THR C O 1
ATOM 9496 N N . GLN C 1 73 ? 55.341 59.676 43.827 1.00 8.49 78 GLN C N 1
ATOM 9497 C CA . GLN C 1 73 ? 55.795 58.393 44.377 1.00 7.65 78 GLN C CA 1
ATOM 9498 C C . GLN C 1 73 ? 57.287 58.416 44.721 1.00 8.64 78 GLN C C 1
ATOM 9499 O O . GLN C 1 73 ? 57.710 57.807 45.698 1.00 10.35 78 GLN C O 1
ATOM 9513 N N . VAL C 1 74 ? 58.112 59.073 43.912 1.00 8.59 79 VAL C N 1
ATOM 9514 C CA . VAL C 1 74 ? 59.555 58.971 44.131 1.00 9.68 79 VAL C CA 1
ATOM 9515 C C . VAL C 1 74 ? 59.983 59.591 45.473 1.00 8.25 79 VAL C C 1
ATOM 9516 O O . VAL C 1 74 ? 60.782 59.006 46.195 1.00 9.98 79 VAL C O 1
ATOM 9529 N N . PRO C 1 75 ? 59.433 60.751 45.838 1.00 8.45 80 PRO C N 1
ATOM 9530 C CA . PRO C 1 75 ? 59.830 61.231 47.170 1.00 13.71 80 PRO C CA 1
ATOM 9531 C C . PRO C 1 75 ? 59.373 60.303 48.305 1.00 11.20 80 PRO C C 1
ATOM 9532 O O . PRO C 1 75 ? 60.054 60.228 49.346 1.00 12.94 80 PRO C O 1
ATOM 9543 N N . VAL C 1 76 ? 58.243 59.625 48.112 1.00 9.96 81 VAL C N 1
ATOM 9544 C CA . VAL C 1 76 ? 57.765 58.696 49.122 1.00 12.60 81 VAL C CA 1
ATOM 9545 C C . VAL C 1 76 ? 58.748 57.557 49.204 1.00 10.54 81 VAL C C 1
ATOM 9546 O O . VAL C 1 76 ? 59.107 57.121 50.296 1.00 10.68 81 VAL C O 1
ATOM 9559 N N . LEU C 1 77 ? 59.190 57.063 48.048 1.00 9.63 82 LEU C N 1
ATOM 9560 C CA . LEU C 1 77 ? 60.211 56.022 48.025 1.00 9.23 82 LEU C CA 1
ATOM 9561 C C . LEU C 1 77 ? 61.475 56.463 48.785 1.00 12.09 82 LEU C C 1
ATOM 9562 O O . LEU C 1 77 ? 62.040 55.707 49.594 1.00 10.54 82 LEU C O 1
ATOM 9578 N N . ASP C 1 78 ? 61.910 57.699 48.577 1.00 11.46 83 ASP C N 1
ATOM 9579 C CA . ASP C 1 78 ? 63.115 58.160 49.273 1.00 11.53 83 ASP C CA 1
ATOM 9580 C C . ASP C 1 78 ? 62.896 58.219 50.793 1.00 13.98 83 ASP C C 1
ATOM 9581 O O . ASP C 1 78 ? 63.817 57.896 51.575 1.00 13.23 83 ASP C O 1
ATOM 9590 N N . ALA C 1 79 ? 61.676 58.573 51.209 1.00 10.23 84 ALA C N 1
ATOM 9591 C CA . ALA C 1 79 ? 61.354 58.620 52.623 1.00 9.94 84 ALA C CA 1
ATOM 9592 C C . ALA C 1 79 ? 61.388 57.209 53.200 1.00 10.93 84 ALA C C 1
ATOM 9593 O O . ALA C 1 79 ? 61.827 57.010 54.329 1.00 13.26 84 ALA C O 1
ATOM 9600 N N . VAL C 1 80 ? 60.955 56.233 52.414 1.00 11.46 85 VAL C N 1
ATOM 9601 C CA . VAL C 1 80 ? 60.970 54.848 52.874 1.00 13.36 85 VAL C CA 1
ATOM 9602 C C . VAL C 1 80 ? 62.409 54.306 52.972 1.00 13.44 85 VAL C C 1
ATOM 9603 O O . VAL C 1 80 ? 62.766 53.647 53.953 1.00 12.14 85 VAL C O 1
ATOM 9616 N N . ILE C 1 81 ? 63.230 54.599 51.975 1.00 12.47 8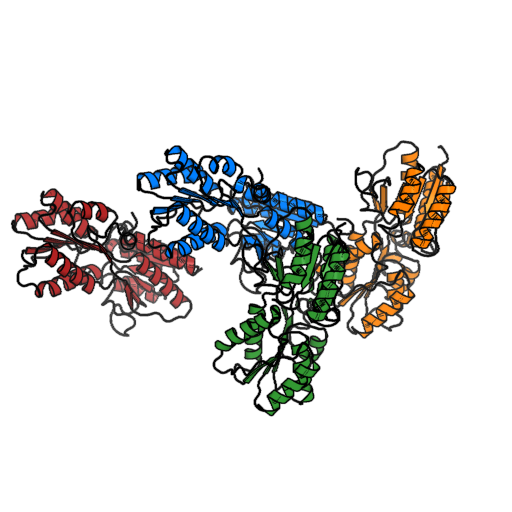6 ILE C N 1
ATOM 9617 C CA . ILE C 1 81 ? 64.626 54.184 51.974 1.00 14.84 86 ILE C CA 1
ATOM 9618 C C . ILE C 1 81 ? 65.310 54.694 53.243 1.00 14.08 86 ILE C C 1
ATOM 9619 O O . ILE C 1 81 ? 66.096 53.979 53.865 1.00 12.05 86 ILE C O 1
ATOM 9635 N N . ALA C 1 82 ? 64.982 55.917 53.643 1.00 14.61 87 ALA C N 1
ATOM 9636 C CA . ALA C 1 82 ? 65.604 56.526 54.828 1.00 14.17 87 ALA C CA 1
ATOM 9637 C C . ALA C 1 82 ? 65.270 55.774 56.114 1.00 20.31 87 ALA C C 1
ATOM 9638 O O . ALA C 1 82 ? 66.011 55.862 57.102 1.00 17.20 87 ALA C O 1
ATOM 9645 N N . LYS C 1 83 ? 64.153 55.045 56.099 1.00 16.51 88 LYS C N 1
ATOM 9646 C CA . LYS C 1 83 ? 63.697 54.283 57.264 1.00 16.25 88 LYS C CA 1
ATOM 9647 C C . LYS C 1 83 ? 64.407 52.930 57.338 1.00 20.18 88 LYS C C 1
ATOM 9648 O O . LYS C 1 83 ? 64.184 52.167 58.272 1.00 17.25 88 LYS C O 1
ATOM 9667 N N . LYS C 1 84 ? 65.240 52.644 56.335 1.00 16.94 89 LYS C N 1
ATOM 9668 C CA . LYS C 1 84 ? 66.059 51.427 56.285 1.00 16.57 89 LYS C CA 1
ATOM 9669 C C . LYS C 1 84 ? 65.252 50.153 56.518 1.00 16.79 89 LYS C C 1
ATOM 9670 O O . LYS C 1 84 ? 65.595 49.328 57.395 1.00 16.16 89 LYS C O 1
ATOM 9689 N N . PRO C 1 85 ? 64.202 49.960 55.709 1.00 16.13 90 PRO C N 1
ATOM 9690 C CA . PRO C 1 85 ? 63.451 48.708 55.773 1.00 16.49 90 PRO C CA 1
ATOM 9691 C C . PRO C 1 85 ? 64.315 47.507 55.378 1.00 13.92 90 PRO C C 1
ATOM 9692 O O . PRO C 1 85 ? 65.295 47.674 54.663 1.00 14.30 90 PRO C O 1
ATOM 9703 N N . ASP C 1 86 ? 63.958 46.314 55.830 1.00 12.93 91 ASP C N 1
ATOM 9704 C CA . ASP C 1 86 ? 64.689 45.117 55.435 1.00 11.97 91 ASP C CA 1
ATOM 9705 C C . ASP C 1 86 ? 64.393 44.728 53.987 1.00 11.38 91 ASP C C 1
ATOM 9706 O O . ASP C 1 86 ? 65.215 44.103 53.325 1.00 13.21 91 ASP C O 1
ATOM 9715 N N . ALA C 1 87 ? 63.218 45.108 53.503 1.00 12.65 92 ALA C N 1
ATOM 9716 C CA . ALA C 1 87 ? 62.859 44.863 52.105 1.00 10.51 92 ALA C CA 1
ATOM 9717 C C . ALA C 1 87 ? 61.819 45.860 51.689 1.00 10.95 92 ALA C C 1
ATOM 9718 O O . ALA C 1 87 ? 61.119 46.401 52.533 1.00 11.17 92 ALA C O 1
ATOM 9725 N N . ILE C 1 88 ? 61.721 46.085 50.379 1.00 11.44 93 ILE C N 1
ATOM 9726 C CA . ILE C 1 88 ? 60.707 46.975 49.811 1.00 8.92 93 ILE C CA 1
ATOM 9727 C C . ILE C 1 88 ? 59.850 46.233 48.808 1.00 8.44 93 ILE C C 1
ATOM 9728 O O . ILE C 1 88 ? 60.360 45.620 47.883 1.00 11.05 93 ILE C O 1
ATOM 9744 N N . LEU C 1 89 ? 58.535 46.303 49.008 1.00 9.64 94 LEU C N 1
ATOM 9745 C CA . LEU C 1 89 ? 57.553 45.948 47.993 1.00 8.01 94 LEU C CA 1
ATOM 9746 C C . LEU C 1 89 ? 57.020 47.254 47.398 1.00 7.86 94 LEU C C 1
ATOM 9747 O O . LEU C 1 89 ? 56.595 48.131 48.145 1.00 9.78 94 LEU C O 1
ATOM 9763 N N . ILE C 1 90 ? 57.069 47.394 46.080 1.00 7.35 95 ILE C N 1
ATOM 9764 C CA . ILE C 1 90 ? 56.566 48.606 45.449 1.00 7.25 95 ILE C CA 1
ATOM 9765 C C . ILE C 1 90 ? 55.819 48.315 44.168 1.00 8.75 95 ILE C C 1
ATOM 9766 O O . ILE C 1 90 ? 56.172 47.403 43.410 1.00 8.59 95 ILE C O 1
ATOM 9782 N N . ALA C 1 91 ? 54.759 49.088 43.941 1.00 8.73 96 ALA C N 1
ATOM 9783 C CA . ALA C 1 91 ? 54.077 49.129 42.637 1.00 8.88 96 ALA C CA 1
ATOM 9784 C C . ALA C 1 91 ? 54.547 50.372 41.878 1.00 8.55 96 ALA C C 1
ATOM 9785 O O . ALA C 1 91 ? 53.957 51.430 42.039 1.00 9.56 96 ALA C O 1
ATOM 9792 N N . PRO C 1 92 ? 55.650 50.261 41.107 1.00 8.42 97 PRO C N 1
ATOM 9793 C CA . PRO C 1 92 ? 56.149 51.441 40.379 1.00 8.10 97 PRO C CA 1
ATOM 9794 C C . PRO C 1 92 ? 55.091 52.018 39.444 1.00 7.31 97 PRO C C 1
ATOM 9795 O O . PRO C 1 92 ? 54.471 51.256 38.672 1.00 8.61 97 PRO C O 1
ATOM 9806 N N . THR C 1 93 ? 54.929 53.330 39.455 1.00 7.53 98 THR C N 1
ATOM 9807 C CA . THR C 1 93 ? 53.871 53.962 38.697 1.00 7.56 98 THR C CA 1
ATOM 9808 C C . THR C 1 93 ? 54.238 54.231 37.237 1.00 13.02 98 THR C C 1
ATOM 9809 O O . THR C 1 93 ? 53.396 54.712 36.462 1.00 13.23 98 THR C O 1
ATOM 9820 N N . ASP C 1 94 ? 55.487 53.956 36.864 1.00 9.88 99 ASP C N 1
ATOM 9821 C CA . ASP C 1 94 ? 55.927 54.063 35.461 1.00 9.40 99 ASP C CA 1
ATOM 9822 C C . ASP C 1 94 ? 57.119 53.135 35.238 1.00 10.14 99 ASP C C 1
ATOM 9823 O O . ASP C 1 94 ? 57.938 52.943 36.140 1.00 11.55 99 ASP C O 1
ATOM 9832 N N . THR C 1 95 ? 57.231 52.559 34.045 1.00 9.50 100 THR C N 1
ATOM 9833 C CA . THR C 1 95 ? 58.225 51.520 33.819 1.00 8.83 100 THR C CA 1
ATOM 9834 C C . THR C 1 95 ? 59.623 52.089 33.641 1.00 9.93 100 THR C C 1
ATOM 9835 O O . THR C 1 95 ? 60.598 51.339 33.740 1.00 10.40 100 THR C O 1
ATOM 9846 N N . THR C 1 96 ? 59.714 53.401 33.379 1.00 9.74 101 THR C N 1
ATOM 9847 C CA . THR C 1 96 ? 60.995 54.065 33.094 1.00 11.94 101 THR C CA 1
ATOM 9848 C C . THR C 1 96 ? 61.412 55.000 34.224 1.00 16.24 101 THR C C 1
ATOM 9849 O O . THR C 1 96 ? 62.554 54.961 34.678 1.00 13.62 101 THR C O 1
ATOM 9860 N N . GLN C 1 97 ? 60.489 55.859 34.658 1.00 13.85 102 GLN C N 1
ATOM 9861 C CA . GLN C 1 97 ? 60.840 56.902 35.618 1.00 14.76 102 GLN C CA 1
ATOM 9862 C C . GLN C 1 97 ? 61.142 56.354 37.017 1.00 11.66 102 GLN C C 1
ATOM 9863 O O . GLN C 1 97 ? 61.747 57.056 37.812 1.00 14.48 102 GLN C O 1
ATOM 9877 N N . LEU C 1 98 ? 60.735 55.114 37.325 1.00 11.41 103 LEU C N 1
ATOM 9878 C CA . LEU C 1 98 ? 61.016 54.540 38.641 1.00 10.62 103 LEU C CA 1
ATOM 9879 C C . LEU C 1 98 ? 62.310 53.709 38.666 1.00 13.89 103 LEU C C 1
ATOM 9880 O O . LEU C 1 98 ? 62.694 53.212 39.731 1.00 11.21 103 LEU C O 1
ATOM 9896 N N . VAL C 1 99 ? 62.995 53.559 37.529 1.00 12.77 104 VAL C N 1
ATOM 9897 C CA . VAL C 1 99 ? 64.203 52.725 37.499 1.00 10.68 104 VAL C CA 1
ATOM 9898 C C . VAL C 1 99 ? 65.358 53.313 38.322 1.00 11.81 104 VAL C C 1
ATOM 9899 O O . VAL C 1 99 ? 65.893 52.653 39.209 1.00 14.71 104 VAL C O 1
ATOM 9912 N N . GLN C 1 100 ? 65.776 54.532 38.020 1.00 11.83 105 GLN C N 1
ATOM 9913 C CA . GLN C 1 100 ? 66.904 55.108 38.738 1.00 13.77 105 GLN C CA 1
ATOM 9914 C C . GLN C 1 100 ? 66.528 55.410 40.204 1.00 13.74 105 GLN C C 1
ATOM 9915 O O . GLN C 1 100 ? 67.354 55.225 41.111 1.00 13.40 105 GLN C O 1
ATOM 9929 N N . PRO C 1 101 ? 65.274 55.804 40.454 1.00 13.08 106 PRO C N 1
ATOM 9930 C CA . PRO C 1 101 ? 64.947 55.990 41.877 1.00 11.94 106 PRO C CA 1
ATOM 9931 C C . PRO C 1 101 ? 65.033 54.691 42.682 1.00 11.23 106 PRO C C 1
ATOM 9932 O O . PRO C 1 101 ? 65.504 54.703 43.818 1.00 12.40 106 PRO C O 1
ATOM 9943 N N . LEU C 1 102 ? 64.588 53.579 42.106 1.00 10.72 107 LEU C N 1
ATOM 9944 C CA . LEU C 1 102 ? 64.693 52.289 42.790 1.00 10.50 107 LEU C CA 1
ATOM 9945 C C . LEU C 1 102 ? 66.118 51.797 42.809 1.00 11.63 107 LEU C C 1
ATOM 9946 O O . LEU C 1 102 ? 66.517 51.089 43.736 1.00 11.92 107 LEU C O 1
ATOM 9962 N N . LYS C 1 103 ? 66.921 52.190 41.821 1.00 14.32 108 LYS C N 1
ATOM 9963 C CA . LYS C 1 103 ? 68.310 51.802 41.835 1.00 12.94 108 LYS C CA 1
ATOM 9964 C C . LYS C 1 103 ? 69.001 52.364 43.085 1.00 12.89 108 LYS C C 1
ATOM 9965 O O . LYS C 1 103 ? 69.908 51.748 43.629 1.00 16.26 108 LYS C O 1
ATOM 9984 N N . LYS C 1 104 ? 68.549 53.521 43.568 1.00 13.51 109 LYS C N 1
ATOM 9985 C CA . LYS C 1 104 ? 69.097 54.059 44.807 1.00 13.42 109 LYS C CA 1
ATOM 9986 C C . LYS C 1 104 ? 68.898 53.093 45.980 1.00 14.17 109 LYS C C 1
ATOM 9987 O O . LYS C 1 104 ? 69.799 52.954 46.813 1.00 15.81 109 LYS C O 1
ATOM 10006 N N . ALA C 1 105 ? 67.719 52.465 46.068 1.00 12.29 110 ALA C N 1
ATOM 10007 C CA . ALA C 1 105 ? 67.484 51.459 47.097 1.00 12.96 110 ALA C CA 1
ATOM 10008 C C . ALA C 1 105 ? 68.373 50.244 46.884 1.00 14.01 110 ALA C C 1
ATOM 10009 O O . ALA C 1 105 ? 68.933 49.719 47.842 1.00 14.21 110 ALA C O 1
ATOM 10016 N N . ALA C 1 106 ? 68.542 49.816 45.639 1.00 14.26 111 ALA C N 1
ATOM 10017 C CA . ALA C 1 106 ? 69.425 48.679 45.372 1.00 18.93 111 ALA C CA 1
ATOM 10018 C C . ALA C 1 106 ? 70.857 49.030 45.778 1.00 20.28 111 ALA C C 1
ATOM 10019 O O . ALA C 1 106 ? 71.570 48.208 46.349 1.00 18.45 111 ALA C O 1
ATOM 10026 N N . ASP C 1 107 ? 71.279 50.258 45.480 1.00 19.19 112 ASP C N 1
ATOM 10027 C CA . ASP C 1 107 ? 72.633 50.691 45.840 1.00 19.80 112 ASP C CA 1
ATOM 10028 C C . ASP C 1 107 ? 72.834 50.704 47.355 1.00 21.29 112 ASP C C 1
ATOM 10029 O O . ASP C 1 107 ? 73.960 50.562 47.847 1.00 22.33 112 ASP C O 1
ATOM 10038 N N . ALA C 1 108 ? 71.743 50.912 48.095 1.00 20.42 113 ALA C N 1
ATOM 10039 C CA . ALA C 1 108 ? 71.796 50.941 49.552 1.00 16.73 113 ALA C CA 1
ATOM 10040 C C . ALA C 1 108 ? 71.690 49.542 50.143 1.00 23.33 113 ALA C C 1
ATOM 10041 O O . ALA C 1 108 ? 71.654 49.400 51.362 1.00 25.61 113 ALA C O 1
ATOM 10048 N N . GLY C 1 109 ? 71.581 48.533 49.280 1.00 21.64 114 GLY C N 1
ATOM 10049 C CA . GLY C 1 109 ? 71.555 47.146 49.709 1.00 21.75 114 GLY C CA 1
ATOM 10050 C C . GLY C 1 109 ? 70.185 46.630 50.120 1.00 17.75 114 GLY C C 1
ATOM 10051 O O . GLY C 1 109 ? 70.067 45.562 50.740 1.00 21.91 114 GLY C O 1
ATOM 10055 N N . ILE C 1 110 ? 69.143 47.375 49.778 1.00 14.46 115 ILE C N 1
ATOM 10056 C CA . ILE C 1 110 ? 67.781 46.978 50.132 1.00 13.24 115 ILE C CA 1
ATOM 10057 C C . ILE C 1 110 ? 67.166 46.090 49.054 1.00 14.76 115 ILE C C 1
ATOM 10058 O O . ILE C 1 110 ? 66.928 46.539 47.929 1.00 14.37 115 ILE C O 1
ATOM 10074 N N . PRO C 1 111 ? 66.864 44.832 49.394 1.00 11.51 116 PRO C N 1
ATOM 10075 C CA . PRO C 1 111 ? 66.240 43.969 48.377 1.00 11.06 116 PRO C CA 1
ATOM 10076 C C . PRO C 1 111 ? 64.814 44.401 48.113 1.00 10.30 116 PRO C C 1
ATOM 10077 O O . PRO C 1 111 ? 64.143 44.893 49.023 1.00 11.70 116 PRO C O 1
ATOM 10088 N N . MET C 1 112 ? 64.352 44.232 46.882 1.00 10.02 117 MET C N 1
ATOM 10089 C CA . MET C 1 112 ? 63.024 44.650 46.526 1.00 10.43 117 MET C CA 1
ATOM 10090 C C . MET C 1 112 ? 62.317 43.693 45.583 1.00 10.41 117 MET C C 1
ATOM 10091 O O . MET C 1 112 ? 62.936 42.930 44.833 1.00 11.09 117 MET C O 1
ATOM 10105 N N . ILE C 1 113 ? 60.997 43.780 45.650 1.00 9.10 118 ILE C N 1
ATOM 10106 C CA . ILE C 1 113 ? 60.068 43.057 44.783 1.00 8.22 118 ILE C CA 1
ATOM 10107 C C . ILE C 1 113 ? 59.091 44.083 44.226 1.00 7.81 118 ILE C C 1
ATOM 10108 O O . ILE C 1 113 ? 58.648 44.933 44.983 1.00 8.33 118 ILE C O 1
ATOM 10124 N N . THR C 1 114 ? 58.758 44.022 42.940 1.00 7.69 119 THR C N 1
ATOM 10125 C CA . THR C 1 114 ? 57.686 44.904 42.461 1.00 8.67 119 THR C CA 1
ATOM 10126 C C . THR C 1 114 ? 56.390 44.086 42.456 1.00 10.72 119 THR C C 1
ATOM 10127 O O . THR C 1 114 ? 56.327 42.900 42.040 1.00 8.58 119 THR C O 1
ATOM 10138 N N . VAL C 1 115 ? 55.376 44.718 43.029 1.00 7.96 120 VAL C N 1
ATOM 10139 C CA . VAL C 1 115 ? 54.043 44.137 43.080 1.00 6.70 120 VAL C CA 1
ATOM 10140 C C . VAL C 1 115 ? 53.138 44.935 42.149 1.00 9.62 120 VAL C C 1
ATOM 10141 O O . VAL C 1 115 ? 53.266 46.156 42.076 1.00 7.03 120 VAL C O 1
ATOM 10154 N N . ASP C 1 116 ? 52.222 44.230 41.485 1.00 8.75 121 ASP C N 1
ATOM 10155 C CA . ASP C 1 116 ? 51.245 44.797 40.540 1.00 9.44 121 ASP C CA 1
ATOM 10156 C C . ASP C 1 116 ? 51.871 45.238 39.222 1.00 7.61 121 ASP C C 1
ATOM 10157 O O . ASP C 1 116 ? 51.602 44.669 38.148 1.00 6.89 121 ASP C O 1
ATOM 10166 N N . THR C 1 117 ? 52.723 46.235 39.313 1.00 9.61 122 THR C N 1
ATOM 10167 C CA . THR C 1 117 ? 53.403 46.803 38.147 1.00 10.13 122 THR C CA 1
ATOM 10168 C C . THR C 1 117 ? 54.873 46.443 38.164 1.00 11.11 122 THR C C 1
ATOM 10169 O O . THR C 1 117 ? 55.401 45.970 39.195 1.00 7.22 122 THR C O 1
ATOM 10180 N N . PHE C 1 118 ? 55.541 46.701 37.025 1.00 9.72 123 PHE C N 1
ATOM 10181 C CA . PHE C 1 118 ? 56.976 46.488 36.900 1.00 7.58 123 PHE C CA 1
ATOM 10182 C C . PHE C 1 118 ? 57.745 47.710 36.394 1.00 7.86 123 PHE C C 1
ATOM 10183 O O . PHE C 1 118 ? 57.167 48.688 35.893 1.00 7.83 123 PHE C O 1
ATOM 10200 N N . ILE C 1 119 ? 59.064 47.636 36.566 1.00 8.36 124 ILE C N 1
ATOM 10201 C CA . ILE C 1 119 ? 59.995 48.528 35.887 1.00 8.68 124 ILE C CA 1
ATOM 10202 C C . ILE C 1 119 ? 60.707 47.713 34.821 1.00 10.74 124 ILE C C 1
ATOM 10203 O O . ILE C 1 119 ? 60.738 46.467 34.884 1.00 10.16 124 ILE C O 1
ATOM 10219 N N . GLY C 1 120 ? 61.310 48.400 33.854 1.00 11.35 125 GLY C N 1
ATOM 10220 C CA . GLY C 1 120 ? 61.998 47.710 32.783 1.00 13.66 125 GLY C CA 1
ATOM 10221 C C . GLY C 1 120 ? 60.996 46.931 31.963 1.00 13.55 125 GLY C C 1
ATOM 10222 O O . GLY C 1 120 ? 60.036 47.490 31.468 1.00 14.90 125 GLY C O 1
ATOM 10226 N N . THR C 1 121 ? 61.230 45.634 31.822 1.00 14.89 126 THR C N 1
ATOM 10227 C CA . THR C 1 121 ? 60.315 44.751 31.126 1.00 13.76 126 THR C CA 1
ATOM 10228 C C . THR C 1 121 ? 59.543 43.851 32.075 1.00 15.20 126 THR C C 1
ATOM 10229 O O . THR C 1 121 ? 58.704 43.065 31.646 1.00 15.08 126 THR C O 1
ATOM 10240 N N . GLY C 1 122 ? 59.878 43.908 33.361 1.00 11.32 127 GLY C N 1
ATOM 10241 C CA . GLY C 1 122 ? 59.271 43.018 34.330 1.00 9.82 127 GLY C CA 1
ATOM 10242 C C . GLY C 1 122 ? 59.975 41.675 34.374 1.00 10.22 127 GLY C C 1
ATOM 10243 O O . GLY C 1 122 ? 59.569 40.793 35.126 1.00 12.78 127 GLY C O 1
ATOM 10247 N N . ASP C 1 123 ? 61.037 41.525 33.572 1.00 10.08 128 ASP C N 1
ATOM 10248 C CA . ASP C 1 123 ? 61.886 40.343 33.618 1.00 12.58 128 ASP C CA 1
ATOM 10249 C C . ASP C 1 123 ? 63.090 40.685 34.476 1.00 14.60 128 ASP C C 1
ATOM 10250 O O . ASP C 1 123 ? 63.923 41.520 34.079 1.00 13.56 128 ASP C O 1
ATOM 10259 N N . TYR C 1 124 ? 63.184 40.034 35.635 1.00 11.32 129 TYR C N 1
ATOM 10260 C CA . TYR C 1 124 ? 64.177 40.387 36.643 1.00 10.90 129 TYR C CA 1
ATOM 10261 C C . TYR C 1 124 ? 65.162 39.247 36.853 1.00 11.60 129 TYR C C 1
ATOM 10262 O O . TYR C 1 124 ? 64.860 38.104 36.531 1.00 13.79 129 TYR C O 1
ATOM 10280 N N . GLN C 1 125 ? 66.335 39.577 37.391 1.00 10.94 130 GLN C N 1
ATOM 10281 C CA . GLN C 1 125 ? 67.398 38.614 37.683 1.00 13.06 130 GLN C CA 1
ATOM 10282 C C . GLN C 1 125 ? 67.844 37.830 36.443 1.00 13.05 130 GLN C C 1
ATOM 10283 O O . GLN C 1 125 ? 68.272 36.674 36.548 1.00 19.11 130 GLN C O 1
ATOM 10297 N N . THR C 1 126 ? 67.766 38.469 35.282 1.00 11.09 131 THR C N 1
ATOM 10298 C CA . THR C 1 126 ? 68.200 37.869 34.013 1.00 13.37 131 THR C CA 1
ATOM 10299 C C . THR C 1 126 ? 69.682 38.061 33.743 1.00 17.87 131 THR C C 1
ATOM 10300 O O . THR C 1 126 ? 70.260 37.349 32.914 1.00 19.13 131 THR C O 1
ATOM 10311 N N . GLY C 1 127 ? 70.280 39.032 34.415 1.00 14.09 132 GLY C N 1
ATOM 10312 C CA . GLY C 1 127 ? 71.670 39.403 34.166 1.00 17.56 132 GLY C CA 1
ATOM 10313 C C . GLY C 1 127 ? 71.886 40.506 33.143 1.00 24.37 132 GLY C C 1
ATOM 10314 O O . GLY C 1 127 ? 73.031 40.898 32.884 1.00 22.23 132 GLY C O 1
ATOM 10318 N N . ALA C 1 128 ? 70.801 41.015 32.561 1.00 18.74 133 ALA C N 1
ATOM 10319 C CA . ALA C 1 128 ? 70.883 42.110 31.586 1.00 21.62 133 ALA C CA 1
ATOM 10320 C C . ALA C 1 128 ? 69.723 43.073 31.764 1.00 20.56 133 ALA C C 1
ATOM 10321 O O . ALA C 1 128 ? 68.680 42.703 32.303 1.00 19.46 133 ALA C O 1
ATOM 10328 N N . GLY C 1 129 ? 69.910 44.303 31.296 1.00 23.87 134 GLY C N 1
ATOM 10329 C CA . GLY C 1 129 ? 68.870 45.327 31.337 1.00 18.87 134 GLY C CA 1
ATOM 10330 C C . GLY C 1 129 ? 69.063 46.307 32.495 1.00 20.28 134 GLY C C 1
ATOM 10331 O O . GLY C 1 129 ? 69.674 45.948 33.502 1.00 28.40 134 GLY C O 1
ATOM 10335 N N . ASP C 1 130 ? 68.529 47.528 32.358 1.00 22.22 135 ASP C N 1
ATOM 10336 C CA . ASP C 1 130 ? 68.712 48.584 33.371 1.00 27.00 135 ASP C CA 1
ATOM 10337 C C . ASP C 1 130 ? 67.813 48.442 34.597 1.00 21.63 135 ASP C C 1
ATOM 10338 O O . ASP C 1 130 ? 68.085 49.058 35.638 1.00 20.00 135 ASP C O 1
ATOM 10347 N N . GLY C 1 131 ? 66.734 47.672 34.454 1.00 15.50 136 GLY C N 1
ATOM 10348 C CA . GLY C 1 131 ? 65.754 47.464 35.516 1.00 13.21 136 GLY C CA 1
ATOM 10349 C C . GLY C 1 131 ? 65.643 45.995 35.915 1.00 13.70 136 GLY C C 1
ATOM 10350 O O . GLY C 1 131 ? 64.561 45.462 36.147 1.00 12.93 136 GLY C O 1
ATOM 10354 N N . ASP C 1 132 ? 66.795 45.356 36.021 1.00 12.86 137 ASP C N 1
ATOM 10355 C CA . ASP C 1 132 ? 66.883 43.915 36.250 1.00 11.51 137 ASP C CA 1
ATOM 10356 C C . ASP C 1 132 ? 67.012 43.531 37.738 1.00 13.41 137 ASP C C 1
ATOM 10357 O O . ASP C 1 132 ? 66.948 42.348 38.091 1.00 13.83 137 ASP C O 1
ATOM 10366 N N . PHE C 1 133 ? 67.223 44.524 38.593 1.00 11.66 138 PHE C N 1
ATOM 10367 C CA . PHE C 1 133 ? 67.690 44.277 39.958 1.00 11.07 138 PHE C CA 1
ATOM 10368 C C . PHE C 1 133 ? 66.602 43.870 40.985 1.00 11.76 138 PHE C C 1
ATOM 10369 O O . PHE C 1 133 ? 66.973 43.317 42.013 1.00 14.02 138 PHE C O 1
ATOM 10386 N N . PRO C 1 134 ? 65.301 44.129 40.725 1.00 10.50 139 PRO C N 1
ATOM 10387 C CA . PRO C 1 134 ? 64.356 43.522 41.679 1.00 10.56 139 PRO C CA 1
ATOM 10388 C C . PRO C 1 134 ? 64.448 42.005 41.677 1.00 13.40 139 PRO C C 1
ATOM 10389 O O . PRO C 1 134 ? 64.940 41.419 40.714 1.00 10.65 139 PRO C O 1
ATOM 10400 N N . LEU C 1 135 ? 63.977 41.377 42.746 1.00 11.76 140 LEU C N 1
ATOM 10401 C CA . LEU C 1 135 ? 64.064 39.934 42.876 1.00 9.43 140 LEU C CA 1
ATOM 10402 C C . LEU C 1 135 ? 62.905 39.214 42.213 1.00 10.93 140 LEU C C 1
ATOM 10403 O O . LEU C 1 135 ? 63.031 38.052 41.826 1.00 11.53 140 LEU C O 1
ATOM 10419 N N . SER C 1 136 ? 61.775 39.890 42.111 1.00 9.45 141 SER C N 1
ATOM 10420 C CA . SER C 1 136 ? 60.555 39.227 41.658 1.00 9.85 141 SER C CA 1
ATOM 10421 C C . SER C 1 136 ? 59.525 40.241 41.217 1.00 8.34 141 SER C C 1
ATOM 10422 O O . SER C 1 136 ? 59.518 41.368 41.701 1.00 8.66 141 SER C O 1
ATOM 10430 N N . TYR C 1 137 ? 58.633 39.791 40.334 1.00 8.22 142 TYR C N 1
ATOM 10431 C CA . TYR C 1 137 ? 57.449 40.521 39.881 1.00 8.95 142 TYR C CA 1
ATOM 10432 C C . TYR C 1 137 ? 56.220 39.683 40.226 1.00 7.94 142 TYR C C 1
ATOM 10433 O O . TYR C 1 137 ? 56.067 38.602 39.695 1.00 8.54 142 TYR C O 1
ATOM 10451 N N . ILE C 1 138 ? 55.373 40.182 41.121 1.00 7.77 143 ILE C N 1
ATOM 10452 C CA . ILE C 1 138 ? 54.196 39.466 41.614 1.00 9.81 143 ILE C CA 1
ATOM 10453 C C . ILE C 1 138 ? 52.965 40.281 41.245 1.00 10.36 143 ILE C C 1
ATOM 10454 O O . ILE C 1 138 ? 52.835 41.424 41.682 1.00 9.10 143 ILE C O 1
ATOM 10470 N N . ALA C 1 139 ? 52.097 39.709 40.414 1.00 7.51 144 ALA C N 1
ATOM 10471 C CA . ALA C 1 139 ? 51.012 40.479 39.796 1.00 8.08 144 ALA C CA 1
ATOM 10472 C C . ALA C 1 139 ? 50.047 39.583 39.051 1.00 7.37 144 ALA C C 1
ATOM 10473 O O . ALA C 1 139 ? 50.318 38.397 38.854 1.00 9.68 144 ALA C O 1
ATOM 10480 N N . SER C 1 140 ? 48.968 40.176 38.566 1.00 7.53 145 SER C N 1
ATOM 10481 C CA . SER C 1 140 ? 48.114 39.509 37.603 1.00 7.71 145 SER C CA 1
ATOM 10482 C C . SER C 1 140 ? 48.870 39.263 36.303 1.00 9.25 145 SER C C 1
ATOM 10483 O O . SER C 1 140 ? 49.898 39.878 36.052 1.00 8.63 145 SER C O 1
ATOM 10491 N N . ASP C 1 141 ? 48.349 38.364 35.471 1.00 9.24 146 ASP C N 1
ATOM 10492 C CA . ASP C 1 141 ? 48.798 38.232 34.079 1.00 10.38 146 ASP C CA 1
ATOM 10493 C C . ASP C 1 141 ? 48.013 39.275 33.296 1.00 8.65 146 ASP C C 1
ATOM 10494 O O . ASP C 1 141 ? 46.889 39.021 32.866 1.00 9.37 146 ASP C O 1
ATOM 10503 N N . ASN C 1 142 ? 48.607 40.454 33.128 1.00 7.30 147 ASN C N 1
ATOM 10504 C CA . ASN C 1 142 ? 47.835 41.594 32.652 1.00 7.18 147 ASN C CA 1
ATOM 10505 C C . ASN C 1 142 ? 47.531 41.570 31.152 1.00 9.36 147 ASN C C 1
ATOM 10506 O O . ASN C 1 142 ? 46.484 42.074 30.745 1.00 11.06 147 ASN C O 1
ATOM 10517 N N . VAL C 1 143 ? 48.380 40.948 30.338 1.00 8.97 148 VAL C N 1
ATOM 10518 C CA . VAL C 1 143 ? 48.015 40.712 28.952 1.00 7.64 148 VAL C CA 1
ATOM 10519 C C . VAL C 1 143 ? 46.774 39.805 28.896 1.00 8.96 148 VAL C C 1
ATOM 10520 O O . VAL C 1 143 ? 45.812 40.129 28.198 1.00 10.62 148 VAL C O 1
ATOM 10533 N N . LEU C 1 144 ? 46.796 38.696 29.622 1.00 10.35 149 LEU C N 1
ATOM 10534 C CA . LEU C 1 144 ? 45.623 37.821 29.720 1.00 10.56 149 LEU C CA 1
ATOM 10535 C C . LEU C 1 144 ? 44.378 38.570 30.196 1.00 9.51 149 LEU C C 1
ATOM 10536 O O . LEU C 1 144 ? 43.283 38.340 29.692 1.00 8.97 149 LEU C O 1
ATOM 10552 N N . GLY C 1 145 ? 44.538 39.461 31.172 1.00 9.17 150 GLY C N 1
ATOM 10553 C CA . GLY C 1 145 ? 43.433 40.271 31.631 1.00 10.75 150 GLY C CA 1
ATOM 10554 C C . GLY C 1 145 ? 42.776 41.046 30.504 1.00 8.66 150 GLY C C 1
ATOM 10555 O O . GLY C 1 145 ? 41.555 41.105 30.424 1.00 9.02 150 GLY C O 1
ATOM 10559 N N . GLY C 1 146 ? 43.587 41.624 29.624 1.00 8.96 151 GLY C N 1
ATOM 10560 C CA . GLY C 1 146 ? 43.034 42.340 28.489 1.00 10.46 151 GLY C CA 1
ATOM 10561 C C . GLY C 1 146 ? 42.322 41.420 27.517 1.00 7.86 151 GLY C C 1
ATOM 10562 O O . GLY C 1 146 ? 41.288 41.776 26.929 1.00 9.40 151 GLY C O 1
ATOM 10566 N N . GLU C 1 147 ? 42.891 40.230 27.323 1.00 7.77 152 GLU C N 1
ATOM 10567 C CA . GLU C 1 147 ? 42.281 39.255 26.427 1.00 8.24 152 GLU C CA 1
ATOM 10568 C C . GLU C 1 147 ? 40.927 38.816 26.972 1.00 8.78 152 GLU C C 1
ATOM 10569 O O . GLU C 1 147 ? 39.944 38.701 26.229 1.00 9.57 152 GLU C O 1
ATOM 10581 N N . ILE C 1 148 ? 40.867 38.615 28.287 1.00 9.80 153 ILE C N 1
ATOM 10582 C CA . ILE C 1 148 ? 39.607 38.235 28.936 1.00 11.06 153 ILE C CA 1
ATOM 10583 C C . ILE C 1 148 ? 38.580 39.361 28.801 1.00 10.53 153 ILE C C 1
ATOM 10584 O O . ILE C 1 148 ? 37.386 39.126 28.550 1.00 10.05 153 ILE C O 1
ATOM 10600 N N . ALA C 1 149 ? 39.037 40.590 28.988 1.00 8.79 154 ALA C N 1
ATOM 10601 C CA . ALA C 1 149 ? 38.166 41.752 28.877 1.00 9.76 154 ALA C CA 1
ATOM 10602 C C . ALA C 1 149 ? 37.596 41.860 27.472 1.00 9.66 154 ALA C C 1
ATOM 10603 O O . ALA C 1 149 ? 36.425 42.179 27.296 1.00 9.13 154 ALA C O 1
ATOM 10610 N N . ALA C 1 150 ? 38.411 41.552 26.466 1.00 9.69 155 ALA C N 1
ATOM 10611 C CA . ALA C 1 150 ? 37.945 41.605 25.087 1.00 8.07 155 ALA C CA 1
ATOM 10612 C C . ALA C 1 150 ? 36.897 40.535 24.804 1.00 8.57 155 ALA C C 1
ATOM 10613 O O . ALA C 1 150 ? 35.862 40.818 24.177 1.00 10.40 155 ALA C O 1
ATOM 10620 N N . ARG C 1 151 ? 37.150 39.306 25.257 1.00 9.15 156 ARG C N 1
ATOM 10621 C CA . ARG C 1 151 ? 36.188 38.233 25.031 1.00 8.78 156 ARG C CA 1
ATOM 10622 C C . ARG C 1 151 ? 34.870 38.564 25.733 1.00 10.11 156 ARG C C 1
ATOM 10623 O O . ARG C 1 151 ? 33.785 38.281 25.225 1.00 13.01 156 ARG C O 1
ATOM 10644 N N . SER C 1 152 ? 34.979 39.135 26.919 1.00 9.01 157 SER C N 1
ATOM 10645 C CA . SER C 1 152 ? 33.774 39.499 27.678 1.00 8.54 157 SER C CA 1
ATOM 10646 C C . SER C 1 152 ? 32.970 40.611 26.989 1.00 8.53 157 SER C C 1
ATOM 10647 O O . SER C 1 152 ? 31.744 40.529 26.865 1.00 10.54 157 SER C O 1
ATOM 10655 N N . LEU C 1 153 ? 33.656 41.638 26.540 1.00 8.98 158 LEU C N 1
ATOM 10656 C CA . LEU C 1 153 ? 32.965 42.734 25.860 1.00 8.33 158 LEU C CA 1
ATOM 10657 C C . LEU C 1 153 ? 32.368 42.265 24.548 1.00 10.46 158 LEU C C 1
ATOM 10658 O O . LEU C 1 153 ? 31.255 42.674 24.196 1.00 9.71 158 LEU C O 1
ATOM 10674 N N . ALA C 1 154 ? 33.077 41.400 23.834 1.00 10.50 159 ALA C N 1
ATOM 10675 C CA . ALA C 1 154 ? 32.559 40.842 22.586 1.00 10.62 159 ALA C CA 1
ATOM 10676 C C . ALA C 1 154 ? 31.265 40.074 22.837 1.00 12.04 159 ALA C C 1
ATOM 10677 O O . ALA C 1 154 ? 30.301 40.197 22.076 1.00 14.06 159 ALA C O 1
ATOM 10684 N N . LEU C 1 155 ? 31.220 39.289 23.900 1.00 11.89 160 LEU C N 1
ATOM 10685 C CA . LEU C 1 155 ? 29.972 38.609 24.273 1.00 10.60 160 LEU C CA 1
ATOM 10686 C C . LEU C 1 155 ? 28.856 39.618 24.541 1.00 14.41 160 LEU C C 1
ATOM 10687 O O . LEU C 1 155 ? 27.756 39.517 23.980 1.00 14.04 160 LEU C O 1
ATOM 10703 N N . ALA C 1 156 ? 29.155 40.600 25.378 1.00 12.78 161 ALA C N 1
ATOM 10704 C CA . ALA C 1 156 ? 28.180 41.609 25.775 1.00 10.28 161 ALA C CA 1
ATOM 10705 C C . ALA C 1 156 ? 27.563 42.340 24.577 1.00 13.92 161 ALA C C 1
ATOM 10706 O O . ALA C 1 156 ? 26.359 42.626 24.578 1.00 14.80 161 ALA C O 1
ATOM 10713 N N . ILE C 1 157 ? 28.372 42.644 23.560 1.00 11.79 162 ILE C N 1
ATOM 10714 C CA . ILE C 1 157 ? 27.857 43.405 22.408 1.00 11.72 162 ILE C CA 1
ATOM 10715 C C . ILE C 1 157 ? 27.409 42.509 21.236 1.00 13.17 162 ILE C C 1
ATOM 10716 O O . ILE C 1 157 ? 27.127 43.009 20.152 1.00 13.99 162 ILE C O 1
ATOM 10732 N N . GLY C 1 158 ? 27.316 41.196 21.451 1.00 14.33 163 GLY C N 1
ATOM 10733 C CA . GLY C 1 158 ? 26.896 40.305 20.380 1.00 12.67 163 GLY C CA 1
ATOM 10734 C C . GLY C 1 158 ? 27.881 40.213 19.236 1.00 13.51 163 GLY C C 1
ATOM 10735 O O . GLY C 1 158 ? 27.512 39.934 18.078 1.00 14.20 163 GLY C O 1
ATOM 10739 N N . ASP C 1 159 ? 29.137 40.472 19.569 1.00 14.28 164 ASP C N 1
ATOM 10740 C CA . ASP C 1 159 ? 30.278 40.225 18.686 1.00 12.06 164 ASP C CA 1
ATOM 10741 C C . ASP C 1 159 ? 30.327 41.130 17.463 1.00 12.59 164 ASP C C 1
ATOM 10742 O O . ASP C 1 159 ? 30.921 40.783 16.428 1.00 13.21 164 ASP C O 1
ATOM 10751 N N . LYS C 1 160 ? 29.721 42.301 17.585 1.00 12.46 165 LYS C N 1
ATOM 10752 C CA . LYS C 1 160 ? 29.693 43.283 16.517 1.00 12.69 165 LYS C CA 1
ATOM 10753 C C . LYS C 1 160 ? 29.673 44.687 17.108 1.00 13.58 165 LYS C C 1
ATOM 10754 O O . LYS C 1 160 ? 29.029 44.904 18.135 1.00 14.37 165 LYS C O 1
ATOM 10762 N N . GLY C 1 161 ? 30.368 45.627 16.467 1.00 14.01 166 GLY C N 1
ATOM 10763 C CA . GLY C 1 161 ? 30.206 47.036 16.776 1.00 13.59 166 GLY C CA 1
ATOM 10764 C C . GLY C 1 161 ? 31.479 47.742 17.193 1.00 14.67 166 GLY C C 1
ATOM 10765 O O . GLY C 1 161 ? 32.541 47.129 17.340 1.00 12.58 166 GLY C O 1
ATOM 10769 N N . LYS C 1 162 ? 31.335 49.046 17.407 1.00 10.63 167 LYS C N 1
ATOM 10770 C CA . LYS C 1 162 ? 32.419 49.930 17.803 1.00 12.20 167 LYS C CA 1
ATOM 10771 C C . LYS C 1 162 ? 32.675 49.850 19.296 1.00 11.18 167 LYS C C 1
ATOM 10772 O O . LYS C 1 162 ? 31.735 49.897 20.085 1.00 13.16 167 LYS C O 1
ATOM 10791 N N . VAL C 1 163 ? 33.935 49.700 19.674 1.00 10.13 168 VAL C N 1
ATOM 10792 C CA . VAL C 1 163 ? 34.345 49.743 21.068 1.00 8.46 168 VAL C CA 1
ATOM 10793 C C . VAL C 1 163 ? 35.583 50.592 21.196 1.00 8.67 168 VAL C C 1
ATOM 10794 O O . VAL C 1 163 ? 36.218 50.905 20.199 1.00 10.97 168 VAL C O 1
ATOM 10807 N N . TYR C 1 164 ? 35.946 50.936 22.421 1.00 7.99 169 TYR C N 1
ATOM 10808 C CA . TYR C 1 164 ? 37.262 51.512 22.677 1.00 7.89 169 TYR C CA 1
ATOM 10809 C C . TYR C 1 164 ? 37.733 51.189 24.094 1.00 7.66 169 TYR C C 1
ATOM 10810 O O . TYR C 1 164 ? 36.935 50.781 24.959 1.00 9.37 169 TYR C O 1
ATOM 10828 N N . VAL C 1 165 ? 39.033 51.382 24.305 1.00 9.33 170 VAL C N 1
ATOM 10829 C CA . VAL C 1 165 ? 39.655 51.242 25.609 1.00 8.33 170 VAL C CA 1
ATOM 10830 C C . VAL C 1 165 ? 39.773 52.591 26.305 1.00 10.20 170 VAL C C 1
ATOM 10831 O O . VAL C 1 165 ? 40.313 53.541 25.740 1.00 9.89 170 VAL C O 1
ATOM 10844 N N . SER C 1 166 ? 39.200 52.675 27.503 1.00 8.06 171 SER C N 1
ATOM 10845 C CA . SER C 1 166 ? 39.399 53.784 28.430 1.00 9.61 171 SER C CA 1
ATOM 10846 C C . SER C 1 166 ? 40.583 53.432 29.308 1.00 10.07 171 SER C C 1
ATOM 10847 O O . SER C 1 166 ? 40.549 52.431 30.006 1.00 7.71 171 SER C O 1
ATOM 10855 N N . ASN C 1 167 ? 41.651 54.206 29.219 1.00 8.03 172 ASN C N 1
ATOM 10856 C CA . ASN C 1 167 ? 42.907 53.807 29.856 1.00 9.78 172 ASN C CA 1
ATOM 10857 C C . ASN C 1 167 ? 43.535 54.971 30.603 1.00 11.29 172 ASN C C 1
ATOM 10858 O O . ASN C 1 167 ? 43.054 56.085 30.506 1.00 9.26 172 ASN C O 1
ATOM 10869 N N . VAL C 1 168 ? 44.589 54.688 31.358 1.00 9.27 173 VAL C N 1
ATOM 10870 C CA . VAL C 1 168 ? 45.172 55.640 32.308 1.00 8.07 173 VAL C CA 1
ATOM 10871 C C . VAL C 1 168 ? 46.187 56.554 31.631 1.00 9.92 173 VAL C C 1
ATOM 10872 O O . VAL C 1 168 ? 45.898 57.719 31.367 1.00 11.22 173 VAL C O 1
ATOM 10885 N N . LYS C 1 169 ? 47.349 56.004 31.302 1.00 8.17 174 LYS C N 1
ATOM 10886 C CA . LYS C 1 169 ? 48.445 56.747 30.686 1.00 9.44 174 LYS C CA 1
ATOM 10887 C C . LYS C 1 169 ? 49.485 55.766 30.140 1.00 9.34 174 LYS C C 1
ATOM 10888 O O . LYS C 1 169 ? 49.768 54.752 30.775 1.00 9.10 174 LYS C O 1
ATOM 10907 N N . PRO C 1 170 ? 50.078 56.053 28.961 1.00 9.77 175 PRO C N 1
ATOM 10908 C CA . PRO C 1 170 ? 51.132 55.154 28.489 1.00 11.67 175 PRO C CA 1
ATOM 10909 C C . PRO C 1 170 ? 52.286 55.089 29.481 1.00 11.39 175 PRO C C 1
ATOM 10910 O O . PRO C 1 170 ? 52.609 56.106 30.117 1.00 10.28 175 PRO C O 1
ATOM 10921 N N . GLY C 1 171 ? 52.862 53.903 29.651 1.00 11.30 176 GLY C N 1
ATOM 10922 C CA . GLY C 1 171 ? 54.035 53.757 30.495 1.00 9.77 176 GLY C CA 1
ATOM 10923 C C . GLY C 1 171 ? 53.743 53.091 31.817 1.00 10.96 176 GLY C C 1
ATOM 10924 O O . GLY C 1 171 ? 54.664 52.711 32.525 1.00 12.27 176 GLY C O 1
ATOM 10928 N N . VAL C 1 172 ? 52.464 52.954 32.144 1.00 8.00 177 VAL C N 1
ATOM 10929 C CA . VAL C 1 172 ? 52.040 52.167 33.307 1.00 9.50 177 VAL C CA 1
ATOM 10930 C C . VAL C 1 172 ? 52.000 50.703 32.834 1.00 7.40 177 VAL C C 1
ATOM 10931 O O . VAL C 1 172 ? 51.277 50.381 31.898 1.00 7.35 177 VAL C O 1
ATOM 10944 N N . SER C 1 173 ? 52.794 49.821 33.438 1.00 8.25 178 SER C N 1
ATOM 10945 C CA . SER C 1 173 ? 52.989 48.501 32.861 1.00 8.11 178 SER C CA 1
ATOM 10946 C C . SER C 1 173 ? 51.697 47.697 32.735 1.00 7.24 178 SER C C 1
ATOM 10947 O O . SER C 1 173 ? 51.484 47.050 31.712 1.00 8.55 178 SER C O 1
ATOM 10955 N N . THR C 1 174 ? 50.864 47.748 33.770 1.00 7.10 179 THR C N 1
ATOM 10956 C CA . THR C 1 174 ? 49.666 46.939 33.882 1.00 7.41 179 THR C CA 1
ATOM 10957 C C . THR C 1 174 ? 48.659 47.320 32.813 1.00 8.07 179 THR C C 1
ATOM 10958 O O . THR C 1 174 ? 48.168 46.472 32.044 1.00 9.25 179 THR C O 1
ATOM 10969 N N . THR C 1 175 ? 48.360 48.607 32.758 1.00 6.95 180 THR C N 1
ATOM 10970 C CA . THR C 1 175 ? 47.328 49.073 31.876 1.00 6.95 180 THR C CA 1
ATOM 10971 C C . THR C 1 175 ? 47.798 49.106 30.422 1.00 7.09 180 THR C C 1
ATOM 10972 O O . THR C 1 175 ? 46.976 48.922 29.505 1.00 11.60 180 THR C O 1
ATOM 10983 N N . ASP C 1 176 ? 49.094 49.299 30.177 1.00 7.22 181 ASP C N 1
ATOM 10984 C CA . ASP C 1 176 ? 49.624 49.097 28.846 1.00 8.71 181 ASP C CA 1
ATOM 10985 C C . ASP C 1 176 ? 49.377 47.649 28.397 1.00 8.59 181 ASP C C 1
ATOM 10986 O O . ASP C 1 176 ? 48.962 47.405 27.245 1.00 8.60 181 ASP C O 1
ATOM 10995 N N . GLN C 1 177 ? 49.645 46.684 29.275 1.00 10.96 182 GLN C N 1
ATOM 10996 C CA . GLN C 1 177 ? 49.505 45.277 28.904 1.00 9.29 182 GLN C CA 1
ATOM 10997 C C . GLN C 1 177 ? 48.036 44.869 28.705 1.00 7.33 182 GLN C C 1
ATOM 10998 O O . GLN C 1 177 ? 47.707 44.045 27.832 1.00 7.47 182 GLN C O 1
ATOM 11012 N N . ARG C 1 178 ? 47.153 45.472 29.479 1.00 7.80 183 ARG C N 1
ATOM 11013 C CA . ARG C 1 178 ? 45.742 45.156 29.348 1.00 8.66 183 ARG C CA 1
ATOM 11014 C C . ARG C 1 178 ? 45.258 45.664 27.998 1.00 10.11 183 ARG C C 1
ATOM 11015 O O . ARG C 1 178 ? 44.497 44.997 27.290 1.00 9.40 183 ARG C O 1
ATOM 11036 N N . GLU C 1 179 ? 45.715 46.854 27.632 1.00 8.04 184 GLU C N 1
ATOM 11037 C CA . GLU C 1 179 ? 45.321 47.440 26.354 1.00 10.63 184 GLU C CA 1
ATOM 11038 C C . GLU C 1 179 ? 45.863 46.564 25.234 1.00 10.07 184 GLU C C 1
ATOM 11039 O O . GLU C 1 179 ? 45.152 46.301 24.260 1.00 9.30 184 GLU C O 1
ATOM 11051 N N . GLN C 1 180 ? 47.108 46.105 25.378 1.00 10.57 185 GLN C N 1
ATOM 11052 C CA . GLN C 1 180 ? 47.734 45.259 24.344 1.00 13.45 185 GLN C CA 1
ATOM 11053 C C . GLN C 1 180 ? 46.942 43.975 24.163 1.00 11.07 185 GLN C C 1
ATOM 11054 O O . GLN C 1 180 ? 46.620 43.564 23.030 1.00 9.76 185 GLN C O 1
ATOM 11068 N N . GLY C 1 181 ? 46.656 43.328 25.290 1.00 8.83 186 GLY C N 1
ATOM 11069 C CA . GLY C 1 181 ? 45.889 42.077 25.277 1.00 7.93 186 GLY C CA 1
ATOM 11070 C C . GLY C 1 181 ? 44.503 42.241 24.697 1.00 9.94 186 GLY C C 1
ATOM 11071 O O . GLY C 1 181 ? 44.023 41.412 23.910 1.00 9.53 186 GLY C O 1
ATOM 11075 N N . PHE C 1 182 ? 43.842 43.324 25.084 1.00 8.97 187 PHE C N 1
ATOM 11076 C CA . PHE C 1 182 ? 42.533 43.652 24.530 1.00 9.55 187 PHE C CA 1
ATOM 11077 C C . PHE C 1 182 ? 42.591 43.792 23.006 1.00 10.61 187 PHE C C 1
ATOM 11078 O O . PHE C 1 182 ? 41.804 43.183 22.294 1.00 10.56 187 PHE C O 1
ATOM 11095 N N . LYS C 1 183 ? 43.544 44.564 22.496 1.00 9.36 188 LYS C N 1
ATOM 11096 C CA . LYS C 1 183 ? 43.592 44.792 21.056 1.00 10.67 188 LYS C CA 1
ATOM 11097 C C . LYS C 1 183 ? 44.005 43.539 20.295 1.00 13.63 188 LYS C C 1
ATOM 11098 O O . LYS C 1 183 ? 43.485 43.297 19.199 1.00 13.10 188 LYS C O 1
ATOM 11117 N N . SER C 1 184 ? 44.900 42.729 20.859 1.00 11.92 189 SER C N 1
ATOM 11118 C CA . SER C 1 184 ? 45.303 41.496 20.179 1.00 11.65 189 SER C CA 1
ATOM 11119 C C . SER C 1 184 ? 44.123 40.539 20.100 1.00 9.18 189 SER C C 1
ATOM 11120 O O . SER C 1 184 ? 43.924 39.893 19.055 1.00 10.63 189 SER C O 1
ATOM 11128 N N . GLU C 1 185 ? 43.324 40.456 21.170 1.00 8.89 190 GLU C N 1
ATOM 11129 C CA . GLU C 1 185 ? 42.174 39.557 21.166 1.00 10.16 190 GLU C CA 1
ATOM 11130 C C . GLU C 1 185 ? 41.067 40.075 20.257 1.00 9.13 190 GLU C C 1
ATOM 11131 O O . GLU C 1 185 ? 40.464 39.290 19.519 1.00 9.45 190 GLU C O 1
ATOM 11143 N N . MET C 1 186 ? 40.840 41.385 20.229 1.00 9.46 191 MET C N 1
ATOM 11144 C CA . MET C 1 186 ? 39.767 41.897 19.380 1.00 9.53 191 MET C CA 1
ATOM 11145 C C . MET C 1 186 ? 40.101 41.727 17.900 1.00 9.67 191 MET C C 1
ATOM 11146 O O . MET C 1 186 ? 39.196 41.660 17.048 1.00 10.05 191 MET C O 1
ATOM 11160 N N . ALA C 1 187 ? 41.389 41.667 17.569 1.00 9.61 192 ALA C N 1
ATOM 11161 C CA . ALA C 1 187 ? 41.795 41.315 16.208 1.00 13.52 192 ALA C CA 1
ATOM 11162 C C . ALA C 1 187 ? 41.221 39.994 15.723 1.00 11.38 192 ALA C C 1
ATOM 11163 O O . ALA C 1 187 ? 41.217 39.751 14.524 1.00 12.09 192 ALA C O 1
ATOM 11170 N N . LYS C 1 188 ? 40.748 39.145 16.642 1.00 10.75 193 LYS C N 1
ATOM 11171 C CA . LYS C 1 188 ? 40.106 37.876 16.280 1.00 10.66 193 LYS C CA 1
ATOM 11172 C C . LYS C 1 188 ? 38.592 37.991 16.028 1.00 12.97 193 LYS C C 1
ATOM 11173 O O . LYS C 1 188 ? 37.945 36.994 15.700 1.00 13.24 193 LYS C O 1
ATOM 11192 N N . HIS C 1 189 ? 38.051 39.205 16.168 1.00 10.99 194 HIS C N 1
ATOM 11193 C CA . HIS C 1 189 ? 36.612 39.463 16.108 1.00 10.46 194 HIS C CA 1
ATOM 11194 C C . HIS C 1 189 ? 36.319 40.471 15.006 1.00 10.61 194 HIS C C 1
ATOM 11195 O O . HIS C 1 189 ? 36.262 41.669 15.265 1.00 11.99 194 HIS C O 1
ATOM 11209 N N . PRO C 1 190 ? 36.136 39.988 13.769 1.00 11.11 195 PRO C N 1
ATOM 11210 C CA . PRO C 1 190 ? 36.104 40.882 12.608 1.00 11.85 195 PRO C CA 1
ATOM 11211 C C . PRO C 1 190 ? 34.889 41.783 12.534 1.00 13.89 195 PRO C C 1
ATOM 11212 O O . PRO C 1 190 ? 34.921 42.762 11.778 1.00 15.49 195 PRO C O 1
ATOM 11223 N N . GLY C 1 191 ? 33.868 41.512 13.340 1.00 14.19 196 GLY C N 1
ATOM 11224 C CA . GLY C 1 191 ? 32.697 42.377 13.370 1.00 12.84 196 GLY C CA 1
ATOM 11225 C C . GLY C 1 191 ? 32.857 43.590 14.289 1.00 12.83 196 GLY C C 1
ATOM 11226 O O . GLY C 1 191 ? 32.058 44.516 14.275 1.00 14.09 196 GLY C O 1
ATOM 11230 N N . ILE C 1 192 ? 33.924 43.583 15.070 1.00 10.23 197 ILE C N 1
ATOM 11231 C CA . ILE C 1 192 ? 34.211 44.627 16.057 1.00 9.80 197 ILE C CA 1
ATOM 11232 C C . ILE C 1 192 ? 35.262 45.606 15.541 1.00 13.31 197 ILE C C 1
ATOM 11233 O O . ILE C 1 192 ? 36.261 45.207 14.924 1.00 12.37 197 ILE C O 1
ATOM 11249 N N . THR C 1 193 ? 34.993 46.892 15.738 1.00 12.27 198 THR C N 1
ATOM 11250 C CA . THR C 1 193 ? 35.921 47.957 15.365 1.00 9.78 198 THR C CA 1
ATOM 11251 C C . THR C 1 193 ? 36.442 48.569 16.630 1.00 11.58 198 THR C C 1
ATOM 11252 O O . THR C 1 193 ? 35.645 48.961 17.461 1.00 11.58 198 THR C O 1
ATOM 11263 N N . VAL C 1 194 ? 37.763 48.658 16.777 1.00 13.07 199 VAL C N 1
ATOM 11264 C CA . VAL C 1 194 ? 38.357 49.270 17.962 1.00 10.22 199 VAL C CA 1
ATOM 11265 C C . VAL C 1 194 ? 38.764 50.698 17.656 1.00 10.29 199 VAL C C 1
ATOM 11266 O O . VAL C 1 194 ? 39.672 50.947 16.851 1.00 13.01 199 VAL C O 1
ATOM 11279 N N . LEU C 1 195 ? 38.063 51.636 18.279 1.00 11.17 200 LEU C N 1
ATOM 11280 C CA . LEU C 1 195 ? 38.363 53.044 18.105 1.00 10.43 200 LEU C CA 1
ATOM 11281 C C . LEU C 1 195 ? 39.575 53.431 18.974 1.00 9.52 200 LEU C C 1
ATOM 11282 O O . LEU C 1 195 ? 40.112 52.607 19.723 1.00 10.59 200 LEU C O 1
ATOM 11298 N N . GLU C 1 196 ? 40.016 54.675 18.851 1.00 12.01 201 GLU C N 1
ATOM 11299 C CA . GLU C 1 196 ? 41.239 55.106 19.534 1.00 15.47 201 GLU C CA 1
ATOM 11300 C C . GLU C 1 196 ? 41.099 55.086 21.051 1.00 9.97 201 GLU C C 1
ATOM 11301 O O . GLU C 1 196 ? 40.072 55.443 21.596 1.00 10.52 201 GLU C O 1
ATOM 11313 N N . THR C 1 197 ? 42.163 54.665 21.728 1.00 8.95 202 THR C N 1
ATOM 11314 C CA . THR C 1 197 ? 42.208 54.650 23.192 1.00 7.98 202 THR C CA 1
ATOM 11315 C C . THR C 1 197 ? 42.106 56.053 23.758 1.00 10.62 202 THR C C 1
ATOM 11316 O O . THR C 1 197 ? 42.728 56.978 23.226 1.00 9.38 202 THR C O 1
ATOM 11327 N N . GLN C 1 198 ? 41.272 56.217 24.797 1.00 8.93 203 GLN C N 1
ATOM 11328 C CA . GLN C 1 198 ? 41.124 57.491 25.503 1.00 9.40 203 GLN C CA 1
ATOM 11329 C C . GLN C 1 198 ? 41.848 57.403 26.841 1.00 11.41 203 GLN C C 1
ATOM 11330 O O . GLN C 1 198 ? 41.568 56.512 27.639 1.00 11.75 203 GLN C O 1
ATOM 11344 N N . PHE C 1 199 ? 42.800 58.307 27.068 1.00 10.68 204 PHE C N 1
ATOM 11345 C CA . PHE C 1 199 ? 43.616 58.290 28.278 1.00 10.09 204 PHE C CA 1
ATOM 11346 C C . PHE C 1 199 ? 43.121 59.349 29.255 1.00 10.65 204 PHE C C 1
ATOM 11347 O O . PHE C 1 199 ? 42.988 60.544 28.901 1.00 9.22 204 PHE C O 1
ATOM 11364 N N . ASN C 1 200 ? 42.843 58.899 30.480 1.00 10.90 205 ASN C N 1
ATOM 11365 C CA . ASN C 1 200 ? 42.204 59.756 31.484 1.00 9.81 205 ASN C CA 1
ATOM 11366 C C . ASN C 1 200 ? 43.088 60.192 32.645 1.00 10.36 205 ASN C C 1
ATOM 11367 O O . ASN C 1 200 ? 42.606 60.910 33.522 1.00 11.15 205 ASN C O 1
ATOM 11378 N N . ASP C 1 201 ? 44.366 59.799 32.654 1.00 11.03 206 ASP C N 1
ATOM 11379 C CA . ASP C 1 201 ? 45.285 60.165 33.748 1.00 11.60 206 ASP C CA 1
ATOM 11380 C C . ASP C 1 201 ? 44.790 59.674 35.109 1.00 13.16 206 ASP C C 1
ATOM 11381 O O . ASP C 1 201 ? 45.101 60.269 36.139 1.00 12.63 206 ASP C O 1
ATOM 11390 N N . ASN C 1 202 ? 44.064 58.557 35.086 1.00 11.40 207 ASN C N 1
ATOM 11391 C CA . ASN C 1 202 ? 43.503 57.889 36.271 1.00 12.24 207 ASN C CA 1
ATOM 11392 C C . ASN C 1 202 ? 42.338 58.637 36.927 1.00 14.40 207 ASN C C 1
ATOM 11393 O O . ASN C 1 202 ? 41.955 58.335 38.083 1.00 14.06 207 ASN C O 1
ATOM 11404 N N . ASP C 1 203 ? 41.752 59.580 36.192 1.00 11.27 208 ASP C N 1
ATOM 11405 C CA . ASP C 1 203 ? 40.681 60.439 36.683 1.00 10.10 208 ASP C CA 1
ATOM 11406 C C . ASP C 1 203 ? 39.342 59.979 36.134 1.00 11.78 208 ASP C C 1
ATOM 11407 O O . ASP C 1 203 ? 39.085 60.065 34.932 1.00 12.11 208 ASP C O 1
ATOM 11416 N N . ALA C 1 204 ? 38.482 59.486 37.017 1.00 9.05 209 ALA C N 1
ATOM 11417 C CA . ALA C 1 204 ? 37.208 58.918 36.578 1.00 9.47 209 ALA C CA 1
ATOM 11418 C C . ALA C 1 204 ? 36.348 59.956 35.881 1.00 8.98 209 ALA C C 1
ATOM 11419 O O . ALA C 1 204 ? 35.678 59.652 34.915 1.00 12.16 209 ALA C O 1
ATOM 11426 N N . ASN C 1 205 ? 36.346 61.178 36.406 1.00 8.96 210 ASN C N 1
ATOM 11427 C CA . ASN C 1 205 ? 35.517 62.215 35.806 1.00 12.01 210 ASN C CA 1
ATOM 11428 C C . ASN C 1 205 ? 35.989 62.502 34.375 1.00 15.39 210 ASN C C 1
ATOM 11429 O O . ASN C 1 205 ? 35.176 62.777 33.498 1.00 14.04 210 ASN C O 1
ATOM 11440 N N . LYS C 1 206 ? 37.292 62.438 34.133 1.00 11.51 211 LYS C N 1
ATOM 11441 C CA . LYS C 1 206 ? 37.803 62.635 32.777 1.00 8.95 211 LYS C CA 1
ATOM 11442 C C . LYS C 1 206 ? 37.333 61.484 31.886 1.00 12.80 211 LYS C C 1
ATOM 11443 O O . LYS C 1 206 ? 36.925 61.704 30.739 1.00 14.70 211 LYS C O 1
ATOM 11462 N N . ALA C 1 207 ? 37.431 60.255 32.397 1.00 10.30 212 ALA C N 1
ATOM 11463 C CA . ALA C 1 207 ? 36.976 59.089 31.656 1.00 7.97 212 ALA C CA 1
ATOM 11464 C C . ALA C 1 207 ? 35.491 59.247 31.265 1.00 9.79 212 ALA C C 1
ATOM 11465 O O . ALA C 1 207 ? 35.073 58.927 30.137 1.00 9.84 212 ALA C O 1
ATOM 11472 N N . ALA C 1 208 ? 34.704 59.821 32.167 1.00 11.72 213 ALA C N 1
ATOM 11473 C CA . ALA C 1 208 ? 33.275 60.005 31.916 1.00 11.45 213 ALA C CA 1
ATOM 11474 C C . ALA C 1 208 ? 33.074 60.989 30.788 1.00 8.65 213 ALA C C 1
ATOM 11475 O O . ALA C 1 208 ? 32.288 60.733 29.886 1.00 10.85 213 ALA C O 1
ATOM 11482 N N . SER C 1 209 ? 33.842 62.082 30.814 1.00 9.71 214 SER C N 1
ATOM 11483 C CA . SER C 1 209 ? 33.717 63.141 29.801 1.00 10.23 214 SER C CA 1
ATOM 11484 C C . SER C 1 209 ? 34.186 62.615 28.437 1.00 10.81 214 SER C C 1
ATOM 11485 O O . SER C 1 209 ? 33.669 63.012 27.416 1.00 11.76 214 SER C O 1
ATOM 11493 N N . GLN C 1 210 ? 35.176 61.723 28.442 1.00 10.46 215 GLN C N 1
ATOM 11494 C CA . GLN C 1 210 ? 35.649 61.104 27.190 1.00 8.49 215 GLN C CA 1
ATOM 11495 C C . GLN C 1 210 ? 34.644 60.136 26.589 1.00 9.67 215 GLN C C 1
ATOM 11496 O O . GLN C 1 210 ? 34.488 60.083 25.354 1.00 11.64 215 GLN C O 1
ATOM 11510 N N . LEU C 1 211 ? 33.967 59.358 27.426 1.00 10.07 216 LEU C N 1
ATOM 11511 C CA . LEU C 1 211 ? 32.842 58.520 26.956 1.00 11.28 216 LEU C CA 1
ATOM 11512 C C . LEU C 1 211 ? 31.804 59.388 26.246 1.00 10.53 216 LEU C C 1
ATOM 11513 O O . LEU C 1 211 ? 31.350 59.074 25.143 1.00 11.45 216 LEU C O 1
ATOM 11529 N N . GLN C 1 212 ? 31.441 60.492 26.886 1.00 13.29 217 GLN C N 1
ATOM 11530 C CA . GLN C 1 212 ? 30.478 61.397 26.272 1.00 9.63 217 GLN C CA 1
ATOM 11531 C C . GLN C 1 212 ? 30.976 61.896 24.925 1.00 9.18 217 GLN C C 1
ATOM 11532 O O . GLN C 1 212 ? 30.184 62.000 23.988 1.00 10.93 217 GLN C O 1
ATOM 11546 N N . ALA C 1 213 ? 32.269 62.205 24.805 1.00 9.32 218 ALA C N 1
ATOM 11547 C CA . ALA C 1 213 ? 32.769 62.722 23.542 1.00 9.71 218 ALA C CA 1
ATOM 11548 C C . ALA C 1 213 ? 32.751 61.629 22.468 1.00 10.78 218 ALA C C 1
ATOM 11549 O O . ALA C 1 213 ? 32.315 61.857 21.343 1.00 10.55 218 ALA C O 1
ATOM 11556 N N . VAL C 1 214 ? 33.175 60.416 22.825 1.00 8.90 219 VAL C N 1
ATOM 11557 C CA . VAL C 1 214 ? 33.235 59.347 21.840 1.00 10.71 219 VAL C CA 1
ATOM 11558 C C . VAL C 1 214 ? 31.809 58.981 21.379 1.00 9.47 219 VAL C C 1
ATOM 11559 O O . VAL C 1 214 ? 31.568 58.715 20.198 1.00 12.66 219 VAL C O 1
ATOM 11572 N N . TYR C 1 215 ? 30.867 58.972 22.311 1.00 10.11 220 TYR C N 1
ATOM 11573 C CA . TYR C 1 215 ? 29.483 58.639 21.997 1.00 10.57 220 TYR C CA 1
ATOM 11574 C C . TYR C 1 215 ? 28.839 59.700 21.129 1.00 9.45 220 TYR C C 1
ATOM 11575 O O . TYR C 1 215 ? 28.070 59.384 20.238 1.00 11.41 220 TYR C O 1
ATOM 11593 N N . ALA C 1 216 ? 29.152 60.959 21.395 1.00 10.54 221 ALA C N 1
ATOM 11594 C CA . ALA C 1 216 ? 28.634 62.055 20.600 1.00 11.29 221 ALA C CA 1
ATOM 11595 C C . ALA C 1 216 ? 29.142 61.963 19.156 1.00 11.18 221 ALA C C 1
ATOM 11596 O O . ALA C 1 216 ? 28.378 62.205 18.211 1.00 15.32 221 ALA C O 1
ATOM 11603 N N . ARG C 1 217 ? 30.416 61.623 18.981 1.00 12.14 222 ARG C N 1
ATOM 11604 C CA . ARG C 1 217 ? 30.976 61.423 17.635 1.00 14.53 222 ARG C CA 1
ATOM 11605 C C . ARG C 1 217 ? 30.545 60.099 17.000 1.00 14.05 222 ARG C C 1
ATOM 11606 O O . ARG C 1 217 ? 30.582 59.955 15.769 1.00 13.28 222 ARG C O 1
ATOM 11627 N N . ASN C 1 218 ? 30.173 59.129 17.841 1.00 12.54 223 ASN C N 1
ATOM 11628 C CA . ASN C 1 218 ? 29.797 57.777 17.412 1.00 14.14 223 ASN C CA 1
ATOM 11629 C C . ASN C 1 218 ? 28.506 57.311 18.087 1.00 14.47 223 ASN C C 1
ATOM 11630 O O . ASN C 1 218 ? 28.532 56.562 19.054 1.00 13.19 223 ASN C O 1
ATOM 11641 N N . PRO C 1 219 ? 27.361 57.758 17.580 1.00 13.20 224 PRO C N 1
ATOM 11642 C CA . PRO C 1 219 ? 26.115 57.396 18.273 1.00 11.42 224 PRO C CA 1
ATOM 11643 C C . PRO C 1 219 ? 25.802 55.916 18.229 1.00 11.49 224 PRO C C 1
ATOM 11644 O O . PRO C 1 219 ? 24.930 55.489 18.981 1.00 15.23 224 PRO C O 1
ATOM 11655 N N . ASP C 1 220 ? 26.490 55.173 17.360 1.00 12.81 225 ASP C N 1
ATOM 11656 C CA . ASP C 1 220 ? 26.384 53.726 17.295 1.00 14.25 225 ASP C CA 1
ATOM 11657 C C . ASP C 1 220 ? 27.423 53.006 18.170 1.00 14.13 225 ASP C C 1
ATOM 11658 O O . ASP C 1 220 ? 27.600 51.787 18.048 1.00 13.45 225 ASP C O 1
ATOM 11667 N N . LEU C 1 221 ? 28.088 53.735 19.068 1.00 11.19 226 LEU C N 1
ATOM 11668 C CA . LEU C 1 221 ? 29.057 53.093 19.979 1.00 11.55 226 LEU C CA 1
ATOM 11669 C C . LEU C 1 221 ? 28.424 51.893 20.681 1.00 12.57 226 LEU C C 1
ATOM 11670 O O . LEU C 1 221 ? 27.346 52.010 21.259 1.00 12.37 226 LEU C O 1
ATOM 11686 N N . ALA C 1 222 ? 29.105 50.746 20.668 1.00 10.11 227 ALA C N 1
ATOM 11687 C CA . ALA C 1 222 ? 28.526 49.512 21.246 1.00 12.55 227 ALA C CA 1
ATOM 11688 C C . ALA C 1 222 ? 29.045 49.218 22.653 1.00 9.24 227 ALA C C 1
ATOM 11689 O O . ALA C 1 222 ? 28.320 48.650 23.475 1.00 11.06 227 ALA C O 1
ATOM 11696 N N . GLY C 1 223 ? 30.290 49.579 22.936 1.00 10.11 228 GLY C N 1
ATOM 11697 C CA . GLY C 1 223 ? 30.830 49.316 24.250 1.00 9.31 228 GLY C CA 1
ATOM 11698 C C . GLY C 1 223 ? 32.177 49.911 24.551 1.00 9.77 228 GLY C C 1
ATOM 11699 O O . GLY C 1 223 ? 32.833 50.495 23.696 1.00 9.21 228 GLY C O 1
ATOM 11703 N N . VAL C 1 224 ? 32.570 49.760 25.809 1.00 9.12 229 VAL C N 1
ATOM 11704 C CA . VAL C 1 224 ? 33.810 50.337 26.294 1.00 8.53 229 VAL C CA 1
ATOM 11705 C C . VAL C 1 224 ? 34.443 49.393 27.311 1.00 8.75 229 VAL C C 1
ATOM 11706 O O . VAL C 1 224 ? 33.747 48.714 28.069 1.00 7.81 229 VAL C O 1
ATOM 11719 N N . PHE C 1 225 ? 35.766 49.333 27.267 1.00 7.44 230 PHE C N 1
ATOM 11720 C CA . PHE C 1 225 ? 36.571 48.583 28.243 1.00 9.68 230 PHE C CA 1
ATOM 11721 C C . PHE C 1 225 ? 37.345 49.557 29.072 1.00 7.86 230 PHE C C 1
ATOM 11722 O O . PHE C 1 225 ? 38.191 50.284 28.545 1.00 10.01 230 PHE C O 1
ATOM 11739 N N . GLY C 1 226 ? 37.062 49.605 30.370 1.00 7.16 231 GLY C N 1
ATOM 11740 C CA . GLY C 1 226 ? 37.844 50.441 31.267 1.00 7.23 231 GLY C CA 1
ATOM 11741 C C . GLY C 1 226 ? 38.964 49.606 31.875 1.00 6.99 231 GLY C C 1
ATOM 11742 O O . GLY C 1 226 ? 38.713 48.633 32.599 1.00 8.58 231 GLY C O 1
ATOM 11746 N N . ALA C 1 227 ? 40.209 49.973 31.568 1.00 6.93 232 ALA C N 1
ATOM 11747 C CA . ALA C 1 227 ? 41.337 49.099 31.830 1.00 6.92 232 ALA C CA 1
ATOM 11748 C C . ALA C 1 227 ? 41.840 49.108 33.279 1.00 6.83 232 ALA C C 1
ATOM 11749 O O . ALA C 1 227 ? 42.746 48.340 33.607 1.00 8.22 232 ALA C O 1
ATOM 11756 N N . ASN C 1 228 ? 41.247 49.919 34.146 1.00 7.99 233 ASN C N 1
ATOM 11757 C CA . ASN C 1 228 ? 41.490 49.819 35.582 1.00 9.68 233 ASN C CA 1
ATOM 11758 C C . ASN C 1 228 ? 40.276 50.368 36.307 1.00 9.09 233 ASN C C 1
ATOM 11759 O O . ASN C 1 228 ? 39.303 50.813 35.689 1.00 9.96 233 ASN C O 1
ATOM 11770 N N . LEU C 1 229 ? 40.336 50.312 37.622 1.00 8.42 234 LEU C N 1
ATOM 11771 C CA . LEU C 1 229 ? 39.215 50.671 38.457 1.00 7.29 234 LEU C CA 1
ATOM 11772 C C . LEU C 1 229 ? 38.617 52.029 38.044 1.00 7.38 234 LEU C C 1
ATOM 11773 O O . LEU C 1 229 ? 37.428 52.127 37.758 1.00 9.29 234 LEU C O 1
ATOM 11789 N N . PHE C 1 230 ? 39.452 53.055 38.009 1.00 8.17 235 PHE C N 1
ATOM 11790 C CA . PHE C 1 230 ? 38.946 54.402 37.769 1.00 9.44 235 PHE C CA 1
ATOM 11791 C C . PHE C 1 230 ? 38.478 54.580 36.333 1.00 7.46 235 PHE C C 1
ATOM 11792 O O . PHE C 1 230 ? 37.542 55.352 36.089 1.00 9.48 235 PHE C O 1
ATOM 11809 N N . SER C 1 231 ? 39.124 53.918 35.373 1.00 8.02 236 SER C N 1
ATOM 11810 C CA . SER C 1 231 ? 38.710 54.038 33.985 1.00 8.20 236 SER C CA 1
ATOM 11811 C C . SER C 1 231 ? 37.330 53.409 33.816 1.00 8.56 236 SER C C 1
ATOM 11812 O O . SER C 1 231 ? 36.470 53.913 33.098 1.00 8.11 236 SER C O 1
ATOM 11820 N N . GLY C 1 232 ? 37.151 52.273 34.474 1.00 11.06 237 GLY C N 1
ATOM 11821 C CA . GLY C 1 232 ? 35.883 51.561 34.446 1.00 11.56 237 GLY C CA 1
ATOM 11822 C C . GLY C 1 232 ? 34.758 52.313 35.119 1.00 10.19 237 GLY C C 1
ATOM 11823 O O . GLY C 1 232 ? 33.651 52.408 34.576 1.00 11.90 237 GLY C O 1
ATOM 11827 N N . LEU C 1 233 ? 35.027 52.833 36.308 1.00 10.36 238 LEU C N 1
ATOM 11828 C CA . LEU C 1 233 ? 34.037 53.547 37.064 1.00 10.47 238 LEU C CA 1
ATOM 11829 C C . LEU C 1 233 ? 33.606 54.813 36.306 1.00 10.96 238 LEU C C 1
ATOM 11830 O O . LEU C 1 233 ? 32.408 55.082 36.140 1.00 10.61 238 LEU C O 1
ATOM 11846 N N . GLY C 1 234 ? 34.589 55.546 35.803 1.00 9.62 239 GLY C N 1
ATOM 11847 C CA . GLY C 1 234 ? 34.315 56.769 35.093 1.00 8.46 239 GLY C CA 1
ATOM 11848 C C . GLY C 1 234 ? 33.593 56.521 33.781 1.00 8.04 239 GLY C C 1
ATOM 11849 O O . GLY C 1 234 ? 32.680 57.264 33.415 1.00 10.68 239 GLY C O 1
ATOM 11853 N N . SER C 1 235 ? 34.011 55.501 33.041 1.00 8.23 240 SER C N 1
ATOM 11854 C CA . SER C 1 235 ? 33.314 55.178 31.805 1.00 7.96 240 SER C CA 1
ATOM 11855 C C . SER C 1 235 ? 31.858 54.794 32.073 1.00 10.42 240 SER C C 1
ATOM 11856 O O . SER C 1 235 ? 30.948 55.255 31.374 1.00 10.32 240 SER C O 1
ATOM 11864 N N . ALA C 1 236 ? 31.649 53.932 33.061 1.00 10.39 241 ALA C N 1
ATOM 11865 C CA . ALA C 1 236 ? 30.294 53.569 33.486 1.00 9.26 241 ALA C CA 1
ATOM 11866 C C . ALA C 1 236 ? 29.464 54.792 33.893 1.00 11.46 241 ALA C C 1
ATOM 11867 O O . ALA C 1 236 ? 28.281 54.906 33.524 1.00 11.43 241 ALA C O 1
ATOM 11874 N N . ASN C 1 237 ? 30.068 55.697 34.653 1.00 12.37 242 ASN C N 1
ATOM 11875 C CA . ASN C 1 237 ? 29.368 56.912 35.062 1.00 13.09 242 ASN C CA 1
ATOM 11876 C C . ASN C 1 237 ? 28.989 57.760 33.861 1.00 11.76 242 ASN C C 1
ATOM 11877 O O . ASN C 1 237 ? 27.902 58.347 33.820 1.00 13.41 242 ASN C O 1
ATOM 11888 N N . GLY C 1 238 ? 29.883 57.830 32.879 1.00 11.05 243 GLY C N 1
ATOM 11889 C CA . GLY C 1 238 ? 29.593 58.533 31.642 1.00 10.50 243 GLY C CA 1
ATOM 11890 C C . GLY C 1 238 ? 28.398 57.938 30.908 1.00 16.63 243 GLY C C 1
ATOM 11891 O O . GLY C 1 238 ? 27.510 58.660 30.466 1.00 13.54 243 GLY C O 1
ATOM 11895 N N . VAL C 1 239 ? 28.384 56.617 30.762 1.00 11.58 244 VAL C N 1
ATOM 11896 C CA . VAL C 1 239 ? 27.289 55.934 30.108 1.00 10.06 244 VAL C CA 1
ATOM 11897 C C . VAL C 1 239 ? 25.974 56.226 30.830 1.00 13.88 244 VAL C C 1
ATOM 11898 O O . VAL C 1 239 ? 24.938 56.517 30.199 1.00 14.61 244 VAL C O 1
ATOM 11911 N N . GLN C 1 240 ? 26.019 56.168 32.153 1.00 9.32 245 GLN C N 1
ATOM 11912 C CA . GLN C 1 240 ? 24.823 56.415 32.975 1.00 11.10 245 GLN C CA 1
ATOM 11913 C C . GLN C 1 240 ? 24.320 57.853 32.758 1.00 12.31 245 GLN C C 1
ATOM 11914 O O . GLN C 1 240 ? 23.125 58.075 32.526 1.00 13.61 245 GLN C O 1
ATOM 11928 N N . GLN C 1 241 ? 25.243 58.814 32.799 1.00 9.86 246 GLN C N 1
ATOM 11929 C CA . GLN C 1 241 ? 24.888 60.220 32.679 1.00 10.25 246 GLN C CA 1
ATOM 11930 C C . GLN C 1 241 ? 24.317 60.510 31.309 1.00 13.40 246 GLN C C 1
ATOM 11931 O O . GLN C 1 241 ? 23.461 61.392 31.165 1.00 14.76 246 GLN C O 1
ATOM 11945 N N . ALA C 1 242 ? 24.812 59.793 30.299 1.00 11.15 247 ALA C N 1
ATOM 11946 C CA . ALA C 1 242 ? 24.325 59.935 28.936 1.00 12.90 247 ALA C CA 1
ATOM 11947 C C . ALA C 1 242 ? 22.974 59.263 28.689 1.00 19.83 247 ALA C C 1
ATOM 11948 O O . ALA C 1 242 ? 22.410 59.362 27.591 1.00 20.27 247 ALA C O 1
ATOM 11955 N N . GLY C 1 243 ? 22.449 58.589 29.707 1.00 14.39 248 GLY C N 1
ATOM 11956 C CA . GLY C 1 243 ? 21.165 57.929 29.604 1.00 13.73 248 GLY C CA 1
ATOM 11957 C C . GLY C 1 243 ? 21.237 56.616 28.848 1.00 14.49 248 GLY C C 1
ATOM 11958 O O . GLY C 1 243 ? 20.216 56.120 28.381 1.00 19.12 248 GLY C O 1
ATOM 11962 N N . GLN C 1 244 ? 22.429 56.028 28.763 1.00 12.52 249 GLN C N 1
ATOM 11963 C CA . GLN C 1 244 ? 22.626 54.838 27.935 1.00 12.90 249 GLN C CA 1
ATOM 11964 C C . GLN C 1 244 ? 22.962 53.560 28.718 1.00 14.72 249 GLN C C 1
ATOM 11965 O O . GLN C 1 244 ? 23.488 52.619 28.149 1.00 13.51 249 GLN C O 1
ATOM 11979 N N . SER C 1 245 ? 22.637 53.514 30.007 1.00 13.52 250 SER C N 1
ATOM 11980 C CA . SER C 1 245 ? 22.904 52.313 30.780 1.00 12.25 250 SER C CA 1
ATOM 11981 C C . SER C 1 245 ? 22.259 51.099 30.104 1.00 12.85 250 SER C C 1
ATOM 11982 O O . SER C 1 245 ? 21.078 51.147 29.753 1.00 16.64 250 SER C O 1
ATOM 11990 N N . GLY C 1 246 ? 23.025 50.020 29.932 1.00 13.36 251 GLY C N 1
ATOM 11991 C CA . GLY C 1 246 ? 22.504 48.785 29.360 1.00 15.78 251 GLY C CA 1
ATOM 11992 C C . GLY C 1 246 ? 22.548 48.752 27.850 1.00 16.26 251 GLY C C 1
ATOM 11993 O O . GLY C 1 246 ? 22.439 47.685 27.246 1.00 18.90 251 GLY C O 1
ATOM 11997 N N . THR C 1 247 ? 22.684 49.925 27.238 1.00 13.45 252 THR C N 1
ATOM 11998 C CA . THR C 1 247 ? 22.769 50.037 25.785 1.00 12.91 252 THR C CA 1
ATOM 11999 C C . THR C 1 247 ? 24.217 50.094 25.294 1.00 16.60 252 THR C C 1
ATOM 12000 O O . THR C 1 247 ? 24.610 49.351 24.382 1.00 19.71 252 THR C O 1
ATOM 12011 N N . IL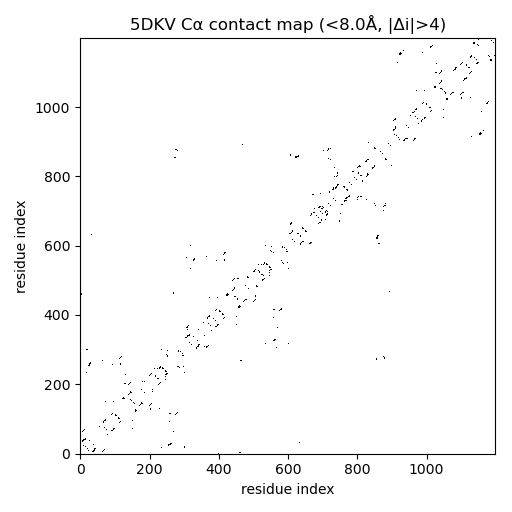E C 1 248 ? 25.005 51.001 25.857 1.00 13.84 253 ILE C N 1
ATOM 12012 C CA . ILE C 1 248 ? 26.445 50.950 25.672 1.00 10.42 253 ILE C CA 1
ATOM 12013 C C . ILE C 1 248 ? 27.006 50.011 26.740 1.00 10.33 253 ILE C C 1
ATOM 12014 O O . ILE C 1 248 ? 26.974 50.318 27.942 1.00 12.79 253 ILE C O 1
ATOM 12030 N N . LYS C 1 249 ? 27.511 48.861 26.313 1.00 9.60 254 LYS C N 1
ATOM 12031 C CA . LYS C 1 249 ? 28.002 47.876 27.251 1.00 9.26 254 LYS C CA 1
ATOM 12032 C C . LYS C 1 249 ? 29.347 48.295 27.858 1.00 9.83 254 LYS C C 1
ATOM 12033 O O . LYS C 1 249 ? 30.224 48.873 27.188 1.00 10.27 254 LYS C O 1
ATOM 12052 N N . VAL C 1 250 ? 29.517 47.964 29.140 1.00 10.27 255 VAL C N 1
ATOM 12053 C CA . VAL C 1 250 ? 30.750 48.259 29.847 1.00 8.42 255 VAL C CA 1
ATOM 12054 C C . VAL C 1 250 ? 31.386 46.988 30.440 1.00 8.26 255 VAL C C 1
ATOM 12055 O O . VAL C 1 250 ? 30.722 46.176 31.128 1.00 9.15 255 VAL C O 1
ATOM 12068 N N . VAL C 1 251 ? 32.671 46.812 30.154 1.00 8.09 256 VAL C N 1
ATOM 12069 C CA . VAL C 1 251 ? 33.489 45.844 30.870 1.00 7.92 256 VAL C CA 1
ATOM 12070 C C . VAL C 1 251 ? 34.496 46.622 31.661 1.00 9.05 256 VAL C C 1
ATOM 12071 O O . VAL C 1 251 ? 35.273 47.400 31.093 1.00 8.98 256 VAL C O 1
ATOM 12084 N N . ALA C 1 252 ? 34.486 46.395 32.974 1.00 9.62 257 ALA C N 1
ATOM 12085 C CA . ALA C 1 252 ? 35.335 47.149 33.880 1.00 7.45 257 ALA C CA 1
ATOM 12086 C C . ALA C 1 252 ? 36.394 46.277 34.520 1.00 8.42 257 ALA C C 1
ATOM 12087 O O . ALA C 1 252 ? 36.091 45.218 35.068 1.00 9.72 257 ALA C O 1
ATOM 12094 N N . PHE C 1 253 ? 37.650 46.715 34.460 1.00 9.09 258 PHE C N 1
ATOM 12095 C CA . PHE C 1 253 ? 38.683 46.056 35.246 1.00 7.04 258 PHE C CA 1
ATOM 12096 C C . PHE C 1 253 ? 38.553 46.467 36.701 1.00 10.94 258 PHE C C 1
ATOM 12097 O O . PHE C 1 253 ? 38.149 47.590 36.996 1.00 10.40 258 PHE C O 1
ATOM 12114 N N . ASP C 1 254 ? 38.907 45.534 37.590 1.00 11.54 259 ASP C N 1
ATOM 12115 C CA . ASP C 1 254 ? 38.851 45.678 39.032 1.00 8.82 259 ASP C CA 1
ATOM 12116 C C . ASP C 1 254 ? 37.426 45.578 39.570 1.00 11.52 259 ASP C C 1
ATOM 12117 O O . ASP C 1 254 ? 36.453 45.618 38.810 1.00 11.16 259 ASP C O 1
ATOM 12126 N N . ALA C 1 255 ? 37.315 45.394 40.884 1.00 9.42 260 ALA C N 1
ATOM 12127 C CA . ALA C 1 255 ? 36.036 45.037 41.521 1.00 7.73 260 ALA C CA 1
ATOM 12128 C C . ALA C 1 255 ? 35.829 45.782 42.828 1.00 8.38 260 ALA C C 1
ATOM 12129 O O . ALA C 1 255 ? 35.776 45.175 43.900 1.00 12.35 260 ALA C O 1
ATOM 12136 N N . PRO C 1 256 ? 35.706 47.110 42.741 1.00 11.73 261 PRO C N 1
ATOM 12137 C CA . PRO C 1 256 ? 35.326 47.888 43.914 1.00 12.30 261 PRO C CA 1
ATOM 12138 C C . PRO C 1 256 ? 33.924 47.484 44.340 1.00 11.20 261 PRO C C 1
ATOM 12139 O O . PRO C 1 256 ? 33.189 46.896 43.542 1.00 12.21 261 PRO C O 1
ATOM 12150 N N . GLY C 1 257 ? 33.540 47.825 45.555 1.00 10.45 262 GLY C N 1
ATOM 12151 C CA . GLY C 1 257 ? 32.222 47.452 46.043 1.00 12.66 262 GLY C CA 1
ATOM 12152 C C . GLY C 1 257 ? 31.066 47.880 45.158 1.00 15.77 262 GLY C C 1
ATOM 12153 O O . GLY C 1 257 ? 29.990 47.248 45.188 1.00 15.90 262 GLY C O 1
ATOM 12157 N N . SER C 1 258 ? 31.270 48.940 44.377 1.00 12.58 263 SER C N 1
ATOM 12158 C CA . SER C 1 258 ? 30.222 49.463 43.510 1.00 11.93 263 SER C CA 1
ATOM 12159 C C . SER C 1 258 ? 29.833 48.507 42.377 1.00 14.39 263 SER C C 1
ATOM 12160 O O . SER C 1 258 ? 28.784 48.703 41.755 1.00 15.10 263 SER C O 1
ATOM 12168 N N . VAL C 1 259 ? 30.610 47.439 42.148 1.00 15.54 264 VAL C N 1
ATOM 12169 C CA . VAL C 1 259 ? 30.254 46.490 41.071 1.00 14.90 264 VAL C CA 1
ATOM 12170 C C . VAL C 1 259 ? 28.957 45.743 41.375 1.00 14.61 264 VAL C C 1
ATOM 12171 O O . VAL C 1 259 ? 28.265 45.315 40.445 1.00 15.74 264 VAL C O 1
ATOM 12184 N N . VAL C 1 260 ? 28.616 45.574 42.655 1.00 13.28 265 VAL C N 1
ATOM 12185 C CA . VAL C 1 260 ? 27.380 44.891 42.998 1.00 16.71 265 VAL C CA 1
ATOM 12186 C C . VAL C 1 260 ? 26.195 45.646 42.406 1.00 15.02 265 VAL C C 1
ATOM 12187 O O . VAL C 1 260 ? 25.445 45.085 41.620 1.00 17.29 265 VAL C O 1
ATOM 12200 N N . ASP C 1 261 ? 26.049 46.917 42.752 1.00 11.68 266 ASP C N 1
ATOM 12201 C CA . ASP C 1 261 ? 24.952 47.736 42.239 1.00 14.52 266 ASP C CA 1
ATOM 12202 C C . ASP C 1 261 ? 25.023 47.902 40.724 1.00 12.52 266 ASP C C 1
ATOM 12203 O O . ASP C 1 261 ? 24.008 47.882 40.038 1.00 15.23 266 ASP C O 1
ATOM 12212 N N . ASN C 1 262 ? 26.224 48.113 40.200 1.00 11.09 267 ASN C N 1
ATOM 12213 C CA . ASN C 1 262 ? 26.366 48.370 38.770 1.00 9.68 267 ASN C CA 1
ATOM 12214 C C . ASN C 1 262 ? 26.136 47.118 37.904 1.00 11.08 267 ASN C C 1
ATOM 12215 O O . ASN C 1 262 ? 25.616 47.217 36.792 1.00 12.89 267 ASN C O 1
ATOM 12226 N N . LEU C 1 263 ? 26.502 45.942 38.407 1.00 10.78 268 LEU C N 1
ATOM 12227 C CA . LEU C 1 263 ? 26.122 44.719 37.714 1.00 9.72 268 LEU C CA 1
ATOM 12228 C C . LEU C 1 263 ? 24.616 44.486 37.785 1.00 11.56 268 LEU C C 1
ATOM 12229 O O . LEU C 1 263 ? 23.985 44.111 36.798 1.00 11.62 268 LEU C O 1
ATOM 12245 N N . LYS C 1 264 ? 24.036 44.693 38.954 1.00 13.03 269 LYS C N 1
ATOM 12246 C CA . LYS C 1 264 ? 22.608 44.454 39.137 1.00 13.52 269 LYS C CA 1
ATOM 12247 C C . LYS C 1 264 ? 21.759 45.362 38.235 1.00 15.67 269 LYS C C 1
ATOM 12248 O O . LYS C 1 264 ? 20.713 44.954 37.723 1.00 16.84 269 LYS C O 1
ATOM 12267 N N . SER C 1 265 ? 22.208 46.597 38.039 1.00 11.45 270 SER C N 1
ATOM 12268 C CA . SER C 1 265 ? 21.440 47.573 37.276 1.00 13.69 270 SER C CA 1
ATOM 12269 C C . SER C 1 265 ? 21.605 47.432 35.770 1.00 14.75 270 SER C C 1
ATOM 12270 O O . SER C 1 265 ? 20.841 48.038 35.014 1.00 15.96 270 SER C O 1
ATOM 12278 N N . GLY C 1 266 ? 22.591 46.644 35.339 1.00 13.27 271 GLY C N 1
ATOM 12279 C CA . GLY C 1 266 ? 22.926 46.514 33.926 1.00 13.10 271 GLY C CA 1
ATOM 12280 C C . GLY C 1 266 ? 23.898 47.568 33.413 1.00 11.85 271 GLY C C 1
ATOM 12281 O O . GLY C 1 266 ? 24.248 47.571 32.237 1.00 12.40 271 GLY C O 1
ATOM 12285 N N . LEU C 1 267 ? 24.359 48.458 34.286 1.00 10.07 272 LEU C N 1
ATOM 12286 C CA . LEU C 1 267 ? 25.282 49.509 33.850 1.00 9.59 272 LEU C CA 1
ATOM 12287 C C . LEU C 1 267 ? 26.611 48.921 33.415 1.00 11.90 272 LEU C C 1
ATOM 12288 O O . LEU C 1 267 ? 27.216 49.412 32.462 1.00 13.27 272 LEU C O 1
ATOM 12304 N N . ILE C 1 268 ? 27.079 47.888 34.117 1.00 11.13 273 ILE C N 1
ATOM 12305 C CA . ILE C 1 268 ? 28.250 47.146 33.650 1.00 8.78 273 ILE C CA 1
ATOM 12306 C C . ILE C 1 268 ? 27.872 45.669 33.473 1.00 12.31 273 ILE C C 1
ATOM 12307 O O . ILE C 1 268 ? 27.002 45.154 34.182 1.00 11.89 273 ILE C O 1
ATOM 12323 N N . ASP C 1 269 ? 28.500 44.999 32.509 1.00 10.97 274 ASP C N 1
ATOM 12324 C CA . ASP C 1 269 ? 28.173 43.606 32.214 1.00 10.42 274 ASP C CA 1
ATOM 12325 C C . ASP C 1 269 ? 29.142 42.652 32.884 1.00 8.90 274 ASP C C 1
ATOM 12326 O O . ASP C 1 269 ? 28.744 41.566 33.304 1.00 11.01 274 ASP C O 1
ATOM 12335 N N . PHE C 1 270 ? 30.410 43.063 32.994 1.00 8.66 275 PHE C N 1
ATOM 12336 C CA . PHE C 1 270 ? 31.446 42.227 33.612 1.00 9.75 275 PHE C CA 1
ATOM 12337 C C . PHE C 1 270 ? 32.407 43.102 34.381 1.00 10.16 275 PHE C C 1
ATOM 12338 O O . PHE C 1 270 ? 32.756 44.201 33.921 1.00 9.56 275 PHE C O 1
ATOM 12355 N N . ALA C 1 271 ? 32.834 42.616 35.544 1.00 8.66 276 ALA C N 1
ATOM 12356 C CA . ALA C 1 271 ? 33.941 43.211 36.266 1.00 7.85 276 ALA C CA 1
ATOM 12357 C C . ALA C 1 271 ? 35.025 42.167 36.370 1.00 8.99 276 ALA C C 1
ATOM 12358 O O . ALA C 1 271 ? 34.761 41.033 36.735 1.00 10.73 276 ALA C O 1
ATOM 12365 N N . ILE C 1 272 ? 36.254 42.525 36.005 1.00 8.89 277 ILE C N 1
ATOM 12366 C CA . ILE C 1 272 ? 37.350 41.565 36.031 1.00 11.61 277 ILE C CA 1
ATOM 12367 C C . ILE C 1 272 ? 38.123 41.835 37.301 1.00 11.04 277 ILE C C 1
ATOM 12368 O O . ILE C 1 272 ? 38.940 42.764 37.353 1.00 9.84 277 ILE C O 1
ATOM 12384 N N . ALA C 1 273 ? 37.889 41.023 38.319 1.00 10.90 278 ALA C N 1
ATOM 12385 C CA . ALA C 1 273 ? 38.537 41.231 39.604 1.00 7.58 278 ALA C CA 1
ATOM 12386 C C . ALA C 1 273 ? 39.949 40.657 39.568 1.00 8.49 278 ALA C C 1
ATOM 12387 O O . ALA C 1 273 ? 40.143 39.505 39.171 1.00 10.62 278 ALA C O 1
ATOM 12394 N N . GLN C 1 274 ? 40.931 41.459 39.943 1.00 7.31 279 GLN C N 1
ATOM 12395 C CA . GLN C 1 274 ? 42.223 40.913 40.314 1.00 8.34 279 GLN C CA 1
ATOM 12396 C C . GLN C 1 274 ? 42.134 40.327 41.729 1.00 9.54 279 GLN C C 1
ATOM 12397 O O . GLN C 1 274 ? 41.069 40.377 42.366 1.00 8.37 279 GLN C O 1
ATOM 12411 N N . HIS C 1 275 ? 43.255 39.774 42.201 1.00 9.50 280 HIS C N 1
ATOM 12412 C CA . HIS C 1 275 ? 43.394 39.233 43.540 1.00 9.21 280 HIS C CA 1
ATOM 12413 C C . HIS C 1 275 ? 44.451 40.040 44.317 1.00 10.56 280 HIS C C 1
ATOM 12414 O O . HIS C 1 275 ? 45.566 39.547 44.582 1.00 9.73 280 HIS C O 1
ATOM 12428 N N . PRO C 1 276 ? 44.146 41.305 44.636 1.00 7.30 281 PRO C N 1
ATOM 12429 C CA . PRO C 1 276 ? 45.167 42.124 45.299 1.00 9.41 281 PRO C CA 1
ATOM 12430 C C . PRO C 1 276 ? 45.646 41.549 46.619 1.00 10.88 281 PRO C C 1
ATOM 12431 O O . PRO C 1 276 ? 46.817 41.683 46.920 1.00 8.02 281 PRO C O 1
ATOM 12442 N N . ALA C 1 277 ? 44.781 40.907 47.396 1.00 9.05 282 ALA C N 1
ATOM 12443 C CA . ALA C 1 277 ? 45.245 40.400 48.676 1.00 10.02 282 ALA C CA 1
ATOM 12444 C C . ALA C 1 277 ? 46.302 39.336 48.460 1.00 10.54 282 ALA C C 1
ATOM 12445 O O . ALA C 1 277 ? 47.285 39.264 49.203 1.00 9.62 282 ALA C O 1
ATOM 12452 N N . GLU C 1 278 ? 46.120 38.544 47.401 1.00 8.79 283 GLU C N 1
ATOM 12453 C CA . GLU C 1 278 ? 47.020 37.456 47.049 1.00 10.37 283 GLU C CA 1
ATOM 12454 C C . GLU C 1 278 ? 48.375 38.037 46.653 1.00 9.77 283 GLU C C 1
ATOM 12455 O O . GLU C 1 278 ? 49.442 37.526 47.024 1.00 8.17 283 GLU C O 1
ATOM 12467 N N . ILE C 1 279 ? 48.326 39.129 45.904 1.00 7.45 284 ILE C N 1
ATOM 12468 C CA . ILE C 1 279 ? 49.555 39.832 45.502 1.00 7.33 284 ILE C CA 1
ATOM 12469 C C . ILE C 1 279 ? 50.324 40.319 46.730 1.00 9.49 284 ILE C C 1
ATOM 12470 O O . ILE C 1 279 ? 51.547 40.109 46.842 1.00 8.99 284 ILE C O 1
ATOM 12486 N N . GLY C 1 280 ? 49.619 40.971 47.649 1.00 8.86 285 GLY C N 1
ATOM 12487 C CA . GLY C 1 280 ? 50.244 41.475 48.865 1.00 7.81 285 GLY C CA 1
ATOM 12488 C C . GLY C 1 280 ? 50.791 40.352 49.728 1.00 8.62 285 GLY C C 1
ATOM 12489 O O . GLY C 1 280 ? 51.895 40.432 50.279 1.00 10.33 285 GLY C O 1
ATOM 12493 N N . TYR C 1 281 ? 49.991 39.305 49.870 1.00 8.12 286 TYR C N 1
ATOM 12494 C CA . TYR C 1 281 ? 50.369 38.155 50.671 1.00 9.03 286 TYR C CA 1
ATOM 12495 C C . TYR C 1 281 ? 51.657 37.504 50.145 1.00 10.44 286 TYR C C 1
ATOM 12496 O O . TYR C 1 281 ? 52.624 37.275 50.893 1.00 9.62 286 TYR C O 1
ATOM 12514 N N . TYR C 1 282 ? 51.700 37.202 48.853 1.00 8.11 287 TYR C N 1
ATOM 12515 C CA . TYR C 1 282 ? 52.885 36.548 48.315 1.00 9.38 287 TYR C CA 1
ATOM 12516 C C . TYR C 1 282 ? 54.086 37.502 48.237 1.00 9.94 287 TYR C C 1
ATOM 12517 O O . TYR C 1 282 ? 55.236 37.076 48.316 1.00 10.89 287 TYR C O 1
ATOM 12535 N N . GLY C 1 283 ? 53.828 38.794 48.138 1.00 9.29 288 GLY C N 1
ATOM 12536 C CA . GLY C 1 283 ? 54.927 39.735 48.193 1.00 9.06 288 GLY C CA 1
ATOM 12537 C C . GLY C 1 283 ? 55.633 39.638 49.538 1.00 8.21 288 GLY C C 1
ATOM 12538 O O . GLY C 1 283 ? 56.875 39.610 49.615 1.00 11.08 288 GLY C O 1
ATOM 12542 N N . VAL C 1 284 ? 54.852 39.619 50.608 1.00 9.42 289 VAL C N 1
ATOM 12543 C CA . VAL C 1 284 ? 55.415 39.609 51.963 1.00 8.70 289 VAL C CA 1
ATOM 12544 C C . VAL C 1 284 ? 56.060 38.278 52.225 1.00 11.81 289 VAL C C 1
ATOM 12545 O O . VAL C 1 284 ? 57.179 38.235 52.717 1.00 10.59 289 VAL C O 1
ATOM 12558 N N . ILE C 1 285 ? 55.385 37.182 51.878 1.00 8.84 290 ILE C N 1
ATOM 12559 C CA . ILE C 1 285 ? 56.021 35.868 52.002 1.00 11.52 290 ILE C CA 1
ATOM 12560 C C . ILE C 1 285 ? 57.352 35.779 51.257 1.00 9.44 290 ILE C C 1
ATOM 12561 O O . ILE C 1 285 ? 58.341 35.245 51.774 1.00 9.46 290 ILE C O 1
ATOM 12577 N N . SER C 1 286 ? 57.377 36.271 50.032 1.00 10.06 291 SER C N 1
ATOM 12578 C CA . SER C 1 286 ? 58.576 36.198 49.209 1.00 11.65 291 SER C CA 1
ATOM 12579 C C . SER C 1 286 ? 59.712 37.040 49.778 1.00 9.15 291 SER C C 1
ATOM 12580 O O . SER C 1 286 ? 60.858 36.601 49.803 1.00 10.03 291 SER C O 1
ATOM 12588 N N . ALA C 1 287 ? 59.383 38.220 50.297 1.00 9.49 292 ALA C N 1
ATOM 12589 C CA . ALA C 1 287 ? 60.376 39.048 50.973 1.00 9.03 292 ALA C CA 1
ATOM 12590 C C . ALA C 1 287 ? 60.945 38.337 52.188 1.00 11.66 292 ALA C C 1
ATOM 12591 O O . ALA C 1 287 ? 62.158 38.303 52.360 1.00 9.60 292 ALA C O 1
ATOM 12598 N N . TYR C 1 288 ? 60.070 37.768 53.025 1.00 9.78 293 TYR C N 1
ATOM 12599 C CA . TYR C 1 288 ? 60.485 37.004 54.183 1.00 10.85 293 TYR C CA 1
ATOM 12600 C C . TYR C 1 288 ? 61.376 35.837 53.774 1.00 14.05 293 TYR C C 1
ATOM 12601 O O . TYR C 1 288 ? 62.437 35.597 54.372 1.00 14.17 293 TYR C O 1
ATOM 12619 N N . ALA C 1 289 ? 60.947 35.107 52.751 1.00 9.76 294 ALA C N 1
ATOM 12620 C CA . ALA C 1 289 ? 61.728 33.971 52.287 1.00 11.37 294 ALA C CA 1
ATOM 12621 C C . ALA C 1 289 ? 63.134 34.417 51.886 1.00 10.01 294 ALA C C 1
ATOM 12622 O O . ALA C 1 289 ? 64.129 33.836 52.327 1.00 11.21 294 ALA C O 1
ATOM 12629 N N . HIS C 1 290 ? 63.220 35.472 51.086 1.00 9.77 295 HIS C N 1
ATOM 12630 C CA . HIS C 1 290 ? 64.516 35.992 50.681 1.00 9.91 295 HIS C CA 1
ATOM 12631 C C . HIS C 1 290 ? 65.360 36.380 51.892 1.00 12.91 295 HIS C C 1
ATOM 12632 O O . HIS C 1 290 ? 66.566 36.090 51.945 1.00 13.40 295 HIS C O 1
ATOM 12646 N N . LEU C 1 291 ? 64.729 37.028 52.875 1.00 13.47 296 LEU C N 1
ATOM 12647 C CA . LEU C 1 291 ? 65.471 37.548 54.022 1.00 14.90 296 LEU C CA 1
ATOM 12648 C C . LEU C 1 291 ? 65.986 36.431 54.932 1.00 14.29 296 LEU C C 1
ATOM 12649 O O . LEU C 1 291 ? 66.844 36.666 55.781 1.00 16.20 296 LEU C O 1
ATOM 12665 N N . THR C 1 292 ? 65.463 35.230 54.720 1.00 14.31 297 THR C N 1
ATOM 12666 C CA . THR C 1 292 ? 65.814 34.065 55.532 1.00 13.26 297 THR C CA 1
ATOM 12667 C C . THR C 1 292 ? 66.516 33.002 54.720 1.00 21.09 297 THR C C 1
ATOM 12668 O O . THR C 1 292 ? 66.541 31.836 55.117 1.00 20.40 297 THR C O 1
ATOM 12679 N N . GLY C 1 293 ? 67.101 33.412 53.600 1.00 17.20 298 GLY C N 1
ATOM 12680 C CA . GLY C 1 293 ? 68.029 32.571 52.861 1.00 21.47 298 GLY C CA 1
ATOM 12681 C C . GLY C 1 293 ? 67.448 31.742 51.734 1.00 17.66 298 GLY C C 1
ATOM 12682 O O . GLY C 1 293 ? 68.172 31.005 51.063 1.00 20.79 298 GLY C O 1
ATOM 12686 N N . GLN C 1 294 ? 66.140 31.868 51.525 1.00 13.99 299 GLN C N 1
ATOM 12687 C CA . GLN C 1 294 ? 65.410 31.072 50.550 1.00 10.82 299 GLN C CA 1
ATOM 12688 C C . GLN C 1 294 ? 65.412 31.724 49.165 1.00 11.95 299 GLN C C 1
ATOM 12689 O O . GLN C 1 294 ? 65.179 32.913 49.076 1.00 15.26 299 GLN C O 1
ATOM 12703 N N . SER C 1 295 ? 65.638 30.958 48.095 1.00 10.68 300 SER C N 1
ATOM 12704 C CA . SER C 1 295 ? 65.436 31.521 46.745 1.00 10.46 300 SER C CA 1
ATOM 12705 C C . SER C 1 295 ? 63.942 31.715 46.485 1.00 10.09 300 SER C C 1
ATOM 12706 O O . SER C 1 295 ? 63.109 30.971 47.026 1.00 10.11 300 SER C O 1
ATOM 12714 N N . ILE C 1 296 ? 63.600 32.711 45.668 1.00 10.59 301 ILE C N 1
ATOM 12715 C CA . ILE C 1 296 ? 62.203 32.959 45.308 1.00 10.27 301 ILE C CA 1
ATOM 12716 C C . ILE C 1 296 ? 62.026 33.066 43.783 1.00 11.94 301 ILE C C 1
ATOM 12717 O O . ILE C 1 296 ? 62.965 33.429 43.051 1.00 10.45 301 ILE C O 1
ATOM 12733 N N . PRO C 1 297 ? 60.815 32.765 43.294 1.00 11.01 302 PRO C N 1
ATOM 12734 C CA . PRO C 1 297 ? 60.589 32.863 41.844 1.00 11.11 302 PRO C CA 1
ATOM 12735 C C . PRO C 1 297 ? 60.664 34.297 41.345 1.00 10.59 302 PRO C C 1
ATOM 12736 O O . PRO C 1 297 ? 60.335 35.233 42.081 1.00 12.16 302 PRO C O 1
ATOM 12747 N N . THR C 1 298 ? 61.153 34.487 40.128 1.00 10.99 303 THR C N 1
ATOM 12748 C CA . THR C 1 298 ? 61.234 35.836 39.587 1.00 11.14 303 THR C CA 1
ATOM 12749 C C . THR C 1 298 ? 59.876 36.355 39.125 1.00 8.71 303 THR C C 1
ATOM 12750 O O . THR C 1 298 ? 59.738 37.544 38.827 1.00 9.82 303 THR C O 1
ATOM 12761 N N . LYS C 1 299 ? 58.868 35.487 39.060 1.00 9.91 304 LYS C N 1
ATOM 12762 C CA . LYS C 1 299 ? 57.513 35.920 38.722 1.00 10.84 304 LYS C CA 1
ATOM 12763 C C . LYS C 1 299 ? 56.541 35.025 39.461 1.00 11.21 304 LYS C C 1
ATOM 12764 O O . LYS C 1 299 ? 56.750 33.811 39.552 1.00 13.52 304 LYS C O 1
ATOM 12783 N N . ILE C 1 300 ? 55.506 35.638 40.003 1.00 8.04 305 ILE C N 1
ATOM 12784 C CA . ILE C 1 300 ? 54.352 34.929 40.498 1.00 8.32 305 ILE C CA 1
ATOM 12785 C C . ILE C 1 300 ? 53.123 35.605 39.909 1.00 10.42 305 ILE C C 1
ATOM 12786 O O . ILE C 1 300 ? 52.928 36.813 40.075 1.00 12.02 305 ILE C O 1
ATOM 12802 N N . GLY C 1 301 ? 52.307 34.821 39.206 1.00 10.52 306 GLY C N 1
ATOM 12803 C CA . GLY C 1 301 ? 51.126 35.350 38.557 1.00 11.64 306 GLY C CA 1
ATOM 12804 C C . GLY C 1 301 ? 49.895 34.981 39.329 1.00 10.98 306 GLY C C 1
ATOM 12805 O O . GLY C 1 301 ? 49.624 33.803 39.561 1.00 13.96 306 GLY C O 1
ATOM 12809 N N . THR C 1 302 ? 49.172 35.998 39.777 1.00 10.18 307 THR C N 1
ATOM 12810 C CA . THR C 1 302 ? 47.945 35.792 40.525 1.00 8.21 307 THR C CA 1
ATOM 12811 C C . THR C 1 302 ? 46.758 35.853 39.564 1.00 11.89 307 THR C C 1
ATOM 12812 O O . THR C 1 302 ? 46.862 36.391 38.459 1.00 12.11 307 THR C O 1
ATOM 12823 N N . GLY C 1 303 ? 45.644 35.259 39.972 1.00 16.01 308 GLY C N 1
ATOM 12824 C CA . GLY C 1 303 ? 44.533 35.012 39.069 1.00 16.86 308 GLY C CA 1
ATOM 12825 C C . GLY C 1 303 ? 43.470 36.090 38.974 1.00 10.57 308 GLY C C 1
ATOM 12826 O O . GLY C 1 303 ? 43.546 37.122 39.637 1.00 11.67 308 GLY C O 1
ATOM 12830 N N . PHE C 1 304 ? 42.520 35.841 38.088 1.00 9.54 309 PHE C N 1
ATOM 12831 C CA . PHE C 1 304 ? 41.327 36.672 37.964 1.00 11.00 309 PHE C CA 1
ATOM 12832 C C . PHE C 1 304 ? 40.082 35.951 38.436 1.00 13.56 309 PHE C C 1
ATOM 12833 O O . PHE C 1 304 ? 40.009 34.715 38.453 1.00 12.96 309 PHE C O 1
ATOM 12850 N N . THR C 1 305 ? 39.095 36.750 38.804 1.00 7.96 310 THR C N 1
ATOM 12851 C CA . THR C 1 305 ? 37.739 36.282 39.048 1.00 8.28 310 THR C CA 1
ATOM 12852 C C . THR C 1 305 ? 36.819 37.160 38.223 1.00 9.47 310 THR C C 1
ATOM 12853 O O . THR C 1 305 ? 36.754 38.371 38.436 1.00 9.96 310 THR C O 1
ATOM 12864 N N . VAL C 1 306 ? 36.128 36.556 37.254 1.00 8.72 311 VAL C N 1
ATOM 12865 C CA . VAL C 1 306 ? 35.236 37.293 36.387 1.00 9.30 311 VAL C CA 1
ATOM 12866 C C . VAL C 1 306 ? 33.875 37.365 37.038 1.00 10.56 311 VAL C C 1
ATOM 12867 O O . VAL C 1 306 ? 33.268 36.330 37.295 1.00 13.47 311 VAL C O 1
ATOM 12880 N N . ILE C 1 307 ? 33.400 38.585 37.286 1.00 10.56 312 ILE C N 1
ATOM 12881 C CA . ILE C 1 307 ? 32.159 38.794 38.006 1.00 8.84 312 ILE C CA 1
ATOM 12882 C C . ILE C 1 307 ? 31.098 39.327 37.050 1.00 12.85 312 ILE C C 1
ATOM 12883 O O . ILE C 1 307 ? 31.340 40.262 36.290 1.00 10.96 312 ILE C O 1
ATOM 12899 N N . ASN C 1 308 ? 29.930 38.693 37.060 1.00 10.35 313 ASN C N 1
ATOM 12900 C CA . ASN C 1 308 ? 28.818 39.118 36.221 1.00 11.38 313 ASN C CA 1
ATOM 12901 C C . ASN C 1 308 ? 27.546 39.198 37.061 1.00 11.85 313 ASN C C 1
ATOM 12902 O O . ASN C 1 308 ? 27.578 38.944 38.259 1.00 12.51 313 ASN C O 1
ATOM 12913 N N . LYS C 1 309 ? 26.442 39.599 36.435 1.00 14.55 314 LYS C N 1
ATOM 12914 C CA . LYS C 1 309 ? 25.194 39.844 37.143 1.00 17.76 314 LYS C CA 1
ATOM 12915 C C . LYS C 1 309 ? 24.685 38.594 37.845 1.00 16.64 314 LYS C C 1
ATOM 12916 O O . LYS C 1 309 ? 24.085 38.682 38.918 1.00 17.66 314 LYS C O 1
ATOM 12935 N N . SER C 1 310 ? 24.936 37.434 37.240 1.00 12.68 315 SER C N 1
ATOM 12936 C CA . SER C 1 310 ? 24.436 36.176 37.757 1.00 15.20 315 SER C CA 1
ATOM 12937 C C . SER C 1 310 ? 25.276 35.621 38.887 1.00 13.27 315 SER C C 1
ATOM 12938 O O . SER C 1 310 ? 24.731 35.023 39.807 1.00 19.14 315 SER C O 1
ATOM 12946 N N . ASN C 1 311 ? 26.591 35.826 38.851 1.00 11.00 316 ASN C N 1
ATOM 12947 C CA . ASN C 1 311 ? 27.447 35.138 39.837 1.00 13.39 316 ASN C CA 1
ATOM 12948 C C . ASN C 1 311 ? 27.950 36.043 40.958 1.00 12.17 316 ASN C C 1
ATOM 12949 O O . ASN C 1 311 ? 28.611 35.570 41.862 1.00 11.36 316 ASN C O 1
ATOM 12960 N N . VAL C 1 312 ? 27.603 37.322 40.927 1.00 12.11 317 VAL C N 1
ATOM 12961 C CA . VAL C 1 312 ? 28.061 38.255 41.964 1.00 9.90 317 VAL C CA 1
ATOM 12962 C C . VAL C 1 312 ? 27.522 37.920 43.357 1.00 12.06 317 VAL C C 1
ATOM 12963 O O . VAL C 1 312 ? 28.107 38.322 44.361 1.00 13.54 317 VAL C O 1
ATOM 12976 N N . THR C 1 313 ? 26.417 37.176 43.427 1.00 12.06 318 THR C N 1
ATOM 12977 C CA . THR C 1 313 ? 25.876 36.760 44.717 1.00 13.74 318 THR C CA 1
ATOM 12978 C C . THR C 1 313 ? 26.410 35.419 45.203 1.00 17.62 318 THR C C 1
ATOM 12979 O O . THR C 1 313 ? 26.109 35.009 46.317 1.00 17.15 318 THR C O 1
ATOM 12990 N N . ASP C 1 314 ? 27.176 34.726 44.366 1.00 13.30 319 ASP C N 1
ATOM 12991 C CA . ASP C 1 314 ? 27.834 33.485 44.770 1.00 12.73 319 ASP C CA 1
ATOM 12992 C C . ASP C 1 314 ? 28.976 33.796 45.727 1.00 14.51 319 ASP C C 1
ATOM 12993 O O . ASP C 1 314 ? 29.897 34.497 45.351 1.00 12.65 319 ASP C O 1
ATOM 13002 N N . PRO C 1 315 ? 28.921 33.278 46.967 1.00 11.96 320 PRO C N 1
ATOM 13003 C CA . PRO C 1 315 ? 29.959 33.665 47.933 1.00 14.18 320 PRO C CA 1
ATOM 13004 C C . PRO C 1 315 ? 31.391 33.409 47.452 1.00 13.82 320 PRO C C 1
ATOM 13005 O O . PRO C 1 315 ? 32.292 34.155 47.824 1.00 14.61 320 PRO C O 1
ATOM 13016 N N . ALA C 1 316 ? 31.596 32.384 46.624 1.00 13.91 321 ALA C N 1
ATOM 13017 C CA . ALA C 1 316 ? 32.932 32.067 46.131 1.00 13.39 321 ALA C CA 1
ATOM 13018 C C . ALA C 1 316 ? 33.446 33.124 45.162 1.00 10.92 321 ALA C C 1
ATOM 13019 O O . ALA C 1 316 ? 34.650 33.208 44.927 1.00 14.48 321 ALA C O 1
ATOM 13026 N N . VAL C 1 317 ? 32.534 33.919 44.601 1.00 10.36 322 VAL C N 1
ATOM 13027 C CA . VAL C 1 317 ? 32.878 35.026 43.710 1.00 11.66 322 VAL C CA 1
ATOM 13028 C C . VAL C 1 317 ? 32.922 36.340 44.490 1.00 11.33 322 VAL C C 1
ATOM 13029 O O . VAL C 1 317 ? 33.863 37.119 44.358 1.00 9.33 322 VAL C O 1
ATOM 13042 N N . ALA C 1 318 ? 31.907 36.569 45.326 1.00 10.62 323 ALA C N 1
ATOM 13043 C CA . ALA C 1 318 ? 31.788 37.834 46.052 1.00 11.29 323 ALA C CA 1
ATOM 13044 C C . ALA C 1 318 ? 32.966 38.077 47.003 1.00 11.46 323 ALA C C 1
ATOM 13045 O O . ALA C 1 318 ? 33.258 39.229 47.358 1.00 12.41 323 ALA C O 1
ATOM 13052 N N . ARG C 1 319 ? 33.624 36.999 47.426 1.00 10.04 324 ARG C N 1
ATOM 13053 C CA . ARG C 1 319 ? 34.733 37.114 48.345 1.00 11.20 324 ARG C CA 1
ATOM 13054 C C . ARG C 1 319 ? 35.873 37.884 47.712 1.00 11.60 324 ARG C C 1
ATOM 13055 O O . ARG C 1 319 ? 36.761 38.364 48.431 1.00 13.60 324 ARG C O 1
ATOM 13065 N N . PHE C 1 320 ? 35.847 38.033 46.384 1.00 10.70 325 PHE C N 1
ATOM 13066 C CA . PHE C 1 320 ? 36.897 38.763 45.667 1.00 8.10 325 PHE C CA 1
ATOM 13067 C C . PHE C 1 320 ? 36.598 40.248 45.376 1.00 11.08 325 PHE C C 1
ATOM 13068 O O . PHE C 1 320 ? 37.446 40.966 44.848 1.00 8.49 325 PHE C O 1
ATOM 13085 N N . ILE C 1 321 ? 35.410 40.710 45.737 1.00 9.58 326 ILE C N 1
ATOM 13086 C CA . ILE C 1 321 ? 35.117 42.144 45.685 1.00 8.06 326 ILE C CA 1
ATOM 13087 C C . ILE C 1 321 ? 36.066 42.868 46.653 1.00 12.24 326 ILE C C 1
ATOM 13088 O O . ILE C 1 321 ? 36.329 42.399 47.762 1.00 11.47 326 ILE C O 1
ATOM 13104 N N . TYR C 1 322 ? 36.626 43.988 46.206 1.00 11.62 327 TYR C N 1
ATOM 13105 C CA . TYR C 1 322 ? 37.664 44.682 46.961 1.00 13.10 327 TYR C CA 1
ATOM 13106 C C . TYR C 1 322 ? 37.111 45.322 48.233 1.00 13.05 327 TYR C C 1
ATOM 13107 O O . TYR C 1 322 ? 35.910 45.608 48.362 1.00 10.54 327 TYR C O 1
ATOM 13125 N N . ALA C 1 323 ? 38.005 45.563 49.174 1.00 10.37 328 ALA C N 1
ATOM 13126 C CA . ALA C 1 323 ? 37.649 46.305 50.372 1.00 11.61 328 ALA C CA 1
ATOM 13127 C C . ALA C 1 323 ? 37.002 47.651 50.039 1.00 24.03 328 ALA C C 1
ATOM 13128 O O . ALA C 1 323 ? 37.344 48.293 49.050 1.00 21.31 328 ALA C O 1
ATOM 13135 N N . GLU C 1 324 ? 36.038 48.068 50.847 1.00 24.96 329 GLU C N 1
ATOM 13136 C CA . GLU C 1 324 ? 35.364 49.332 50.584 1.00 41.25 329 GLU C CA 1
ATOM 13137 C C . GLU C 1 324 ? 35.158 50.114 51.873 1.00 44.47 329 GLU C C 1
ATOM 13138 O O . GLU C 1 324 ? 35.693 49.745 52.917 1.00 45.30 329 GLU C O 1
ATOM 13145 N N . LYS D 1 27 ? 40.892 8.358 26.338 1.00 43.76 32 LYS D N 1
ATOM 13146 C CA . LYS D 1 27 ? 41.639 8.676 25.122 1.00 40.63 32 LYS D CA 1
ATOM 13147 C C . LYS D 1 27 ? 41.068 7.924 23.918 1.00 33.48 32 LYS D C 1
ATOM 13148 O O . LYS D 1 27 ? 40.505 6.841 24.069 1.00 28.31 32 LYS D O 1
ATOM 13166 N N . PHE D 1 28 ? 41.258 8.457 22.715 1.00 22.65 33 PHE D N 1
ATOM 13167 C CA . PHE D 1 28 ? 40.947 7.674 21.526 1.00 18.11 33 PHE D CA 1
ATOM 13168 C C . PHE D 1 28 ? 41.981 6.557 21.337 1.00 19.61 33 PHE D C 1
ATOM 13169 O O . PHE D 1 28 ? 43.183 6.775 21.518 1.00 19.96 33 PHE D O 1
ATOM 13186 N N . ARG D 1 29 ? 41.496 5.380 20.966 1.00 16.85 34 ARG D N 1
ATOM 13187 C CA . ARG D 1 29 ? 42.337 4.234 20.629 1.00 15.53 34 ARG D CA 1
ATOM 13188 C C . ARG D 1 29 ? 42.385 4.060 19.108 1.00 13.60 34 ARG D C 1
ATOM 13189 O O . ARG D 1 29 ? 41.375 3.762 18.466 1.00 15.64 34 ARG D O 1
ATOM 13210 N N . ILE D 1 30 ? 43.564 4.286 18.544 1.00 11.50 35 ILE D N 1
ATOM 13211 C CA . ILE D 1 30 ? 43.777 4.224 17.114 1.00 10.74 35 ILE D CA 1
ATOM 13212 C C . ILE D 1 30 ? 44.658 3.021 16.809 1.00 15.00 35 ILE D C 1
ATOM 13213 O O . ILE D 1 30 ? 45.811 2.947 17.241 1.00 14.99 35 ILE D O 1
ATOM 13229 N N . ALA D 1 31 ? 44.103 2.073 16.069 1.00 11.63 36 ALA D N 1
ATOM 13230 C CA . ALA D 1 31 ? 44.861 0.900 15.663 1.00 12.51 36 ALA D CA 1
ATOM 13231 C C . ALA D 1 31 ? 45.759 1.238 14.493 1.00 11.14 36 ALA D C 1
ATOM 13232 O O . ALA D 1 31 ? 45.386 2.010 13.601 1.00 13.40 36 ALA D O 1
ATOM 13239 N N . LEU D 1 32 ? 46.942 0.646 14.497 1.00 10.39 37 LEU D N 1
ATOM 13240 C CA . LEU D 1 32 ? 47.856 0.745 13.373 1.00 10.68 37 LEU D CA 1
ATOM 13241 C C . LEU D 1 32 ? 48.243 -0.668 12.969 1.00 9.33 37 LEU D C 1
ATOM 13242 O O . LEU D 1 32 ? 48.868 -1.410 13.752 1.00 11.98 37 LEU D O 1
ATOM 13258 N N . ILE D 1 33 ? 47.835 -1.052 11.773 1.00 9.83 38 ILE D N 1
ATOM 13259 C CA . ILE D 1 33 ? 48.091 -2.390 11.243 1.00 8.81 38 ILE D CA 1
ATOM 13260 C C . ILE D 1 33 ? 49.072 -2.245 10.088 1.00 10.89 38 ILE D C 1
ATOM 13261 O O . ILE D 1 33 ? 48.709 -1.826 8.994 1.00 10.93 38 ILE D O 1
ATOM 13277 N N . PRO D 1 34 ? 50.346 -2.562 10.348 1.00 9.78 39 PRO D N 1
ATOM 13278 C CA . PRO D 1 34 ? 51.353 -2.431 9.297 1.00 10.33 39 PRO D CA 1
ATOM 13279 C C . PRO D 1 34 ? 51.239 -3.567 8.298 1.00 10.17 39 PRO D C 1
ATOM 13280 O O . PRO D 1 34 ? 50.537 -4.553 8.545 1.00 12.60 39 PRO D O 1
ATOM 13291 N N . GLY D 1 35 ? 51.985 -3.457 7.213 1.00 10.16 40 GLY D N 1
ATOM 13292 C CA . GLY D 1 35 ? 52.049 -4.525 6.243 1.00 8.20 40 GLY D CA 1
ATOM 13293 C C . GLY D 1 35 ? 52.900 -5.667 6.760 1.00 11.72 40 GLY D C 1
ATOM 13294 O O . GLY D 1 35 ? 52.674 -6.812 6.407 1.00 12.24 40 GLY D O 1
ATOM 13298 N N . LEU D 1 36 ? 53.863 -5.341 7.628 1.00 10.41 41 LEU D N 1
ATOM 13299 C CA . LEU D 1 36 ? 54.875 -6.286 8.118 1.00 10.82 41 LEU D CA 1
ATOM 13300 C C . LEU D 1 36 ? 55.484 -5.722 9.400 1.00 11.60 41 LEU D C 1
ATOM 13301 O O . LEU D 1 36 ? 56.038 -4.636 9.369 1.00 12.78 41 LEU D O 1
ATOM 13317 N N . THR D 1 37 ? 55.379 -6.429 10.527 1.00 11.70 42 THR D N 1
ATOM 13318 C CA . THR D 1 37 ? 55.809 -5.858 11.806 1.00 11.96 42 THR D CA 1
ATOM 13319 C C . THR D 1 37 ? 57.324 -5.633 11.951 1.00 16.27 42 THR D C 1
ATOM 13320 O O . THR D 1 37 ? 57.740 -4.751 12.717 1.00 21.20 42 THR D O 1
ATOM 13331 N N . THR D 1 38 ? 58.130 -6.472 11.302 1.00 13.83 43 THR D N 1
ATOM 13332 C CA . THR D 1 38 ? 59.588 -6.479 11.528 1.00 17.31 43 THR D CA 1
ATOM 13333 C C . THR D 1 38 ? 60.384 -5.602 10.534 1.00 18.00 43 THR D C 1
ATOM 13334 O O . THR D 1 38 ? 61.600 -5.491 10.616 1.00 20.45 43 THR D O 1
ATOM 13345 N N . ASP D 1 39 ? 59.640 -4.919 9.672 1.00 14.40 44 ASP D N 1
ATOM 13346 C CA . ASP D 1 39 ? 60.114 -4.110 8.553 1.00 12.69 44 ASP D CA 1
ATOM 13347 C C . ASP D 1 39 ? 60.454 -2.694 9.040 1.00 11.87 44 ASP D C 1
ATOM 13348 O O . ASP D 1 39 ? 59.599 -2.029 9.628 1.00 12.14 44 ASP D O 1
ATOM 13357 N N . ALA D 1 40 ? 61.693 -2.237 8.821 1.00 11.20 45 ALA D N 1
ATOM 13358 C CA . ALA D 1 40 ? 62.129 -0.917 9.304 1.00 9.78 45 ALA D CA 1
ATOM 13359 C C . ALA D 1 40 ? 61.222 0.230 8.837 1.00 9.81 45 ALA D C 1
ATOM 13360 O O . ALA D 1 40 ? 61.052 1.231 9.558 1.00 10.21 45 ALA D O 1
ATOM 13367 N N . PHE D 1 41 ? 60.620 0.076 7.664 1.00 9.72 46 PHE D N 1
ATOM 13368 C CA . PHE D 1 41 ? 59.670 1.091 7.184 1.00 8.40 46 PHE D CA 1
ATOM 13369 C C . PHE D 1 41 ? 58.488 1.217 8.156 1.00 11.15 46 PHE D C 1
ATOM 13370 O O . PHE D 1 41 ? 58.126 2.326 8.594 1.00 10.42 46 PHE D O 1
ATOM 13387 N N . TYR D 1 42 ? 57.865 0.096 8.501 1.00 9.84 47 TYR D N 1
ATOM 13388 C CA . TYR D 1 42 ? 56.698 0.177 9.375 1.00 8.37 47 TYR D CA 1
ATOM 13389 C C . TYR D 1 42 ? 57.069 0.456 10.830 1.00 9.37 47 TYR D C 1
ATOM 13390 O O . TYR D 1 42 ? 56.276 1.006 11.571 1.00 11.25 47 TYR D O 1
ATOM 13408 N N . ILE D 1 43 ? 58.254 0.038 11.254 1.00 9.61 48 ILE D N 1
ATOM 13409 C CA . ILE D 1 43 ? 58.732 0.341 12.606 1.00 9.55 48 ILE D CA 1
ATOM 13410 C C . ILE D 1 43 ? 58.892 1.863 12.728 1.00 11.25 48 ILE D C 1
ATOM 13411 O O . ILE D 1 43 ? 58.515 2.456 13.742 1.00 12.54 48 ILE D O 1
ATOM 13427 N N . THR D 1 44 ? 59.431 2.492 11.692 1.00 12.59 49 THR D N 1
ATOM 13428 C CA . THR D 1 44 ? 59.643 3.934 11.718 1.00 12.82 49 THR D CA 1
ATOM 13429 C C . THR D 1 44 ? 58.296 4.655 11.628 1.00 12.73 49 THR D C 1
ATOM 13430 O O . THR D 1 44 ? 58.086 5.685 12.269 1.00 12.35 49 THR D O 1
ATOM 13441 N N . MET D 1 45 ? 57.367 4.094 10.865 1.00 9.82 50 MET D N 1
ATOM 13442 C CA . MET D 1 45 ? 56.005 4.617 10.791 1.00 9.82 50 MET D CA 1
ATOM 13443 C C . MET D 1 45 ? 55.351 4.569 12.166 1.00 9.76 50 MET D C 1
ATOM 13444 O O . MET D 1 45 ? 54.680 5.496 12.595 1.00 9.21 50 MET D O 1
ATOM 13458 N N . HIS D 1 46 ? 55.551 3.456 12.853 1.00 10.23 51 HIS D N 1
ATOM 13459 C CA . HIS D 1 46 ? 54.992 3.302 14.186 1.00 11.09 51 HIS D CA 1
ATOM 13460 C C . HIS D 1 46 ? 55.520 4.380 15.141 1.00 11.69 51 HIS D C 1
ATOM 13461 O O . HIS D 1 46 ? 54.761 4.905 15.950 1.00 11.72 51 HIS D O 1
ATOM 13475 N N . LYS D 1 47 ? 56.795 4.750 15.012 1.00 11.17 52 LYS D N 1
ATOM 13476 C CA . LYS D 1 47 ? 57.366 5.765 15.881 1.00 9.72 52 LYS D CA 1
ATOM 13477 C C . LYS D 1 47 ? 56.707 7.116 15.622 1.00 10.03 52 LYS D C 1
ATOM 13478 O O . LYS D 1 47 ? 56.404 7.871 16.559 1.00 12.50 52 LYS D O 1
ATOM 13497 N N . GLY D 1 48 ? 56.489 7.418 14.350 1.00 10.05 53 GLY D N 1
ATOM 13498 C CA . GLY D 1 48 ? 55.812 8.644 13.960 1.00 13.62 53 GLY D CA 1
ATOM 13499 C C . GLY D 1 48 ? 54.403 8.697 14.514 1.00 11.98 53 GLY D C 1
ATOM 13500 O O . GLY D 1 48 ? 53.960 9.719 15.064 1.00 11.79 53 GLY D O 1
ATOM 13504 N N . ALA D 1 49 ? 53.703 7.584 14.392 1.00 10.87 54 ALA D N 1
ATOM 13505 C CA . ALA D 1 49 ? 52.360 7.478 14.957 1.00 10.08 54 ALA D CA 1
ATOM 13506 C C . ALA D 1 49 ? 52.352 7.716 16.464 1.00 11.12 54 ALA D C 1
ATOM 13507 O O . ALA D 1 49 ? 51.490 8.422 16.963 1.00 12.21 54 ALA D O 1
ATOM 13514 N N . GLU D 1 50 ? 53.294 7.135 17.198 1.00 9.83 55 GLU D N 1
ATOM 13515 C CA . GLU D 1 50 ? 53.307 7.310 18.650 1.00 10.51 55 GLU D CA 1
ATOM 13516 C C . GLU D 1 50 ? 53.594 8.755 19.010 1.00 16.00 55 GLU D C 1
ATOM 13517 O O . GLU D 1 50 ? 53.041 9.279 19.990 1.00 14.37 55 GLU D O 1
ATOM 13529 N N . ALA D 1 51 ? 54.430 9.417 18.212 1.00 11.74 56 ALA D N 1
ATOM 13530 C CA . ALA D 1 51 ? 54.758 10.809 18.483 1.00 13.30 56 ALA D CA 1
ATOM 13531 C C . ALA D 1 51 ? 53.532 11.709 18.328 1.00 11.64 56 ALA D C 1
ATOM 13532 O O . ALA D 1 51 ? 53.266 12.534 19.196 1.00 13.70 56 ALA D O 1
ATOM 13539 N N . ALA D 1 52 ? 52.768 11.502 17.257 1.00 11.48 57 ALA D N 1
ATOM 13540 C CA . ALA D 1 52 ? 51.544 12.244 17.026 1.00 13.27 57 ALA D CA 1
ATOM 13541 C C . ALA D 1 52 ? 50.522 11.903 18.113 1.00 11.41 57 ALA D C 1
ATOM 13542 O O . ALA D 1 52 ? 49.832 12.779 18.610 1.00 12.76 57 ALA D O 1
ATOM 13549 N N . ALA D 1 53 ? 50.464 10.638 18.508 1.00 10.35 58 ALA D N 1
ATOM 13550 C CA . ALA D 1 53 ? 49.519 10.221 19.540 1.00 10.95 58 ALA D CA 1
ATOM 13551 C C . ALA D 1 53 ? 49.786 10.928 20.864 1.00 11.65 58 ALA D C 1
ATOM 13552 O O . ALA D 1 53 ? 48.860 11.346 21.564 1.00 12.23 58 ALA D O 1
ATOM 13559 N N . ALA D 1 54 ? 51.053 11.048 21.225 1.00 13.47 59 ALA D N 1
ATOM 13560 C CA . ALA D 1 54 ? 51.408 11.726 22.453 1.00 16.04 59 ALA D CA 1
ATOM 13561 C C . ALA D 1 54 ? 51.052 13.211 22.373 1.00 12.49 59 ALA D C 1
ATOM 13562 O O . ALA D 1 54 ? 50.652 13.832 23.377 1.00 15.94 59 ALA D O 1
ATOM 13569 N N . ALA D 1 55 ? 51.186 13.776 21.188 1.00 13.44 60 ALA D N 1
ATOM 13570 C CA . ALA D 1 55 ? 50.941 15.202 20.968 1.00 16.00 60 ALA D CA 1
ATOM 13571 C C . ALA D 1 55 ? 49.468 15.568 21.080 1.00 18.68 60 ALA D C 1
ATOM 13572 O O . ALA D 1 55 ? 49.164 16.641 21.574 1.00 16.93 60 ALA D O 1
ATOM 13579 N N . ILE D 1 56 ? 48.562 14.717 20.595 1.00 16.26 61 ILE D N 1
ATOM 13580 C CA . ILE D 1 56 ? 47.128 15.041 20.711 1.00 16.82 61 ILE D CA 1
ATOM 13581 C C . ILE D 1 56 ? 46.358 14.149 21.690 1.00 21.44 61 ILE D C 1
ATOM 13582 O O . ILE D 1 56 ? 45.143 14.272 21.818 1.00 20.59 61 ILE D O 1
ATOM 13598 N N . GLY D 1 57 ? 47.067 13.272 22.397 1.00 16.25 62 GLY D N 1
ATOM 13599 C CA . GLY D 1 57 ? 46.506 12.572 23.540 1.00 18.06 62 GLY D CA 1
ATOM 13600 C C . GLY D 1 57 ? 45.729 11.315 23.234 1.00 23.37 62 GLY D C 1
ATOM 13601 O O . GLY D 1 57 ? 44.753 11.006 23.915 1.00 26.50 62 GLY D O 1
ATOM 13605 N N . ALA D 1 58 ? 46.176 10.584 22.219 1.00 15.39 63 ALA D N 1
ATOM 13606 C CA . ALA D 1 58 ? 45.576 9.316 21.847 1.00 14.83 63 ALA D CA 1
ATOM 13607 C C . ALA D 1 58 ? 46.507 8.161 22.202 1.00 16.71 63 ALA D C 1
ATOM 13608 O O . ALA D 1 58 ? 47.634 8.375 22.643 1.00 18.82 63 ALA D O 1
ATOM 13615 N N . GLN D 1 59 ? 46.002 6.947 22.009 1.00 17.38 64 GLN D N 1
ATOM 13616 C CA . GLN D 1 59 ? 46.744 5.704 22.217 1.00 17.84 64 GLN D CA 1
ATOM 13617 C C . GLN D 1 59 ? 46.792 4.929 20.926 1.00 20.33 64 GLN D C 1
ATOM 13618 O O . GLN D 1 59 ? 45.783 4.850 20.223 1.00 19.37 64 GLN D O 1
ATOM 13632 N N . ILE D 1 60 ? 47.951 4.350 20.633 1.00 15.18 65 ILE D N 1
ATOM 13633 C CA . ILE D 1 60 ? 48.119 3.493 19.473 1.00 11.43 65 ILE D CA 1
ATOM 13634 C C . ILE D 1 60 ? 47.997 2.024 19.858 1.00 17.54 65 ILE D C 1
ATOM 13635 O O . ILE D 1 60 ? 48.605 1.585 20.831 1.00 18.94 65 ILE D O 1
ATOM 13651 N N . ILE D 1 61 ? 47.197 1.282 19.095 1.00 16.09 66 ILE D N 1
ATOM 13652 C CA . ILE D 1 61 ? 47.153 -0.178 19.194 1.00 16.37 66 ILE D CA 1
ATOM 13653 C C . ILE D 1 61 ? 47.880 -0.731 17.983 1.00 16.50 66 ILE D C 1
ATOM 13654 O O . ILE D 1 61 ? 47.333 -0.743 16.893 1.00 20.49 66 ILE D O 1
ATOM 13670 N N . PHE D 1 62 ? 49.130 -1.145 18.164 1.00 15.84 67 PHE D N 1
ATOM 13671 C CA . PHE D 1 62 ? 49.943 -1.626 17.050 1.00 11.95 67 PHE D CA 1
ATOM 13672 C C . PHE D 1 62 ? 49.877 -3.148 16.933 1.00 15.15 67 PHE D C 1
ATOM 13673 O O . PHE D 1 62 ? 50.262 -3.886 17.857 1.00 15.74 67 PHE D O 1
ATOM 13690 N N . GLN D 1 63 ? 49.378 -3.623 15.802 1.00 13.24 68 GLN D N 1
ATOM 13691 C CA . GLN D 1 63 ? 49.155 -5.050 15.646 1.00 13.53 68 GLN D CA 1
ATOM 13692 C C . GLN D 1 63 ? 49.294 -5.441 14.187 1.00 12.25 68 GLN D C 1
ATOM 13693 O O . GLN D 1 63 ? 48.632 -4.878 13.333 1.00 10.67 68 GLN D O 1
ATOM 13707 N N . GLY D 1 64 ? 50.160 -6.410 13.915 1.00 14.83 69 GLY D N 1
ATOM 13708 C CA . GLY D 1 64 ? 50.362 -6.876 12.556 1.00 17.26 69 GLY D CA 1
ATOM 13709 C C . GLY D 1 64 ? 50.938 -8.274 12.476 1.00 13.63 69 GLY D C 1
ATOM 13710 O O . GLY D 1 64 ? 51.186 -8.915 13.491 1.00 13.12 69 GLY D O 1
ATOM 13714 N N . ALA D 1 65 ? 51.169 -8.730 11.249 1.00 12.59 70 ALA D N 1
ATOM 13715 C CA . ALA D 1 65 ? 51.718 -10.059 11.003 1.00 13.45 70 ALA D CA 1
ATOM 13716 C C . ALA D 1 65 ? 53.200 -9.959 10.671 1.00 10.73 70 ALA D C 1
ATOM 13717 O O . ALA D 1 65 ? 53.658 -8.913 10.224 1.00 13.51 70 ALA D O 1
ATOM 13724 N N . PRO D 1 66 ? 53.944 -11.057 10.875 1.00 11.18 71 PRO D N 1
ATOM 13725 C CA . PRO D 1 66 ? 55.383 -11.128 10.629 1.00 16.98 71 PRO D CA 1
ATOM 13726 C C . PRO D 1 66 ? 55.746 -11.429 9.164 1.00 14.45 71 PRO D C 1
ATOM 13727 O O . PRO D 1 66 ? 56.924 -11.578 8.895 1.00 18.48 71 PRO D O 1
ATOM 13738 N N . ASP D 1 67 ? 54.757 -11.538 8.268 1.00 12.10 72 ASP D N 1
ATOM 13739 C CA . ASP D 1 67 ? 55.008 -11.524 6.826 1.00 15.43 72 ASP D CA 1
ATOM 13740 C C . ASP D 1 67 ? 54.006 -10.589 6.128 1.00 16.21 72 ASP D C 1
ATOM 13741 O O . ASP D 1 67 ? 52.931 -10.297 6.662 1.00 15.77 72 ASP D O 1
ATOM 13750 N N . PHE D 1 68 ? 54.393 -10.108 4.951 1.00 9.78 73 PHE D N 1
ATOM 13751 C CA . PHE D 1 68 ? 53.602 -9.187 4.145 1.00 9.32 73 PHE D CA 1
ATOM 13752 C C . PHE D 1 68 ? 52.673 -10.015 3.256 1.00 11.16 73 PHE D C 1
ATOM 13753 O O . PHE D 1 68 ? 53.046 -10.450 2.162 1.00 11.87 73 PHE D O 1
ATOM 13770 N N . ASN D 1 69 ? 51.463 -10.262 3.746 1.00 11.13 74 ASN D N 1
ATOM 13771 C CA . ASN D 1 69 ? 50.615 -11.254 3.109 1.00 10.94 74 ASN D CA 1
ATOM 13772 C C . ASN D 1 69 ? 49.181 -11.162 3.616 1.00 13.27 74 ASN D C 1
ATOM 13773 O O . ASN D 1 69 ? 48.961 -11.176 4.814 1.00 11.66 74 ASN D O 1
ATOM 13784 N N . PRO D 1 70 ? 48.201 -11.055 2.700 1.00 11.52 75 PRO D N 1
ATOM 13785 C CA . PRO D 1 70 ? 46.794 -11.070 3.126 1.00 12.75 75 PRO D CA 1
ATOM 13786 C C . PRO D 1 70 ? 46.422 -12.310 3.921 1.00 15.32 75 PRO D C 1
ATOM 13787 O O . PRO D 1 70 ? 45.502 -12.250 4.745 1.00 13.55 75 PRO D O 1
ATOM 13798 N N . VAL D 1 71 ? 47.082 -13.431 3.639 1.00 14.36 76 VAL D N 1
ATOM 13799 C CA . VAL D 1 71 ? 46.807 -14.685 4.336 1.00 12.08 76 VAL D CA 1
ATOM 13800 C C . VAL D 1 71 ? 46.905 -14.500 5.852 1.00 12.94 76 VAL D C 1
ATOM 13801 O O . VAL D 1 71 ? 46.142 -15.087 6.620 1.00 14.85 76 VAL D O 1
ATOM 13814 N N . THR D 1 72 ? 47.847 -13.671 6.284 1.00 12.56 77 THR D N 1
ATOM 13815 C CA . THR D 1 72 ? 48.063 -13.467 7.713 1.00 12.93 77 THR D CA 1
ATOM 13816 C C . THR D 1 72 ? 47.544 -12.095 8.164 1.00 12.75 77 THR D C 1
ATOM 13817 O O . THR D 1 72 ? 47.145 -11.935 9.324 1.00 14.54 77 THR D O 1
ATOM 13828 N N . GLN D 1 73 ? 47.544 -11.107 7.273 1.00 15.46 78 GLN D N 1
ATOM 13829 C CA . GLN D 1 73 ? 47.019 -9.792 7.629 1.00 11.35 78 GLN D CA 1
ATOM 13830 C C . GLN D 1 73 ? 45.523 -9.810 7.914 1.00 11.30 78 GLN D C 1
ATOM 13831 O O . GLN D 1 73 ? 45.058 -9.123 8.817 1.00 11.81 78 GLN D O 1
ATOM 13845 N N . VAL D 1 74 ? 44.749 -10.575 7.160 1.00 11.42 79 VAL D N 1
ATOM 13846 C CA . VAL D 1 74 ? 43.297 -10.528 7.344 1.00 12.09 79 VAL D CA 1
ATOM 13847 C C . VAL D 1 74 ? 42.927 -11.052 8.735 1.00 12.52 79 VAL D C 1
ATOM 13848 O O . VAL D 1 74 ? 42.113 -10.430 9.431 1.00 11.87 79 VAL D O 1
ATOM 13861 N N . PRO D 1 75 ? 43.543 -12.167 9.185 1.00 10.91 80 PRO D N 1
ATOM 13862 C CA . PRO D 1 75 ? 43.226 -12.576 10.549 1.00 14.72 80 PRO D CA 1
ATOM 13863 C C . PRO D 1 75 ? 43.583 -11.530 11.607 1.00 11.47 80 PRO D C 1
ATOM 13864 O O . PRO D 1 75 ? 42.852 -11.442 12.611 1.00 13.16 80 PRO D O 1
ATOM 13875 N N . VAL D 1 76 ? 44.653 -10.765 11.399 1.00 11.04 81 VAL D N 1
ATOM 13876 C CA . VAL D 1 76 ? 45.015 -9.730 12.374 1.00 15.50 81 VAL D CA 1
ATOM 13877 C C . VAL D 1 76 ? 43.962 -8.635 12.353 1.00 11.81 81 VAL D C 1
ATOM 13878 O O . VAL D 1 76 ? 43.484 -8.180 13.404 1.00 12.47 81 VAL D O 1
ATOM 13891 N N . LEU D 1 77 ? 43.556 -8.258 11.156 1.00 11.36 82 LEU D N 1
ATOM 13892 C CA . LEU D 1 77 ? 42.514 -7.251 10.996 1.00 13.25 82 LEU D CA 1
ATOM 13893 C C . LEU D 1 77 ? 41.217 -7.654 11.710 1.00 14.92 82 LEU D C 1
ATOM 13894 O O . LEU D 1 77 ? 40.610 -6.839 12.402 1.00 15.24 82 LEU D O 1
ATOM 13910 N N . ASP D 1 78 ? 40.811 -8.908 11.551 1.00 11.73 83 ASP D N 1
ATOM 13911 C CA . ASP D 1 78 ? 39.581 -9.389 12.177 1.00 13.46 83 ASP D CA 1
ATOM 13912 C C . ASP D 1 78 ? 39.671 -9.262 13.687 1.00 15.80 83 ASP D C 1
ATOM 13913 O O . ASP D 1 78 ? 38.687 -8.920 14.345 1.00 15.37 83 ASP D O 1
ATOM 13922 N N . ALA D 1 79 ? 40.846 -9.564 14.231 1.00 17.09 84 ALA D N 1
ATOM 13923 C CA . ALA D 1 79 ? 41.048 -9.524 15.669 1.00 16.46 84 ALA D CA 1
ATOM 13924 C C . ALA D 1 79 ? 40.941 -8.086 16.137 1.00 16.22 84 ALA D C 1
ATOM 13925 O O . ALA D 1 79 ? 40.350 -7.792 17.167 1.00 19.06 84 ALA D O 1
ATOM 13932 N N . VAL D 1 80 ? 41.509 -7.183 15.351 1.00 15.62 85 VAL D N 1
ATOM 13933 C CA . VAL D 1 80 ? 41.471 -5.771 15.682 1.00 15.05 85 VAL D CA 1
ATOM 13934 C C . VAL D 1 80 ? 40.059 -5.211 15.648 1.00 20.98 85 VAL D C 1
ATOM 13935 O O . VAL D 1 80 ? 39.676 -4.469 16.539 1.00 20.06 85 VAL D O 1
ATOM 13948 N N . ILE D 1 81 ? 39.296 -5.570 14.622 1.00 14.80 86 ILE D N 1
ATOM 13949 C CA . ILE D 1 81 ? 37.907 -5.129 14.499 1.00 16.77 86 ILE D CA 1
ATOM 13950 C C . ILE D 1 81 ? 37.070 -5.556 15.691 1.00 15.23 86 ILE D C 1
ATOM 13951 O O . ILE D 1 81 ? 36.259 -4.778 16.214 1.00 17.33 86 ILE D O 1
ATOM 13967 N N . ALA D 1 82 ? 37.288 -6.793 16.130 1.00 16.82 87 ALA D N 1
ATOM 13968 C CA . ALA D 1 82 ? 36.529 -7.376 17.231 1.00 19.81 87 ALA D CA 1
ATOM 13969 C C . ALA D 1 82 ? 36.680 -6.592 18.533 1.00 18.41 87 ALA D C 1
ATOM 13970 O O . ALA D 1 82 ? 35.785 -6.645 19.387 1.00 21.68 87 ALA D O 1
ATOM 13977 N N A LYS D 1 83 ? 37.797 -5.885 18.710 0.49 20.56 88 LYS D N 1
ATOM 13978 N N B LYS D 1 83 ? 37.785 -5.868 18.680 0.51 20.52 88 LYS D N 1
ATOM 13979 C CA A LYS D 1 83 ? 37.973 -5.079 19.923 0.49 27.78 88 LYS D CA 1
ATOM 13980 C CA B LYS D 1 83 ? 38.004 -5.080 19.889 0.51 27.61 88 LYS D CA 1
ATOM 13981 C C A LYS D 1 83 ? 37.711 -3.586 19.672 0.49 25.41 88 LYS D C 1
ATOM 13982 C C B LYS D 1 83 ? 37.740 -3.585 19.656 0.51 25.34 88 LYS D C 1
ATOM 13983 O O A LYS D 1 83 ? 38.051 -2.735 20.498 0.49 23.77 88 LYS D O 1
ATOM 13984 O O B LYS D 1 83 ? 38.102 -2.736 20.476 0.51 24.04 88 LYS D O 1
ATOM 14021 N N . LYS D 1 84 ? 37.075 -3.293 18.541 1.00 25.92 89 LYS D N 1
ATOM 14022 C CA . LYS D 1 84 ? 36.426 -1.999 18.299 1.00 26.01 89 LYS D CA 1
ATOM 14023 C C . LYS D 1 84 ? 37.230 -0.754 18.692 1.00 23.30 89 LYS D C 1
ATOM 14024 O O . LYS D 1 84 ? 36.831 0.015 19.574 1.00 22.11 89 LYS D O 1
ATOM 14032 N N . PRO D 1 85 ? 38.352 -0.536 18.008 1.00 16.85 90 PRO D N 1
ATOM 14033 C CA . PRO D 1 85 ? 39.117 0.701 18.151 1.00 13.28 90 PRO D CA 1
ATOM 14034 C C . PRO D 1 85 ? 38.288 1.862 17.640 1.00 16.62 90 PRO D C 1
ATOM 14035 O O . PRO D 1 85 ? 37.306 1.645 16.944 1.00 16.44 90 PRO D O 1
ATOM 14046 N N . ASP D 1 86 ? 38.672 3.079 17.998 1.00 14.48 91 ASP D N 1
ATOM 14047 C CA . ASP D 1 86 ? 37.966 4.267 17.529 1.00 12.94 91 ASP D CA 1
ATOM 14048 C C . ASP D 1 86 ? 38.268 4.548 16.057 1.00 13.58 91 ASP D C 1
ATOM 14049 O O . ASP D 1 86 ? 37.460 5.153 15.350 1.00 12.53 91 ASP D O 1
ATOM 14058 N N . ALA D 1 87 ? 39.431 4.105 15.611 1.00 15.89 92 ALA D N 1
ATOM 14059 C CA . ALA D 1 87 ? 39.826 4.227 14.203 1.00 14.54 92 ALA D CA 1
ATOM 14060 C C . ALA D 1 87 ? 40.874 3.209 13.861 1.00 11.50 92 ALA D C 1
ATOM 14061 O O . ALA D 1 87 ? 41.579 2.730 14.737 1.00 10.58 92 ALA D O 1
ATOM 14068 N N . ILE D 1 88 ? 40.965 2.886 12.571 1.00 12.68 93 ILE D N 1
ATOM 14069 C CA . ILE D 1 88 ? 41.993 2.007 12.047 1.00 11.89 93 ILE D CA 1
ATOM 14070 C C . ILE D 1 88 ? 42.846 2.717 10.999 1.00 11.38 93 ILE D C 1
ATOM 14071 O O . ILE D 1 88 ? 42.326 3.301 10.039 1.00 11.12 93 ILE D O 1
ATOM 14087 N N . LEU D 1 89 ? 44.154 2.674 11.224 1.00 10.43 94 LEU D N 1
ATOM 14088 C CA . LEU D 1 89 ? 45.164 2.916 10.188 1.00 9.56 94 LEU D CA 1
ATOM 14089 C C . LEU D 1 89 ? 45.701 1.560 9.719 1.00 8.63 94 LEU D C 1
ATOM 14090 O O . LEU D 1 89 ? 46.121 0.744 10.534 1.00 10.45 94 LEU D O 1
ATOM 14106 N N . ILE D 1 90 ? 45.686 1.318 8.413 1.00 9.03 95 ILE D N 1
ATOM 14107 C CA . ILE D 1 90 ? 46.152 0.036 7.898 1.00 11.33 95 ILE D CA 1
ATOM 14108 C C . ILE D 1 90 ? 46.887 0.209 6.580 1.00 10.07 95 ILE D C 1
ATOM 14109 O O . ILE D 1 90 ? 46.503 1.034 5.749 1.00 9.31 95 ILE D O 1
ATOM 14125 N N . ALA D 1 91 ? 47.983 -0.536 6.424 1.00 9.57 96 ALA D N 1
ATOM 14126 C CA . ALA D 1 91 ? 48.650 -0.686 5.139 1.00 9.70 96 ALA D CA 1
ATOM 14127 C C . ALA D 1 91 ? 48.169 -2.010 4.514 1.00 10.29 96 ALA D C 1
ATOM 14128 O O . ALA D 1 91 ? 48.756 -3.066 4.776 1.00 8.78 96 ALA D O 1
ATOM 14135 N N . PRO D 1 92 ? 47.094 -1.959 3.711 1.00 8.67 97 PRO D N 1
ATOM 14136 C CA . PRO D 1 92 ? 46.622 -3.211 3.084 1.00 10.04 97 PRO D CA 1
ATOM 14137 C C . PRO D 1 92 ? 47.680 -3.887 2.213 1.00 10.87 97 PRO D C 1
ATOM 14138 O O . PRO D 1 92 ? 48.327 -3.230 1.401 1.00 9.96 97 PRO D O 1
ATOM 14149 N N . THR D 1 93 ? 47.828 -5.198 2.343 1.00 11.30 98 THR D N 1
ATOM 14150 C CA . THR D 1 93 ? 48.905 -5.893 1.647 1.00 9.68 98 THR D CA 1
ATOM 14151 C C . THR D 1 93 ? 48.537 -6.305 0.222 1.00 11.38 98 THR D C 1
ATOM 14152 O O . THR D 1 93 ? 49.381 -6.827 -0.496 1.00 15.14 98 THR D O 1
ATOM 14163 N N . ASP D 1 94 ? 47.295 -6.054 -0.186 1.00 10.64 99 ASP D N 1
ATOM 14164 C CA . ASP D 1 94 ? 46.852 -6.319 -1.561 1.00 11.09 99 ASP D CA 1
ATOM 14165 C C . ASP D 1 94 ? 45.680 -5.392 -1.865 1.00 11.96 99 ASP D C 1
ATOM 14166 O O . ASP D 1 94 ? 44.878 -5.083 -0.981 1.00 11.92 99 ASP D O 1
ATOM 14175 N N . THR D 1 95 ? 45.548 -4.949 -3.107 1.00 11.61 100 THR D N 1
ATOM 14176 C CA . THR D 1 95 ? 44.557 -3.909 -3.399 1.00 11.10 100 THR D CA 1
ATOM 14177 C C . THR D 1 95 ? 43.137 -4.447 -3.481 1.00 12.63 100 THR D C 1
ATOM 14178 O O . THR D 1 95 ? 42.181 -3.680 -3.365 1.00 14.56 100 THR D O 1
ATOM 14189 N N . THR D 1 96 ? 43.022 -5.751 -3.746 1.00 11.71 101 THR D N 1
ATOM 14190 C CA . THR D 1 96 ? 41.749 -6.442 -3.906 1.00 14.22 101 THR D CA 1
ATOM 14191 C C . THR D 1 96 ? 41.331 -7.254 -2.688 1.00 14.59 101 THR D C 1
ATOM 14192 O O . THR D 1 96 ? 40.184 -7.156 -2.200 1.00 15.92 101 THR D O 1
ATOM 14203 N N . GLN D 1 97 ? 42.261 -8.070 -2.197 1.00 12.52 102 GLN D N 1
ATOM 14204 C CA . GLN D 1 97 ? 41.933 -9.018 -1.153 1.00 13.48 102 GLN D CA 1
ATOM 14205 C C . GLN D 1 97 ? 41.595 -8.364 0.181 1.00 12.67 102 GLN D C 1
ATOM 14206 O O . GLN D 1 97 ? 40.946 -8.980 1.020 1.00 16.21 102 GLN D O 1
ATOM 14220 N N . LEU D 1 98 ? 42.005 -7.115 0.362 1.00 13.92 103 LEU D N 1
ATOM 14221 C CA . LEU D 1 98 ? 41.712 -6.413 1.611 1.00 12.73 103 LEU D CA 1
ATOM 14222 C C . LEU D 1 98 ? 40.445 -5.565 1.549 1.00 10.88 103 LEU D C 1
ATOM 14223 O O . LEU D 1 98 ? 40.039 -5.007 2.567 1.00 12.24 103 LEU D O 1
ATOM 14239 N N . VAL D 1 99 ? 39.763 -5.543 0.403 1.00 12.45 104 VAL D N 1
ATOM 14240 C CA . VAL D 1 99 ? 38.571 -4.718 0.256 1.00 12.17 104 VAL D CA 1
ATOM 14241 C C . VAL D 1 99 ? 37.449 -5.239 1.122 1.00 12.36 104 VAL D C 1
ATOM 14242 O O . VAL D 1 99 ? 36.934 -4.498 1.946 1.00 15.43 104 VAL D O 1
ATOM 14255 N N . GLN D 1 100 ? 37.072 -6.509 0.969 1.00 13.13 105 GLN D N 1
ATOM 14256 C CA . GLN D 1 100 ? 35.909 -6.980 1.717 1.00 14.91 105 GLN D CA 1
ATOM 14257 C C . GLN D 1 100 ? 36.210 -7.113 3.225 1.00 15.42 105 GLN D C 1
ATOM 14258 O O . GLN D 1 100 ? 35.322 -6.839 4.059 1.00 16.19 105 GLN D O 1
ATOM 14272 N N . PRO D 1 101 ? 37.437 -7.524 3.594 1.00 14.11 106 PRO D N 1
ATOM 14273 C CA . PRO D 1 101 ? 37.733 -7.549 5.030 1.00 12.93 106 PRO D CA 1
ATOM 14274 C C . PRO D 1 101 ? 37.627 -6.173 5.673 1.00 12.28 106 PRO D C 1
ATOM 14275 O O . PRO D 1 101 ? 37.171 -6.047 6.819 1.00 12.56 106 PRO D O 1
ATOM 14286 N N . LEU D 1 102 ? 38.057 -5.148 4.947 1.00 12.12 107 LEU D N 1
ATOM 14287 C CA . LEU D 1 102 ? 37.995 -3.795 5.480 1.00 13.44 107 LEU D CA 1
ATOM 14288 C C . LEU D 1 102 ? 36.583 -3.251 5.463 1.00 14.06 107 LEU D C 1
ATOM 14289 O O . LEU D 1 102 ? 36.217 -2.456 6.334 1.00 16.12 107 LEU D O 1
ATOM 14305 N N . LYS D 1 103 ? 35.771 -3.682 4.499 1.00 12.43 108 LYS D N 1
ATOM 14306 C CA . LYS D 1 103 ? 34.370 -3.263 4.477 1.00 14.48 108 LYS D CA 1
ATOM 14307 C C . LYS D 1 103 ? 33.648 -3.726 5.734 1.00 13.93 108 LYS D C 1
ATOM 14308 O O . LYS D 1 103 ? 32.738 -3.045 6.222 1.00 17.31 108 LYS D O 1
ATOM 14327 N N . LYS D 1 104 ? 34.055 -4.870 6.275 1.00 15.89 109 LYS D N 1
ATOM 14328 C CA . LYS D 1 104 ? 33.473 -5.344 7.518 1.00 15.58 109 LYS D CA 1
ATOM 14329 C C . LYS D 1 104 ? 33.718 -4.354 8.648 1.00 14.29 109 LYS D C 1
ATOM 14330 O O . LYS D 1 104 ? 32.857 -4.182 9.516 1.00 16.78 109 LYS D O 1
ATOM 14349 N N . ALA D 1 105 ? 34.889 -3.711 8.652 1.00 13.17 110 ALA D N 1
ATOM 14350 C CA . ALA D 1 105 ? 35.151 -2.688 9.643 1.00 12.79 110 ALA D CA 1
ATOM 14351 C C . ALA D 1 105 ? 34.238 -1.486 9.412 1.00 13.03 110 ALA D C 1
ATOM 14352 O O . ALA D 1 105 ? 33.691 -0.919 10.355 1.00 13.44 110 ALA D O 1
ATOM 14359 N N . ALA D 1 106 ? 34.056 -1.114 8.150 1.00 13.72 111 ALA D N 1
ATOM 14360 C CA . ALA D 1 106 ? 33.173 -0.003 7.803 1.00 16.58 111 ALA D CA 1
ATOM 14361 C C . ALA D 1 106 ? 31.745 -0.310 8.240 1.00 18.73 111 ALA D C 1
ATOM 14362 O O . ALA D 1 106 ? 31.035 0.553 8.772 1.00 21.65 111 ALA D O 1
ATOM 14369 N N . ASP D 1 107 ? 31.328 -1.553 8.034 1.00 20.47 112 ASP D N 1
ATOM 14370 C CA . ASP D 1 107 ? 29.985 -1.954 8.432 1.00 19.59 112 ASP D CA 1
ATOM 14371 C C . ASP D 1 107 ? 29.803 -1.931 9.957 1.00 25.54 112 ASP D C 1
ATOM 14372 O O . ASP D 1 107 ? 28.673 -1.803 10.455 1.00 28.07 112 ASP D O 1
ATOM 14381 N N . ALA D 1 108 ? 30.903 -2.072 10.695 1.00 19.29 113 ALA D N 1
ATOM 14382 C CA . ALA D 1 108 ? 30.885 -1.988 12.157 1.00 23.25 113 ALA D CA 1
ATOM 14383 C C . ALA D 1 108 ? 30.984 -0.540 12.645 1.00 23.67 113 ALA D C 1
ATOM 14384 O O . ALA D 1 108 ? 31.041 -0.284 13.855 1.00 26.93 113 ALA D O 1
ATOM 14391 N N . GLY D 1 109 ? 30.985 0.392 11.698 1.00 18.47 114 GLY D N 1
ATOM 14392 C CA . GLY D 1 109 ? 31.076 1.809 11.992 1.00 21.53 114 GLY D CA 1
ATOM 14393 C C . GLY D 1 109 ? 32.452 2.299 12.426 1.00 20.73 114 GLY D C 1
ATOM 14394 O O . GLY D 1 109 ? 32.551 3.312 13.136 1.00 20.91 114 GLY D O 1
ATOM 14398 N N . ILE D 1 110 ? 33.515 1.608 12.008 1.00 15.05 115 ILE D N 1
ATOM 14399 C CA . ILE D 1 110 ? 34.866 2.020 12.373 1.00 11.83 115 ILE D CA 1
ATOM 14400 C C . ILE D 1 110 ? 35.509 2.811 11.243 1.00 16.02 115 ILE D C 1
ATOM 14401 O O . ILE D 1 110 ? 35.692 2.278 10.145 1.00 12.99 115 ILE D O 1
ATOM 14417 N N . PRO D 1 111 ? 35.832 4.089 11.494 1.00 13.57 116 PRO D N 1
ATOM 14418 C CA . PRO D 1 111 ? 36.499 4.868 10.444 1.00 12.37 116 PRO D CA 1
ATOM 14419 C C . PRO D 1 111 ? 37.927 4.415 10.226 1.00 10.85 116 PRO D C 1
ATOM 14420 O O . PRO D 1 111 ? 38.608 3.972 11.170 1.00 11.07 116 PRO D O 1
ATOM 14431 N N . MET D 1 112 ? 38.380 4.535 8.985 1.00 11.30 117 MET D N 1
ATOM 14432 C CA . MET D 1 112 ? 39.707 4.049 8.629 1.00 11.38 117 MET D CA 1
ATOM 14433 C C . MET D 1 112 ? 40.404 4.939 7.628 1.00 9.17 117 MET D C 1
ATOM 14434 O O . MET D 1 112 ? 39.775 5.681 6.841 1.00 10.73 117 MET D O 1
ATOM 14448 N N . ILE D 1 113 ? 41.725 4.843 7.673 1.00 8.91 118 ILE D N 1
ATOM 14449 C CA . ILE D 1 113 ? 42.617 5.519 6.764 1.00 9.17 118 ILE D CA 1
ATOM 14450 C C . ILE D 1 113 ? 43.593 4.466 6.284 1.00 9.93 118 ILE D C 1
ATOM 14451 O O . ILE D 1 113 ? 44.078 3.682 7.107 1.00 9.04 118 ILE D O 1
ATOM 14467 N N . THR D 1 114 ? 43.917 4.420 4.987 1.00 11.20 119 THR D N 1
ATOM 14468 C CA . THR D 1 114 ? 45.008 3.523 4.596 1.00 10.47 119 THR D CA 1
ATOM 14469 C C . THR D 1 114 ? 46.299 4.329 4.496 1.00 10.98 119 THR D C 1
ATOM 14470 O O . THR D 1 114 ? 46.342 5.449 3.972 1.00 11.08 119 THR D O 1
ATOM 14481 N N . VAL D 1 115 ? 47.334 3.755 5.091 1.00 6.88 120 VAL D N 1
ATOM 14482 C CA . VAL D 1 115 ? 48.666 4.340 5.123 1.00 6.64 120 VAL D CA 1
ATOM 14483 C C . VAL D 1 115 ? 49.578 3.477 4.242 1.00 11.08 120 VAL D C 1
ATOM 14484 O O . VAL D 1 115 ? 49.458 2.239 4.216 1.00 12.04 120 VAL D O 1
ATOM 14497 N N . ASP D 1 116 ? 50.479 4.148 3.519 1.00 8.69 121 ASP D N 1
ATOM 14498 C CA . ASP D 1 116 ? 51.469 3.509 2.638 1.00 6.85 121 ASP D CA 1
ATOM 14499 C C . ASP D 1 116 ? 50.837 2.941 1.360 1.00 10.74 121 ASP D C 1
ATOM 14500 O O . ASP D 1 116 ? 51.123 3.421 0.259 1.00 10.20 121 ASP D O 1
ATOM 14509 N N . THR D 1 117 ? 49.943 1.969 1.532 1.00 9.23 122 THR D N 1
ATOM 14510 C CA . THR D 1 117 ? 49.283 1.262 0.429 1.00 11.12 122 THR D CA 1
ATOM 14511 C C . THR D 1 117 ? 47.810 1.590 0.402 1.00 11.70 122 THR D C 1
ATOM 14512 O O . THR D 1 117 ? 47.272 2.135 1.380 1.00 8.94 122 THR D O 1
ATOM 14523 N N . PHE D 1 118 ? 47.143 1.202 -0.685 1.00 11.44 123 PHE D N 1
ATOM 14524 C CA . PHE D 1 118 ? 45.715 1.435 -0.826 1.00 8.41 123 PHE D CA 1
ATOM 14525 C C . PHE D 1 118 ? 44.962 0.185 -1.208 1.00 12.31 123 PHE D C 1
ATOM 14526 O O . PHE D 1 118 ? 45.561 -0.834 -1.581 1.00 10.55 123 PHE D O 1
ATOM 14543 N N . ILE D 1 119 ? 43.646 0.237 -0.981 1.00 10.34 124 ILE D N 1
ATOM 14544 C CA . ILE D 1 119 ? 42.725 -0.705 -1.585 1.00 9.86 124 ILE D CA 1
ATOM 14545 C C . ILE D 1 119 ? 41.996 0.006 -2.724 1.00 10.43 124 ILE D C 1
ATOM 14546 O O . ILE D 1 119 ? 41.972 1.240 -2.796 1.00 10.69 124 ILE D O 1
ATOM 14562 N N . GLY D 1 120 ? 41.414 -0.767 -3.629 1.00 12.69 125 GLY D N 1
ATOM 14563 C CA . GLY D 1 120 ? 40.724 -0.163 -4.760 1.00 13.61 125 GLY D CA 1
ATOM 14564 C C . GLY D 1 120 ? 41.699 0.536 -5.693 1.00 13.75 125 GLY D C 1
ATOM 14565 O O . GLY D 1 120 ? 42.656 -0.071 -6.185 1.00 16.65 125 GLY D O 1
ATOM 14569 N N . THR D 1 121 ? 41.438 1.812 -5.961 1.00 15.80 126 THR D N 1
ATOM 14570 C CA . THR D 1 121 ? 42.348 2.662 -6.740 1.00 13.62 126 THR D CA 1
ATOM 14571 C C . THR D 1 121 ? 43.105 3.648 -5.876 1.00 13.54 126 THR D C 1
ATOM 14572 O O . THR D 1 121 ? 43.994 4.373 -6.343 1.00 15.67 126 THR D O 1
ATOM 14583 N N . GLY D 1 122 ? 42.759 3.697 -4.601 1.00 11.44 127 GLY D N 1
ATOM 14584 C CA . GLY D 1 122 ? 43.364 4.660 -3.714 1.00 11.76 127 GLY D CA 1
ATOM 14585 C C . GLY D 1 122 ? 42.658 5.999 -3.757 1.00 11.48 127 GLY D C 1
ATOM 14586 O O . GLY D 1 122 ? 43.065 6.954 -3.094 1.00 12.62 127 GLY D O 1
ATOM 14590 N N . ASP D 1 123 ? 41.611 6.069 -4.568 1.00 14.64 128 ASP D N 1
ATOM 14591 C CA . ASP D 1 123 ? 40.753 7.240 -4.629 1.00 11.51 128 ASP D CA 1
ATOM 14592 C C . ASP D 1 123 ? 39.556 6.981 -3.734 1.00 14.29 128 ASP D C 1
ATOM 14593 O O . ASP D 1 123 ? 38.711 6.129 -4.026 1.00 15.21 128 ASP D O 1
ATOM 14602 N N . TYR D 1 124 ? 39.486 7.727 -2.641 1.00 10.84 129 TYR D N 1
ATOM 14603 C CA . TYR D 1 124 ? 38.478 7.491 -1.633 1.00 10.52 129 TYR D CA 1
ATOM 14604 C C . TYR D 1 124 ? 37.490 8.641 -1.496 1.00 13.52 129 TYR D C 1
ATOM 14605 O O . TYR D 1 124 ? 37.786 9.757 -1.868 1.00 11.11 129 TYR D O 1
ATOM 14623 N N . GLN D 1 125 ? 36.327 8.344 -0.916 1.00 14.54 130 GLN D N 1
ATOM 14624 C CA . GLN D 1 125 ? 35.269 9.323 -0.687 1.00 15.77 130 GLN D CA 1
ATOM 14625 C C . GLN D 1 125 ? 34.808 9.972 -1.979 1.00 16.00 130 GLN D C 1
ATOM 14626 O O . GLN D 1 125 ? 34.388 11.141 -1.983 1.00 19.15 130 GLN D O 1
ATOM 14640 N N . THR D 1 126 ? 34.858 9.214 -3.073 1.00 12.56 131 THR D N 1
ATOM 14641 C CA . THR D 1 126 ? 34.432 9.722 -4.384 1.00 12.05 131 THR D CA 1
ATOM 14642 C C . THR D 1 126 ? 32.931 9.541 -4.599 1.00 18.64 131 THR D C 1
ATOM 14643 O O . THR D 1 126 ? 32.316 10.280 -5.375 1.00 18.56 131 THR D O 1
ATOM 14654 N N . GLY D 1 127 ? 32.364 8.540 -3.938 1.00 20.44 132 GLY D N 1
ATOM 14655 C CA . GLY D 1 127 ? 30.956 8.202 -4.101 1.00 21.57 132 GLY D CA 1
ATOM 14656 C C . GLY D 1 127 ? 30.724 7.045 -5.049 1.00 21.35 132 GLY D C 1
ATOM 14657 O O . GLY D 1 127 ? 29.574 6.680 -5.315 1.00 21.87 132 GLY D O 1
ATOM 14661 N N . ALA D 1 128 ? 31.802 6.455 -5.557 1.00 18.24 133 ALA D N 1
ATOM 14662 C CA . ALA D 1 128 ? 31.701 5.270 -6.412 1.00 22.39 133 ALA D CA 1
ATOM 14663 C C . ALA D 1 128 ? 32.906 4.362 -6.215 1.00 21.57 133 ALA D C 1
ATOM 14664 O O . ALA D 1 128 ? 33.945 4.802 -5.709 1.00 22.30 133 ALA D O 1
ATOM 14671 N N . GLY D 1 129 ? 32.759 3.099 -6.613 1.00 22.10 134 GLY D N 1
ATOM 14672 C CA . GLY D 1 129 ? 33.840 2.130 -6.503 1.00 23.68 134 GLY D CA 1
ATOM 14673 C C . GLY D 1 129 ? 33.676 1.197 -5.320 1.00 28.20 134 GLY D C 1
ATOM 14674 O O . GLY D 1 129 ? 32.939 1.502 -4.377 1.00 30.08 134 GLY D O 1
ATOM 14678 N N . ASP D 1 130 ? 34.383 0.069 -5.385 1.00 27.85 135 ASP D N 1
ATOM 14679 C CA . ASP D 1 130 ? 34.304 -1.024 -4.404 1.00 40.06 135 ASP D CA 1
ATOM 14680 C C . ASP D 1 130 ? 35.042 -0.755 -3.088 1.00 31.30 135 ASP D C 1
ATOM 14681 O O . ASP D 1 130 ? 34.697 -1.320 -2.041 1.00 26.18 135 ASP D O 1
ATOM 14690 N N . GLY D 1 131 ? 36.083 0.067 -3.175 1.00 20.00 136 GLY D N 1
ATOM 14691 C CA . GLY D 1 131 ? 36.977 0.355 -2.053 1.00 18.39 136 GLY D CA 1
ATOM 14692 C C . GLY D 1 131 ? 37.097 1.860 -1.826 1.00 14.89 136 GLY D C 1
ATOM 14693 O O . GLY D 1 131 ? 38.189 2.431 -1.726 1.00 12.88 136 GLY D O 1
ATOM 14697 N N . ASP D 1 132 ? 35.935 2.487 -1.704 1.00 15.79 137 ASP D N 1
ATOM 14698 C CA . ASP D 1 132 ? 35.801 3.937 -1.668 1.00 16.16 137 ASP D CA 1
ATOM 14699 C C . ASP D 1 132 ? 35.638 4.426 -0.232 1.00 16.91 137 ASP D C 1
ATOM 14700 O O . ASP D 1 132 ? 35.644 5.628 0.029 1.00 14.95 137 ASP D O 1
ATOM 14709 N N . PHE D 1 133 ? 35.484 3.494 0.701 1.00 15.47 138 PHE D N 1
ATOM 14710 C CA . PHE D 1 133 ? 35.038 3.863 2.052 1.00 15.22 138 PHE D CA 1
ATOM 14711 C C . PHE D 1 133 ? 36.109 4.351 3.059 1.00 14.67 138 PHE D C 1
ATOM 14712 O O . PHE D 1 133 ? 35.730 4.990 4.047 1.00 15.39 138 PHE D O 1
ATOM 14729 N N . PRO D 1 134 ? 37.414 4.067 2.844 1.00 13.58 139 PRO D N 1
ATOM 14730 C CA . PRO D 1 134 ? 38.378 4.727 3.734 1.00 10.71 139 PRO D CA 1
ATOM 14731 C C . PRO D 1 134 ? 38.268 6.238 3.600 1.00 11.70 139 PRO D C 1
ATOM 14732 O O . PRO D 1 134 ? 37.762 6.727 2.587 1.00 10.91 139 PRO D O 1
ATOM 14743 N N . LEU D 1 135 ? 38.699 6.968 4.620 1.00 11.58 140 LEU D N 1
ATOM 14744 C CA . LEU D 1 135 ? 38.625 8.431 4.599 1.00 10.40 140 LEU D CA 1
ATOM 14745 C C . LEU D 1 135 ? 39.760 9.127 3.860 1.00 10.00 140 LEU D C 1
ATOM 14746 O O . LEU D 1 135 ? 39.594 10.249 3.387 1.00 10.63 140 LEU D O 1
ATOM 14762 N N . SER D 1 136 ? 40.921 8.480 3.819 1.00 9.68 141 SER D N 1
ATOM 14763 C CA . SER D 1 136 ? 42.130 9.081 3.270 1.00 8.93 141 SER D CA 1
ATOM 14764 C C . SER D 1 136 ? 43.150 8.030 2.906 1.00 8.94 141 SER D C 1
ATOM 14765 O O . SER D 1 136 ? 43.132 6.919 3.437 1.00 9.06 141 SER D O 1
ATOM 14773 N N . TYR D 1 137 ? 44.042 8.411 1.999 1.00 8.93 142 TYR D N 1
ATOM 14774 C CA . TYR D 1 137 ? 45.208 7.640 1.640 1.00 8.05 142 TYR D CA 1
ATOM 14775 C C . TYR D 1 137 ? 46.446 8.503 1.876 1.00 9.02 142 TYR D C 1
ATOM 14776 O O . TYR D 1 137 ? 46.598 9.520 1.246 1.00 10.03 142 TYR D O 1
ATOM 14794 N N . ILE D 1 138 ? 47.298 8.088 2.808 1.00 8.42 143 ILE D N 1
ATOM 14795 C CA . ILE D 1 138 ? 48.477 8.862 3.219 1.00 9.56 143 ILE D CA 1
ATOM 14796 C C . ILE D 1 138 ? 49.700 8.025 2.929 1.00 9.28 143 ILE D C 1
ATOM 14797 O O . ILE D 1 138 ? 49.850 6.932 3.491 1.00 8.29 143 ILE D O 1
ATOM 14813 N N . ALA D 1 139 ? 50.567 8.524 2.041 1.00 9.93 144 ALA D N 1
ATOM 14814 C CA . ALA D 1 139 ? 51.638 7.708 1.504 1.00 8.24 144 ALA D CA 1
ATOM 14815 C C . ALA D 1 139 ? 52.589 8.547 0.680 1.00 11.19 144 ALA D C 1
ATOM 14816 O O . ALA D 1 139 ? 52.327 9.713 0.413 1.00 10.37 144 ALA D O 1
ATOM 14823 N N . SER D 1 140 ? 53.669 7.923 0.252 1.00 9.15 145 SER D N 1
ATOM 14824 C CA . SER D 1 140 ? 54.528 8.507 -0.789 1.00 9.27 145 SER D CA 1
ATOM 14825 C C . SER D 1 140 ? 53.770 8.622 -2.108 1.00 10.67 145 SER D C 1
ATOM 14826 O O . SER D 1 140 ? 52.722 7.996 -2.277 1.00 10.60 145 SER D O 1
ATOM 14834 N N . ASP D 1 141 ? 54.305 9.417 -3.031 1.00 11.45 146 ASP D N 1
ATOM 14835 C CA . ASP D 1 141 ? 53.825 9.442 -4.419 1.00 12.59 146 ASP D CA 1
ATOM 14836 C C . ASP D 1 141 ? 54.561 8.308 -5.136 1.00 10.14 146 ASP D C 1
ATOM 14837 O O . ASP D 1 141 ? 55.651 8.492 -5.672 1.00 9.36 146 ASP D O 1
ATOM 14846 N N . ASN D 1 142 ? 53.969 7.121 -5.159 1.00 9.84 147 ASN D N 1
ATOM 14847 C CA . ASN D 1 142 ? 54.754 5.960 -5.561 1.00 6.87 147 ASN D CA 1
ATOM 14848 C C . ASN D 1 142 ? 55.034 5.847 -7.066 1.00 10.91 147 ASN D C 1
ATOM 14849 O O . ASN D 1 142 ? 56.068 5.306 -7.454 1.00 10.88 147 ASN D O 1
ATOM 14860 N N . VAL D 1 143 ? 54.184 6.406 -7.916 1.00 8.17 148 VAL D N 1
ATOM 14861 C CA . VAL D 1 143 ? 54.532 6.485 -9.324 1.00 6.88 148 VAL D CA 1
ATOM 14862 C C . VAL D 1 143 ? 55.757 7.371 -9.478 1.00 8.24 148 VAL D C 1
ATOM 14863 O O . VAL D 1 143 ? 56.709 7.006 -10.161 1.00 9.71 148 VAL D O 1
ATOM 14876 N N . LEU D 1 144 ? 55.727 8.546 -8.860 1.00 10.40 149 LEU D N 1
ATOM 14877 C CA . LEU D 1 144 ? 56.877 9.433 -8.903 1.00 9.36 149 LEU D CA 1
ATOM 14878 C C . LEU D 1 144 ? 58.131 8.735 -8.368 1.00 10.80 149 LEU D C 1
ATOM 14879 O O . LEU D 1 144 ? 59.217 8.923 -8.904 1.00 9.88 149 LEU D O 1
ATOM 14895 N N . GLY D 1 145 ? 57.981 7.922 -7.329 1.00 9.63 150 GLY D N 1
ATOM 14896 C CA . GLY D 1 145 ? 59.108 7.175 -6.782 1.00 9.78 150 GLY D CA 1
ATOM 14897 C C . GLY D 1 145 ? 59.778 6.325 -7.849 1.00 8.47 150 GLY D C 1
ATOM 14898 O O . GLY D 1 145 ? 61.008 6.238 -7.922 1.00 9.25 150 GLY D O 1
ATOM 14902 N N . GLY D 1 146 ? 58.956 5.671 -8.655 1.00 8.78 151 GLY D N 1
ATOM 14903 C CA . GLY D 1 146 ? 59.483 4.847 -9.734 1.00 8.68 151 GLY D CA 1
ATOM 14904 C C . GLY D 1 146 ? 60.208 5.659 -10.798 1.00 7.99 151 GLY D C 1
ATOM 14905 O O . GLY D 1 146 ? 61.259 5.250 -11.335 1.00 10.97 151 GLY D O 1
ATOM 14909 N N . GLU D 1 147 ? 59.634 6.816 -11.132 1.00 9.88 152 GLU D N 1
ATOM 14910 C CA . GLU D 1 147 ? 60.242 7.699 -12.116 1.00 8.79 152 GLU D CA 1
ATOM 14911 C C . GLU D 1 147 ? 61.591 8.199 -11.651 1.00 9.75 152 GLU D C 1
ATOM 14912 O O . GLU D 1 147 ? 62.540 8.280 -12.430 1.00 9.72 152 GLU D O 1
ATOM 14924 N N . ILE D 1 148 ? 61.657 8.578 -10.382 1.00 8.50 153 ILE D N 1
ATOM 14925 C CA . ILE D 1 148 ? 62.917 9.003 -9.766 1.00 9.97 153 ILE D CA 1
ATOM 14926 C C . ILE D 1 148 ? 63.937 7.873 -9.786 1.00 9.45 153 ILE D C 1
ATOM 14927 O O . ILE D 1 148 ? 65.112 8.066 -10.126 1.00 9.57 153 ILE D O 1
ATOM 14943 N N . ALA D 1 149 ? 63.490 6.667 -9.487 1.00 12.32 154 ALA D N 1
ATOM 14944 C CA . ALA D 1 149 ? 64.415 5.552 -9.493 1.00 12.08 154 ALA D CA 1
ATOM 14945 C C . ALA D 1 149 ? 64.968 5.314 -10.899 1.00 9.64 154 ALA D C 1
ATOM 14946 O O . ALA D 1 149 ? 66.151 4.992 -11.050 1.00 12.42 154 ALA D O 1
ATOM 14953 N N . ALA D 1 150 ? 64.126 5.463 -11.925 1.00 11.29 155 ALA D N 1
ATOM 14954 C CA . ALA D 1 150 ? 64.564 5.271 -13.299 1.00 12.83 155 ALA D CA 1
ATOM 14955 C C . ALA D 1 150 ? 65.590 6.321 -13.688 1.00 10.59 155 ALA D C 1
ATOM 14956 O O . ALA D 1 150 ? 66.629 6.013 -14.273 1.00 12.05 155 ALA D O 1
ATOM 14963 N N . ARG D 1 151 ? 65.306 7.580 -13.357 1.00 8.92 156 ARG D N 1
ATOM 14964 C CA . ARG D 1 151 ? 66.265 8.635 -13.665 1.00 9.88 156 ARG D CA 1
ATOM 14965 C C . ARG D 1 151 ? 67.600 8.412 -12.961 1.00 12.18 156 ARG D C 1
ATOM 14966 O O . ARG D 1 151 ? 68.656 8.651 -13.547 1.00 14.29 156 ARG D O 1
ATOM 14987 N N . SER D 1 152 ? 67.538 8.030 -11.691 1.00 11.52 157 SER D N 1
ATOM 14988 C CA . SER D 1 152 ? 68.750 7.747 -10.921 1.00 10.54 157 SER D CA 1
ATOM 14989 C C . SER D 1 152 ? 69.546 6.576 -11.507 1.00 12.18 157 SER D C 1
ATOM 14990 O O . SER D 1 152 ? 70.766 6.643 -11.664 1.00 13.02 157 SER D O 1
ATOM 14998 N N . LEU D 1 153 ? 68.848 5.504 -11.854 1.00 10.15 158 LEU D N 1
ATOM 14999 C CA . LEU D 1 153 ? 69.547 4.331 -12.409 1.00 11.92 158 LEU D CA 1
ATOM 15000 C C . LEU D 1 153 ? 70.143 4.665 -13.797 1.00 14.13 158 LEU D C 1
ATOM 15001 O O . LEU D 1 153 ? 71.276 4.267 -14.107 1.00 13.22 158 LEU D O 1
ATOM 15017 N N . ALA D 1 154 ? 69.411 5.427 -14.618 1.00 13.47 159 ALA D N 1
ATOM 15018 C CA . ALA D 1 154 ? 69.912 5.843 -15.934 1.00 11.20 159 ALA D CA 1
ATOM 15019 C C . ALA D 1 154 ? 71.179 6.657 -15.762 1.00 14.43 159 ALA D C 1
ATOM 15020 O O . ALA D 1 154 ? 72.128 6.509 -16.520 1.00 14.88 159 ALA D O 1
ATOM 15027 N N . LEU D 1 155 ? 71.197 7.526 -14.759 1.00 13.95 160 LEU D N 1
ATOM 15028 C CA . LEU D 1 155 ? 72.396 8.318 -14.470 1.00 16.32 160 LEU D CA 1
ATOM 15029 C C . LEU D 1 155 ? 73.542 7.370 -14.129 1.00 13.48 160 LEU D C 1
ATOM 15030 O O . LEU D 1 155 ? 74.657 7.478 -14.679 1.00 16.49 160 LEU D O 1
ATOM 15046 N N . ALA D 1 156 ? 73.240 6.426 -13.245 1.00 16.88 161 ALA D N 1
ATOM 15047 C CA . ALA D 1 156 ? 74.246 5.505 -12.728 1.00 15.70 161 ALA D CA 1
ATOM 15048 C C . ALA D 1 156 ? 74.888 4.670 -13.848 1.00 16.05 161 ALA D C 1
ATOM 15049 O O . ALA D 1 156 ? 76.105 4.425 -13.823 1.00 16.60 161 ALA D O 1
ATOM 15056 N N . ILE D 1 157 ? 74.092 4.233 -14.827 1.00 13.84 162 ILE D N 1
ATOM 15057 C CA . ILE D 1 157 ? 74.623 3.345 -15.878 1.00 16.40 162 ILE D CA 1
ATOM 15058 C C . ILE D 1 157 ? 75.047 4.077 -17.152 1.00 15.99 162 ILE D C 1
ATOM 15059 O O . ILE D 1 157 ? 75.341 3.448 -18.183 1.00 17.42 162 ILE D O 1
ATOM 15075 N N . GLY D 1 158 ? 75.121 5.399 -17.089 1.00 18.01 163 GLY D N 1
ATOM 15076 C CA . GLY D 1 158 ? 75.571 6.175 -18.227 1.00 20.63 163 GLY D CA 1
ATOM 15077 C C . GLY D 1 158 ? 74.548 6.229 -19.353 1.00 17.32 163 GLY D C 1
ATOM 15078 O O . GLY D 1 158 ? 74.903 6.424 -20.514 1.00 17.68 163 GLY D O 1
ATOM 15082 N N . ASP D 1 159 ? 73.283 6.011 -18.990 1.00 15.64 164 ASP D N 1
ATOM 15083 C CA . ASP D 1 159 ? 72.138 6.144 -19.886 1.00 13.83 164 ASP D CA 1
ATOM 15084 C C . ASP D 1 159 ? 72.074 5.099 -20.996 1.00 13.77 164 ASP D C 1
ATOM 15085 O O . ASP D 1 159 ? 71.465 5.328 -22.024 1.00 16.14 164 ASP D O 1
ATOM 15094 N N A LYS D 1 160 ? 72.664 3.935 -20.736 0.42 13.80 165 LYS D N 1
ATOM 15095 N N B LYS D 1 160 ? 72.662 3.933 -20.760 0.58 13.51 165 LYS D N 1
ATOM 15096 C CA A LYS D 1 160 ? 72.734 2.849 -21.706 0.42 14.79 165 LYS D CA 1
ATOM 15097 C CA B LYS D 1 160 ? 72.584 2.842 -21.719 0.58 13.47 165 LYS D CA 1
ATOM 15098 C C A LYS D 1 160 ? 72.786 1.513 -20.973 0.42 16.38 165 LYS D C 1
ATOM 15099 C C B LYS D 1 160 ? 72.785 1.522 -21.002 0.58 16.07 165 LYS D C 1
ATOM 15100 O O A LYS D 1 160 ? 73.356 1.432 -19.883 0.42 17.54 165 LYS D O 1
ATOM 15101 O O B LYS D 1 160 ? 73.444 1.459 -19.962 0.58 19.35 165 LYS D O 1
ATOM 15138 N N . GLY D 1 161 ? 72.177 0.478 -21.549 1.00 16.68 166 GLY D N 1
ATOM 15139 C CA . GLY D 1 161 ? 72.341 -0.876 -21.040 1.00 13.61 166 GLY D CA 1
ATOM 15140 C C . GLY D 1 161 ? 71.077 -1.561 -20.559 1.00 15.63 166 GLY D C 1
ATOM 15141 O O . GLY D 1 161 ? 70.034 -0.954 -20.440 1.00 15.70 166 GLY D O 1
ATOM 15145 N N . LYS D 1 162 ? 71.207 -2.847 -20.267 1.00 16.48 167 LYS D N 1
ATOM 15146 C CA . LYS D 1 162 ? 70.113 -3.639 -19.727 1.00 13.23 167 LYS D CA 1
ATOM 15147 C C . LYS D 1 162 ? 69.894 -3.419 -18.238 1.00 13.89 167 LYS D C 1
ATOM 15148 O O . LYS D 1 162 ? 70.849 -3.378 -17.457 1.00 14.03 167 LYS D O 1
ATOM 15167 N N . VAL D 1 163 ? 68.622 -3.359 -17.851 1.00 12.19 168 VAL D N 1
ATOM 15168 C CA . VAL D 1 163 ? 68.232 -3.214 -16.457 1.00 11.99 168 VAL D CA 1
ATOM 15169 C C . VAL D 1 163 ? 66.969 -4.024 -16.208 1.00 13.45 168 VAL D C 1
ATOM 15170 O O . VAL D 1 163 ? 66.325 -4.455 -17.155 1.00 12.51 168 VAL D O 1
ATOM 15183 N N . TYR D 1 164 ? 66.597 -4.212 -14.944 1.00 13.12 169 TYR D N 1
ATOM 15184 C CA . TYR D 1 164 ? 65.285 -4.781 -14.626 1.00 12.71 169 TYR D CA 1
ATOM 15185 C C . TYR D 1 164 ? 64.848 -4.323 -13.244 1.00 10.64 169 TYR D C 1
ATOM 15186 O O . TYR D 1 164 ? 65.644 -3.802 -12.458 1.00 11.49 169 TYR D O 1
ATOM 15204 N N . VAL D 1 165 ? 63.563 -4.509 -12.986 1.00 11.58 170 VAL D N 1
ATOM 15205 C CA . VAL D 1 165 ? 62.973 -4.220 -11.698 1.00 10.32 170 VAL D CA 1
ATOM 15206 C C . VAL D 1 165 ? 62.926 -5.510 -10.882 1.00 11.59 170 VAL D C 1
ATOM 15207 O O . VAL D 1 165 ? 62.418 -6.550 -11.335 1.00 13.65 170 VAL D O 1
ATOM 15220 N N . SER D 1 166 ? 63.516 -5.443 -9.702 1.00 10.13 171 SER D N 1
ATOM 15221 C CA . SER D 1 166 ? 63.348 -6.462 -8.685 1.00 12.32 171 SER D CA 1
ATOM 15222 C C . SER D 1 166 ? 62.159 -6.044 -7.823 1.00 10.88 171 SER D C 1
ATOM 15223 O O . SER D 1 166 ? 62.196 -4.983 -7.208 1.00 10.12 171 SER D O 1
ATOM 15231 N N . ASN D 1 167 ? 61.112 -6.861 -7.784 1.00 11.05 172 ASN D N 1
ATOM 15232 C CA . ASN D 1 167 ? 59.854 -6.453 -7.164 1.00 8.79 172 ASN D CA 1
ATOM 15233 C C . ASN D 1 167 ? 59.248 -7.565 -6.333 1.00 9.55 172 ASN D C 1
ATOM 15234 O O . ASN D 1 167 ? 59.752 -8.692 -6.306 1.00 11.85 172 ASN D O 1
ATOM 15245 N N . VAL D 1 168 ? 58.216 -7.199 -5.581 1.00 11.88 173 VAL D N 1
ATOM 15246 C CA . VAL D 1 168 ? 57.641 -8.075 -4.583 1.00 10.15 173 VAL D CA 1
ATOM 15247 C C . VAL D 1 168 ? 56.646 -9.077 -5.186 1.00 16.24 173 VAL D C 1
ATOM 15248 O O . VAL D 1 168 ? 56.954 -10.259 -5.338 1.00 15.28 173 VAL D O 1
ATOM 15261 N N . LYS D 1 169 ? 55.474 -8.589 -5.554 1.00 12.00 174 LYS D N 1
ATOM 15262 C CA . LYS D 1 169 ? 54.405 -9.421 -6.057 1.00 13.70 174 LYS D CA 1
ATOM 15263 C C . LYS D 1 169 ? 53.381 -8.497 -6.681 1.00 14.74 174 LYS D C 1
ATOM 15264 O O . LYS D 1 169 ? 53.161 -7.411 -6.178 1.00 13.62 174 LYS D O 1
ATOM 15283 N N . PRO D 1 170 ? 52.742 -8.935 -7.769 1.00 12.48 175 PRO D N 1
ATOM 15284 C CA . PRO D 1 170 ? 51.680 -8.102 -8.320 1.00 11.96 175 PRO D CA 1
ATOM 15285 C C . PRO D 1 170 ? 50.529 -7.911 -7.324 1.00 13.17 175 PRO D C 1
ATOM 15286 O O . PRO D 1 170 ? 50.177 -8.837 -6.589 1.00 14.51 175 PRO D O 1
ATOM 15297 N N . GLY D 1 171 ? 49.940 -6.721 -7.321 1.00 11.59 176 GLY D N 1
ATOM 15298 C CA . GLY D 1 171 ? 48.761 -6.473 -6.526 1.00 12.64 176 GLY D CA 1
ATOM 15299 C C . GLY D 1 171 ? 49.030 -5.641 -5.300 1.00 11.64 176 GLY D C 1
ATOM 15300 O O . GLY D 1 171 ? 48.102 -5.236 -4.608 1.00 14.55 176 GLY D O 1
ATOM 15304 N N . VAL D 1 172 ? 50.297 -5.412 -5.009 1.00 11.08 177 VAL D N 1
ATOM 15305 C CA . VAL D 1 172 ? 50.673 -4.542 -3.915 1.00 10.84 177 VAL D CA 1
ATOM 15306 C C . VAL D 1 172 ? 50.692 -3.123 -4.499 1.00 14.78 177 VAL D C 1
ATOM 15307 O O . VAL D 1 172 ? 51.426 -2.863 -5.452 1.00 9.70 177 VAL D O 1
ATOM 15320 N N . SER D 1 173 ? 49.890 -2.204 -3.949 1.00 8.62 178 SER D N 1
ATOM 15321 C CA . SER D 1 173 ? 49.663 -0.924 -4.640 1.00 10.18 178 SER D CA 1
ATOM 15322 C C . SER D 1 173 ? 50.949 -0.119 -4.860 1.00 9.59 178 SER D C 1
ATOM 15323 O O . SER D 1 173 ? 51.187 0.414 -5.950 1.00 9.30 178 SER D O 1
ATOM 15331 N N . THR D 1 174 ? 51.769 -0.065 -3.827 1.00 11.05 179 THR D N 1
ATOM 15332 C CA . THR D 1 174 ? 52.980 0.742 -3.839 1.00 9.11 179 THR D CA 1
ATOM 15333 C C . THR D 1 174 ? 53.989 0.269 -4.866 1.00 10.59 179 THR D C 1
ATOM 15334 O O . THR D 1 174 ? 54.489 1.059 -5.663 1.00 11.15 179 THR D O 1
ATOM 15345 N N . THR D 1 175 ? 54.325 -1.019 -4.802 1.00 9.19 180 THR D N 1
ATOM 15346 C CA . THR D 1 175 ? 55.351 -1.548 -5.654 1.00 8.16 180 THR D CA 1
ATOM 15347 C C . THR D 1 175 ? 54.834 -1.721 -7.091 1.00 10.85 180 THR D C 1
ATOM 15348 O O . THR D 1 175 ? 55.613 -1.633 -8.038 1.00 10.24 180 THR D O 1
ATOM 15359 N N . ASP D 1 176 ? 53.526 -1.930 -7.264 1.00 12.01 181 ASP D N 1
ATOM 15360 C CA . ASP D 1 176 ? 52.941 -1.873 -8.607 1.00 11.20 181 ASP D CA 1
ATOM 15361 C C . ASP D 1 176 ? 53.204 -0.481 -9.215 1.00 10.73 181 ASP D C 1
ATOM 15362 O O . ASP D 1 176 ? 53.666 -0.356 -10.364 1.00 10.34 181 ASP D O 1
ATOM 15371 N N . GLN D 1 177 ? 52.926 0.558 -8.441 1.00 10.34 182 GLN D N 1
ATOM 15372 C CA . GLN D 1 177 ? 53.061 1.915 -8.955 1.00 8.38 182 GLN D CA 1
ATOM 15373 C C . GLN D 1 177 ? 54.518 2.250 -9.204 1.00 8.99 182 GLN D C 1
ATOM 15374 O O . GLN D 1 177 ? 54.819 2.987 -10.145 1.00 9.17 182 GLN D O 1
ATOM 15388 N N . ARG D 1 178 ? 55.431 1.765 -8.351 1.00 7.67 183 ARG D N 1
ATOM 15389 C CA . ARG D 1 178 ? 56.841 2.095 -8.541 1.00 7.03 183 ARG D CA 1
ATOM 15390 C C . ARG D 1 178 ? 57.331 1.443 -9.836 1.00 8.92 183 ARG D C 1
ATOM 15391 O O . ARG D 1 178 ? 58.076 2.041 -10.603 1.00 9.01 183 ARG D O 1
ATOM 15412 N N . GLU D 1 179 ? 56.922 0.206 -10.071 1.00 9.18 184 GLU D N 1
ATOM 15413 C CA . GLU D 1 179 ? 57.314 -0.471 -11.299 1.00 9.87 184 GLU D CA 1
ATOM 15414 C C . GLU D 1 179 ? 56.743 0.279 -12.525 1.00 10.99 184 GLU D C 1
ATOM 15415 O O . GLU D 1 179 ? 57.418 0.485 -13.527 1.00 9.03 184 GLU D O 1
ATOM 15427 N N . GLN D 1 180 ? 55.493 0.700 -12.425 1.00 10.58 185 GLN D N 1
ATOM 15428 C CA . GLN D 1 180 ? 54.828 1.442 -13.508 1.00 13.46 185 GLN D CA 1
ATOM 15429 C C . GLN D 1 180 ? 55.573 2.752 -13.837 1.00 10.47 185 GLN D C 1
ATOM 15430 O O . GLN D 1 180 ? 55.834 3.085 -15.000 1.00 12.81 185 GLN D O 1
ATOM 15444 N N . GLY D 1 181 ? 55.934 3.491 -12.794 1.00 9.88 186 GLY D N 1
ATOM 15445 C CA . GLY D 1 181 ? 56.630 4.759 -12.973 1.00 10.01 186 GLY D CA 1
ATOM 15446 C C . GLY D 1 181 ? 58.014 4.550 -13.549 1.00 10.33 186 GLY D C 1
ATOM 15447 O O . GLY D 1 181 ? 58.475 5.310 -14.386 1.00 8.57 186 GLY D O 1
ATOM 15451 N N . PHE D 1 182 ? 58.681 3.507 -13.076 1.00 10.64 187 PHE D N 1
ATOM 15452 C CA . PHE D 1 182 ? 60.011 3.180 -13.568 1.00 8.04 187 PHE D CA 1
ATOM 15453 C C . PHE D 1 182 ? 59.966 2.885 -15.064 1.00 9.41 187 PHE D C 1
ATOM 15454 O O . PHE D 1 182 ? 60.804 3.341 -15.831 1.00 10.94 187 PHE D O 1
ATOM 15471 N N . LYS D 1 183 ? 58.988 2.102 -15.478 1.00 10.06 188 LYS D N 1
ATOM 15472 C CA . LYS D 1 183 ? 58.924 1.666 -16.871 1.00 10.78 188 LYS D CA 1
ATOM 15473 C C . LYS D 1 183 ? 58.513 2.810 -17.804 1.00 13.60 188 LYS D C 1
ATOM 15474 O O . LYS D 1 183 ? 59.032 2.928 -18.935 1.00 11.98 188 LYS D O 1
ATOM 15493 N N . SER D 1 184 ? 57.624 3.669 -17.322 1.00 12.05 189 SER D N 1
ATOM 15494 C CA . SER D 1 184 ? 57.161 4.782 -18.142 1.00 10.77 189 SER D CA 1
ATOM 15495 C C . SER D 1 184 ? 58.332 5.745 -18.333 1.00 11.55 189 SER D C 1
ATOM 15496 O O . SER D 1 184 ? 58.510 6.323 -19.396 1.00 12.70 189 SER D O 1
ATOM 15504 N N . GLU D 1 185 ? 59.124 5.928 -17.287 1.00 9.87 190 GLU D N 1
ATOM 15505 C CA . GLU D 1 185 ? 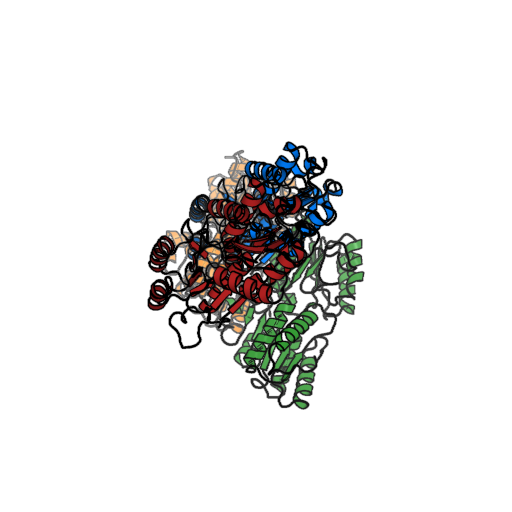60.243 6.852 -17.383 1.00 9.79 190 GLU D CA 1
ATOM 15506 C C . GLU D 1 185 ? 61.348 6.262 -18.250 1.00 11.07 190 GLU D C 1
ATOM 15507 O O . GLU D 1 185 ? 61.964 6.975 -19.055 1.00 11.56 190 GLU D O 1
ATOM 15519 N N . MET D 1 186 ? 61.612 4.958 -18.118 1.00 10.60 191 MET D N 1
ATOM 15520 C CA . MET D 1 186 ? 62.677 4.356 -18.914 1.00 13.98 191 MET D CA 1
ATOM 15521 C C . MET D 1 186 ? 62.334 4.362 -20.407 1.00 14.61 191 MET D C 1
ATOM 15522 O O . MET D 1 186 ? 63.233 4.307 -21.245 1.00 12.96 191 MET D O 1
ATOM 15536 N N . ALA D 1 187 ? 61.046 4.457 -20.740 1.00 13.50 192 ALA D N 1
ATOM 15537 C CA . ALA D 1 187 ? 60.625 4.586 -22.139 1.00 14.04 192 ALA D CA 1
ATOM 15538 C C . ALA D 1 187 ? 61.210 5.833 -22.791 1.00 12.75 192 ALA D C 1
ATOM 15539 O O . ALA D 1 187 ? 61.273 5.917 -24.017 1.00 15.65 192 ALA D O 1
ATOM 15546 N N . LYS D 1 188 ? 61.677 6.779 -21.971 1.00 13.12 193 LYS D N 1
ATOM 15547 C CA . LYS D 1 188 ? 62.292 8.004 -22.457 1.00 11.53 193 LYS D CA 1
ATOM 15548 C C . LYS D 1 188 ? 63.800 7.864 -22.708 1.00 14.46 193 LYS D C 1
ATOM 15549 O O . LYS D 1 188 ? 64.436 8.815 -23.152 1.00 15.39 193 LYS D O 1
ATOM 15568 N N . HIS D 1 189 ? 64.359 6.693 -22.403 1.00 11.81 194 HIS D N 1
ATOM 15569 C CA . HIS D 1 189 ? 65.798 6.441 -22.499 1.00 17.32 194 HIS D CA 1
ATOM 15570 C C . HIS D 1 189 ? 66.063 5.302 -23.468 1.00 11.80 194 HIS D C 1
ATOM 15571 O O . HIS D 1 189 ? 66.187 4.152 -23.061 1.00 12.33 194 HIS D O 1
ATOM 15585 N N . PRO D 1 190 ? 66.149 5.607 -24.763 1.00 12.31 195 PRO D N 1
ATOM 15586 C CA . PRO D 1 190 ? 66.152 4.558 -25.789 1.00 12.72 195 PRO D CA 1
ATOM 15587 C C . PRO D 1 190 ? 67.389 3.648 -25.787 1.00 15.24 195 PRO D C 1
ATOM 15588 O O . PRO D 1 190 ? 67.356 2.568 -26.385 1.00 16.59 195 PRO D O 1
ATOM 15599 N N . GLY D 1 191 ? 68.458 4.082 -25.124 1.00 15.68 196 GLY D N 1
ATOM 15600 C CA . GLY D 1 191 ? 69.647 3.259 -24.987 1.00 17.81 196 GLY D CA 1
ATOM 15601 C C . GLY D 1 191 ? 69.520 2.181 -23.919 1.00 18.32 196 GLY D C 1
ATOM 15602 O O . GLY D 1 191 ? 70.362 1.293 -23.821 1.00 18.87 196 GLY D O 1
ATOM 15606 N N . ILE D 1 192 ? 68.474 2.271 -23.108 1.00 12.35 197 ILE D N 1
ATOM 15607 C CA . ILE D 1 192 ? 68.247 1.346 -21.999 1.00 11.97 197 ILE D CA 1
ATOM 15608 C C . ILE D 1 192 ? 67.200 0.303 -22.383 1.00 13.97 197 ILE D C 1
ATOM 15609 O O . ILE D 1 192 ? 66.176 0.604 -23.020 1.00 13.37 197 ILE D O 1
ATOM 15625 N N . THR D 1 193 ? 67.488 -0.937 -22.015 1.00 12.90 198 THR D N 1
ATOM 15626 C CA . THR D 1 193 ? 66.574 -2.041 -22.271 1.00 14.51 198 THR D CA 1
ATOM 15627 C C . THR D 1 193 ? 66.050 -2.532 -20.935 1.00 16.98 198 THR D C 1
ATOM 15628 O O . THR D 1 193 ? 66.833 -2.878 -20.063 1.00 14.74 198 THR D O 1
ATOM 15639 N N . VAL D 1 194 ? 64.734 -2.591 -20.778 1.00 15.58 199 VAL D N 1
ATOM 15640 C CA . VAL D 1 194 ? 64.167 -3.071 -19.522 1.00 14.86 199 VAL D CA 1
ATOM 15641 C C . VAL D 1 194 ? 63.778 -4.541 -19.709 1.00 13.84 199 VAL D C 1
ATOM 15642 O O . VAL D 1 194 ? 62.929 -4.865 -20.537 1.00 15.92 199 VAL D O 1
ATOM 15655 N N . LEU D 1 195 ? 64.451 -5.427 -18.982 1.00 12.48 200 LEU D N 1
ATOM 15656 C CA . LEU D 1 195 ? 64.154 -6.845 -19.021 1.00 13.06 200 LEU D CA 1
ATOM 15657 C C . LEU D 1 195 ? 62.978 -7.155 -18.112 1.00 16.73 200 LEU D C 1
ATOM 15658 O O . LEU D 1 195 ? 62.512 -6.275 -17.376 1.00 14.22 200 LEU D O 1
ATOM 15674 N N . GLU D 1 196 ? 62.542 -8.418 -18.124 1.00 13.69 201 GLU D N 1
ATOM 15675 C CA . GLU D 1 196 ? 61.346 -8.816 -17.363 1.00 16.01 201 GLU D CA 1
ATOM 15676 C C . GLU D 1 196 ? 61.536 -8.612 -15.875 1.00 16.94 201 GLU D C 1
ATOM 15677 O O . GLU D 1 196 ? 62.565 -8.973 -15.310 1.00 13.46 201 GLU D O 1
ATOM 15689 N N . THR D 1 197 ? 60.513 -8.065 -15.235 1.00 13.97 202 THR D N 1
ATOM 15690 C CA . THR D 1 197 ? 60.519 -7.923 -13.791 1.00 14.53 202 THR D CA 1
ATOM 15691 C C . THR D 1 197 ? 60.670 -9.268 -13.092 1.00 16.04 202 THR D C 1
ATOM 15692 O O . THR D 1 197 ? 60.071 -10.251 -13.512 1.00 14.41 202 THR D O 1
ATOM 15703 N N . GLN D 1 198 ? 61.450 -9.289 -12.016 1.00 11.38 203 GLN D N 1
ATOM 15704 C CA . GLN D 1 198 ? 61.625 -10.500 -11.214 1.00 10.62 203 GLN D CA 1
ATOM 15705 C C . GLN D 1 198 ? 60.927 -10.316 -9.882 1.00 11.91 203 GLN D C 1
ATOM 15706 O O . GLN D 1 198 ? 61.262 -9.396 -9.141 1.00 13.58 203 GLN D O 1
ATOM 15720 N N . PHE D 1 199 ? 59.970 -11.190 -9.586 1.00 13.16 204 PHE D N 1
ATOM 15721 C CA . PHE D 1 199 ? 59.217 -11.098 -8.341 1.00 12.83 204 PHE D CA 1
ATOM 15722 C C . PHE D 1 199 ? 59.759 -12.046 -7.256 1.00 16.09 204 PHE D C 1
ATOM 15723 O O . PHE D 1 199 ? 59.907 -13.256 -7.466 1.00 14.76 204 PHE D O 1
ATOM 15740 N N . ASN D 1 200 ? 60.036 -11.482 -6.082 1.00 13.52 205 ASN D N 1
ATOM 15741 C CA . ASN D 1 200 ? 60.708 -12.222 -5.019 1.00 13.55 205 ASN D CA 1
ATOM 15742 C C . ASN D 1 200 ? 59.848 -12.541 -3.797 1.00 15.15 205 ASN D C 1
ATOM 15743 O O . ASN D 1 200 ? 60.356 -13.109 -2.834 1.00 15.98 205 ASN D O 1
ATOM 15754 N N . ASP D 1 201 ? 58.567 -12.174 -3.827 1.00 12.99 206 ASP D N 1
ATOM 15755 C CA . ASP D 1 201 ? 57.645 -12.447 -2.724 1.00 14.22 206 ASP D CA 1
ATOM 15756 C C . ASP D 1 201 ? 58.103 -11.823 -1.417 1.00 16.10 206 ASP D C 1
ATOM 15757 O O . ASP D 1 201 ? 57.766 -12.326 -0.334 1.00 15.25 206 ASP D O 1
ATOM 15766 N N . ASN D 1 202 ? 58.875 -10.743 -1.540 1.00 14.91 207 ASN D N 1
ATOM 15767 C CA . ASN D 1 202 ? 59.420 -9.966 -0.413 1.00 14.19 207 ASN D CA 1
ATOM 15768 C C . ASN D 1 202 ? 60.610 -10.618 0.295 1.00 16.75 207 ASN D C 1
ATOM 15769 O O . ASN D 1 202 ? 61.012 -10.173 1.375 1.00 16.17 207 ASN D O 1
ATOM 15780 N N . ASP D 1 203 ? 61.195 -11.621 -0.348 1.00 13.75 208 ASP D N 1
ATOM 15781 C CA . ASP D 1 203 ? 62.281 -12.416 0.218 1.00 10.72 208 ASP D CA 1
ATOM 15782 C C . ASP D 1 203 ? 63.606 -11.960 -0.403 1.00 17.76 208 ASP D C 1
ATOM 15783 O O . ASP D 1 203 ? 63.864 -12.195 -1.591 1.00 15.76 208 ASP D O 1
ATOM 15792 N N . ALA D 1 204 ? 64.438 -11.298 0.401 1.00 11.53 209 ALA D N 1
ATOM 15793 C CA . ALA D 1 204 ? 65.737 -10.817 -0.072 1.00 11.19 209 ALA D CA 1
ATOM 15794 C C . ALA D 1 204 ? 66.614 -11.928 -0.618 1.00 14.02 209 ALA D C 1
ATOM 15795 O O . ALA D 1 204 ? 67.345 -11.716 -1.578 1.00 16.06 209 ALA D O 1
ATOM 15802 N N . ASN D 1 205 ? 66.565 -13.109 -0.011 1.00 17.29 210 ASN D N 1
ATOM 15803 C CA . ASN D 1 205 ? 67.353 -14.225 -0.514 1.00 18.91 210 ASN D CA 1
ATOM 15804 C C . ASN D 1 205 ? 66.936 -14.578 -1.930 1.00 18.44 210 ASN D C 1
ATOM 15805 O O . ASN D 1 205 ? 67.788 -14.834 -2.776 1.00 16.64 210 ASN D O 1
ATOM 15816 N N . LYS D 1 206 ? 65.631 -14.580 -2.200 1.00 14.41 211 LYS D N 1
ATOM 15817 C CA . LYS D 1 206 ? 65.160 -14.856 -3.550 1.00 16.07 211 LYS D CA 1
ATOM 15818 C C . LYS D 1 206 ? 65.632 -13.779 -4.514 1.00 14.38 211 LYS D C 1
ATOM 15819 O O . LYS D 1 206 ? 66.054 -14.094 -5.632 1.00 15.34 211 LYS D O 1
ATOM 15838 N N . ALA D 1 207 ? 65.591 -12.520 -4.078 1.00 14.44 212 ALA D N 1
ATOM 15839 C CA . ALA D 1 207 ? 65.999 -11.415 -4.944 1.00 10.82 212 ALA D CA 1
ATOM 15840 C C . ALA D 1 207 ? 67.478 -11.567 -5.301 1.00 12.29 212 ALA D C 1
ATOM 15841 O O . ALA D 1 207 ? 67.871 -11.286 -6.429 1.00 14.39 212 ALA D O 1
ATOM 15848 N N . ALA D 1 208 ? 68.285 -12.012 -4.339 1.00 12.27 213 ALA D N 1
ATOM 15849 C CA . ALA D 1 208 ? 69.708 -12.231 -4.587 1.00 14.55 213 ALA D CA 1
ATOM 15850 C C . ALA D 1 208 ? 69.927 -13.313 -5.646 1.00 16.44 213 ALA D C 1
ATOM 15851 O O . ALA D 1 208 ? 70.743 -13.136 -6.551 1.00 14.63 213 ALA D O 1
ATOM 15858 N N . SER D 1 209 ? 69.234 -14.441 -5.497 1.00 14.23 214 SER D N 1
ATOM 15859 C CA . SER D 1 209 ? 69.310 -15.531 -6.463 1.00 15.32 214 SER D CA 1
ATOM 15860 C C . SER D 1 209 ? 68.862 -15.078 -7.853 1.00 18.89 214 SER D C 1
ATOM 15861 O O . SER D 1 209 ? 69.458 -15.455 -8.866 1.00 20.69 214 SER D O 1
ATOM 15869 N N . GLN D 1 210 ? 67.797 -14.286 -7.891 1.00 18.20 215 GLN D N 1
ATOM 15870 C CA . GLN D 1 210 ? 67.242 -13.810 -9.165 1.00 16.80 215 GLN D CA 1
ATOM 15871 C C . GLN D 1 210 ? 68.200 -12.873 -9.870 1.00 20.72 215 GLN D C 1
ATOM 15872 O O . GLN D 1 210 ? 68.350 -12.955 -11.098 1.00 15.57 215 GLN D O 1
ATOM 15886 N N . LEU D 1 211 ? 68.880 -12.009 -9.117 1.00 16.10 216 LEU D N 1
ATOM 15887 C CA . LEU D 1 211 ? 69.883 -11.151 -9.744 1.00 14.02 216 LEU D CA 1
ATOM 15888 C C . LEU D 1 211 ? 70.911 -12.016 -10.434 1.00 13.51 216 LEU D C 1
ATOM 15889 O O . LEU D 1 211 ? 71.310 -11.752 -11.571 1.00 15.23 216 LEU D O 1
ATOM 15905 N N . GLN D 1 212 ? 71.398 -13.042 -9.737 1.00 16.70 217 GLN D N 1
ATOM 15906 C CA . GLN D 1 212 ? 72.451 -13.840 -10.316 1.00 20.19 217 GLN D CA 1
ATOM 15907 C C . GLN D 1 212 ? 71.900 -14.639 -11.506 1.00 16.26 217 GLN D C 1
ATOM 15908 O O . GLN D 1 212 ? 72.618 -14.850 -12.473 1.00 20.16 217 GLN D O 1
ATOM 15922 N N . ALA D 1 213 ? 70.628 -15.032 -11.465 1.00 16.92 218 ALA D N 1
ATOM 15923 C CA . ALA D 1 213 ? 70.009 -15.718 -12.610 1.00 14.40 218 ALA D CA 1
ATOM 15924 C C . ALA D 1 213 ? 69.972 -14.781 -13.854 1.00 17.22 218 ALA D C 1
ATOM 15925 O O . ALA D 1 213 ? 70.387 -15.159 -14.959 1.00 20.23 218 ALA D O 1
ATOM 15932 N N . VAL D 1 214 ? 69.521 -13.548 -13.651 1.00 17.82 219 VAL D N 1
ATOM 15933 C CA . VAL D 1 214 ? 69.445 -12.579 -14.745 1.00 16.10 219 VAL D CA 1
ATOM 15934 C C . VAL D 1 214 ? 70.831 -12.296 -15.307 1.00 17.20 219 VAL D C 1
ATOM 15935 O O . VAL D 1 214 ? 71.031 -12.245 -16.516 1.00 19.35 219 VAL D O 1
ATOM 15948 N N . TYR D 1 215 ? 71.785 -12.104 -14.410 1.00 19.42 220 TYR D N 1
ATOM 15949 C CA . TYR D 1 215 ? 73.147 -11.800 -14.806 1.00 19.44 220 TYR D CA 1
ATOM 15950 C C . TYR D 1 215 ? 73.760 -12.983 -15.556 1.00 19.82 220 TYR D C 1
ATOM 15951 O O . TYR D 1 215 ? 74.529 -12.782 -16.514 1.00 19.71 220 TYR D O 1
ATOM 15969 N N . ALA D 1 216 ? 73.401 -14.209 -15.155 1.00 19.55 221 ALA D N 1
ATOM 15970 C CA . ALA D 1 216 ? 73.934 -15.386 -15.839 1.00 19.26 221 ALA D CA 1
ATOM 15971 C C . ALA D 1 216 ? 73.426 -15.427 -17.263 1.00 23.99 221 ALA D C 1
ATOM 15972 O O . ALA D 1 216 ? 74.173 -15.774 -18.187 1.00 26.86 221 ALA D O 1
ATOM 15979 N N . ARG D 1 217 ? 72.152 -15.076 -17.431 1.00 22.36 222 ARG D N 1
ATOM 15980 C CA . ARG D 1 217 ? 71.514 -15.054 -18.740 1.00 18.56 222 ARG D CA 1
ATOM 15981 C C . ARG D 1 217 ? 71.918 -13.814 -19.535 1.00 25.79 222 ARG D C 1
ATOM 15982 O O . ARG D 1 217 ? 71.863 -13.818 -20.765 1.00 24.52 222 ARG D O 1
ATOM 16003 N N . ASN D 1 218 ? 72.313 -12.760 -18.821 1.00 22.25 223 ASN D N 1
ATOM 16004 C CA . ASN D 1 218 ? 72.669 -11.479 -19.434 1.00 24.33 223 ASN D CA 1
ATOM 16005 C C . ASN D 1 218 ? 73.972 -10.939 -18.861 1.00 20.60 223 ASN D C 1
ATOM 16006 O O . ASN D 1 218 ? 73.951 -10.100 -17.951 1.00 20.76 223 ASN D O 1
ATOM 16017 N N . PRO D 1 219 ? 75.110 -11.423 -19.365 1.00 23.88 224 PRO D N 1
ATOM 16018 C CA . PRO D 1 219 ? 76.416 -11.014 -18.833 1.00 22.91 224 PRO D CA 1
ATOM 16019 C C . PRO D 1 219 ? 76.690 -9.525 -18.959 1.00 23.36 224 PRO D C 1
ATOM 16020 O O . PRO D 1 219 ? 77.591 -9.009 -18.298 1.00 21.72 224 PRO D O 1
ATOM 16031 N N . ASP D 1 220 ? 75.934 -8.856 -19.818 1.00 23.21 225 ASP D N 1
ATOM 16032 C CA . ASP D 1 220 ? 76.096 -7.417 -20.013 1.00 24.87 225 ASP D CA 1
ATOM 16033 C C . ASP D 1 220 ? 75.112 -6.596 -19.160 1.00 21.81 225 ASP D C 1
ATOM 16034 O O . ASP D 1 220 ? 74.905 -5.408 -19.434 1.00 19.61 225 ASP D O 1
ATOM 16043 N N . LEU D 1 221 ? 74.510 -7.221 -18.147 1.00 14.23 226 LEU D N 1
ATOM 16044 C CA . LEU D 1 221 ? 73.556 -6.524 -17.287 1.00 14.88 226 LEU D CA 1
ATOM 16045 C C . LEU D 1 221 ? 74.196 -5.282 -16.673 1.00 14.18 226 LEU D C 1
ATOM 16046 O O . LEU D 1 221 ? 75.309 -5.334 -16.165 1.00 16.94 226 LEU D O 1
ATOM 16062 N N . ALA D 1 222 ? 73.499 -4.152 -16.774 1.00 13.38 227 ALA D N 1
ATOM 16063 C CA . ALA D 1 222 ? 74.024 -2.874 -16.303 1.00 12.77 227 ALA D CA 1
ATOM 16064 C C . ALA D 1 222 ? 73.520 -2.440 -14.933 1.00 12.21 227 ALA D C 1
ATOM 16065 O O . ALA D 1 222 ? 74.246 -1.769 -14.196 1.00 16.16 227 ALA D O 1
ATOM 16072 N N . GLY D 1 223 ? 72.264 -2.734 -14.608 1.00 13.05 228 GLY D N 1
ATOM 16073 C CA . GLY D 1 223 ? 71.726 -2.284 -13.344 1.00 11.29 228 GLY D CA 1
ATOM 16074 C C . GLY D 1 223 ? 70.411 -2.907 -12.964 1.00 11.22 228 GLY D C 1
ATOM 16075 O O . GLY D 1 223 ? 69.782 -3.596 -13.759 1.00 13.45 228 GLY D O 1
ATOM 16079 N N . VAL D 1 224 ? 70.005 -2.642 -11.737 1.00 10.57 229 VAL D N 1
ATOM 16080 C CA . VAL D 1 224 ? 68.786 -3.200 -11.165 1.00 10.54 229 VAL D CA 1
ATOM 16081 C C . VAL D 1 224 ? 68.151 -2.157 -10.251 1.00 14.23 229 VAL D C 1
ATOM 16082 O O . VAL D 1 224 ? 68.837 -1.433 -9.536 1.00 12.30 229 VAL D O 1
ATOM 16095 N N . PHE D 1 225 ? 66.836 -2.050 -10.332 1.00 11.41 230 PHE D N 1
ATOM 16096 C CA . PHE D 1 225 ? 66.061 -1.253 -9.401 1.00 10.60 230 PHE D CA 1
ATOM 16097 C C . PHE D 1 225 ? 65.298 -2.181 -8.475 1.00 9.53 230 PHE D C 1
ATOM 16098 O O . PHE D 1 225 ? 64.485 -2.963 -8.942 1.00 10.45 230 PHE D O 1
ATOM 16115 N N . GLY D 1 226 ? 65.572 -2.108 -7.166 1.00 10.10 231 GLY D N 1
ATOM 16116 C CA . GLY D 1 226 ? 64.818 -2.882 -6.191 1.00 9.87 231 GLY D CA 1
ATOM 16117 C C . GLY D 1 226 ? 63.697 -2.000 -5.697 1.00 10.84 231 GLY D C 1
ATOM 16118 O O . GLY D 1 226 ? 63.944 -0.948 -5.095 1.00 10.41 231 GLY D O 1
ATOM 16122 N N . ALA D 1 227 ? 62.457 -2.424 -5.934 1.00 9.82 232 ALA D N 1
ATOM 16123 C CA . ALA D 1 227 ? 61.331 -1.539 -5.768 1.00 10.39 232 ALA D CA 1
ATOM 16124 C C . ALA D 1 227 ? 60.850 -1.422 -4.312 1.00 9.33 232 ALA D C 1
ATOM 16125 O O . ALA D 1 227 ? 59.923 -0.670 -4.038 1.00 10.49 232 ALA D O 1
ATOM 16132 N N . ASN D 1 228 ? 61.485 -2.136 -3.383 1.00 8.16 233 ASN D N 1
ATOM 16133 C CA . ASN D 1 228 ? 61.213 -1.921 -1.953 1.00 10.01 233 ASN D CA 1
ATOM 16134 C C . ASN D 1 228 ? 62.429 -2.388 -1.170 1.00 10.78 233 ASN D C 1
ATOM 16135 O O . ASN D 1 228 ? 63.386 -2.878 -1.752 1.00 11.63 233 ASN D O 1
ATOM 16146 N N . LEU D 1 229 ? 62.395 -2.156 0.131 1.00 10.44 234 LEU D N 1
ATOM 16147 C CA . LEU D 1 229 ? 63.508 -2.442 1.008 1.00 10.92 234 LEU D CA 1
ATOM 16148 C C . LEU D 1 229 ? 64.133 -3.804 0.717 1.00 10.02 234 LEU D C 1
ATOM 16149 O O . LEU D 1 229 ? 65.322 -3.908 0.436 1.00 9.86 234 LEU D O 1
ATOM 16165 N N . PHE D 1 230 ? 63.309 -4.842 0.769 1.00 11.23 235 PHE D N 1
ATOM 16166 C CA . PHE D 1 230 ? 63.798 -6.209 0.679 1.00 9.38 235 PHE D CA 1
ATOM 16167 C C . PHE D 1 230 ? 64.286 -6.535 -0.739 1.00 10.33 235 PHE D C 1
ATOM 16168 O O . PHE D 1 230 ? 65.270 -7.248 -0.908 1.00 11.33 235 PHE D O 1
ATOM 16185 N N . SER D 1 231 ? 63.631 -5.962 -1.751 1.00 9.04 236 SER D N 1
ATOM 16186 C CA . SER D 1 231 ? 64.049 -6.169 -3.120 1.00 9.09 236 SER D CA 1
ATOM 16187 C C . SER D 1 231 ? 65.410 -5.533 -3.384 1.00 11.26 236 SER D C 1
ATOM 16188 O O . SER D 1 231 ? 66.264 -6.112 -4.036 1.00 11.86 236 SER D O 1
ATOM 16196 N N . GLY D 1 232 ? 65.584 -4.320 -2.873 1.00 11.49 237 GLY D N 1
ATOM 16197 C CA . GLY D 1 232 ? 66.836 -3.618 -3.034 1.00 10.60 237 GLY D CA 1
ATOM 16198 C C . GLY D 1 232 ? 67.952 -4.250 -2.221 1.00 11.12 237 GLY D C 1
ATOM 16199 O O . GLY D 1 232 ? 69.088 -4.348 -2.691 1.00 11.99 237 GLY D O 1
ATOM 16203 N N . LEU D 1 233 ? 67.650 -4.704 -1.010 1.00 11.78 238 LEU D N 1
ATOM 16204 C CA . LEU D 1 233 ? 68.680 -5.306 -0.164 1.00 12.14 238 LEU D CA 1
ATOM 16205 C C . LEU D 1 233 ? 69.158 -6.618 -0.787 1.00 13.91 238 LEU D C 1
ATOM 16206 O O . LEU D 1 233 ? 70.362 -6.874 -0.894 1.00 11.92 238 LEU D O 1
ATOM 16222 N N . GLY D 1 234 ? 68.204 -7.420 -1.242 1.00 14.10 239 GLY D N 1
ATOM 16223 C CA . GLY D 1 234 ? 68.490 -8.725 -1.787 1.00 12.76 239 GLY D CA 1
ATOM 16224 C C . GLY D 1 234 ? 69.211 -8.616 -3.117 1.00 11.79 239 GLY D C 1
ATOM 16225 O O . GLY D 1 234 ? 70.130 -9.357 -3.388 1.00 14.11 239 GLY D O 1
ATOM 16229 N N . SER D 1 235 ? 68.774 -7.670 -3.950 1.00 10.31 240 SER D N 1
ATOM 16230 C CA . SER D 1 235 ? 69.423 -7.441 -5.234 1.00 10.50 240 SER D CA 1
ATOM 16231 C C . SER D 1 235 ? 70.875 -6.986 -5.033 1.00 13.09 240 SER D C 1
ATOM 16232 O O . SER D 1 235 ? 71.789 -7.431 -5.722 1.00 13.07 240 SER D O 1
ATOM 16240 N N . ALA D 1 236 ? 71.083 -6.083 -4.088 1.00 11.95 241 ALA D N 1
ATOM 16241 C CA . ALA D 1 236 ? 72.437 -5.646 -3.728 1.00 11.09 241 ALA D CA 1
ATOM 16242 C C . ALA D 1 236 ? 73.270 -6.817 -3.257 1.00 14.67 241 ALA D C 1
ATOM 16243 O O . ALA D 1 236 ? 74.411 -6.951 -3.643 1.00 14.86 241 ALA D O 1
ATOM 16250 N N . ASN D 1 237 ? 72.704 -7.648 -2.401 1.00 14.40 242 ASN D N 1
ATOM 16251 C CA . ASN D 1 237 ? 73.447 -8.793 -1.893 1.00 13.13 242 ASN D CA 1
ATOM 16252 C C . ASN D 1 237 ? 73.798 -9.753 -3.034 1.00 15.55 242 ASN D C 1
ATOM 16253 O O . ASN D 1 237 ? 74.888 -10.317 -3.050 1.00 16.93 242 ASN D O 1
ATOM 16264 N N . GLY D 1 238 ? 72.877 -9.928 -3.982 1.00 14.15 243 GLY D N 1
ATOM 16265 C CA . GLY D 1 238 ? 73.140 -10.722 -5.170 1.00 13.17 243 GLY D CA 1
ATOM 16266 C C . GLY D 1 238 ? 74.312 -10.198 -5.992 1.00 20.42 243 GLY D C 1
ATOM 16267 O O . GLY D 1 238 ? 75.131 -10.970 -6.472 1.00 16.52 243 GLY D O 1
ATOM 16271 N N . VAL D 1 239 ? 74.368 -8.879 -6.177 1.00 15.26 244 VAL D N 1
ATOM 16272 C CA . VAL D 1 239 ? 75.451 -8.244 -6.906 1.00 15.32 244 VAL D CA 1
ATOM 16273 C C . VAL D 1 239 ? 76.783 -8.486 -6.196 1.00 20.61 244 VAL D C 1
ATOM 16274 O O . VAL D 1 239 ? 77.809 -8.802 -6.838 1.00 17.64 244 VAL D O 1
ATOM 16287 N N . GLN D 1 240 ? 76.765 -8.346 -4.871 1.00 15.33 245 GLN D N 1
ATOM 16288 C CA . GLN D 1 240 ? 77.945 -8.635 -4.062 1.00 17.35 245 GLN D CA 1
ATOM 16289 C C . GLN D 1 240 ? 78.364 -10.098 -4.207 1.00 19.34 245 GLN D C 1
ATOM 16290 O O . GLN D 1 240 ? 79.552 -10.393 -4.380 1.00 23.98 245 GLN D O 1
ATOM 16304 N N . GLN D 1 241 ? 77.387 -11.004 -4.164 1.00 18.44 246 GLN D N 1
ATOM 16305 C CA . GLN D 1 241 ? 77.653 -12.441 -4.259 1.00 19.52 246 GLN D CA 1
ATOM 16306 C C . GLN D 1 241 ? 78.213 -12.808 -5.626 1.00 23.21 246 GLN D C 1
ATOM 16307 O O . GLN D 1 241 ? 78.982 -13.773 -5.762 1.00 23.36 246 GLN D O 1
ATOM 16321 N N . ALA D 1 242 ? 77.828 -12.040 -6.640 1.00 18.76 247 ALA D N 1
ATOM 16322 C CA . ALA D 1 242 ? 78.298 -12.281 -7.986 1.00 20.94 247 ALA D CA 1
ATOM 16323 C C . ALA D 1 242 ? 79.682 -11.670 -8.206 1.00 19.47 247 ALA D C 1
ATOM 16324 O O . ALA D 1 242 ? 80.285 -11.869 -9.255 1.00 21.30 247 ALA D O 1
ATOM 16331 N N . GLY D 1 243 ? 80.181 -10.931 -7.217 1.00 19.34 248 GLY D N 1
ATOM 16332 C CA . GLY D 1 243 ? 81.482 -10.280 -7.336 1.00 18.98 248 GLY D CA 1
ATOM 16333 C C . GLY D 1 243 ? 81.454 -8.994 -8.166 1.00 18.89 248 GLY D C 1
ATOM 16334 O O . GLY D 1 243 ? 82.494 -8.541 -8.659 1.00 22.97 248 GLY D O 1
ATOM 16338 N N . GLN D 1 244 ? 80.276 -8.394 -8.308 1.00 16.23 249 GLN D N 1
ATOM 16339 C CA . GLN D 1 244 ? 80.106 -7.248 -9.228 1.00 21.50 249 GLN D CA 1
ATOM 16340 C C . GLN D 1 244 ? 79.779 -5.910 -8.555 1.00 17.78 249 GLN D C 1
ATOM 16341 O O . GLN D 1 244 ? 79.201 -5.011 -9.178 1.00 16.32 249 GLN D O 1
ATOM 16355 N N . SER D 1 245 ? 80.158 -5.754 -7.297 1.00 18.92 250 SER D N 1
ATOM 16356 C CA . SER D 1 245 ? 79.888 -4.506 -6.609 1.00 20.78 250 SER D CA 1
ATOM 16357 C C . SER D 1 245 ? 80.510 -3.324 -7.353 1.00 19.86 250 SER D C 1
ATOM 16358 O O . SER D 1 245 ? 81.717 -3.338 -7.660 1.00 18.15 250 SER D O 1
ATOM 16366 N N . GLY D 1 246 ? 79.699 -2.302 -7.619 1.00 19.68 251 GLY D N 1
ATOM 16367 C CA . GLY D 1 246 ? 80.142 -1.137 -8.366 1.00 21.45 251 GLY D CA 1
ATOM 16368 C C . GLY D 1 246 ? 80.124 -1.286 -9.885 1.00 21.00 251 GLY D C 1
ATOM 16369 O O . GLY D 1 246 ? 80.266 -0.307 -10.623 1.00 21.23 251 GLY D O 1
ATOM 16373 N N . THR D 1 247 ? 79.927 -2.505 -10.369 1.00 17.45 252 THR D N 1
ATOM 16374 C CA . THR D 1 247 ? 79.841 -2.736 -11.814 1.00 19.13 252 THR D CA 1
ATOM 16375 C C . THR D 1 247 ? 78.379 -2.817 -12.240 1.00 21.95 252 THR D C 1
ATOM 16376 O O . THR D 1 247 ? 77.947 -2.073 -13.105 1.00 22.90 252 THR D O 1
ATOM 16387 N N . ILE D 1 248 ? 77.624 -3.725 -11.640 1.00 17.09 253 ILE D N 1
ATOM 16388 C CA . ILE D 1 248 ? 76.166 -3.746 -11.811 1.00 13.93 253 ILE D CA 1
ATOM 16389 C C . ILE D 1 248 ? 75.587 -2.732 -10.830 1.00 13.98 253 ILE D C 1
ATOM 16390 O O . ILE D 1 248 ? 75.663 -2.942 -9.620 1.00 18.45 253 ILE D O 1
ATOM 16406 N N . LYS D 1 249 ? 75.019 -1.631 -11.334 1.00 12.61 254 LYS D N 1
ATOM 16407 C CA . LYS D 1 249 ? 74.573 -0.546 -10.475 1.00 11.89 254 LYS D CA 1
ATOM 16408 C C . LYS D 1 249 ? 73.242 -0.892 -9.826 1.00 14.29 254 LYS D C 1
ATOM 16409 O O . LYS D 1 249 ? 72.387 -1.554 -10.433 1.00 15.02 254 LYS D O 1
ATOM 16428 N N . VAL D 1 250 ? 73.048 -0.406 -8.606 1.00 12.55 255 VAL D N 1
ATOM 16429 C CA . VAL D 1 250 ? 71.832 -0.694 -7.870 1.00 10.32 255 VAL D CA 1
ATOM 16430 C C . VAL D 1 250 ? 71.176 0.589 -7.409 1.00 11.43 255 VAL D C 1
ATOM 16431 O O . VAL D 1 250 ? 71.823 1.465 -6.828 1.00 13.54 255 VAL D O 1
ATOM 16444 N N . VAL D 1 251 ? 69.883 0.713 -7.685 1.00 12.43 256 VAL D N 1
ATOM 16445 C CA . VAL D 1 251 ? 69.089 1.759 -7.085 1.00 11.04 256 VAL D CA 1
ATOM 16446 C C . VAL D 1 251 ? 68.094 1.023 -6.222 1.00 9.74 256 VAL D C 1
ATOM 16447 O O . VAL D 1 251 ? 67.367 0.134 -6.694 1.00 11.41 256 VAL D O 1
ATOM 16460 N N . ALA D 1 252 ? 68.073 1.383 -4.949 1.00 11.63 257 ALA D N 1
ATOM 16461 C CA . ALA D 1 252 ? 67.263 0.670 -3.968 1.00 12.63 257 ALA D CA 1
ATOM 16462 C C . ALA D 1 252 ? 66.212 1.592 -3.379 1.00 12.76 257 ALA D C 1
ATOM 16463 O O . ALA D 1 252 ? 66.533 2.696 -2.945 1.00 12.29 257 ALA D O 1
ATOM 16470 N N . PHE D 1 253 ? 64.960 1.145 -3.369 1.00 9.91 258 PHE D N 1
ATOM 16471 C CA . PHE D 1 253 ? 63.919 1.857 -2.609 1.00 11.06 258 PHE D CA 1
ATOM 16472 C C . PHE D 1 253 ? 64.092 1.587 -1.128 1.00 10.63 258 PHE D C 1
ATOM 16473 O O . PHE D 1 253 ? 64.532 0.490 -0.724 1.00 9.38 258 PHE D O 1
ATOM 16490 N N . ASP D 1 254 ? 63.750 2.602 -0.336 1.00 8.56 259 ASP D N 1
ATOM 16491 C CA . ASP D 1 254 ? 63.821 2.613 1.114 1.00 10.29 259 ASP D CA 1
ATOM 16492 C C . ASP D 1 254 ? 65.253 2.760 1.653 1.00 13.29 259 ASP D C 1
ATOM 16493 O O . ASP D 1 254 ? 66.238 2.669 0.906 1.00 12.10 259 ASP D O 1
ATOM 16502 N N . ALA D 1 255 ? 65.345 3.057 2.947 1.00 13.55 260 ALA D N 1
ATOM 16503 C CA . ALA D 1 255 ? 66.619 3.447 3.578 1.00 12.37 260 ALA D CA 1
ATOM 16504 C C . ALA D 1 255 ? 66.823 2.821 4.945 1.00 12.87 260 ALA D C 1
ATOM 16505 O O . ALA D 1 255 ? 66.880 3.528 5.965 1.00 12.67 260 ALA D O 1
ATOM 16512 N N . PRO D 1 256 ? 66.957 1.499 4.977 1.00 11.83 261 PRO D N 1
ATOM 16513 C CA . PRO D 1 256 ? 67.316 0.825 6.221 1.00 14.38 261 PRO D CA 1
ATOM 16514 C C . PRO D 1 256 ? 68.742 1.225 6.607 1.00 17.49 261 PRO D C 1
ATOM 16515 O O . PRO D 1 256 ? 69.463 1.749 5.749 1.00 13.02 261 PRO D O 1
ATOM 16526 N N . GLY D 1 257 ? 69.135 0.990 7.856 1.00 17.45 262 GLY D N 1
ATOM 16527 C CA . GLY D 1 257 ? 70.459 1.345 8.340 1.00 16.27 262 GLY D CA 1
ATOM 16528 C C . GLY D 1 257 ? 71.592 0.880 7.439 1.00 13.78 262 GLY D C 1
ATOM 16529 O O . GLY D 1 257 ? 72.624 1.540 7.332 1.00 16.52 262 GLY D O 1
ATOM 16533 N N . SER D 1 258 ? 71.380 -0.240 6.755 1.00 16.27 263 SER D N 1
ATOM 16534 C CA . SER D 1 258 ? 72.411 -0.836 5.919 1.00 17.66 263 SER D CA 1
ATOM 16535 C C . SER D 1 258 ? 72.801 0.024 4.713 1.00 13.96 263 SER D C 1
ATOM 16536 O O . SER D 1 258 ? 73.868 -0.204 4.102 1.00 17.96 263 SER D O 1
ATOM 16544 N N . VAL D 1 259 ? 71.980 1.008 4.348 1.00 15.81 264 VAL D N 1
ATOM 16545 C CA . VAL D 1 259 ? 72.312 1.823 3.182 1.00 13.30 264 VAL D CA 1
ATOM 16546 C C . VAL D 1 259 ? 73.566 2.642 3.415 1.00 16.10 264 VAL D C 1
ATOM 16547 O O . VAL D 1 259 ? 74.256 2.975 2.461 1.00 20.71 264 VAL D O 1
ATOM 16560 N N . VAL D 1 260 ? 73.879 2.954 4.669 1.00 15.58 265 VAL D N 1
ATOM 16561 C CA . VAL D 1 260 ? 75.059 3.745 4.968 1.00 19.96 265 VAL D CA 1
ATOM 16562 C C . VAL D 1 260 ? 76.305 3.034 4.450 1.00 22.98 265 VAL D C 1
ATOM 16563 O O . VAL D 1 260 ? 77.049 3.591 3.638 1.00 22.06 265 VAL D O 1
ATOM 16576 N N . ASP D 1 261 ? 76.523 1.798 4.901 1.00 19.46 266 ASP D N 1
ATOM 16577 C CA . ASP D 1 261 ? 77.659 1.015 4.443 1.00 18.16 266 ASP D CA 1
ATOM 16578 C C . ASP D 1 261 ? 77.535 0.656 2.965 1.00 14.53 266 ASP D C 1
ATOM 16579 O O . ASP D 1 261 ? 78.534 0.633 2.247 1.00 19.39 266 ASP D O 1
ATOM 16588 N N . ASN D 1 262 ? 76.330 0.371 2.493 1.00 14.65 267 ASN D N 1
ATOM 16589 C CA . ASN D 1 262 ? 76.232 -0.060 1.094 1.00 15.52 267 ASN D CA 1
ATOM 16590 C C . ASN D 1 262 ? 76.465 1.091 0.119 1.00 15.73 267 ASN D C 1
ATOM 16591 O O . ASN D 1 262 ? 77.008 0.880 -0.966 1.00 13.71 267 ASN D O 1
ATOM 16602 N N . LEU D 1 263 ? 76.080 2.305 0.498 1.00 16.27 268 LEU D N 1
ATOM 16603 C CA . LEU D 1 263 ? 76.402 3.454 -0.331 1.00 12.13 268 LEU D CA 1
ATOM 16604 C C . LEU D 1 263 ? 77.893 3.769 -0.276 1.00 14.93 268 LEU D C 1
ATOM 16605 O O . LEU D 1 263 ? 78.497 4.054 -1.305 1.00 18.64 268 LEU D O 1
ATOM 16621 N N . LYS D 1 264 ? 78.490 3.695 0.912 1.00 15.13 269 LYS D N 1
ATOM 16622 C CA . LYS D 1 264 ? 79.915 4.022 1.060 1.00 16.98 269 LYS D CA 1
ATOM 16623 C C . LYS D 1 264 ? 80.805 3.046 0.301 1.00 20.97 269 LYS D C 1
ATOM 16624 O O . LYS D 1 264 ? 81.834 3.440 -0.244 1.00 21.77 269 LYS D O 1
ATOM 16643 N N . SER D 1 265 ? 80.391 1.788 0.217 1.00 18.19 270 SER D N 1
ATOM 16644 C CA . SER D 1 265 ? 81.196 0.773 -0.462 1.00 17.67 270 SER D CA 1
ATOM 16645 C C . SER D 1 265 ? 80.983 0.756 -1.974 1.00 19.06 270 SER D C 1
ATOM 16646 O O . SER D 1 265 ? 81.735 0.099 -2.683 1.00 22.78 270 SER D O 1
ATOM 16654 N N . GLY D 1 266 ? 79.948 1.442 -2.459 1.00 17.85 271 GLY D N 1
ATOM 16655 C CA . GLY D 1 266 ? 79.626 1.447 -3.876 1.00 19.71 271 GLY D CA 1
ATOM 16656 C C . GLY D 1 266 ? 78.713 0.318 -4.334 1.00 19.63 271 GLY D C 1
ATOM 16657 O O . GLY D 1 266 ? 78.416 0.203 -5.532 1.00 19.17 271 GLY D O 1
ATOM 16661 N N . LEU D 1 267 ? 78.258 -0.513 -3.402 1.00 21.02 272 LEU D N 1
ATOM 16662 C CA . LEU D 1 267 ? 77.334 -1.600 -3.748 1.00 17.57 272 LEU D CA 1
ATOM 16663 C C . LEU D 1 267 ? 76.018 -1.049 -4.246 1.00 13.88 272 LEU D C 1
ATOM 16664 O O . LEU D 1 267 ? 75.423 -1.626 -5.141 1.00 17.04 272 LEU D O 1
ATOM 16680 N N . ILE D 1 268 ? 75.555 0.038 -3.628 1.00 13.62 273 ILE D N 1
ATOM 16681 C CA . ILE D 1 268 ? 74.364 0.747 -4.073 1.00 11.85 273 ILE D CA 1
ATOM 16682 C C . ILE D 1 268 ? 74.743 2.160 -4.455 1.00 16.05 273 ILE D C 1
ATOM 16683 O O . ILE D 1 268 ? 75.632 2.760 -3.845 1.00 17.99 273 ILE D O 1
ATOM 16699 N N . ASP D 1 269 ? 74.091 2.684 -5.493 1.00 14.20 274 ASP D N 1
ATOM 16700 C CA . ASP D 1 269 ? 74.360 4.048 -5.942 1.00 16.02 274 ASP D CA 1
ATOM 16701 C C . ASP D 1 269 ? 73.376 5.068 -5.387 1.00 13.33 274 ASP D C 1
ATOM 16702 O O . ASP D 1 269 ? 73.760 6.194 -5.084 1.00 12.91 274 ASP D O 1
ATOM 16711 N N . PHE D 1 270 ? 72.108 4.676 -5.245 1.00 11.60 275 PHE D N 1
ATOM 16712 C CA . PHE D 1 270 ? 71.078 5.569 -4.721 1.00 12.31 275 PHE D CA 1
ATOM 16713 C C . PHE D 1 270 ? 70.127 4.756 -3.861 1.00 11.14 275 PHE D C 1
ATOM 16714 O O . PHE D 1 270 ? 69.777 3.639 -4.222 1.00 13.17 275 PHE D O 1
ATOM 16731 N N . ALA D 1 271 ? 69.737 5.321 -2.725 1.00 9.57 276 ALA D N 1
ATOM 16732 C CA . ALA D 1 271 ? 68.621 4.830 -1.944 1.00 9.93 276 ALA D CA 1
ATOM 16733 C C . ALA D 1 271 ? 67.530 5.882 -1.939 1.00 14.13 276 ALA D C 1
ATOM 16734 O O . ALA D 1 271 ? 67.793 7.046 -1.643 1.00 11.48 276 ALA D O 1
ATOM 16741 N N . ILE D 1 272 ? 66.303 5.479 -2.251 1.00 12.21 277 ILE D N 1
ATOM 16742 C CA . ILE D 1 272 ? 65.182 6.409 -2.257 1.00 9.43 277 ILE D CA 1
ATOM 16743 C C . ILE D 1 272 ? 64.423 6.249 -0.948 1.00 10.55 277 ILE D C 1
ATOM 16744 O O . ILE D 1 272 ? 63.634 5.313 -0.809 1.00 10.92 277 ILE D O 1
ATOM 16760 N N . ALA D 1 273 ? 64.705 7.112 0.029 1.00 10.50 278 ALA D N 1
ATOM 16761 C CA . ALA D 1 273 ? 64.017 7.045 1.324 1.00 8.17 278 ALA D CA 1
ATOM 16762 C C . ALA D 1 273 ? 62.626 7.607 1.222 1.00 10.25 278 ALA D C 1
ATOM 16763 O O . ALA D 1 273 ? 62.409 8.696 0.709 1.00 9.76 278 ALA D O 1
ATOM 16770 N N . GLN D 1 274 ? 61.665 6.840 1.705 1.00 8.87 279 GLN D N 1
ATOM 16771 C CA . GLN D 1 274 ? 60.379 7.377 2.015 1.00 7.00 279 GLN D CA 1
ATOM 16772 C C . GLN D 1 274 ? 60.456 8.096 3.380 1.00 10.01 279 GLN D C 1
ATOM 16773 O O . GLN D 1 274 ? 61.509 8.104 3.998 1.00 11.44 279 GLN D O 1
ATOM 16787 N N . HIS D 1 275 ? 59.331 8.685 3.807 1.00 9.17 280 HIS D N 1
ATOM 16788 C CA . HIS D 1 275 ? 59.208 9.348 5.106 1.00 8.12 280 HIS D CA 1
ATOM 16789 C C . HIS D 1 275 ? 58.168 8.614 5.955 1.00 9.33 280 HIS D C 1
ATOM 16790 O O . HIS D 1 275 ? 57.070 9.124 6.169 1.00 9.56 280 HIS D O 1
ATOM 16804 N N . PRO D 1 276 ? 58.481 7.389 6.406 1.00 8.02 281 PRO D N 1
ATOM 16805 C CA . PRO D 1 276 ? 57.455 6.629 7.148 1.00 6.68 281 PRO D CA 1
ATOM 16806 C C . PRO D 1 276 ? 57.007 7.311 8.434 1.00 8.36 281 PRO D C 1
ATOM 16807 O O . PRO D 1 276 ? 55.827 7.187 8.793 1.00 8.87 281 PRO D O 1
ATOM 16818 N N . ALA D 1 277 ? 57.894 8.015 9.131 1.00 9.43 282 ALA D N 1
ATOM 16819 C CA . ALA D 1 277 ? 57.438 8.668 10.373 1.00 9.86 282 ALA D CA 1
ATOM 16820 C C . ALA D 1 277 ? 56.362 9.707 10.030 1.00 7.72 282 ALA D C 1
ATOM 16821 O O . ALA D 1 277 ? 55.382 9.875 10.747 1.00 9.94 282 ALA D O 1
ATOM 16828 N N . GLU D 1 278 ? 56.538 10.373 8.902 1.00 10.70 283 GLU D N 1
ATOM 16829 C CA . GLU D 1 278 ? 55.603 11.396 8.445 1.00 8.18 283 GLU D CA 1
ATOM 16830 C C . GLU D 1 278 ? 54.243 10.772 8.101 1.00 9.78 283 GLU D C 1
ATOM 16831 O O . GLU D 1 278 ? 53.176 11.331 8.414 1.00 9.07 283 GLU D O 1
ATOM 16843 N N . ILE D 1 279 ? 54.283 9.600 7.470 1.00 8.07 284 ILE D N 1
ATOM 16844 C CA . ILE D 1 279 ? 53.056 8.872 7.182 1.00 7.72 284 ILE D CA 1
ATOM 16845 C C . ILE D 1 279 ? 52.312 8.499 8.454 1.00 11.40 284 ILE D C 1
ATOM 16846 O O . ILE D 1 279 ? 51.094 8.729 8.559 1.00 8.65 284 ILE D O 1
ATOM 16862 N N . GLY D 1 280 ? 53.014 7.880 9.408 1.00 8.88 285 GLY D N 1
ATOM 16863 C CA . GLY D 1 280 ? 52.383 7.523 10.668 1.00 9.15 285 GLY D CA 1
ATOM 16864 C C . GLY D 1 280 ? 51.853 8.729 11.425 1.00 10.52 285 GLY D C 1
ATOM 16865 O O . GLY D 1 280 ? 50.763 8.696 11.993 1.00 11.29 285 GLY D O 1
ATOM 16869 N N . TYR D 1 281 ? 52.647 9.790 11.436 1.00 10.96 286 TYR D N 1
ATOM 16870 C CA . TYR D 1 281 ? 52.291 11.018 12.145 1.00 10.59 286 TYR D CA 1
ATOM 16871 C C . TYR D 1 281 ? 50.996 11.615 11.593 1.00 11.58 286 TYR D C 1
ATOM 16872 O O . TYR D 1 281 ? 50.028 11.848 12.324 1.00 9.29 286 TYR D O 1
ATOM 16890 N N . TYR D 1 282 ? 50.968 11.855 10.294 1.00 9.08 287 TYR D N 1
ATOM 16891 C CA . TYR D 1 282 ? 49.769 12.410 9.672 1.00 9.14 287 TYR D CA 1
ATOM 16892 C C . TYR D 1 282 ? 48.579 11.448 9.692 1.00 9.84 287 TYR D C 1
ATOM 16893 O O . TYR D 1 282 ? 47.443 11.895 9.763 1.00 10.20 287 TYR D O 1
ATOM 16911 N N . GLY D 1 283 ? 48.818 10.138 9.688 1.00 8.77 288 GLY D N 1
ATOM 16912 C CA . GLY D 1 283 ? 47.726 9.196 9.850 1.00 7.97 288 GLY D CA 1
ATOM 16913 C C . GLY D 1 283 ? 47.023 9.365 11.191 1.00 8.64 288 GLY D C 1
ATOM 16914 O O . GLY D 1 283 ? 45.800 9.383 11.241 1.00 9.24 288 GLY D O 1
ATOM 16918 N N . VAL D 1 284 ? 47.788 9.460 12.275 1.00 9.20 289 VAL D N 1
ATOM 16919 C CA . VAL D 1 284 ? 47.223 9.642 13.602 1.00 8.91 289 VAL D CA 1
ATOM 16920 C C . VAL D 1 284 ? 46.537 11.009 13.720 1.00 11.24 289 VAL D C 1
ATOM 16921 O O . VAL D 1 284 ? 45.421 11.101 14.232 1.00 10.47 289 VAL D O 1
ATOM 16934 N N . ILE D 1 285 ? 47.189 12.066 13.265 1.00 9.85 290 ILE D N 1
ATOM 16935 C CA . ILE D 1 285 ? 46.572 13.391 13.330 1.00 11.86 290 ILE D CA 1
ATOM 16936 C C . ILE D 1 285 ? 45.244 13.393 12.572 1.00 11.32 290 ILE D C 1
ATOM 16937 O O . ILE D 1 285 ? 44.241 13.949 13.029 1.00 10.99 290 ILE D O 1
ATOM 16953 N N . SER D 1 286 ? 45.241 12.764 11.406 1.00 10.66 291 SER D N 1
ATOM 16954 C CA . SER D 1 286 ? 44.063 12.743 10.565 1.00 10.04 291 SER D CA 1
ATOM 16955 C C . SER D 1 286 ? 42.942 11.931 11.211 1.00 11.08 291 SER D C 1
ATOM 16956 O O . SER D 1 286 ? 41.800 12.327 11.175 1.00 9.85 291 SER D O 1
ATOM 16964 N N . ALA D 1 287 ? 43.286 10.789 11.802 1.00 9.77 292 ALA D N 1
ATOM 16965 C CA . ALA D 1 287 ? 42.279 10.013 12.526 1.00 9.77 292 ALA D CA 1
ATOM 16966 C C . ALA D 1 287 ? 41.726 10.834 13.697 1.00 9.13 292 ALA D C 1
ATOM 16967 O O . ALA D 1 287 ? 40.517 10.854 13.923 1.00 12.04 292 ALA D O 1
ATOM 16974 N N . TYR D 1 288 ? 42.603 11.506 14.443 1.00 11.20 293 TYR D N 1
ATOM 16975 C CA . TYR D 1 288 ? 42.157 12.341 15.561 1.00 10.34 293 TYR D CA 1
ATOM 16976 C C . TYR D 1 288 ? 41.237 13.466 15.080 1.00 12.68 293 TYR D C 1
ATOM 16977 O O . TYR D 1 288 ? 40.185 13.738 15.672 1.00 15.02 293 TYR D O 1
ATOM 16995 N N . ALA D 1 289 ? 41.636 14.109 13.996 1.00 12.43 294 ALA D N 1
ATOM 16996 C CA . ALA D 1 289 ? 40.830 15.192 13.433 1.00 10.68 294 ALA D CA 1
ATOM 16997 C C . ALA D 1 289 ? 39.431 14.670 13.089 1.00 11.12 294 ALA D C 1
ATOM 16998 O O . ALA D 1 289 ? 38.427 15.225 13.536 1.00 11.47 294 ALA D O 1
ATOM 17005 N N . HIS D 1 290 ? 39.365 13.544 12.388 1.00 10.13 295 HIS D N 1
ATOM 17006 C CA . HIS D 1 290 ? 38.071 12.976 12.046 1.00 10.97 295 HIS D CA 1
ATOM 17007 C C . HIS D 1 290 ? 37.205 12.682 13.300 1.00 13.13 295 HIS D C 1
ATOM 17008 O O . HIS D 1 290 ? 35.973 12.949 13.325 1.00 12.37 295 HIS D O 1
ATOM 17022 N N . LEU D 1 291 ? 37.836 12.119 14.335 1.00 11.48 296 LEU D N 1
ATOM 17023 C CA . LEU D 1 291 ? 37.125 11.709 15.529 1.00 12.40 296 LEU D CA 1
ATOM 17024 C C . LEU D 1 291 ? 36.642 12.900 16.346 1.00 18.52 296 LEU D C 1
ATOM 17025 O O . LEU D 1 291 ? 35.776 12.738 17.215 1.00 18.35 296 LEU D O 1
ATOM 17041 N N . THR D 1 292 ? 37.166 14.084 16.033 1.00 14.73 297 THR D N 1
ATOM 17042 C CA . THR D 1 292 ? 36.783 15.308 16.725 1.00 12.26 297 THR D CA 1
ATOM 17043 C C . THR D 1 292 ? 36.044 16.263 15.786 1.00 19.48 297 THR D C 1
ATOM 17044 O O . THR D 1 292 ? 35.966 17.449 16.054 1.00 21.69 297 THR D O 1
ATOM 17055 N N . GLY D 1 293 ? 35.500 15.720 14.698 1.00 15.23 298 GLY D N 1
ATOM 17056 C CA . GLY D 1 293 ? 34.535 16.418 13.856 1.00 15.64 298 GLY D CA 1
ATOM 17057 C C . GLY D 1 293 ? 35.069 17.211 12.681 1.00 19.38 298 GLY D C 1
ATOM 17058 O O . GLY D 1 293 ? 34.324 17.940 12.022 1.00 21.29 298 GLY D O 1
ATOM 17062 N N . GLN D 1 294 ? 36.368 17.096 12.451 1.00 12.04 299 GLN D N 1
ATOM 17063 C CA . GLN D 1 294 ? 37.049 17.830 11.406 1.00 10.49 299 GLN D CA 1
ATOM 17064 C C . GLN D 1 294 ? 37.135 17.002 10.123 1.00 14.68 299 GLN D C 1
ATOM 17065 O O . GLN D 1 294 ? 37.434 15.820 10.142 1.00 15.76 299 GLN D O 1
ATOM 17079 N N . SER D 1 295 ? 36.879 17.655 9.008 1.00 11.70 300 SER D N 1
ATOM 17080 C CA . SER D 1 295 ? 37.047 17.014 7.706 1.00 10.44 300 SER D CA 1
ATOM 17081 C C . SER D 1 295 ? 38.544 16.891 7.407 1.00 15.20 300 SER D C 1
ATOM 17082 O O . SER D 1 295 ? 39.340 17.724 7.860 1.00 12.18 300 SER D O 1
ATOM 17090 N N . ILE D 1 296 ? 38.929 15.846 6.667 1.00 11.98 301 ILE D N 1
ATOM 17091 C CA . ILE D 1 296 ? 40.327 15.596 6.373 1.00 8.73 301 ILE D CA 1
ATOM 17092 C C . ILE D 1 296 ? 40.542 15.354 4.874 1.00 9.35 301 ILE D C 1
ATOM 17093 O O . ILE D 1 296 ? 39.623 14.950 4.164 1.00 10.35 301 ILE D O 1
ATOM 17109 N N . PRO D 1 297 ? 41.753 15.635 4.380 1.00 9.26 302 PRO D N 1
ATOM 17110 C CA . PRO D 1 297 ? 41.975 15.420 2.947 1.00 10.10 302 PRO D CA 1
ATOM 17111 C C . PRO D 1 297 ? 41.902 13.944 2.597 1.00 9.79 302 PRO D C 1
ATOM 17112 O O . PRO D 1 297 ? 42.255 13.100 3.453 1.00 11.33 302 PRO D O 1
ATOM 17123 N N . THR D 1 298 ? 41.474 13.627 1.378 1.00 14.00 303 THR D N 1
ATOM 17124 C CA . THR D 1 298 ? 41.371 12.231 0.956 1.00 10.50 303 THR D CA 1
ATOM 17125 C C . THR D 1 298 ? 42.710 11.660 0.548 1.00 11.74 303 THR D C 1
ATOM 17126 O O . THR D 1 298 ? 42.831 10.446 0.369 1.00 12.64 303 THR D O 1
ATOM 17137 N N . LYS D 1 299 ? 43.706 12.538 0.376 1.00 10.81 304 LYS D N 1
ATOM 17138 C CA . LYS D 1 299 ? 45.084 12.131 0.097 1.00 12.71 304 LYS D CA 1
ATOM 17139 C C . LYS D 1 299 ? 46.045 13.081 0.763 1.00 12.83 304 LYS D C 1
ATOM 17140 O O . LYS D 1 299 ? 45.822 14.278 0.741 1.00 12.97 304 LYS D O 1
ATOM 17159 N N . ILE D 1 300 ? 47.106 12.537 1.353 1.00 8.16 305 ILE D N 1
ATOM 17160 C CA . ILE D 1 300 ? 48.260 13.313 1.751 1.00 8.18 305 ILE D CA 1
ATOM 17161 C C . ILE D 1 300 ? 49.494 12.618 1.208 1.00 11.67 305 ILE D C 1
ATOM 17162 O O . ILE D 1 300 ? 49.709 11.435 1.476 1.00 11.57 305 ILE D O 1
ATOM 17178 N N . GLY D 1 301 ? 50.300 13.354 0.451 1.00 10.93 306 GLY D N 1
ATOM 17179 C CA . GLY D 1 301 ? 51.501 12.808 -0.171 1.00 13.28 306 GLY D CA 1
ATOM 17180 C C . GLY D 1 301 ? 52.747 13.211 0.586 1.00 11.48 306 GLY D C 1
ATOM 17181 O O . GLY D 1 301 ? 53.034 14.399 0.690 1.00 15.38 306 GLY D O 1
ATOM 17185 N N . THR D 1 302 ? 53.472 12.230 1.126 1.00 10.05 307 THR D N 1
ATOM 17186 C CA . THR D 1 302 ? 54.666 12.499 1.900 1.00 10.36 307 THR D CA 1
ATOM 17187 C C . THR D 1 302 ? 55.865 12.404 0.961 1.00 7.62 307 THR D C 1
ATOM 17188 O O . THR D 1 302 ? 55.823 11.715 -0.067 1.00 8.28 307 THR D O 1
ATOM 17199 N N . GLY D 1 303 ? 56.935 13.088 1.310 1.00 13.04 308 GLY D N 1
ATOM 17200 C CA . GLY D 1 303 ? 58.045 13.270 0.389 1.00 13.06 308 GLY D CA 1
ATOM 17201 C C . GLY D 1 303 ? 59.049 12.138 0.292 1.00 12.00 308 GLY D C 1
ATOM 17202 O O . GLY D 1 303 ? 58.956 11.142 1.004 1.00 11.94 308 GLY D O 1
ATOM 17206 N N . PHE D 1 304 ? 60.006 12.313 -0.618 1.00 10.19 309 PHE D N 1
ATOM 17207 C CA . PHE D 1 304 ? 61.182 11.461 -0.687 1.00 9.97 309 PHE D CA 1
ATOM 17208 C C . PHE D 1 304 ? 62.427 12.210 -0.281 1.00 13.13 309 PHE D C 1
ATOM 17209 O O . PHE D 1 304 ? 62.515 13.435 -0.413 1.00 13.19 309 PHE D O 1
ATOM 17226 N N . THR D 1 305 ? 63.418 11.440 0.140 1.00 9.95 310 THR D N 1
ATOM 17227 C CA . THR D 1 305 ? 64.783 11.919 0.295 1.00 8.61 310 THR D CA 1
ATOM 17228 C C . THR D 1 305 ? 65.691 10.980 -0.490 1.00 12.91 310 THR D C 1
ATOM 17229 O O . THR D 1 305 ? 65.779 9.781 -0.189 1.00 10.99 310 THR D O 1
ATOM 17240 N N . VAL D 1 306 ? 66.372 11.511 -1.506 1.00 12.40 311 VAL D N 1
ATOM 17241 C CA . VAL D 1 306 ? 67.268 10.701 -2.319 1.00 13.82 311 VAL D CA 1
ATOM 17242 C C . VAL D 1 306 ? 68.648 10.682 -1.675 1.00 15.10 311 VAL D C 1
ATOM 17243 O O . VAL D 1 306 ? 69.262 11.732 -1.509 1.00 15.30 311 VAL D O 1
ATOM 17256 N N . ILE D 1 307 ? 69.112 9.492 -1.283 1.00 11.00 312 ILE D N 1
ATOM 17257 C CA . ILE D 1 307 ? 70.367 9.351 -0.565 1.00 11.27 312 ILE D CA 1
ATOM 17258 C C . ILE D 1 307 ? 71.441 8.724 -1.455 1.00 16.87 312 ILE D C 1
ATOM 17259 O O . ILE D 1 307 ? 71.200 7.724 -2.144 1.00 14.91 312 ILE D O 1
ATOM 17275 N N . ASN D 1 308 ? 72.618 9.338 -1.460 1.00 14.04 313 ASN D N 1
ATOM 17276 C CA . ASN D 1 308 ? 73.744 8.815 -2.221 1.00 14.65 313 ASN D CA 1
ATOM 17277 C C . ASN D 1 308 ? 75.006 8.841 -1.362 1.00 14.99 313 ASN D C 1
ATOM 17278 O O . ASN D 1 308 ? 74.964 9.234 -0.195 1.00 13.63 313 ASN D O 1
ATOM 17289 N N . LYS D 1 309 ? 76.115 8.388 -1.937 1.00 16.87 314 LYS D N 1
ATOM 17290 C CA . LYS D 1 309 ? 77.360 8.257 -1.206 1.00 19.77 314 LYS D CA 1
ATOM 17291 C C . LYS D 1 309 ? 77.799 9.603 -0.672 1.00 21.03 314 LYS D C 1
ATOM 17292 O O . LYS D 1 309 ? 78.360 9.695 0.422 1.00 21.61 314 LYS D O 1
ATOM 17311 N N . SER D 1 310 ? 77.515 10.641 -1.454 1.00 17.21 315 SER D N 1
ATOM 17312 C CA . SER D 1 310 ? 77.999 11.989 -1.173 1.00 20.78 315 SER D CA 1
ATOM 17313 C C . SER D 1 310 ? 77.225 12.722 -0.090 1.00 17.70 315 SER D C 1
ATOM 17314 O O . SER D 1 310 ? 77.781 13.618 0.551 1.00 24.57 315 SER D O 1
ATOM 17322 N N . ASN D 1 311 ? 75.954 12.373 0.110 1.00 13.24 316 ASN D N 1
ATOM 17323 C CA . ASN D 1 311 ? 75.124 13.104 1.069 1.00 14.46 316 ASN D CA 1
ATOM 17324 C C . ASN D 1 311 ? 74.613 12.271 2.253 1.00 14.55 316 ASN D C 1
ATOM 17325 O O . ASN D 1 311 ? 73.926 12.795 3.115 1.00 14.74 316 ASN D O 1
ATOM 17336 N N . VAL D 1 312 ? 74.990 10.998 2.333 1.00 14.64 317 VAL D N 1
ATOM 17337 C CA . VAL D 1 312 ? 74.464 10.137 3.402 1.00 13.67 317 VAL D CA 1
ATOM 17338 C C . VAL D 1 312 ? 74.916 10.623 4.791 1.00 16.00 317 VAL D C 1
ATOM 17339 O O . VAL D 1 312 ? 74.243 10.359 5.775 1.00 17.30 317 VAL D O 1
ATOM 17352 N N . THR D 1 313 ? 76.032 11.353 4.869 1.00 14.16 318 THR D N 1
ATOM 17353 C CA . THR D 1 313 ? 76.478 11.923 6.149 1.00 14.58 318 THR D CA 1
ATOM 17354 C C . THR D 1 313 ? 75.924 13.333 6.457 1.00 21.76 318 THR D C 1
ATOM 17355 O O . THR D 1 313 ? 76.114 13.863 7.556 1.00 19.16 318 THR D O 1
ATOM 17366 N N . ASP D 1 314 ? 75.263 13.958 5.493 1.00 15.64 319 ASP D N 1
ATOM 17367 C CA . ASP D 1 314 ? 74.602 15.245 5.734 1.00 14.91 319 ASP D CA 1
ATOM 17368 C C . ASP D 1 314 ? 73.440 15.034 6.727 1.00 15.03 319 ASP D C 1
ATOM 17369 O O . ASP D 1 314 ? 72.528 14.272 6.441 1.00 14.02 319 ASP D O 1
ATOM 17378 N N . PRO D 1 315 ? 73.481 15.699 7.900 1.00 13.61 320 PRO D N 1
ATOM 17379 C CA . PRO D 1 315 ? 72.437 15.441 8.904 1.00 14.28 320 PRO D CA 1
ATOM 17380 C C . PRO D 1 315 ? 71.020 15.602 8.368 1.00 19.51 320 PRO D C 1
ATOM 17381 O O . PRO D 1 315 ? 70.102 14.878 8.774 1.00 15.70 320 PRO D O 1
ATOM 17392 N N . ALA D 1 316 ? 70.840 16.538 7.446 1.00 15.01 321 ALA D N 1
ATOM 17393 C CA . ALA D 1 316 ? 69.513 16.800 6.916 1.00 15.31 321 ALA D CA 1
ATOM 17394 C C . ALA D 1 316 ? 68.997 15.636 6.070 1.00 19.30 321 ALA D C 1
ATOM 17395 O O . ALA D 1 316 ? 67.796 15.504 5.847 1.00 18.39 321 ALA D O 1
ATOM 17402 N N . VAL D 1 317 ? 69.918 14.800 5.610 1.00 12.80 322 VAL D N 1
ATOM 17403 C CA . VAL D 1 317 ? 69.594 13.604 4.852 1.00 13.62 322 VAL D CA 1
ATOM 17404 C C . VAL D 1 317 ? 69.591 12.370 5.759 1.00 15.05 322 VAL D C 1
ATOM 17405 O O . VAL D 1 317 ? 68.646 11.561 5.737 1.00 11.91 322 VAL D O 1
ATOM 17418 N N . ALA D 1 318 ? 70.622 12.247 6.589 1.00 12.56 323 ALA D N 1
ATOM 17419 C CA . ALA D 1 318 ? 70.778 11.077 7.453 1.00 12.90 323 ALA D CA 1
ATOM 17420 C C . ALA D 1 318 ? 69.586 10.899 8.409 1.00 15.21 323 ALA D C 1
ATOM 17421 O O . ALA D 1 318 ? 69.293 9.784 8.820 1.00 14.32 323 ALA D O 1
ATOM 17428 N N A ARG D 1 319 ? 68.918 12.005 8.749 0.58 12.83 324 ARG D N 1
ATOM 17429 N N B ARG D 1 319 ? 68.899 11.984 8.752 0.42 13.17 324 ARG D N 1
ATOM 17430 C CA A ARG D 1 319 ? 67.756 11.979 9.648 0.58 13.05 324 ARG D CA 1
ATOM 17431 C CA B ARG D 1 319 ? 67.783 11.885 9.691 0.42 12.50 324 ARG D CA 1
ATOM 17432 C C A ARG D 1 319 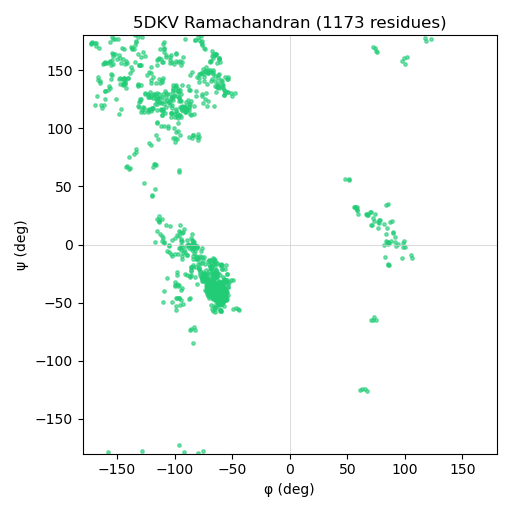? 66.631 11.101 9.102 0.58 11.90 324 ARG D C 1
ATOM 17433 C C B ARG D 1 319 ? 66.610 11.102 9.101 0.42 12.51 324 ARG D C 1
ATOM 17434 O O A ARG D 1 319 ? 65.759 10.662 9.862 0.58 15.22 324 ARG D O 1
ATOM 17435 O O B ARG D 1 319 ? 65.674 10.745 9.826 0.42 14.75 324 ARG D O 1
ATOM 17476 N N . PHE D 1 320 ? 66.657 10.821 7.799 1.00 11.27 325 PHE D N 1
ATOM 17477 C CA . PHE D 1 320 ? 65.609 10.032 7.146 1.00 12.17 325 PHE D CA 1
ATOM 17478 C C . PHE D 1 320 ? 65.930 8.536 7.001 1.00 13.75 325 PHE D C 1
ATOM 17479 O O . PHE D 1 320 ? 65.080 7.746 6.584 1.00 12.56 325 PHE D O 1
ATOM 17496 N N . ILE D 1 321 ? 67.140 8.144 7.364 1.00 10.89 326 ILE D N 1
ATOM 17497 C CA . ILE D 1 321 ? 67.461 6.727 7.488 1.00 9.94 326 ILE D CA 1
ATOM 17498 C C . ILE D 1 321 ? 66.512 6.079 8.482 1.00 13.64 326 ILE D C 1
ATOM 17499 O O . ILE D 1 321 ? 66.266 6.608 9.569 1.00 11.41 326 ILE D O 1
ATOM 17515 N N . TYR D 1 322 ? 65.955 4.931 8.114 1.00 10.43 327 TYR D N 1
ATOM 17516 C CA . TYR D 1 322 ? 64.949 4.304 8.963 1.00 14.74 327 TYR D CA 1
ATOM 17517 C C . TYR D 1 322 ? 65.512 3.759 10.278 1.00 14.13 327 TYR D C 1
ATOM 17518 O O . TYR D 1 322 ? 66.688 3.450 10.404 1.00 12.37 327 TYR D O 1
ATOM 17536 N N . ALA D 1 323 ? 64.629 3.617 11.254 1.00 11.78 328 ALA D N 1
ATOM 17537 C CA . ALA D 1 323 ? 64.999 3.036 12.531 1.00 12.72 328 ALA D CA 1
ATOM 17538 C C . ALA D 1 323 ? 65.656 1.657 12.367 1.00 30.88 328 ALA D C 1
ATOM 17539 O O . ALA D 1 323 ? 65.282 0.864 11.490 1.00 25.38 328 ALA D O 1
ATOM 17546 N N . GLU D 1 324 ? 66.659 1.390 13.200 1.00 34.45 329 GLU D N 1
ATOM 17547 C CA . GLU D 1 324 ? 67.446 0.158 13.100 1.00 49.66 329 GLU D CA 1
ATOM 17548 C C . GLU D 1 324 ? 67.231 -0.759 14.292 1.00 54.18 329 GLU D C 1
ATOM 17549 O O . GLU D 1 324 ? 67.714 -1.892 14.285 1.00 55.95 329 GLU D O 1
#

Nearest PDB structures (foldseek):
  5dkv-assembly4_D  TM=1.001E+00  e=9.797E-62  Allorhizobium ampelinum S4
  4wut-assembly1_A  TM=9.402E-01  e=2.172E-27  Allorhizobium ampelinum S4
  6gq0-assembly1_A  TM=9.463E-01  e=3.558E-26  Geobacillus stearothermophilus
  5dte-assembly4_D  TM=9.248E-01  e=2.489E-25  Actinobacillus succinogenes 130Z
  7x0p-assembly1_A  TM=8.827E-01  e=1.981E-23  Acetivibrio thermocellus

Secondary structure (DSSP, 8-state):
--SSPP-EEEEE-S-SS-HHHHHHHHHHHHHHHHHT-EEEE---SSS-HHHHHHHHHHHHTT--SEEEE--S-TTTTHHHHHHHHHTT--EEEESS-STTS--SSS-STT--SS-EEEE-HHHHHHHHHHHHHHHTTT-EEEEEEES-TT-HHHHHHHHHHHHHHTT-TTEEE---EE-TT-HHHHHHHHHHHHHH-TT--EEEE-SHHHHHHHHHHHHHTT-BTTBEEEEES--TTHHHHHHTTS-SEEEE--HHHHHHHHHHHHHHHHTT----SEEEE--EEE-TTGGGSHHHHTTSPP-/----EEEEE-S-SS-HHHHHHHHHHHHHHHHHT-EEEE---SSS-HHHHHHHHHHHHHT--SEEEE--SSTTTTHHHHHHHHHTT--EEEESS-STTS--SSS-STT--SS-EEEE-HHHHHHHHHHHHHHHTTT-EEEEEEE--TT-HHHHHHHHHHHHHHTT-TTEEE---EE-TT-HHHHHHHHHHHHHH-TT--EEEESSHHHHHHHHHHHHHTT-TTTSEEEEES--THHHHHHHTTS-SEEEE--HHHHHHHHHHHHHHHHTT----SEEEE--EEE-TTGGGSHHHHTTSPP-/--EEEEE-S-TT-HHHHHHHHHHHHHHHHHT-EEEE---SSS-HHHHHHHHHHHHHT--SEEEE--SSTTTTHHHHHHHHHTT--EEEESS-STTS--SSS-STT--SS-EEEE-HHHHHHHHHHHHHHHTTT-EEEEEEE--TT-HHHHHHHHHHHHHHTT-TTEEE---EE-TT-HHHHHHHHHHHHHH-TTEEEEEESSHHHHHHHHHHHHHTT-BTTBEEEEES--TTHHHHHHHTS-SEEEE--HHHHHHHHHHHHHHHHTT----SEEEE--EEEETTTTTSHHHHTTSPP-/--EEEEE-S-TT-HHHHHHHHHHHHHHHHHT-EEEE---SSS-HHHHHHHHHHHHHT--SEEEE--SSTTTTHHHHHHHHHTT--EEEESS-STTS--SSS-STT--SS-EEEE-HHHHHHHHHHHHHHHTTT-EEEEEEE--TT-HHHHHHHHHHHHHHTT-TTEEE---EE-TT-HHHHHHHHHHHHHH-TTEEEEEESSHHHHHHHHHHHHHTT-TTTSEEEEES--TTHHHHHHHTS-SEEEE--HHHHHHHHHHHHHHHHTT----SEEEE--EEE-TTTTTSHHHHTTSPP-

InterPro domains:
  IPR006311 Twin-arginine translocation pathway, signal sequence [PS51318] (1-28)
  IPR025997 Periplasmic binding protein [PF13407] (35-299)
  IPR028082 Periplasmic binding protein-like I [SSF53822] (31-325)